Protein AF-0000000084345423 (afdb_homodimer)

Nearest PDB structures (foldseek):
  3a74-assembly1_A  TM=9.556E-01  e=1.135E-68  Geobacillus stearothermophilus
  6wbd-assembly1_B  TM=9.278E-01  e=2.505E-61  Stenotrophomonas maltophilia K279a
  6chd-assembly1_B  TM=9.243E-01  e=1.372E-58  Homo sapiens
  6aqh-assembly2_B  TM=9.589E-01  e=7.876E-55  Mycolicibacterium thermoresistibile ATCC 19527
  5zh4-assembly1_A  TM=9.134E-01  e=5.800E-53  Plasmodium falciparum NF54

Organism: NCBI:txid1533

InterPro domains:
  IPR002313 Lysine-tRNA ligase, class II [MF_00252] (21-500)
  IPR002313 Lysine-tRNA ligase, class II [TIGR00499] (15-500)
  IPR004364 Aminoacyl-tRNA synthetase, class II (D/K/N) [PF00152] (157-497)
  IPR004365 OB-fold nucleic acid binding domain, AA-tRNA synthetase-type [PF01336] (63-140)
  IPR006195 Aminoacyl-tRNA synthetase, class II [PS50862] (183-499)
  IPR012340 Nucleic acid-binding, OB-fold [G3DSA:2.40.50.140] (15-149)
  IPR012340 Nucleic acid-binding, OB-fold [SSF50249] (13-149)
  IPR018149 Lysyl-tRNA synthetase, class II, C-terminal [PR00982] (193-203)
  IPR018149 Lysyl-tRNA synthetase, class II, C-terminal [PR00982] (209-225)
  IPR018149 Lysyl-tRNA synthetase, class II, C-terminal [PR00982] (238-251)
  IPR018149 Lysyl-tRNA synthetase, class II, C-terminal [PR00982] (256-273)
  IPR018149 Lysyl-tRNA synthetase, class II, C-terminal [PR00982] (382-398)
  IPR018149 Lysyl-tRNA synthetase, class II, C-terminal [cd00775] (171-499)
  IPR044136 Lysine-tRNA ligase, class II, N-terminal [cd04322] (62-167)
  IPR045864 Class II Aminoacyl-tRNA synthetase/Biotinyl protein ligase (BPL) and lipoyl protein ligase (LPL) [G3DSA:3.30.930.10] (150-497)
  IPR045864 Class II Aminoacyl-tRNA synthetase/Biotinyl protein ligase (BPL) and lipoyl protein ligase (LPL) [SSF55681] (156-498)

Solvent-accessible surface area (backbone atoms only — not comparable to full-atom values): 51326 Å² total; per-residue (Å²): 137,58,77,68,60,53,54,55,47,53,51,56,68,66,43,53,72,67,34,47,51,38,50,50,52,50,50,52,31,41,74,72,72,55,45,24,71,76,41,50,58,53,82,64,72,42,54,35,53,55,50,62,74,39,35,87,80,36,51,72,35,76,45,24,37,56,26,31,29,70,46,76,46,68,67,91,62,38,38,40,31,33,30,39,39,70,81,33,62,35,38,37,37,41,37,32,92,56,46,33,66,70,49,45,54,54,57,68,67,58,56,63,38,19,28,39,37,38,31,21,32,29,43,65,48,95,89,64,47,63,28,30,43,34,51,46,70,44,67,34,17,70,28,43,35,78,66,65,57,79,94,57,34,67,72,55,63,69,57,26,52,71,38,34,35,58,27,28,60,56,32,63,69,55,42,50,44,56,54,49,47,41,48,37,54,51,38,47,50,49,57,39,48,76,68,62,39,40,69,52,76,68,63,52,68,30,80,59,57,38,64,41,72,53,48,57,34,54,32,55,40,65,72,78,67,42,65,28,15,37,25,51,40,64,51,59,58,53,50,36,43,43,39,29,35,60,41,30,39,28,35,75,46,76,30,29,36,50,51,62,75,53,56,83,36,58,41,65,41,46,33,34,38,38,38,30,54,40,25,26,37,68,56,40,51,53,49,51,37,50,47,53,24,48,26,32,32,72,71,70,71,40,39,68,43,58,40,90,89,39,79,35,60,43,56,65,80,57,49,77,45,41,45,59,58,41,22,29,71,55,60,69,44,61,64,88,72,49,85,42,38,67,52,30,39,51,51,34,59,73,71,66,64,85,66,85,47,61,65,91,75,45,45,42,48,56,43,50,52,51,46,25,65,74,47,26,38,73,70,30,41,53,42,28,35,41,26,48,43,34,44,85,81,33,67,63,36,26,60,24,90,95,41,71,68,19,14,37,28,36,35,32,24,45,69,36,36,81,42,32,44,32,18,20,41,52,48,44,48,71,62,43,51,53,36,38,53,51,28,46,52,41,34,74,57,59,38,81,30,47,45,58,83,50,65,69,51,50,52,42,33,28,38,25,29,55,23,22,14,32,37,35,36,42,46,51,60,53,46,21,51,79,60,48,41,88,33,50,62,73,71,36,74,59,54,92,70,80,80,83,130,136,58,77,66,61,52,55,55,48,54,52,54,69,66,43,52,72,67,32,48,52,37,48,50,51,50,52,52,30,43,75,71,72,55,45,24,70,76,40,50,58,53,81,65,72,44,54,35,54,56,50,62,74,38,36,87,79,38,51,73,33,77,46,24,36,55,26,32,29,72,46,75,46,68,66,91,59,39,37,41,30,34,31,38,37,69,80,33,64,36,37,37,38,42,34,34,91,56,48,33,66,67,49,44,54,54,57,68,67,57,54,61,38,20,26,38,38,39,32,22,31,27,44,64,48,96,89,64,46,64,28,31,43,33,51,47,71,45,67,33,18,70,28,41,36,79,66,65,57,80,94,58,34,68,69,53,64,68,57,26,53,72,37,34,35,58,29,28,62,57,32,64,69,55,43,49,43,54,52,48,46,41,49,35,55,50,38,47,51,49,57,40,48,77,68,63,39,41,69,51,74,66,63,53,67,30,81,60,59,37,64,42,72,53,47,55,35,54,34,56,38,66,72,78,67,42,65,30,16,36,25,52,41,64,51,58,60,54,50,35,41,43,39,29,36,59,40,28,39,29,36,75,46,76,30,29,36,50,52,63,75,55,56,81,38,58,40,66,40,45,33,33,39,37,38,29,53,39,24,25,38,68,56,41,50,55,49,52,37,48,49,53,26,48,25,33,32,73,71,71,71,40,39,65,43,57,40,93,87,39,79,35,59,44,56,66,80,57,49,76,45,41,46,58,58,42,21,30,71,55,60,69,45,59,65,86,71,47,86,42,39,66,53,30,38,51,50,33,60,73,70,65,64,85,66,86,44,60,64,91,76,43,45,40,48,56,43,50,52,51,47,24,64,73,48,28,38,73,70,30,41,52,43,28,35,39,27,48,42,34,42,86,80,34,69,63,36,26,59,24,90,96,41,73,68,20,14,37,27,36,35,31,22,44,69,36,35,80,42,31,44,32,17,19,40,51,50,43,48,70,60,42,49,52,36,38,52,51,29,46,53,42,33,73,56,58,39,81,30,45,45,58,83,51,64,67,51,50,51,42,33,27,38,23,28,54,24,22,14,32,38,36,36,42,46,50,61,52,46,20,50,78,61,47,42,91,31,50,61,72,71,36,74,59,54,92,70,81,81,83,130

pLDDT: mean 93.84, std 10.26, range [32.41, 98.94]

Structure (mmCIF, N/CA/C/O backbone):
data_AF-0000000084345423-model_v1
#
loop_
_entity.id
_entity.type
_entity.pdbx_description
1 polymer 'Lysine--tRNA ligase'
#
loop_
_atom_site.group_PDB
_atom_site.id
_atom_site.type_symbol
_atom_site.label_atom_id
_atom_site.label_alt_id
_atom_site.label_comp_id
_atom_site.label_asym_id
_atom_site.label_entity_id
_atom_site.label_seq_id
_atom_site.pdbx_PDB_ins_code
_atom_site.Cartn_x
_atom_site.Cartn_y
_atom_site.Cartn_z
_atom_site.occupancy
_atom_site.B_iso_or_equiv
_atom_site.auth_seq_id
_atom_site.auth_comp_id
_atom_site.auth_asym_id
_atom_site.auth_atom_id
_atom_site.pdbx_PDB_model_num
ATOM 1 N N . MET A 1 1 ? 1.102 -29.203 -44.781 1 32.41 1 MET A N 1
ATOM 2 C CA . MET A 1 1 ? 2.102 -28.953 -43.75 1 32.41 1 MET A CA 1
ATOM 3 C C . MET A 1 1 ? 1.872 -27.594 -43.094 1 32.41 1 MET A C 1
ATOM 5 O O . MET A 1 1 ? 2.094 -26.547 -43.719 1 32.41 1 MET A O 1
ATOM 9 N N . SER A 1 2 ? 0.986 -27.453 -42.062 1 35.59 2 SER A N 1
ATOM 10 C CA . SER A 1 2 ? 0.188 -26.297 -41.688 1 35.59 2 SER A CA 1
ATOM 11 C C . SER A 1 2 ? 1.058 -25.203 -41.062 1 35.59 2 SER A C 1
ATOM 13 O O . SER A 1 2 ? 2.15 -25.484 -40.562 1 35.59 2 SER A O 1
ATOM 15 N N . ASN A 1 3 ? 0.71 -23.875 -41.375 1 40.91 3 ASN A N 1
ATOM 16 C CA . ASN A 1 3 ? 1.313 -22.641 -40.875 1 40.91 3 ASN A CA 1
ATOM 17 C C . ASN A 1 3 ? 1.66 -22.734 -39.406 1 40.91 3 ASN A C 1
ATOM 19 O O . ASN A 1 3 ? 2.365 -21.875 -38.844 1 40.91 3 ASN A O 1
ATOM 23 N N . GLU A 1 4 ? 1.004 -23.578 -38.656 1 39.22 4 GLU A N 1
ATOM 24 C CA . GLU A 1 4 ? 1.247 -23.797 -37.25 1 39.22 4 GLU A CA 1
ATOM 25 C C . GLU A 1 4 ? 2.596 -24.469 -37 1 39.22 4 GLU A C 1
ATOM 27 O O . GLU A 1 4 ? 3.309 -24.141 -36.062 1 39.22 4 GLU A O 1
ATOM 32 N N . GLU A 1 5 ? 2.996 -25.422 -37.844 1 43.25 5 GLU A N 1
ATOM 33 C CA . GLU A 1 5 ? 4.266 -26.141 -37.75 1 43.25 5 GLU A CA 1
ATOM 34 C C . GLU A 1 5 ? 5.441 -25.219 -38.062 1 43.25 5 GLU A C 1
ATOM 36 O O . GLU A 1 5 ? 6.523 -25.375 -37.5 1 43.25 5 GLU A O 1
ATOM 41 N N . ILE A 1 6 ? 5.234 -24.281 -38.875 1 45.81 6 ILE A N 1
ATOM 42 C CA . ILE A 1 6 ? 6.289 -23.375 -39.312 1 45.81 6 ILE A CA 1
ATOM 43 C C . ILE A 1 6 ? 6.617 -22.391 -38.188 1 45.81 6 ILE A C 1
ATOM 45 O O . ILE A 1 6 ? 7.789 -22.125 -37.906 1 45.81 6 ILE A O 1
ATOM 49 N N . ASN A 1 7 ? 5.508 -21.844 -37.406 1 42.81 7 ASN A N 1
ATOM 50 C CA . ASN A 1 7 ? 5.707 -20.859 -36.344 1 42.81 7 ASN A CA 1
ATOM 51 C C . ASN A 1 7 ? 6.359 -21.469 -35.125 1 42.81 7 ASN A C 1
ATOM 53 O O . ASN A 1 7 ? 7.219 -20.844 -34.5 1 42.81 7 ASN A O 1
ATOM 57 N N . ILE A 1 8 ? 6.078 -22.641 -34.75 1 44.12 8 ILE A N 1
ATOM 58 C CA . ILE A 1 8 ? 6.801 -23.344 -33.688 1 44.12 8 ILE A CA 1
ATOM 59 C C . ILE A 1 8 ? 8.234 -23.609 -34.125 1 44.12 8 ILE A C 1
ATOM 61 O O . ILE A 1 8 ? 9.172 -23.469 -33.344 1 44.12 8 ILE A O 1
ATOM 65 N N . ALA A 1 9 ? 8.453 -24.016 -35.469 1 46.16 9 ALA A N 1
ATOM 66 C CA . ALA A 1 9 ? 9.773 -24.281 -36.031 1 46.16 9 ALA A CA 1
ATOM 67 C C . ALA A 1 9 ? 10.633 -23.016 -36.031 1 46.16 9 ALA A C 1
ATOM 69 O O . ALA A 1 9 ? 11.836 -23.078 -35.719 1 46.16 9 ALA A O 1
ATOM 70 N N . GLU A 1 10 ? 10.094 -21.875 -36.344 1 49.41 10 GLU A N 1
ATOM 71 C CA . GLU A 1 10 ? 10.82 -20.609 -36.312 1 49.41 10 GLU A CA 1
ATOM 72 C C . GLU A 1 10 ? 11.18 -20.203 -34.906 1 49.41 10 GLU A C 1
ATOM 74 O O . GLU A 1 10 ? 12.266 -19.688 -34.656 1 49.41 10 GLU A O 1
ATOM 79 N N . GLN A 1 11 ? 10.227 -20.391 -34 1 49.38 11 GLN A N 1
ATOM 80 C CA . GLN A 1 11 ? 10.555 -20.141 -32.625 1 49.38 11 GLN A CA 1
ATOM 81 C C . GLN A 1 11 ? 11.664 -21.062 -32.125 1 49.38 11 GLN A C 1
ATOM 83 O O . GLN A 1 11 ? 12.586 -20.641 -31.438 1 49.38 11 GLN A O 1
ATOM 88 N N . GLU A 1 12 ? 11.555 -22.391 -32.531 1 50.44 12 GLU A N 1
ATOM 89 C CA . GLU A 1 12 ? 12.586 -23.359 -32.219 1 50.44 12 GLU A CA 1
ATOM 90 C C . GLU A 1 12 ? 13.938 -22.953 -32.781 1 50.44 12 GLU A C 1
ATOM 92 O O . GLU A 1 12 ? 14.984 -23.203 -32.188 1 50.44 12 GLU A O 1
ATOM 97 N N . ALA A 1 13 ? 13.836 -22.391 -34 1 54.72 13 ALA A N 1
ATOM 98 C CA . ALA A 1 13 ? 15.047 -21.938 -34.656 1 54.72 13 ALA A CA 1
ATOM 99 C C . ALA A 1 13 ? 15.719 -20.812 -33.875 1 54.72 13 ALA A C 1
ATOM 101 O O . ALA A 1 13 ? 16.938 -20.625 -33.969 1 54.72 13 ALA A O 1
ATOM 102 N N . GLN A 1 14 ? 14.977 -20.172 -32.938 1 63.03 14 GLN A N 1
ATOM 103 C CA . GLN A 1 14 ? 15.461 -19.016 -32.188 1 63.03 14 GLN A CA 1
ATOM 104 C C . GLN A 1 14 ? 16.094 -19.422 -30.859 1 63.03 14 GLN A C 1
ATOM 106 O O . GLN A 1 14 ? 16.875 -18.656 -30.281 1 63.03 14 GLN A O 1
ATOM 111 N N . PHE A 1 15 ? 15.828 -20.656 -30.594 1 71.12 15 PHE A N 1
ATOM 112 C CA . PHE A 1 15 ? 16.422 -21.078 -29.328 1 71.12 15 PHE A CA 1
ATOM 113 C C . PHE A 1 15 ? 17.891 -21.422 -29.5 1 71.12 15 PHE A C 1
ATOM 115 O O . PHE A 1 15 ? 18.281 -22 -30.516 1 71.12 15 PHE A O 1
ATOM 122 N N . ASN A 1 16 ? 18.703 -21.016 -28.562 1 83.06 16 ASN A N 1
ATOM 123 C CA . ASN A 1 16 ? 20.094 -21.469 -28.562 1 83.06 16 ASN A CA 1
ATOM 124 C C . ASN A 1 16 ? 20.203 -22.969 -28.297 1 83.06 16 ASN A C 1
ATOM 126 O O . ASN A 1 16 ? 19.203 -23.625 -28.047 1 83.06 16 ASN A O 1
ATOM 130 N N . GLU A 1 17 ? 21.297 -23.5 -28.516 1 88.44 17 GLU A N 1
ATOM 131 C CA . GLU A 1 17 ? 21.531 -24.938 -28.453 1 88.44 17 GLU A CA 1
ATOM 132 C C . GLU A 1 17 ? 21.125 -25.516 -27.109 1 88.44 17 GLU A C 1
ATOM 134 O O . GLU A 1 17 ? 20.516 -26.578 -27.031 1 88.44 17 GLU A O 1
ATOM 139 N N . GLN A 1 18 ? 21.391 -24.859 -26.094 1 90.12 18 GLN A N 1
ATOM 140 C CA . GLN A 1 18 ? 21.047 -25.328 -24.766 1 90.12 18 GLN A CA 1
ATOM 141 C C . GLN A 1 18 ? 19.547 -25.359 -24.547 1 90.12 18 GLN A C 1
ATOM 143 O O . GLN A 1 18 ? 19.016 -26.281 -23.922 1 90.12 18 GLN A O 1
ATOM 148 N N . GLU A 1 19 ? 18.859 -24.375 -25 1 94.19 19 GLU A N 1
ATOM 149 C CA . GLU A 1 19 ? 17.406 -24.312 -24.875 1 94.19 19 GLU A CA 1
ATOM 150 C C . GLU A 1 19 ? 16.734 -25.453 -25.656 1 94.19 19 GLU A C 1
ATOM 152 O O . GLU A 1 19 ? 15.773 -26.047 -25.203 1 94.19 19 GLU A O 1
ATOM 157 N N . LYS A 1 20 ? 17.297 -25.719 -26.812 1 94.69 20 LYS A N 1
ATOM 158 C CA . LYS A 1 20 ? 16.781 -26.797 -27.641 1 94.69 20 LYS A CA 1
ATOM 159 C C . LYS A 1 20 ? 16.922 -28.141 -26.938 1 94.69 20 LYS A C 1
ATOM 161 O O . LYS A 1 20 ? 15.977 -28.938 -26.922 1 94.69 20 LYS A O 1
ATOM 166 N N . LEU A 1 21 ? 18.078 -28.328 -26.406 1 95.38 21 LEU A N 1
ATOM 167 C CA . LEU A 1 21 ? 18.344 -29.578 -25.688 1 95.38 21 LEU A CA 1
ATOM 168 C C . LEU A 1 21 ? 17.375 -29.75 -24.516 1 95.38 21 LEU A C 1
ATOM 170 O O . LEU A 1 21 ? 16.891 -30.844 -24.266 1 95.38 21 LEU A O 1
ATOM 174 N N . ARG A 1 22 ? 17.141 -28.734 -23.812 1 97.06 22 ARG A N 1
ATOM 175 C CA . ARG A 1 22 ? 16.25 -28.766 -22.656 1 97.06 22 ARG A CA 1
ATOM 176 C C . ARG A 1 22 ? 14.82 -29.062 -23.078 1 97.06 22 ARG A C 1
ATOM 178 O O . ARG A 1 22 ? 14.102 -29.797 -22.391 1 97.06 22 ARG A O 1
ATOM 185 N N . ARG A 1 23 ? 14.414 -28.516 -24.172 1 96.94 23 ARG A N 1
ATOM 186 C CA . ARG A 1 23 ? 13.078 -28.781 -24.688 1 96.94 23 ARG A CA 1
ATOM 187 C C . ARG A 1 23 ? 12.945 -30.219 -25.156 1 96.94 23 ARG A C 1
ATOM 189 O O . ARG A 1 23 ? 11.883 -30.828 -25.016 1 96.94 23 ARG A O 1
ATOM 196 N N . GLU A 1 24 ? 14.039 -30.719 -25.734 1 97.06 24 GLU A N 1
ATOM 197 C CA . GLU A 1 24 ? 14.055 -32.125 -26.125 1 97.06 24 GLU A CA 1
ATOM 198 C C . GLU A 1 24 ? 13.945 -33.031 -24.906 1 97.06 24 GLU A C 1
ATOM 200 O O . GLU A 1 24 ? 13.211 -34.031 -24.938 1 97.06 24 GLU A O 1
ATOM 205 N N . LYS A 1 25 ? 14.688 -32.688 -23.922 1 97.25 25 LYS A N 1
ATOM 206 C CA . LYS A 1 25 ? 14.617 -33.438 -22.672 1 97.25 25 LYS A CA 1
ATOM 207 C C . LYS A 1 25 ? 13.203 -33.438 -22.094 1 97.25 25 LYS A C 1
ATOM 209 O O . LYS A 1 25 ? 12.711 -34.438 -21.625 1 97.25 25 LYS A O 1
ATOM 214 N N . LEU A 1 26 ? 12.586 -32.25 -22.125 1 98.06 26 LEU A N 1
ATOM 215 C CA . LEU A 1 26 ? 11.219 -32.156 -21.625 1 98.06 26 LEU A CA 1
ATOM 216 C C . LEU A 1 26 ? 10.273 -33.031 -22.422 1 98.06 26 LEU A C 1
ATOM 218 O O . LEU A 1 26 ? 9.43 -33.719 -21.844 1 98.06 26 LEU A O 1
ATOM 222 N N . ALA A 1 27 ? 10.43 -33 -23.75 1 97.31 27 ALA A N 1
ATOM 223 C CA . ALA A 1 27 ? 9.594 -33.844 -24.609 1 97.31 27 ALA A CA 1
ATOM 224 C C . ALA A 1 27 ? 9.758 -35.312 -24.266 1 97.31 27 ALA A C 1
ATOM 226 O O . ALA A 1 27 ? 8.781 -36.062 -24.234 1 97.31 27 ALA A O 1
ATOM 227 N N . ALA A 1 28 ? 11 -35.688 -24.047 1 97.25 28 ALA A N 1
ATOM 228 C CA . ALA A 1 28 ? 11.297 -37.062 -23.688 1 97.25 28 ALA A CA 1
ATOM 229 C C . ALA A 1 28 ? 10.641 -37.438 -22.359 1 97.25 28 ALA A C 1
ATOM 231 O O . ALA A 1 28 ? 10.133 -38.562 -22.219 1 97.25 28 ALA A O 1
ATOM 232 N N . LEU A 1 29 ? 10.727 -36.562 -21.406 1 97.5 29 LEU A N 1
ATOM 233 C CA . LEU A 1 29 ? 10.094 -36.812 -20.125 1 97.5 29 LEU A CA 1
ATOM 234 C C . LEU A 1 29 ? 8.586 -36.969 -20.266 1 97.5 29 LEU A C 1
ATOM 236 O O . LEU A 1 29 ? 7.992 -37.875 -19.688 1 97.5 29 LEU A O 1
ATOM 240 N N . LYS A 1 30 ? 7.965 -36.062 -21.031 1 96.69 30 LYS A N 1
ATOM 241 C CA . LYS A 1 30 ? 6.527 -36.156 -21.266 1 96.69 30 LYS A CA 1
ATOM 242 C C . LYS A 1 30 ? 6.145 -37.469 -21.953 1 96.69 30 LYS A C 1
ATOM 244 O O . LYS A 1 30 ? 5.168 -38.094 -21.562 1 96.69 30 LYS A O 1
ATOM 249 N N . ASP A 1 31 ? 6.93 -37.875 -22.906 1 96.94 31 ASP A N 1
ATOM 250 C CA . ASP A 1 31 ? 6.691 -39.125 -23.625 1 96.94 31 ASP A CA 1
ATOM 251 C C . ASP A 1 31 ? 6.777 -40.344 -22.688 1 96.94 31 ASP A C 1
ATOM 253 O O . ASP A 1 31 ? 6.074 -41.312 -22.875 1 96.94 31 ASP A O 1
ATOM 257 N N . ALA A 1 32 ? 7.617 -40.188 -21.703 1 95.88 32 ALA A N 1
ATOM 258 C CA . ALA A 1 32 ? 7.832 -41.281 -20.734 1 95.88 32 ALA A CA 1
ATOM 259 C C . ALA A 1 32 ? 6.805 -41.219 -19.609 1 95.88 32 ALA A C 1
ATOM 261 O O . ALA A 1 32 ? 6.867 -42.031 -18.672 1 95.88 32 ALA A O 1
ATOM 262 N N . GLY A 1 33 ? 5.871 -40.281 -19.656 1 94.88 33 GLY A N 1
ATOM 263 C CA . GLY A 1 33 ? 4.848 -40.156 -18.625 1 94.88 33 GLY A CA 1
ATOM 264 C C . GLY A 1 33 ? 5.359 -39.531 -17.344 1 94.88 33 GLY A C 1
ATOM 265 O O . GLY A 1 33 ? 4.793 -39.719 -16.281 1 94.88 33 GLY A O 1
ATOM 266 N N . LYS A 1 34 ? 6.465 -38.812 -17.438 1 96.44 34 LYS A N 1
ATOM 267 C CA . LYS A 1 34 ? 7.09 -38.156 -16.297 1 96.44 34 LYS A CA 1
ATOM 268 C C . LYS A 1 34 ? 7.109 -36.625 -16.484 1 96.44 34 LYS A C 1
ATOM 270 O O . LYS A 1 34 ? 8.141 -36 -16.281 1 96.44 34 LYS A O 1
ATOM 275 N N . ASP A 1 35 ? 5.945 -36.062 -16.953 1 97.5 35 ASP A N 1
ATOM 276 C CA . ASP A 1 35 ? 5.824 -34.625 -17.156 1 97.5 35 ASP A CA 1
ATOM 277 C C . ASP A 1 35 ? 6.02 -33.875 -15.844 1 97.5 35 ASP A C 1
ATOM 279 O O . ASP A 1 35 ? 5.203 -33.969 -14.922 1 97.5 35 ASP A O 1
ATOM 283 N N . PRO A 1 36 ? 7.086 -33.094 -15.758 1 98.19 36 PRO A N 1
ATOM 284 C CA . PRO A 1 36 ? 7.324 -32.375 -14.508 1 98.19 36 PRO A CA 1
ATOM 285 C C . PRO A 1 36 ? 6.219 -31.375 -14.18 1 98.19 36 PRO A C 1
ATOM 287 O O . PRO A 1 36 ? 6.039 -31.016 -13.016 1 98.19 36 PRO A O 1
ATOM 290 N N . PHE A 1 37 ? 5.488 -30.938 -15.133 1 98.12 37 PHE A N 1
ATOM 291 C CA . PHE A 1 37 ? 4.465 -29.922 -14.938 1 98.12 37 PHE A CA 1
ATOM 292 C C . PHE A 1 37 ? 3.148 -30.547 -14.492 1 98.12 37 PHE A C 1
ATOM 294 O O . PHE A 1 37 ? 2.172 -29.844 -14.234 1 98.12 37 PHE A O 1
ATOM 301 N N . ASP A 1 38 ? 3.094 -31.859 -14.32 1 97.31 38 ASP A N 1
ATOM 302 C CA . ASP A 1 38 ? 1.939 -32.562 -13.75 1 97.31 38 ASP A CA 1
ATOM 303 C C . ASP A 1 38 ? 2.055 -32.656 -12.234 1 97.31 38 ASP A C 1
ATOM 305 O O . ASP A 1 38 ? 1.208 -33.25 -11.578 1 97.31 38 ASP A O 1
ATOM 309 N N . VAL A 1 39 ? 3.088 -32.062 -11.68 1 98.12 39 VAL A N 1
ATOM 310 C CA . VAL A 1 39 ? 3.205 -31.938 -10.227 1 98.12 39 VAL A CA 1
ATOM 311 C C . VAL A 1 39 ? 2.484 -30.672 -9.773 1 98.12 39 VAL A C 1
ATOM 313 O O . VAL A 1 39 ? 2.799 -29.562 -10.227 1 98.12 39 VAL A O 1
ATOM 316 N N . TYR A 1 40 ? 1.51 -30.828 -8.867 1 98.19 40 TYR A N 1
ATOM 317 C CA . TYR A 1 40 ? 0.677 -29.703 -8.453 1 98.19 40 TYR A CA 1
ATOM 318 C C . TYR A 1 40 ? 1.057 -29.219 -7.055 1 98.19 40 TYR A C 1
ATOM 320 O O . TYR A 1 40 ? 0.76 -28.078 -6.68 1 98.19 40 TYR A O 1
ATOM 328 N N . LYS A 1 41 ? 1.615 -30.094 -6.289 1 97.81 41 LYS A N 1
ATOM 329 C CA . LYS A 1 41 ? 1.954 -29.812 -4.898 1 97.81 41 LYS A CA 1
ATOM 330 C C . LYS A 1 41 ? 3.07 -30.734 -4.41 1 97.81 41 LYS A C 1
ATOM 332 O O . LYS A 1 41 ? 3.225 -31.844 -4.91 1 97.81 41 LYS A O 1
ATOM 337 N N . VAL A 1 42 ? 3.92 -30.172 -3.598 1 96.88 42 VAL A N 1
ATOM 338 C CA . VAL A 1 42 ? 4.922 -30.984 -2.902 1 96.88 42 VAL A CA 1
ATOM 339 C C . VAL A 1 42 ? 4.82 -30.734 -1.397 1 96.88 42 VAL A C 1
ATOM 341 O O . VAL A 1 42 ? 4.445 -29.656 -0.958 1 96.88 42 VAL A O 1
ATOM 344 N N . ASN A 1 43 ? 5.078 -31.828 -0.674 1 94.75 43 ASN A N 1
ATOM 345 C CA . ASN A 1 43 ? 5.039 -31.688 0.779 1 94.75 43 ASN A CA 1
ATOM 346 C C . ASN A 1 43 ? 6.434 -31.453 1.355 1 94.75 43 ASN A C 1
ATOM 348 O O . ASN A 1 43 ? 7.031 -32.375 1.934 1 94.75 43 ASN A O 1
ATOM 352 N N . LYS A 1 44 ? 6.902 -30.344 1.209 1 96.88 44 LYS A N 1
ATOM 353 C CA . LYS A 1 44 ? 8.172 -29.938 1.808 1 96.88 44 LYS A CA 1
ATOM 354 C C . LYS A 1 44 ? 8.07 -29.891 3.33 1 96.88 44 LYS A C 1
ATOM 356 O O . LYS A 1 44 ? 7.172 -29.266 3.885 1 96.88 44 LYS A O 1
ATOM 361 N N . THR A 1 45 ? 8.984 -30.641 4.027 1 97.75 45 THR A N 1
ATOM 362 C CA . THR A 1 45 ? 8.898 -30.719 5.48 1 97.75 45 THR A CA 1
ATOM 363 C C . THR A 1 45 ? 9.852 -29.734 6.145 1 97.75 45 THR A C 1
ATOM 365 O O . THR A 1 45 ? 9.602 -29.266 7.258 1 97.75 45 THR A O 1
ATOM 368 N N . HIS A 1 46 ? 10.984 -29.5 5.547 1 97.88 46 HIS A N 1
ATOM 369 C CA . HIS A 1 46 ? 12.016 -28.625 6.105 1 97.88 46 HIS A CA 1
ATOM 370 C C . HIS A 1 46 ? 12.672 -27.781 5.02 1 97.88 46 HIS A C 1
ATOM 372 O O . HIS A 1 46 ? 12.711 -28.172 3.855 1 97.88 46 HIS A O 1
ATOM 378 N N . ASN A 1 47 ? 13.055 -26.609 5.375 1 96.56 47 ASN A N 1
ATOM 379 C CA . ASN A 1 47 ? 13.922 -25.844 4.5 1 96.56 47 ASN A CA 1
ATOM 380 C C . ASN A 1 47 ? 15.398 -26.047 4.848 1 96.56 47 ASN A C 1
ATOM 382 O O . ASN A 1 47 ? 15.719 -26.734 5.82 1 96.56 47 ASN A O 1
ATOM 386 N N . SER A 1 48 ? 16.266 -25.516 4.02 1 97.5 48 SER A N 1
ATOM 387 C CA . SER A 1 48 ? 17.703 -25.703 4.148 1 97.5 48 SER A CA 1
ATOM 388 C C . SER A 1 48 ? 18.203 -25.25 5.516 1 97.5 48 SER A C 1
ATOM 390 O O . SER A 1 48 ? 18.906 -25.984 6.203 1 97.5 48 SER A O 1
ATOM 392 N N . ILE A 1 49 ? 17.781 -24.062 5.969 1 96.31 49 ILE A N 1
ATOM 393 C CA . ILE A 1 49 ? 18.297 -23.469 7.199 1 96.31 49 ILE A CA 1
ATOM 394 C C . ILE A 1 49 ? 17.797 -24.266 8.406 1 96.31 49 ILE A C 1
ATOM 396 O O . ILE A 1 49 ? 18.5 -24.406 9.406 1 96.31 49 ILE A O 1
ATOM 400 N N . GLU A 1 50 ? 16.594 -24.781 8.289 1 97.12 50 GLU A N 1
ATOM 401 C CA . GLU A 1 50 ? 16.062 -25.609 9.359 1 97.12 50 GLU A CA 1
ATOM 402 C C . GLU A 1 50 ? 16.859 -26.906 9.523 1 97.12 50 GLU A C 1
ATOM 404 O O . GLU A 1 50 ? 17.156 -27.328 10.641 1 97.12 50 GLU A O 1
ATOM 409 N N . VAL A 1 51 ? 17.219 -27.547 8.398 1 98.19 51 VAL A N 1
ATOM 410 C CA . VAL A 1 51 ? 17.984 -28.781 8.438 1 98.19 51 VAL A CA 1
ATOM 411 C C . VAL A 1 51 ? 19.359 -28.531 9.023 1 98.19 51 VAL A C 1
ATOM 413 O O . VAL A 1 51 ? 19.812 -29.25 9.922 1 98.19 51 VAL A O 1
ATOM 416 N N . LYS A 1 52 ? 20.016 -27.547 8.578 1 97.88 52 LYS A N 1
ATOM 417 C CA . LYS A 1 52 ? 21.359 -27.219 9.031 1 97.88 52 LYS A CA 1
ATOM 418 C C . LYS A 1 52 ? 21.359 -26.75 10.484 1 97.88 52 LYS A C 1
ATOM 420 O O . LYS A 1 52 ? 22.203 -27.156 11.281 1 97.88 52 LYS A O 1
ATOM 425 N N . GLY A 1 53 ? 20.391 -25.922 10.82 1 97.12 53 GLY A N 1
ATOM 426 C CA . GLY A 1 53 ? 20.328 -25.344 12.148 1 97.12 53 GLY A CA 1
ATOM 427 C C . GLY A 1 53 ? 19.922 -26.344 13.211 1 97.12 53 GLY A C 1
ATOM 428 O O . GLY A 1 53 ? 20.234 -26.172 14.391 1 97.12 53 GLY A O 1
ATOM 429 N N . ASN A 1 54 ? 19.188 -27.391 12.805 1 97.88 54 ASN A N 1
ATOM 430 C CA . ASN A 1 54 ? 18.719 -28.391 13.742 1 97.88 54 ASN A CA 1
ATOM 431 C C . ASN A 1 54 ? 19.328 -29.766 13.445 1 97.88 54 ASN A C 1
ATOM 433 O O . ASN A 1 54 ? 18.656 -30.797 13.586 1 97.88 54 ASN A O 1
ATOM 437 N N . PHE A 1 55 ? 20.531 -29.797 13.016 1 98 55 PHE A N 1
ATOM 438 C CA . PHE A 1 55 ? 21.188 -31.031 12.578 1 98 55 PHE A CA 1
ATOM 439 C C . PHE A 1 55 ? 21.188 -32.062 13.695 1 98 55 PHE A C 1
ATOM 441 O O . PHE A 1 55 ? 20.906 -33.25 13.461 1 98 55 PHE A O 1
ATOM 448 N N . GLU A 1 56 ? 21.562 -31.641 14.945 1 97.5 56 GLU A N 1
ATOM 449 C CA . GLU A 1 56 ? 21.688 -32.562 16.047 1 97.5 56 GLU A CA 1
ATOM 450 C C . GLU A 1 56 ? 20.391 -33.344 16.281 1 97.5 56 GLU A C 1
ATOM 452 O O . GLU A 1 56 ? 20.406 -34.562 16.531 1 97.5 56 GLU A O 1
ATOM 457 N N . GLU A 1 57 ? 19.328 -32.656 16.125 1 98.12 57 GLU A N 1
ATOM 458 C CA . GLU A 1 57 ? 18.016 -33.281 16.328 1 98.12 57 GLU A CA 1
ATOM 459 C C . GLU A 1 57 ? 17.578 -34.062 15.094 1 98.12 57 GLU A C 1
ATOM 461 O O . GLU A 1 57 ? 16.844 -35.062 15.211 1 98.12 57 GLU A O 1
ATOM 466 N N . LEU A 1 58 ? 18.047 -33.656 13.898 1 98.5 58 LEU A N 1
ATOM 467 C CA . LEU A 1 58 ? 17.516 -34.219 12.656 1 98.5 58 LEU A CA 1
ATOM 468 C C . LEU A 1 58 ? 18.438 -35.281 12.086 1 98.5 58 LEU A C 1
ATOM 470 O O . LEU A 1 58 ? 18.078 -36 11.148 1 98.5 58 LEU A O 1
ATOM 474 N N . GLU A 1 59 ? 19.609 -35.406 12.641 1 98.19 59 GLU A N 1
ATOM 475 C CA . GLU A 1 59 ? 20.531 -36.406 12.141 1 98.19 59 GLU A CA 1
ATOM 476 C C . GLU A 1 59 ? 19.891 -37.812 12.141 1 98.19 59 GLU A C 1
ATOM 478 O O . GLU A 1 59 ? 19.328 -38.219 13.148 1 98.19 59 GLU A O 1
ATOM 483 N N . GLY A 1 60 ? 19.953 -38.406 11.008 1 98.19 60 GLY A N 1
ATOM 484 C CA . GLY A 1 60 ? 19.391 -39.75 10.883 1 98.19 60 GLY A CA 1
ATOM 485 C C . GLY A 1 60 ? 17.906 -39.75 10.57 1 98.19 60 GLY A C 1
ATOM 486 O O . GLY A 1 60 ? 17.344 -40.812 10.273 1 98.19 60 GLY A O 1
ATOM 487 N N . LYS A 1 61 ? 17.328 -38.625 10.641 1 98.5 61 LYS A N 1
ATOM 488 C CA . LYS A 1 61 ? 15.898 -38.531 10.367 1 98.5 61 LYS A CA 1
ATOM 489 C C . LYS A 1 61 ? 15.641 -38.188 8.898 1 98.5 61 LYS A C 1
ATOM 491 O O . LYS A 1 61 ? 16.516 -37.656 8.211 1 98.5 61 LYS A O 1
ATOM 496 N N . GLU A 1 62 ? 14.469 -38.562 8.445 1 98.5 62 GLU A N 1
ATOM 497 C CA . GLU A 1 62 ? 14.07 -38.312 7.07 1 98.5 62 GLU A CA 1
ATOM 498 C C . GLU A 1 62 ? 13.445 -36.906 6.934 1 98.5 62 GLU A C 1
ATOM 500 O O . GLU A 1 62 ? 12.602 -36.531 7.746 1 98.5 62 GLU A O 1
ATOM 505 N N . VAL A 1 63 ? 13.883 -36.156 5.977 1 98.69 63 VAL A N 1
ATOM 506 C CA . VAL A 1 63 ? 13.312 -34.875 5.664 1 98.69 63 VAL A CA 1
ATOM 507 C C . VAL A 1 63 ? 12.992 -34.781 4.172 1 98.69 63 VAL A C 1
ATOM 509 O O . VAL A 1 63 ? 13.508 -35.562 3.377 1 98.69 63 VAL A O 1
ATOM 512 N N . THR A 1 64 ? 12.062 -33.969 3.76 1 98.75 64 THR A N 1
ATOM 513 C CA . THR A 1 64 ? 11.773 -33.625 2.375 1 98.75 64 THR A CA 1
ATOM 514 C C . THR A 1 64 ? 12.094 -32.156 2.119 1 98.75 64 THR A C 1
ATOM 516 O O . THR A 1 64 ? 11.531 -31.266 2.771 1 98.75 64 THR A O 1
ATOM 519 N N . VAL A 1 65 ? 13 -31.922 1.231 1 98.62 65 VAL A N 1
ATOM 520 C CA . VAL A 1 65 ? 13.414 -30.562 0.875 1 98.62 65 VAL A CA 1
ATOM 521 C C . VAL A 1 65 ? 13.078 -30.297 -0.59 1 98.62 65 VAL A C 1
ATOM 523 O O . VAL A 1 65 ? 12.883 -31.234 -1.374 1 98.62 65 VAL A O 1
ATOM 526 N N . ALA A 1 66 ? 12.875 -29.062 -0.97 1 98.75 66 ALA A N 1
ATOM 527 C CA . ALA A 1 66 ? 12.578 -28.656 -2.34 1 98.75 66 ALA A CA 1
ATOM 528 C C . ALA A 1 66 ? 13.242 -27.328 -2.668 1 98.75 66 ALA A C 1
ATOM 530 O O . ALA A 1 66 ? 13.383 -26.469 -1.797 1 98.75 66 ALA A O 1
ATOM 531 N N . GLY A 1 67 ? 13.688 -27.203 -3.854 1 98.5 67 GLY A N 1
ATOM 532 C CA . GLY A 1 67 ? 14.352 -25.984 -4.297 1 98.5 67 GLY A CA 1
ATOM 533 C C . GLY A 1 67 ? 14.898 -26.094 -5.707 1 98.5 67 GLY A C 1
ATOM 534 O O . GLY A 1 67 ? 14.547 -27 -6.453 1 98.5 67 GLY A O 1
ATOM 535 N N . ARG A 1 68 ? 15.625 -25.125 -6.086 1 98.5 68 ARG A N 1
ATOM 536 C CA . ARG A 1 68 ? 16.234 -25.047 -7.41 1 98.5 68 ARG A CA 1
ATOM 537 C C . ARG A 1 68 ? 17.609 -25.703 -7.422 1 98.5 68 ARG A C 1
ATOM 539 O O . ARG A 1 68 ? 18.422 -25.484 -6.523 1 98.5 68 ARG A O 1
ATOM 546 N N . LEU A 1 69 ? 17.875 -26.562 -8.445 1 98.06 69 LEU A N 1
ATOM 547 C CA . LEU A 1 69 ? 19.172 -27.219 -8.609 1 98.06 69 LEU A CA 1
ATOM 548 C C . LEU A 1 69 ? 20.219 -26.234 -9.086 1 98.06 69 LEU A C 1
ATOM 550 O O . LEU A 1 69 ? 20.172 -25.75 -10.227 1 98.06 69 LEU A O 1
ATOM 554 N N . MET A 1 70 ? 21.234 -25.984 -8.227 1 96.19 70 MET A N 1
ATOM 555 C CA . MET A 1 70 ? 22.172 -24.922 -8.523 1 96.19 70 MET A CA 1
ATOM 556 C C . MET A 1 70 ? 23.531 -25.484 -8.945 1 96.19 70 MET A C 1
ATOM 558 O O . MET A 1 70 ? 24.297 -24.812 -9.633 1 96.19 70 MET A O 1
ATOM 562 N N . SER A 1 71 ? 23.828 -26.656 -8.461 1 95.38 71 SER A N 1
ATOM 563 C CA . SER A 1 71 ? 25.062 -27.312 -8.828 1 95.38 71 SER A CA 1
ATOM 564 C C . SER A 1 71 ? 24.938 -28.828 -8.766 1 95.38 71 SER A C 1
ATOM 566 O O . SER A 1 71 ? 24.047 -29.359 -8.094 1 95.38 71 SER A O 1
ATOM 568 N N . LYS A 1 72 ? 25.672 -29.484 -9.539 1 94.69 72 LYS A N 1
ATOM 569 C CA . LYS A 1 72 ? 25.781 -30.938 -9.562 1 94.69 72 LYS A CA 1
ATOM 570 C C . LYS A 1 72 ? 27.203 -31.375 -9.867 1 94.69 72 LYS A C 1
ATOM 572 O O . LYS A 1 72 ? 27.844 -30.859 -10.781 1 94.69 72 LYS A O 1
ATOM 577 N N . ARG A 1 73 ? 27.672 -32.219 -9 1 93.75 73 ARG A N 1
ATOM 578 C CA . ARG A 1 73 ? 29.016 -32.75 -9.203 1 93.75 73 ARG A CA 1
ATOM 579 C C . ARG A 1 73 ? 29.094 -34.219 -8.812 1 93.75 73 ARG A C 1
ATOM 581 O O . ARG A 1 73 ? 28.344 -34.688 -7.941 1 93.75 73 ARG A O 1
ATOM 588 N N . GLY A 1 74 ? 29.875 -34.938 -9.398 1 85.25 74 GLY A N 1
ATOM 589 C CA . GLY A 1 74 ? 30.062 -36.344 -9.055 1 85.25 74 GLY A CA 1
ATOM 590 C C . GLY A 1 74 ? 30.312 -37.219 -10.266 1 85.25 74 GLY A C 1
ATOM 591 O O . GLY A 1 74 ? 30.094 -36.812 -11.406 1 85.25 74 GLY A O 1
ATOM 592 N N . GLN A 1 75 ? 31.078 -38.25 -10.016 1 81.31 75 GLN A N 1
ATOM 593 C CA . GLN A 1 75 ? 31.391 -39.25 -11.055 1 81.31 75 GLN A CA 1
ATOM 594 C C . GLN A 1 75 ? 31.016 -40.656 -10.602 1 81.31 75 GLN A C 1
ATOM 596 O O . GLN A 1 75 ? 31.016 -40.938 -9.406 1 81.31 75 GLN A O 1
ATOM 601 N N . GLY A 1 76 ? 30.625 -41.406 -11.43 1 85.88 76 GLY A N 1
ATOM 602 C CA . GLY A 1 76 ? 30.375 -42.812 -11.195 1 85.88 76 GLY A CA 1
ATOM 603 C C . GLY A 1 76 ? 29.094 -43.094 -10.438 1 85.88 76 GLY A C 1
ATOM 604 O O . GLY A 1 76 ? 28.016 -42.719 -10.898 1 85.88 76 GLY A O 1
ATOM 605 N N . LYS A 1 77 ? 29.25 -43.531 -9.164 1 94.31 77 LYS A N 1
ATOM 606 C CA . LYS A 1 77 ? 28.109 -44.094 -8.438 1 94.31 77 LYS A CA 1
ATOM 607 C C . LYS A 1 77 ? 27.547 -43.062 -7.441 1 94.31 77 LYS A C 1
ATOM 609 O O . LYS A 1 77 ? 26.609 -43.375 -6.711 1 94.31 77 LYS A O 1
ATOM 614 N N . VAL A 1 78 ? 28.109 -41.812 -7.41 1 94.62 78 VAL A N 1
ATOM 615 C CA . VAL A 1 78 ? 27.703 -40.844 -6.43 1 94.62 78 VAL A CA 1
ATOM 616 C C . VAL A 1 78 ? 27.594 -39.469 -7.094 1 94.62 78 VAL A C 1
ATOM 618 O O . VAL A 1 78 ? 28.438 -39.094 -7.934 1 94.62 78 VAL A O 1
ATOM 621 N N . VAL A 1 79 ? 26.547 -38.719 -6.746 1 96.81 79 VAL A N 1
ATOM 622 C CA . VAL A 1 79 ? 26.375 -37.344 -7.211 1 96.81 79 VAL A CA 1
ATOM 623 C C . VAL A 1 79 ? 26.078 -36.438 -6.027 1 96.81 79 VAL A C 1
ATOM 625 O O . VAL A 1 79 ? 25.297 -36.781 -5.141 1 96.81 79 VAL A O 1
ATOM 628 N N . PHE A 1 80 ? 26.812 -35.312 -5.93 1 97.25 80 PHE A N 1
ATOM 629 C CA . PHE A 1 80 ? 26.5 -34.219 -5.012 1 97.25 80 PHE A CA 1
ATOM 630 C C . PHE A 1 80 ? 25.797 -33.094 -5.742 1 97.25 80 PHE A C 1
ATOM 632 O O . PHE A 1 80 ? 26.156 -32.75 -6.875 1 97.25 80 PHE A O 1
ATOM 639 N N . ALA A 1 81 ? 24.781 -32.625 -5.172 1 97.75 81 ALA A N 1
ATOM 640 C CA . ALA A 1 81 ? 24.062 -31.484 -5.766 1 97.75 81 ALA A CA 1
ATOM 641 C C . ALA A 1 81 ? 23.641 -30.484 -4.703 1 97.75 81 ALA A C 1
ATOM 643 O O . ALA A 1 81 ? 23.406 -30.844 -3.547 1 97.75 81 ALA A O 1
ATOM 644 N N . ASP A 1 82 ? 23.531 -29.219 -5.055 1 97.56 82 ASP A N 1
ATOM 645 C CA . ASP A 1 82 ? 23.047 -28.172 -4.16 1 97.56 82 ASP A CA 1
ATOM 646 C C . ASP A 1 82 ? 21.641 -27.703 -4.562 1 97.56 82 ASP A C 1
ATOM 648 O O . ASP A 1 82 ? 21.422 -27.328 -5.715 1 97.56 82 ASP A O 1
ATOM 652 N N . LEU A 1 83 ? 20.797 -27.75 -3.623 1 98 83 LEU A N 1
ATOM 653 C CA . LEU A 1 83 ? 19.453 -27.219 -3.793 1 98 83 LEU A CA 1
ATOM 654 C C . LEU A 1 83 ? 19.312 -25.875 -3.107 1 98 83 LEU A C 1
ATOM 656 O O . LEU A 1 83 ? 19.672 -25.719 -1.938 1 98 83 LEU A O 1
ATOM 660 N N . LEU A 1 84 ? 18.797 -24.891 -3.893 1 97.69 84 LEU A N 1
ATOM 661 C CA . LEU A 1 84 ? 18.594 -23.547 -3.365 1 97.69 84 LEU A CA 1
ATOM 662 C C . LEU A 1 84 ? 17.109 -23.328 -3.049 1 97.69 84 LEU A C 1
ATOM 664 O O . LEU A 1 84 ? 16.266 -23.406 -3.939 1 97.69 84 LEU A O 1
ATOM 668 N N . ASP A 1 85 ? 16.797 -23.141 -1.81 1 97.38 85 ASP A N 1
ATOM 669 C CA . ASP A 1 85 ? 15.453 -22.719 -1.432 1 97.38 85 ASP A CA 1
ATOM 670 C C . ASP A 1 85 ? 15.438 -21.266 -0.996 1 97.38 85 ASP A C 1
ATOM 672 O O . ASP A 1 85 ? 16.375 -20.516 -1.283 1 97.38 85 ASP A O 1
ATOM 676 N N . ARG A 1 86 ? 14.32 -20.734 -0.499 1 95.88 86 ARG A N 1
ATOM 677 C CA . ARG A 1 86 ? 14.156 -19.328 -0.159 1 95.88 86 ARG A CA 1
ATOM 678 C C . ARG A 1 86 ? 15.25 -18.859 0.798 1 95.88 86 ARG A C 1
ATOM 680 O O . ARG A 1 86 ? 15.742 -17.734 0.684 1 95.88 86 ARG A O 1
ATOM 687 N N . ASP A 1 87 ? 15.695 -19.781 1.696 1 93.62 87 ASP A N 1
ATOM 688 C CA . ASP A 1 87 ? 16.453 -19.344 2.863 1 93.62 87 ASP A CA 1
ATOM 689 C C . ASP A 1 87 ? 17.922 -19.719 2.73 1 93.62 87 ASP A C 1
ATOM 691 O O . ASP A 1 87 ? 18.781 -19.188 3.439 1 93.62 87 ASP A O 1
ATOM 695 N N . GLY A 1 88 ? 18.156 -20.656 1.842 1 95.25 88 GLY A N 1
ATOM 696 C CA . GLY A 1 88 ? 19.547 -21.078 1.696 1 95.25 88 GLY A CA 1
ATOM 697 C C . GLY A 1 88 ? 19.703 -22.297 0.804 1 95.25 88 GLY A C 1
ATOM 698 O O . GLY A 1 88 ? 18.844 -22.594 -0.015 1 95.25 88 GLY A O 1
ATOM 699 N N . LYS A 1 89 ? 20.906 -22.938 0.951 1 96.75 89 LYS A N 1
ATOM 700 C CA . LYS A 1 89 ? 21.266 -24.109 0.14 1 96.75 89 LYS A CA 1
ATOM 701 C C . LYS A 1 89 ? 21.391 -25.359 1.004 1 96.75 89 LYS A C 1
ATOM 703 O O . LYS A 1 89 ? 21.812 -25.281 2.162 1 96.75 89 LYS A O 1
ATOM 708 N N . ILE A 1 90 ? 21.031 -26.469 0.463 1 98.19 90 ILE A N 1
ATOM 709 C CA . ILE A 1 90 ? 21.219 -27.766 1.119 1 98.19 90 ILE A CA 1
ATOM 710 C C . ILE A 1 90 ? 21.812 -28.766 0.129 1 98.19 90 ILE A C 1
ATOM 712 O O . ILE A 1 90 ? 21.438 -28.781 -1.045 1 98.19 90 ILE A O 1
ATOM 716 N N . GLN A 1 91 ? 22.828 -29.484 0.541 1 98.5 91 GLN A N 1
ATOM 717 C CA . GLN A 1 91 ? 23.5 -30.469 -0.309 1 98.5 91 GLN A CA 1
ATOM 718 C C . GLN A 1 91 ? 22.703 -31.766 -0.353 1 98.5 91 GLN A C 1
ATOM 720 O O . GLN A 1 91 ? 22.266 -32.281 0.685 1 98.5 91 GLN A O 1
ATOM 725 N N . LEU A 1 92 ? 22.5 -32.281 -1.546 1 98.44 92 LEU A N 1
ATOM 726 C CA . LEU A 1 92 ? 21.953 -33.625 -1.773 1 98.44 92 LEU A CA 1
ATOM 727 C C . LEU A 1 92 ? 23.062 -34.625 -2.062 1 98.44 92 LEU A C 1
ATOM 729 O O . LEU A 1 92 ? 24 -34.312 -2.799 1 98.44 92 LEU A O 1
ATOM 733 N N . PHE A 1 93 ? 23 -35.688 -1.389 1 97.94 93 PHE A N 1
ATOM 734 C CA . PHE A 1 93 ? 23.875 -36.812 -1.614 1 97.94 93 PHE A CA 1
ATOM 735 C C . PHE A 1 93 ? 23.125 -37.969 -2.271 1 97.94 93 PHE A C 1
ATOM 737 O O . PHE A 1 93 ? 22.312 -38.625 -1.626 1 97.94 93 PHE A O 1
ATOM 744 N N . VAL A 1 94 ? 23.422 -38.25 -3.586 1 97.88 94 VAL A N 1
ATOM 745 C CA . VAL A 1 94 ? 22.688 -39.25 -4.363 1 97.88 94 VAL A CA 1
ATOM 746 C C . VAL A 1 94 ? 23.625 -40.406 -4.707 1 97.88 94 VAL A C 1
ATOM 748 O O . VAL A 1 94 ? 24.594 -40.219 -5.449 1 97.88 94 VAL A O 1
ATOM 751 N N . LYS A 1 95 ? 23.297 -41.5 -4.176 1 96.38 95 LYS A N 1
ATOM 752 C CA . LYS A 1 95 ? 24.125 -42.688 -4.375 1 96.38 95 LYS A CA 1
ATOM 753 C C . LYS A 1 95 ? 23.344 -43.812 -5.047 1 96.38 95 LYS A C 1
ATOM 755 O O . LYS A 1 95 ? 22.156 -44 -4.746 1 96.38 95 LYS A O 1
ATOM 760 N N . ILE A 1 96 ? 24.016 -44.531 -5.844 1 96.25 96 ILE A N 1
ATOM 761 C CA . ILE A 1 96 ? 23.391 -45.562 -6.66 1 96.25 96 ILE A CA 1
ATOM 762 C C . ILE A 1 96 ? 22.703 -46.594 -5.762 1 96.25 96 ILE A C 1
ATOM 764 O O . ILE A 1 96 ? 21.656 -47.125 -6.121 1 96.25 96 ILE A O 1
ATOM 768 N N . ASP A 1 97 ? 23.234 -46.938 -4.637 1 95.25 97 ASP A N 1
ATOM 769 C CA . ASP A 1 97 ? 22.688 -47.969 -3.758 1 95.25 97 ASP A CA 1
ATOM 770 C C . ASP A 1 97 ? 21.375 -47.531 -3.131 1 95.25 97 ASP A C 1
ATOM 772 O O . ASP A 1 97 ? 20.547 -48.344 -2.746 1 95.25 97 ASP A O 1
ATOM 776 N N . ALA A 1 98 ? 21.25 -46.25 -3.041 1 94.31 98 ALA A N 1
ATOM 777 C CA . ALA A 1 98 ? 20.062 -45.719 -2.387 1 94.31 98 ALA A CA 1
ATOM 778 C C . ALA A 1 98 ? 18.938 -45.469 -3.395 1 94.31 98 ALA A C 1
ATOM 780 O O . ALA A 1 98 ? 17.766 -45.719 -3.102 1 94.31 98 ALA A O 1
ATOM 781 N N . VAL A 1 99 ? 19.219 -45 -4.625 1 96.19 99 VAL A N 1
ATOM 782 C CA . VAL A 1 99 ? 18.172 -44.562 -5.539 1 96.19 99 VAL A CA 1
ATOM 783 C C . VAL A 1 99 ? 18.078 -45.531 -6.715 1 96.19 99 VAL A C 1
ATOM 785 O O . VAL A 1 99 ? 17.094 -45.5 -7.465 1 96.19 99 VAL A O 1
ATOM 788 N N . GLY A 1 100 ? 19.062 -46.406 -6.965 1 96.25 100 GLY A N 1
ATOM 789 C CA . GLY A 1 100 ? 19.094 -47.312 -8.109 1 96.25 100 GLY A CA 1
ATOM 790 C C . GLY A 1 100 ? 19.766 -46.719 -9.328 1 96.25 100 GLY A C 1
ATOM 791 O O . GLY A 1 100 ? 19.891 -45.5 -9.422 1 96.25 100 GLY A O 1
ATOM 792 N N . GLU A 1 101 ? 20.156 -47.531 -10.219 1 95.62 101 GLU A N 1
ATOM 793 C CA . GLU A 1 101 ? 20.938 -47.125 -11.391 1 95.62 101 GLU A CA 1
ATOM 794 C C . GLU A 1 101 ? 20.125 -46.219 -12.305 1 95.62 101 GLU A C 1
ATOM 796 O O . GLU A 1 101 ? 20.641 -45.188 -12.758 1 95.62 101 GLU A O 1
ATOM 801 N N . GLU A 1 102 ? 18.938 -46.562 -12.547 1 95.69 102 GLU A N 1
ATOM 802 C CA . GLU A 1 102 ? 18.078 -45.781 -13.453 1 95.69 102 GLU A CA 1
ATOM 803 C C . GLU A 1 102 ? 17.828 -44.375 -12.906 1 95.69 102 GLU A C 1
ATOM 805 O O . GLU A 1 102 ? 17.891 -43.406 -13.648 1 95.69 102 GLU A O 1
ATOM 810 N N . ASN A 1 103 ? 17.562 -44.312 -11.633 1 96.31 103 ASN A N 1
ATOM 811 C CA . ASN A 1 103 ? 17.281 -43.031 -11 1 96.31 103 ASN A CA 1
ATOM 812 C C . ASN A 1 103 ? 18.531 -42.156 -10.922 1 96.31 103 ASN A C 1
ATOM 814 O O . ASN A 1 103 ? 18.453 -40.938 -11.047 1 96.31 103 ASN A O 1
ATOM 818 N N . LEU A 1 104 ? 19.625 -42.75 -10.672 1 96.88 104 LEU A N 1
ATOM 819 C CA . LEU A 1 104 ? 20.875 -41.969 -10.664 1 96.88 104 LEU A CA 1
ATOM 820 C C . LEU A 1 104 ? 21.172 -41.406 -12.039 1 96.88 104 LEU A C 1
ATOM 822 O O . LEU A 1 104 ? 21.594 -40.25 -12.164 1 96.88 104 LEU A O 1
ATOM 826 N N . LYS A 1 105 ? 21.016 -42.281 -13.086 1 94.75 105 LYS A N 1
ATOM 827 C CA . LYS A 1 105 ? 21.203 -41.812 -14.461 1 94.75 105 LYS A CA 1
ATOM 828 C C . LYS A 1 105 ? 20.266 -40.625 -14.773 1 94.75 105 LYS A C 1
ATOM 830 O O . LYS A 1 105 ? 20.703 -39.656 -15.383 1 94.75 105 LYS A O 1
ATOM 835 N N . ALA A 1 106 ? 19.031 -40.75 -14.383 1 95.75 106 ALA A N 1
ATOM 836 C CA . ALA A 1 106 ? 18.047 -39.688 -14.586 1 95.75 106 ALA A CA 1
ATOM 837 C C . ALA A 1 106 ? 18.469 -38.406 -13.852 1 95.75 106 ALA A C 1
ATOM 839 O O . ALA A 1 106 ? 18.297 -37.312 -14.367 1 95.75 106 ALA A O 1
ATOM 840 N N . PHE A 1 107 ? 18.922 -38.562 -12.641 1 97.12 107 PHE A N 1
ATOM 841 C CA . PHE A 1 107 ? 19.375 -37.438 -11.852 1 97.12 107 PHE A CA 1
ATOM 842 C C . PHE A 1 107 ? 20.516 -36.688 -12.562 1 97.12 107 PHE A C 1
ATOM 844 O O . PHE A 1 107 ? 20.516 -35.469 -12.625 1 97.12 107 PHE A O 1
ATOM 851 N N . LYS A 1 108 ? 21.438 -37.438 -13.086 1 95.62 108 LYS A N 1
ATOM 852 C CA . LYS A 1 108 ? 22.578 -36.875 -13.789 1 95.62 108 LYS A CA 1
ATOM 853 C C . LYS A 1 108 ? 22.141 -36.094 -15.031 1 95.62 108 LYS A C 1
ATOM 855 O O . LYS A 1 108 ? 22.797 -35.156 -15.453 1 95.62 108 LYS A O 1
ATOM 860 N N . ALA A 1 109 ? 21.047 -36.469 -15.57 1 94.69 109 ALA A N 1
ATOM 861 C CA . ALA A 1 109 ? 20.547 -35.844 -16.797 1 94.69 109 ALA A CA 1
ATOM 862 C C . ALA A 1 109 ? 19.812 -34.531 -16.516 1 94.69 109 ALA A C 1
ATOM 864 O O . ALA A 1 109 ? 19.531 -33.75 -17.422 1 94.69 109 ALA A O 1
ATOM 865 N N . LEU A 1 110 ? 19.5 -34.25 -15.234 1 97.12 110 LEU A N 1
ATOM 866 C CA . LEU A 1 110 ? 18.844 -33 -14.867 1 97.12 110 LEU A CA 1
ATOM 867 C C . LEU A 1 110 ? 19.719 -31.797 -15.234 1 97.12 110 LEU A C 1
ATOM 869 O O . LEU A 1 110 ? 20.938 -31.938 -15.359 1 97.12 110 LEU A O 1
ATOM 873 N N . ASP A 1 111 ? 19.094 -30.688 -15.453 1 97 111 ASP A N 1
ATOM 874 C CA . ASP A 1 111 ? 19.828 -29.469 -15.789 1 97 111 ASP A CA 1
ATOM 875 C C . ASP A 1 111 ? 19.828 -28.484 -14.625 1 97 111 ASP A C 1
ATOM 877 O O . ASP A 1 111 ? 18.875 -28.438 -13.836 1 97 111 ASP A O 1
ATOM 881 N N . LEU A 1 112 ? 20.906 -27.719 -14.523 1 96 112 LEU A N 1
ATOM 882 C CA . LEU A 1 112 ? 20.906 -26.641 -13.555 1 96 112 LEU A CA 1
ATOM 883 C C . LEU A 1 112 ? 19.75 -25.688 -13.812 1 96 112 LEU A C 1
ATOM 885 O O . LEU A 1 112 ? 19.438 -25.375 -14.961 1 96 112 LEU A O 1
ATOM 889 N N . GLY A 1 113 ? 19.094 -25.281 -12.766 1 97.19 113 GLY A N 1
ATOM 890 C CA . GLY A 1 113 ? 17.922 -24.438 -12.859 1 97.19 113 GLY A CA 1
ATOM 891 C C . GLY A 1 113 ? 16.625 -25.188 -12.648 1 97.19 113 GLY A C 1
ATOM 892 O O . GLY A 1 113 ? 15.586 -24.594 -12.352 1 97.19 113 GLY A O 1
ATOM 893 N N . ASP A 1 114 ? 16.672 -26.531 -12.852 1 98.5 114 ASP A N 1
ATOM 894 C CA . ASP A 1 114 ? 15.492 -27.359 -12.602 1 98.5 114 ASP A CA 1
ATOM 895 C C . ASP A 1 114 ? 15.047 -27.266 -11.141 1 98.5 114 ASP A C 1
ATOM 897 O O . ASP A 1 114 ? 15.867 -27.031 -10.258 1 98.5 114 ASP A O 1
ATOM 901 N N . TRP A 1 115 ? 13.75 -27.406 -10.922 1 98.75 115 TRP A N 1
ATOM 902 C CA . TRP A 1 115 ? 13.227 -27.5 -9.562 1 98.75 115 TRP A CA 1
ATOM 903 C C . TRP A 1 115 ? 13.031 -28.953 -9.148 1 98.75 115 TRP A C 1
ATOM 905 O O . TRP A 1 115 ? 12.477 -29.75 -9.914 1 98.75 115 TRP A O 1
ATOM 915 N N . LEU A 1 116 ? 13.484 -29.297 -7.902 1 98.38 116 LEU A N 1
ATOM 916 C CA . LEU A 1 116 ? 13.422 -30.672 -7.41 1 98.38 116 LEU A CA 1
ATOM 917 C C . LEU A 1 116 ? 12.805 -30.719 -6.02 1 98.38 116 LEU A C 1
ATOM 919 O O . LEU A 1 116 ? 12.891 -29.75 -5.262 1 98.38 116 LEU A O 1
ATOM 923 N N . CYS A 1 117 ? 12.117 -31.734 -5.754 1 98.62 117 CYS A N 1
ATOM 924 C CA . CYS A 1 117 ? 11.766 -32.188 -4.41 1 98.62 117 CYS A CA 1
ATOM 925 C C . CYS A 1 117 ? 12.469 -33.5 -4.062 1 98.62 117 CYS A C 1
ATOM 927 O O . CYS A 1 117 ? 12.453 -34.438 -4.848 1 98.62 117 CYS A O 1
ATOM 929 N N . ALA A 1 118 ? 13.18 -33.531 -2.957 1 98.62 118 ALA A N 1
ATOM 930 C CA . ALA A 1 118 ? 13.953 -34.719 -2.584 1 98.62 118 ALA A CA 1
ATOM 931 C C . ALA A 1 118 ? 13.68 -35.125 -1.135 1 98.62 118 ALA A C 1
ATOM 933 O O . ALA A 1 118 ? 13.555 -34.25 -0.261 1 98.62 118 ALA A O 1
ATOM 934 N N . THR A 1 119 ? 13.516 -36.375 -0.908 1 98.62 119 THR A N 1
ATOM 935 C CA . THR A 1 119 ? 13.352 -36.969 0.421 1 98.62 119 THR A CA 1
ATOM 936 C C . THR A 1 119 ? 14.547 -37.844 0.78 1 98.62 119 THR A C 1
ATOM 938 O O . THR A 1 119 ? 15.055 -38.594 -0.063 1 98.62 119 THR A O 1
ATOM 941 N N . GLY A 1 120 ? 15.023 -37.719 1.966 1 98.62 120 GLY A N 1
ATOM 942 C CA . GLY A 1 120 ? 16.156 -38.562 2.383 1 98.62 120 GLY A CA 1
ATOM 943 C C . GLY A 1 120 ? 16.531 -38.344 3.834 1 98.62 120 GLY A C 1
ATOM 944 O O . GLY A 1 120 ? 15.852 -37.625 4.566 1 98.62 120 GLY A O 1
ATOM 945 N N . GLU A 1 121 ? 17.641 -38.938 4.215 1 98.62 121 GLU A N 1
ATOM 946 C CA . GLU A 1 121 ? 18.141 -38.906 5.59 1 98.62 121 GLU A CA 1
ATOM 947 C C . GLU A 1 121 ? 19.188 -37.781 5.777 1 98.62 121 GLU A C 1
ATOM 949 O O . GLU A 1 121 ? 20.078 -37.625 4.949 1 98.62 121 GLU A O 1
ATOM 954 N N . VAL A 1 122 ? 19 -37.062 6.914 1 98.81 122 VAL A N 1
ATOM 955 C CA . VAL A 1 122 ? 19.969 -36 7.23 1 98.81 122 VAL A CA 1
ATOM 956 C C . VAL A 1 122 ? 21.234 -36.656 7.793 1 98.81 122 VAL A C 1
ATOM 958 O O . VAL A 1 122 ? 21.188 -37.5 8.695 1 98.81 122 VAL A O 1
ATOM 961 N N . PHE A 1 123 ? 22.359 -36.312 7.254 1 98.19 123 PHE A N 1
ATOM 962 C CA . PHE A 1 123 ? 23.641 -36.781 7.75 1 98.19 123 PHE A CA 1
ATOM 963 C C . PHE A 1 123 ? 24.75 -35.781 7.465 1 98.19 123 PHE A C 1
ATOM 965 O O . PHE A 1 123 ? 24.516 -34.75 6.828 1 98.19 123 PHE A O 1
ATOM 972 N N . LYS A 1 124 ? 25.891 -36 7.945 1 97.62 124 LYS A N 1
ATOM 973 C CA . LYS A 1 124 ? 27.078 -35.188 7.68 1 97.62 124 LYS A CA 1
ATOM 974 C C . LYS A 1 124 ? 28.094 -35.938 6.859 1 97.62 124 LYS A C 1
ATOM 976 O O . LYS A 1 124 ? 28.406 -37.094 7.164 1 97.62 124 LYS A O 1
ATOM 981 N N . THR A 1 125 ? 28.516 -35.375 5.801 1 95.31 125 THR A N 1
ATOM 982 C CA . THR A 1 125 ? 29.531 -36.031 4.977 1 95.31 125 THR A CA 1
ATOM 983 C C . THR A 1 125 ? 30.891 -36.031 5.691 1 95.31 125 THR A C 1
ATOM 985 O O . THR A 1 125 ? 31.031 -35.406 6.754 1 95.31 125 THR A O 1
ATOM 988 N N . LYS A 1 126 ? 31.859 -36.656 5.078 1 93.25 126 LYS A N 1
ATOM 989 C CA . LYS A 1 126 ? 33.219 -36.719 5.625 1 93.25 126 LYS A CA 1
ATOM 990 C C . LYS A 1 126 ? 33.812 -35.344 5.711 1 93.25 126 LYS A C 1
ATOM 992 O O . LYS A 1 126 ? 34.625 -35.062 6.613 1 93.25 126 LYS A O 1
ATOM 997 N N . ALA A 1 127 ? 33.438 -34.469 4.824 1 94 127 ALA A N 1
ATOM 998 C CA . ALA A 1 127 ? 33.969 -33.094 4.773 1 94 127 ALA A CA 1
ATOM 999 C C . ALA A 1 127 ? 33.219 -32.188 5.777 1 94 127 ALA A C 1
ATOM 1001 O O . ALA A 1 127 ? 33.531 -31 5.875 1 94 127 ALA A O 1
ATOM 1002 N N . GLY A 1 128 ? 32.25 -32.75 6.492 1 95 128 GLY A N 1
ATOM 1003 C CA . GLY A 1 128 ? 31.562 -32.031 7.535 1 95 128 GLY A CA 1
ATOM 1004 C C . GLY A 1 128 ? 30.344 -31.266 7.027 1 95 128 GLY A C 1
ATOM 1005 O O . GLY A 1 128 ? 29.75 -30.469 7.758 1 95 128 GLY A O 1
ATOM 1006 N N . GLU A 1 129 ? 29.984 -31.5 5.836 1 96.94 129 GLU A N 1
ATOM 1007 C CA . GLU A 1 129 ? 28.859 -30.797 5.254 1 96.94 129 GLU A CA 1
ATOM 1008 C C . GLU A 1 129 ? 27.547 -31.5 5.574 1 96.94 129 GLU A C 1
ATOM 1010 O O . GLU A 1 129 ? 27.406 -32.688 5.363 1 96.94 129 GLU A O 1
ATOM 1015 N N . VAL A 1 130 ? 26.641 -30.75 6.219 1 98.38 130 VAL A N 1
ATOM 1016 C CA . VAL A 1 130 ? 25.297 -31.281 6.453 1 98.38 130 VAL A CA 1
ATOM 1017 C C . VAL A 1 130 ? 24.594 -31.516 5.121 1 98.38 130 VAL A C 1
ATOM 1019 O O . VAL A 1 130 ? 24.469 -30.594 4.305 1 98.38 130 VAL A O 1
ATOM 1022 N N . SER A 1 131 ? 24.141 -32.75 4.891 1 98.56 131 SER A N 1
ATOM 1023 C CA . SER A 1 131 ? 23.578 -33.156 3.609 1 98.56 131 SER A CA 1
ATOM 1024 C C . SER A 1 131 ? 22.344 -34.062 3.805 1 98.56 131 SER A C 1
ATOM 1026 O O . SER A 1 131 ? 22.062 -34.469 4.922 1 98.56 131 SER A O 1
ATOM 1028 N N . VAL A 1 132 ? 21.578 -34.156 2.775 1 98.75 132 VAL A N 1
ATOM 1029 C CA . VAL A 1 132 ? 20.453 -35.094 2.721 1 98.75 132 VAL A CA 1
ATOM 1030 C C . VAL A 1 132 ? 20.812 -36.281 1.826 1 98.75 132 VAL A C 1
ATOM 1032 O O . VAL A 1 132 ? 21.062 -36.125 0.628 1 98.75 132 VAL A O 1
ATOM 1035 N N . LYS A 1 133 ? 20.969 -37.469 2.406 1 98.44 133 LYS A N 1
ATOM 1036 C CA . LYS A 1 133 ? 21.141 -38.688 1.628 1 98.44 133 LYS A CA 1
ATOM 1037 C C . LYS A 1 133 ? 19.828 -39.094 0.953 1 98.44 133 LYS A C 1
ATOM 1039 O O . LYS A 1 133 ? 18.984 -39.75 1.578 1 98.44 133 LYS A O 1
ATOM 1044 N N . VAL A 1 134 ? 19.766 -38.906 -0.32 1 98.62 134 VAL A N 1
ATOM 1045 C CA . VAL A 1 134 ? 18.5 -38.938 -1.05 1 98.62 134 VAL A CA 1
ATOM 1046 C C . VAL A 1 134 ? 18.047 -40.406 -1.241 1 98.62 134 VAL A C 1
ATOM 1048 O O . VAL A 1 134 ? 18.812 -41.25 -1.718 1 98.62 134 VAL A O 1
ATOM 1051 N N . SER A 1 135 ? 16.828 -40.656 -0.811 1 98.31 135 SER A N 1
ATOM 1052 C CA . SER A 1 135 ? 16.219 -41.969 -1.079 1 98.31 135 SER A CA 1
ATOM 1053 C C . SER A 1 135 ? 15.258 -41.875 -2.27 1 98.31 135 SER A C 1
ATOM 1055 O O . SER A 1 135 ? 15.055 -42.875 -2.975 1 98.31 135 SER A O 1
ATOM 1057 N N . SER A 1 136 ? 14.664 -40.75 -2.42 1 98 136 SER A N 1
ATOM 1058 C CA . SER A 1 136 ? 13.781 -40.5 -3.557 1 98 136 SER A CA 1
ATOM 1059 C C . SER A 1 136 ? 13.758 -39.031 -3.928 1 98 136 SER A C 1
ATOM 1061 O O . SER A 1 136 ? 14.016 -38.156 -3.084 1 98 136 SER A O 1
ATOM 1063 N N . TYR A 1 137 ? 13.5 -38.75 -5.176 1 98.19 137 TYR A N 1
ATOM 1064 C CA . TYR A 1 137 ? 13.367 -37.344 -5.637 1 98.19 137 TYR A CA 1
ATOM 1065 C C . TYR A 1 137 ? 12.398 -37.25 -6.805 1 98.19 137 TYR A C 1
ATOM 1067 O O . TYR A 1 137 ? 12.031 -38.281 -7.398 1 98.19 137 TYR A O 1
ATOM 1075 N N . GLU A 1 138 ? 11.953 -36.062 -7.074 1 97.94 138 GLU A N 1
ATOM 1076 C CA . GLU A 1 138 ? 11.039 -35.781 -8.18 1 97.94 138 GLU A CA 1
ATOM 1077 C C . GLU A 1 138 ? 11.359 -34.438 -8.836 1 97.94 138 GLU A C 1
ATOM 1079 O O . GLU A 1 138 ? 11.602 -33.438 -8.148 1 97.94 138 GLU A O 1
ATOM 1084 N N . LEU A 1 139 ? 11.516 -34.469 -10.211 1 98.62 139 LEU A N 1
ATOM 1085 C CA . LEU A 1 139 ? 11.562 -33.219 -10.961 1 98.62 139 LEU A CA 1
ATOM 1086 C C . LEU A 1 139 ? 10.195 -32.531 -10.969 1 98.62 139 LEU A C 1
ATOM 1088 O O . LEU A 1 139 ? 9.227 -33.094 -11.492 1 98.62 139 LEU A O 1
ATOM 1092 N N . ILE A 1 140 ? 10.125 -31.328 -10.398 1 98.69 140 ILE A N 1
ATOM 1093 C CA . ILE A 1 140 ? 8.797 -30.75 -10.188 1 98.69 140 ILE A CA 1
ATOM 1094 C C . ILE A 1 140 ? 8.609 -29.562 -11.117 1 98.69 140 ILE A C 1
ATOM 1096 O O . ILE A 1 140 ? 7.512 -29 -11.203 1 98.69 140 ILE A O 1
ATOM 1100 N N . CYS A 1 141 ? 9.625 -29.125 -11.805 1 98.62 141 CYS A N 1
ATOM 1101 C CA . CYS A 1 141 ? 9.586 -28.109 -12.844 1 98.62 141 CYS A CA 1
ATOM 1102 C C . CYS A 1 141 ? 10.844 -28.156 -13.703 1 98.62 141 CYS A C 1
ATOM 1104 O O . CYS A 1 141 ? 11.953 -28.188 -13.18 1 98.62 141 CYS A O 1
ATOM 1106 N N . LYS A 1 142 ? 10.695 -28.203 -14.977 1 98.62 142 LYS A N 1
ATOM 1107 C CA . LYS A 1 142 ? 11.812 -28.188 -15.914 1 98.62 142 LYS A CA 1
ATOM 1108 C C . LYS A 1 142 ? 12.141 -26.75 -16.328 1 98.62 142 LYS A C 1
ATOM 1110 O O . LYS A 1 142 ? 11.266 -26.016 -16.781 1 98.62 142 LYS A O 1
ATOM 1115 N N . SER A 1 143 ? 13.344 -26.359 -16.094 1 98.19 143 SER A N 1
ATOM 1116 C CA . SER A 1 143 ? 13.82 -25.062 -16.578 1 98.19 143 SER A CA 1
ATOM 1117 C C . SER A 1 143 ? 14.195 -25.141 -18.062 1 98.19 143 SER A C 1
ATOM 1119 O O . SER A 1 143 ? 15.055 -25.938 -18.453 1 98.19 143 SER A O 1
ATOM 1121 N N . LEU A 1 144 ? 13.617 -24.297 -18.859 1 97.94 144 LEU A N 1
ATOM 1122 C CA . LEU A 1 144 ? 13.852 -24.344 -20.297 1 97.94 144 LEU A CA 1
ATOM 1123 C C . LEU A 1 144 ? 14.938 -23.344 -20.703 1 97.94 144 LEU A C 1
ATOM 1125 O O . LEU A 1 144 ? 15.422 -23.375 -21.844 1 97.94 144 LEU A O 1
ATOM 1129 N N . LYS A 1 145 ? 15.297 -22.484 -19.75 1 94.81 145 LYS A N 1
ATOM 1130 C CA . LYS A 1 145 ? 16.359 -21.516 -19.969 1 94.81 145 LYS A CA 1
ATOM 1131 C C . LYS A 1 145 ? 17.531 -21.75 -19.016 1 94.81 145 LYS A C 1
ATOM 1133 O O . LYS A 1 145 ? 17.312 -21.969 -17.812 1 94.81 145 LYS A O 1
ATOM 1138 N N . PRO A 1 146 ? 18.75 -21.719 -19.625 1 92.75 146 PRO A N 1
ATOM 1139 C CA . PRO A 1 146 ? 19.906 -21.844 -18.719 1 92.75 146 PRO A CA 1
ATOM 1140 C C . PRO A 1 146 ? 20.109 -20.609 -17.859 1 92.75 146 PRO A C 1
ATOM 1142 O O . PRO A 1 146 ? 19.828 -19.484 -18.297 1 92.75 146 PRO A O 1
ATOM 1145 N N . LEU A 1 147 ? 20.562 -20.844 -16.656 1 91.69 147 LEU A N 1
ATOM 1146 C CA . LEU A 1 147 ? 21 -19.734 -15.805 1 91.69 147 LEU A CA 1
ATOM 1147 C C . LEU A 1 147 ? 22.328 -19.172 -16.281 1 91.69 147 LEU A C 1
ATOM 1149 O O . LEU A 1 147 ? 23.109 -19.891 -16.922 1 91.69 147 LEU A O 1
ATOM 1153 N N . PRO A 1 148 ? 22.516 -17.891 -16.016 1 85.62 148 PRO A N 1
ATOM 1154 C CA . PRO A 1 148 ? 23.844 -17.344 -16.359 1 85.62 148 PRO A CA 1
ATOM 1155 C C . PRO A 1 148 ? 24.969 -18.078 -15.633 1 85.62 148 PRO A C 1
ATOM 1157 O O . PRO A 1 148 ? 24.766 -18.641 -14.562 1 85.62 148 PRO A O 1
ATOM 1160 N N . GLU A 1 149 ? 26.094 -18.266 -16.219 1 72.06 149 GLU A N 1
ATOM 1161 C CA . GLU A 1 149 ? 27.219 -19 -15.656 1 72.06 149 GLU A CA 1
ATOM 1162 C C . GLU A 1 149 ? 27.609 -18.453 -14.297 1 72.06 149 GLU A C 1
ATOM 1164 O O . GLU A 1 149 ? 27.531 -17.234 -14.062 1 72.06 149 GLU A O 1
ATOM 1169 N N . LYS A 1 150 ? 27.734 -19.375 -13.297 1 57.25 150 LYS A N 1
ATOM 1170 C CA . LYS A 1 150 ? 27.969 -19.172 -11.867 1 57.25 150 LYS A CA 1
ATOM 1171 C C . LYS A 1 150 ? 28.984 -18.047 -11.641 1 57.25 150 LYS A C 1
ATOM 1173 O O . LYS A 1 150 ? 28.734 -17.141 -10.828 1 57.25 150 LYS A O 1
ATOM 1178 N N . TRP A 1 151 ? 30.125 -18.203 -12.367 1 50.03 151 TRP A N 1
ATOM 1179 C CA . TRP A 1 151 ? 31.219 -17.312 -12.023 1 50.03 151 TRP A CA 1
ATOM 1180 C C . TRP A 1 151 ? 30.938 -15.891 -12.477 1 50.03 151 TRP A C 1
ATOM 1182 O O . TRP A 1 151 ? 31.516 -14.938 -11.961 1 50.03 151 TRP A O 1
ATOM 1192 N N . HIS A 1 152 ? 29.906 -15.773 -13.297 1 63.22 152 HIS A N 1
ATOM 1193 C CA . HIS A 1 152 ? 29.766 -14.422 -13.82 1 63.22 152 HIS A CA 1
ATOM 1194 C C . HIS A 1 152 ? 28.422 -13.82 -13.453 1 63.22 152 HIS A C 1
ATOM 1196 O O . HIS A 1 152 ? 28.234 -12.602 -13.523 1 63.22 152 HIS A O 1
ATOM 1202 N N . GLY A 1 153 ? 27.594 -14.57 -12.766 1 67.25 153 GLY A N 1
ATOM 1203 C CA . GLY A 1 153 ? 26.281 -14.008 -12.508 1 67.25 153 GLY A CA 1
ATOM 1204 C C . GLY A 1 153 ? 25.812 -13.078 -13.609 1 67.25 153 GLY A C 1
ATOM 1205 O O . GLY A 1 153 ? 26.438 -12.977 -14.664 1 67.25 153 GLY A O 1
ATOM 1206 N N . LEU A 1 154 ? 24.562 -12.547 -13.523 1 79.56 154 LEU A N 1
ATOM 1207 C CA . LEU A 1 154 ? 24.078 -11.516 -14.43 1 79.56 154 LEU A CA 1
ATOM 1208 C C . LEU A 1 154 ? 24.641 -10.148 -14.039 1 79.56 154 LEU A C 1
ATOM 1210 O O . LEU A 1 154 ? 24.281 -9.602 -12.992 1 79.56 154 LEU A O 1
ATOM 1214 N N . LYS A 1 155 ? 25.578 -9.562 -14.797 1 82.69 155 LYS A N 1
ATOM 1215 C CA . LYS A 1 155 ? 26.328 -8.375 -14.391 1 82.69 155 LYS A CA 1
ATOM 1216 C C . LYS A 1 155 ? 25.797 -7.125 -15.078 1 82.69 155 LYS A C 1
ATOM 1218 O O . LYS A 1 155 ? 25.812 -6.035 -14.5 1 82.69 155 LYS A O 1
ATOM 1223 N N . ASP A 1 156 ? 25.234 -7.348 -16.25 1 86.75 156 ASP A N 1
ATOM 1224 C CA . ASP A 1 156 ? 24.703 -6.195 -16.984 1 86.75 156 ASP A CA 1
ATOM 1225 C C . ASP A 1 156 ? 23.516 -5.578 -16.25 1 86.75 156 ASP A C 1
ATOM 1227 O O . ASP A 1 156 ? 22.5 -6.238 -16.047 1 86.75 156 ASP A O 1
ATOM 1231 N N . PRO A 1 157 ? 23.672 -4.344 -15.859 1 86.5 157 PRO A N 1
ATOM 1232 C CA . PRO A 1 157 ? 22.625 -3.734 -15.039 1 86.5 157 PRO A CA 1
ATOM 1233 C C . PRO A 1 157 ? 21.266 -3.732 -15.727 1 86.5 157 PRO A C 1
ATOM 1235 O O . PRO A 1 157 ? 20.234 -3.992 -15.078 1 86.5 157 PRO A O 1
ATOM 1238 N N . ASP A 1 158 ? 21.25 -3.461 -16.953 1 87.75 158 ASP A N 1
ATOM 1239 C CA . ASP A 1 158 ? 19.984 -3.426 -17.672 1 87.75 158 ASP A CA 1
ATOM 1240 C C . ASP A 1 158 ? 19.312 -4.793 -17.656 1 87.75 158 ASP A C 1
ATOM 1242 O O . ASP A 1 158 ? 18.094 -4.895 -17.422 1 87.75 158 ASP A O 1
ATOM 1246 N N . LEU A 1 159 ? 20.078 -5.812 -17.922 1 88.38 159 LEU A N 1
ATOM 1247 C CA . LEU A 1 159 ? 19.547 -7.172 -17.922 1 88.38 159 LEU A CA 1
ATOM 1248 C C . LEU A 1 159 ? 19.109 -7.582 -16.516 1 88.38 159 LEU A C 1
ATOM 1250 O O . LEU A 1 159 ? 18.109 -8.281 -16.344 1 88.38 159 LEU A O 1
ATOM 1254 N N . ARG A 1 160 ? 19.891 -7.125 -15.562 1 91.75 160 ARG A N 1
ATOM 1255 C CA . ARG A 1 160 ? 19.578 -7.434 -14.172 1 91.75 160 ARG A CA 1
ATOM 1256 C C . ARG A 1 160 ? 18.203 -6.891 -13.797 1 91.75 160 ARG A C 1
ATOM 1258 O O . ARG A 1 160 ? 17.391 -7.598 -13.188 1 91.75 160 ARG A O 1
ATOM 1265 N N . TYR A 1 161 ? 17.953 -5.684 -14.203 1 91.94 161 TYR A N 1
ATOM 1266 C CA . TYR A 1 161 ? 16.688 -5.039 -13.859 1 91.94 161 TYR A CA 1
ATOM 1267 C C . TYR A 1 161 ? 15.531 -5.648 -14.641 1 91.94 161 TYR A C 1
ATOM 1269 O O . TYR A 1 161 ? 14.422 -5.766 -14.125 1 91.94 161 TYR A O 1
ATOM 1277 N N . ARG A 1 162 ? 15.758 -6.059 -15.844 1 90.88 162 ARG A N 1
ATOM 1278 C CA . ARG A 1 162 ? 14.719 -6.609 -16.703 1 90.88 162 ARG A CA 1
ATOM 1279 C C . ARG A 1 162 ? 14.391 -8.047 -16.328 1 90.88 162 ARG A C 1
ATOM 1281 O O . ARG A 1 162 ? 13.234 -8.469 -16.406 1 90.88 162 ARG A O 1
ATOM 1288 N N . GLN A 1 163 ? 15.414 -8.773 -15.992 1 93.88 163 GLN A N 1
ATOM 1289 C CA . GLN A 1 163 ? 15.258 -10.156 -15.555 1 93.88 163 GLN A CA 1
ATOM 1290 C C . GLN A 1 163 ? 15.555 -10.297 -14.062 1 93.88 163 GLN A C 1
ATOM 1292 O O . GLN A 1 163 ? 16.391 -11.117 -13.664 1 93.88 163 GLN A O 1
ATOM 1297 N N . ARG A 1 164 ? 14.773 -9.57 -13.367 1 96.19 164 ARG A N 1
ATOM 1298 C CA . ARG A 1 164 ? 14.984 -9.453 -11.922 1 96.19 164 ARG A CA 1
ATOM 1299 C C . ARG A 1 164 ? 14.984 -10.828 -11.258 1 96.19 164 ARG A C 1
ATOM 1301 O O . ARG A 1 164 ? 15.742 -11.07 -10.32 1 96.19 164 ARG A O 1
ATOM 1308 N N . GLU A 1 165 ? 14.133 -11.773 -11.75 1 96.81 165 GLU A N 1
ATOM 1309 C CA . GLU A 1 165 ? 14.094 -13.109 -11.164 1 96.81 165 GLU A CA 1
ATOM 1310 C C . GLU A 1 165 ? 15.43 -13.828 -11.336 1 96.81 165 GLU A C 1
ATOM 1312 O O . GLU A 1 165 ? 15.906 -14.484 -10.414 1 96.81 165 GLU A O 1
ATOM 1317 N N . VAL A 1 166 ? 16.031 -13.68 -12.523 1 96.06 166 VAL A N 1
ATOM 1318 C CA . VAL A 1 166 ? 17.312 -14.305 -12.781 1 96.06 166 VAL A CA 1
ATOM 1319 C C . VAL A 1 166 ? 18.406 -13.625 -11.945 1 96.06 166 VAL A C 1
ATOM 1321 O O . VAL A 1 166 ? 19.297 -14.289 -11.414 1 96.06 166 VAL A O 1
ATOM 1324 N N . ASP A 1 167 ? 18.312 -12.289 -11.844 1 95.94 167 ASP A N 1
ATOM 1325 C CA . ASP A 1 167 ? 19.234 -11.523 -11.016 1 95.94 167 ASP A CA 1
ATOM 1326 C C . ASP A 1 167 ? 19.219 -12.023 -9.57 1 95.94 167 ASP A C 1
ATOM 1328 O O . ASP A 1 167 ? 20.281 -12.266 -8.977 1 95.94 167 ASP A O 1
ATOM 1332 N N . ILE A 1 168 ? 18.094 -12.258 -9.047 1 96.81 168 ILE A N 1
ATOM 1333 C CA . ILE A 1 168 ? 17.906 -12.68 -7.664 1 96.81 168 ILE A CA 1
ATOM 1334 C C . ILE A 1 168 ? 18.422 -14.109 -7.492 1 96.81 168 ILE A C 1
ATOM 1336 O O . ILE A 1 168 ? 19.047 -14.422 -6.48 1 96.81 168 ILE A O 1
ATOM 1340 N N . ILE A 1 169 ? 18.172 -14.953 -8.453 1 96.19 169 ILE A N 1
ATOM 1341 C CA . ILE A 1 169 ? 18.609 -16.344 -8.391 1 96.19 169 ILE A CA 1
ATOM 1342 C C . ILE A 1 169 ? 20.141 -16.406 -8.359 1 96.19 169 ILE A C 1
ATOM 1344 O O . ILE A 1 169 ? 20.719 -17.188 -7.594 1 96.19 169 ILE A O 1
ATOM 1348 N N . THR A 1 170 ? 20.812 -15.57 -9.172 1 93.69 170 THR A N 1
ATOM 1349 C CA . THR A 1 170 ? 22.234 -15.742 -9.422 1 93.69 170 THR A CA 1
ATOM 1350 C C . THR A 1 170 ? 23.062 -14.867 -8.492 1 93.69 170 THR A C 1
ATOM 1352 O O . THR A 1 170 ? 24.266 -15.094 -8.32 1 93.69 170 THR A O 1
ATOM 1355 N N . ASN A 1 171 ? 22.438 -13.852 -7.91 1 93.31 171 ASN A N 1
ATOM 1356 C CA . ASN A 1 171 ? 23.109 -12.938 -7 1 93.31 171 ASN A CA 1
ATOM 1357 C C . ASN A 1 171 ? 22.422 -12.891 -5.637 1 93.31 171 ASN A C 1
ATOM 1359 O O . ASN A 1 171 ? 21.516 -12.086 -5.414 1 93.31 171 ASN A O 1
ATOM 1363 N N . PRO A 1 172 ? 22.953 -13.656 -4.699 1 92.44 172 PRO A N 1
ATOM 1364 C CA . PRO A 1 172 ? 22.281 -13.789 -3.402 1 92.44 172 PRO A CA 1
ATOM 1365 C C . PRO A 1 172 ? 22.141 -12.453 -2.68 1 92.44 172 PRO A C 1
ATOM 1367 O O . PRO A 1 172 ? 21.188 -12.258 -1.918 1 92.44 172 PRO A O 1
ATOM 1370 N N . GLU A 1 173 ? 23.094 -11.539 -2.904 1 94.62 173 GLU A N 1
ATOM 1371 C CA . GLU A 1 173 ? 23.031 -10.242 -2.238 1 94.62 173 GLU A CA 1
ATOM 1372 C C . GLU A 1 173 ? 21.812 -9.445 -2.688 1 94.62 173 GLU A C 1
ATOM 1374 O O . GLU A 1 173 ? 21.281 -8.633 -1.925 1 94.62 173 GLU A O 1
ATOM 1379 N N . VAL A 1 174 ? 21.391 -9.68 -3.93 1 96.19 174 VAL A N 1
ATOM 1380 C CA . VAL A 1 174 ? 20.203 -9 -4.441 1 96.19 174 VAL A CA 1
ATOM 1381 C C . VAL A 1 174 ? 18.953 -9.484 -3.691 1 96.19 174 VAL A C 1
ATOM 1383 O O . VAL A 1 174 ? 18.109 -8.688 -3.301 1 96.19 174 VAL A O 1
ATOM 1386 N N . LYS A 1 175 ? 18.844 -10.797 -3.482 1 96.5 175 LYS A N 1
ATOM 1387 C CA . LYS A 1 175 ? 17.75 -11.352 -2.695 1 96.5 175 LYS A CA 1
ATOM 1388 C C . LYS A 1 175 ? 17.719 -10.75 -1.294 1 96.5 175 LYS A C 1
ATOM 1390 O O . LYS A 1 175 ? 16.641 -10.383 -0.795 1 96.5 175 LYS A O 1
ATOM 1395 N N . ASP A 1 176 ? 18.875 -10.641 -0.73 1 96.94 176 ASP A N 1
ATOM 1396 C CA . ASP A 1 176 ? 19.016 -10.094 0.618 1 96.94 176 ASP A CA 1
ATOM 1397 C C . ASP A 1 176 ? 18.484 -8.664 0.687 1 96.94 176 ASP A C 1
ATOM 1399 O O . ASP A 1 176 ? 17.828 -8.289 1.663 1 96.94 176 ASP A O 1
ATOM 1403 N N . THR A 1 177 ? 18.75 -7.875 -0.312 1 98.06 177 THR A N 1
ATOM 1404 C CA . THR A 1 177 ? 18.281 -6.492 -0.376 1 98.06 177 THR A CA 1
ATOM 1405 C C . THR A 1 177 ? 16.766 -6.434 -0.308 1 98.06 177 THR A C 1
ATOM 1407 O O . THR A 1 177 ? 16.203 -5.641 0.449 1 98.06 177 THR A O 1
ATOM 1410 N N . PHE A 1 178 ? 16.125 -7.309 -1.018 1 98.12 178 PHE A N 1
ATOM 1411 C CA . PHE A 1 178 ? 14.672 -7.242 -1.096 1 98.12 178 PHE A CA 1
ATOM 1412 C C . PHE A 1 178 ? 14.031 -7.844 0.15 1 98.12 178 PHE A C 1
ATOM 1414 O O . PHE A 1 178 ? 12.969 -7.398 0.588 1 98.12 178 PHE A O 1
ATOM 1421 N N . ILE A 1 179 ? 14.695 -8.836 0.752 1 97.88 179 ILE A N 1
ATOM 1422 C CA . ILE A 1 179 ? 14.234 -9.336 2.041 1 97.88 179 ILE A CA 1
ATOM 1423 C C . ILE A 1 179 ? 14.336 -8.234 3.09 1 97.88 179 ILE A C 1
ATOM 1425 O O . ILE A 1 179 ? 13.398 -8.016 3.861 1 97.88 179 ILE A O 1
ATOM 1429 N N . LYS A 1 180 ? 15.445 -7.504 3.117 1 98.5 180 LYS A N 1
ATOM 1430 C CA . LYS A 1 180 ? 15.625 -6.387 4.039 1 98.5 180 LYS A CA 1
ATOM 1431 C C . LYS A 1 180 ? 14.586 -5.297 3.787 1 98.5 180 LYS A C 1
ATOM 1433 O O . LYS A 1 180 ? 14.07 -4.695 4.73 1 98.5 180 LYS A O 1
ATOM 1438 N N . ARG A 1 181 ? 14.312 -4.996 2.504 1 98.69 181 ARG A N 1
ATOM 1439 C CA . ARG A 1 181 ? 13.281 -4.012 2.178 1 98.69 181 ARG A CA 1
ATOM 1440 C C . ARG A 1 181 ? 11.961 -4.355 2.854 1 98.69 181 ARG A C 1
ATOM 1442 O O . ARG A 1 181 ? 11.344 -3.498 3.482 1 98.69 181 ARG A O 1
ATOM 1449 N N . VAL A 1 182 ? 11.539 -5.617 2.736 1 98.31 182 VAL A N 1
ATOM 1450 C CA . VAL A 1 182 ? 10.289 -6.074 3.324 1 98.31 182 VAL A CA 1
ATOM 1451 C C . VAL A 1 182 ? 10.328 -5.887 4.84 1 98.31 182 VAL A C 1
ATOM 1453 O O . VAL A 1 182 ? 9.375 -5.387 5.438 1 98.31 182 VAL A O 1
ATOM 1456 N N . LYS A 1 183 ? 11.43 -6.238 5.434 1 98.56 183 LYS A N 1
ATOM 1457 C CA . LYS A 1 183 ? 11.586 -6.141 6.883 1 98.56 183 LYS A CA 1
ATOM 1458 C C . LYS A 1 183 ? 11.586 -4.684 7.34 1 98.56 183 LYS A C 1
ATOM 1460 O O . LYS A 1 183 ? 11.023 -4.359 8.391 1 98.56 183 LYS A O 1
ATOM 1465 N N . ILE A 1 184 ? 12.234 -3.812 6.609 1 98.81 184 ILE A N 1
ATOM 1466 C CA . ILE A 1 184 ? 12.312 -2.396 6.949 1 98.81 184 ILE A CA 1
ATOM 1467 C C . ILE A 1 184 ? 10.922 -1.774 6.906 1 98.81 184 ILE A C 1
ATOM 1469 O O . ILE A 1 184 ? 10.523 -1.061 7.832 1 98.81 184 ILE A O 1
ATOM 1473 N N . ILE A 1 185 ? 10.172 -2.039 5.859 1 98.56 185 ILE A N 1
ATOM 1474 C CA . ILE A 1 185 ? 8.82 -1.513 5.719 1 98.56 185 ILE A CA 1
ATOM 1475 C C . ILE A 1 185 ? 7.953 -2.01 6.875 1 98.56 185 ILE A C 1
ATOM 1477 O O . ILE A 1 185 ? 7.188 -1.24 7.457 1 98.56 185 ILE A O 1
ATOM 1481 N N . LYS A 1 186 ? 8.07 -3.273 7.188 1 98.25 186 LYS A N 1
ATOM 1482 C CA . LYS A 1 186 ? 7.352 -3.838 8.328 1 98.25 186 LYS A CA 1
ATOM 1483 C C . LYS A 1 186 ? 7.73 -3.129 9.625 1 98.25 186 LYS A C 1
ATOM 1485 O O . LYS A 1 186 ? 6.867 -2.857 10.461 1 98.25 186 LYS A O 1
ATOM 1490 N N . ALA A 1 187 ? 9 -2.863 9.805 1 98.75 187 ALA A N 1
ATOM 1491 C CA . ALA A 1 187 ? 9.484 -2.18 11 1 98.75 187 ALA A CA 1
ATOM 1492 C C . ALA A 1 187 ? 8.906 -0.769 11.094 1 98.75 187 ALA A C 1
ATOM 1494 O O . ALA A 1 187 ? 8.539 -0.313 12.18 1 98.75 187 ALA A O 1
ATOM 1495 N N . ILE A 1 188 ? 8.844 -0.088 10.008 1 98.81 188 ILE A N 1
ATOM 1496 C CA . ILE A 1 188 ? 8.289 1.258 9.969 1 98.81 188 ILE A CA 1
ATOM 1497 C C . ILE A 1 188 ? 6.816 1.218 10.383 1 98.81 188 ILE A C 1
ATOM 1499 O O . ILE A 1 188 ? 6.379 2.02 11.211 1 98.81 188 ILE A O 1
ATOM 1503 N N . ARG A 1 189 ? 6.043 0.28 9.828 1 98.5 189 ARG A N 1
ATOM 1504 C CA . ARG A 1 189 ? 4.641 0.131 10.203 1 98.5 189 ARG A CA 1
ATOM 1505 C C . ARG A 1 189 ? 4.5 -0.156 11.695 1 98.5 189 ARG A C 1
ATOM 1507 O O . ARG A 1 189 ? 3.633 0.413 12.359 1 98.5 189 ARG A O 1
ATOM 1514 N N . GLU A 1 190 ? 5.332 -1.057 12.125 1 98.38 190 GLU A N 1
ATOM 1515 C CA . GLU A 1 190 ? 5.309 -1.416 13.539 1 98.38 190 GLU A CA 1
ATOM 1516 C C . GLU A 1 190 ? 5.562 -0.199 14.43 1 98.38 190 GLU A C 1
ATOM 1518 O O . GLU A 1 190 ? 4.867 0.008 15.422 1 98.38 190 GLU A O 1
ATOM 1523 N N . PHE A 1 191 ? 6.574 0.601 14.125 1 98.81 191 PHE A N 1
ATOM 1524 C CA . PHE A 1 191 ? 6.918 1.812 14.859 1 98.81 191 PHE A CA 1
ATOM 1525 C C . PHE A 1 191 ? 5.719 2.748 14.953 1 98.81 191 PHE A C 1
ATOM 1527 O O . PHE A 1 191 ? 5.418 3.271 16.031 1 98.81 191 PHE A O 1
ATOM 1534 N N . LEU A 1 192 ? 5.051 2.98 13.859 1 98.75 192 LEU A N 1
ATOM 1535 C CA . LEU A 1 192 ? 3.934 3.918 13.805 1 98.75 192 LEU A CA 1
ATOM 1536 C C . LEU A 1 192 ? 2.697 3.334 14.484 1 98.75 192 LEU A C 1
ATOM 1538 O O . LEU A 1 192 ? 1.963 4.051 15.164 1 98.75 192 LEU A O 1
ATOM 1542 N N . ASP A 1 193 ? 2.463 1.993 14.266 1 97.44 193 ASP A N 1
ATOM 1543 C CA . ASP A 1 193 ? 1.356 1.32 14.945 1 97.44 193 ASP A CA 1
ATOM 1544 C C . ASP A 1 193 ? 1.46 1.479 16.453 1 97.44 193 ASP A C 1
ATOM 1546 O O . ASP A 1 193 ? 0.462 1.753 17.125 1 97.44 193 ASP A O 1
ATOM 1550 N N . ASN A 1 194 ? 2.635 1.31 16.938 1 97.81 194 ASN A N 1
ATOM 1551 C CA . ASN A 1 194 ? 2.873 1.386 18.375 1 97.81 194 ASN A CA 1
ATOM 1552 C C . ASN A 1 194 ? 2.654 2.801 18.906 1 97.81 194 ASN A C 1
ATOM 1554 O O . ASN A 1 194 ? 2.541 3.004 20.125 1 97.81 194 ASN A O 1
ATOM 1558 N N . ARG A 1 195 ? 2.531 3.74 18.016 1 97.62 195 ARG A N 1
ATOM 1559 C CA . ARG A 1 195 ? 2.338 5.133 18.406 1 97.62 195 ARG A CA 1
ATOM 1560 C C . ARG A 1 195 ? 0.926 5.605 18.078 1 97.62 195 ARG A C 1
ATOM 1562 O O . ARG A 1 195 ? 0.634 6.801 18.141 1 97.62 195 ARG A O 1
ATOM 1569 N N . GLY A 1 196 ? 0.097 4.727 17.656 1 96.69 196 GLY A N 1
ATOM 1570 C CA . GLY A 1 196 ? -1.321 5.008 17.5 1 96.69 196 GLY A CA 1
ATOM 1571 C C . GLY A 1 196 ? -1.68 5.531 16.125 1 96.69 196 GLY A C 1
ATOM 1572 O O . GLY A 1 196 ? -2.803 5.988 15.898 1 96.69 196 GLY A O 1
ATOM 1573 N N . TYR A 1 197 ? -0.769 5.559 15.156 1 98.62 197 TYR A N 1
ATOM 1574 C CA . TYR A 1 197 ? -1.089 5.984 13.797 1 98.62 197 TYR A CA 1
ATOM 1575 C C . TYR A 1 197 ? -1.96 4.949 13.094 1 98.62 197 TYR A C 1
ATOM 1577 O O . TYR A 1 197 ? -1.791 3.744 13.297 1 98.62 197 TYR A O 1
ATOM 1585 N N . MET A 1 198 ? -2.857 5.43 12.266 1 98.19 198 MET A N 1
ATOM 1586 C CA . MET A 1 198 ? -3.689 4.578 11.422 1 98.19 198 MET A CA 1
ATOM 1587 C C . MET A 1 198 ? -3.236 4.641 9.969 1 98.19 198 MET A C 1
ATOM 1589 O O . MET A 1 198 ? -3.107 5.727 9.398 1 98.19 198 MET A O 1
ATOM 1593 N N . GLU A 1 199 ? -2.939 3.482 9.414 1 98.56 199 GLU A N 1
ATOM 1594 C CA . GLU A 1 199 ? -2.627 3.432 7.992 1 98.56 199 GLU A CA 1
ATOM 1595 C C . GLU A 1 199 ? -3.895 3.52 7.145 1 98.56 199 GLU A C 1
ATOM 1597 O O . GLU A 1 199 ? -4.727 2.611 7.172 1 98.56 199 GLU A O 1
ATOM 1602 N N . VAL A 1 200 ? -4.074 4.617 6.402 1 98.31 200 VAL A N 1
ATOM 1603 C CA . VAL A 1 200 ? -5.234 4.809 5.539 1 98.31 200 VAL A CA 1
ATOM 1604 C C . VAL A 1 200 ? -4.797 4.801 4.074 1 98.31 200 VAL A C 1
ATOM 1606 O O . VAL A 1 200 ? -3.602 4.797 3.779 1 98.31 200 VAL A O 1
ATOM 1609 N N . GLU A 1 201 ? -5.738 4.68 3.189 1 97.12 201 GLU A N 1
ATOM 1610 C CA . GLU A 1 201 ? -5.469 4.684 1.755 1 97.12 201 GLU A CA 1
ATOM 1611 C C . GLU A 1 201 ? -6.047 5.93 1.089 1 97.12 201 GLU A C 1
ATOM 1613 O O . GLU A 1 201 ? -7.242 6.203 1.204 1 97.12 201 GLU A O 1
ATOM 1618 N N . THR A 1 202 ? -5.207 6.656 0.45 1 97.38 202 THR A N 1
ATOM 1619 C CA . THR A 1 202 ? -5.652 7.793 -0.346 1 97.38 202 THR A CA 1
ATOM 1620 C C . THR A 1 202 ? -5.703 7.43 -1.827 1 97.38 202 THR A C 1
ATOM 1622 O O . THR A 1 202 ? -5.062 6.473 -2.26 1 97.38 202 THR A O 1
ATOM 1625 N N . PRO A 1 203 ? -6.465 8.125 -2.578 1 96.81 203 PRO A N 1
ATOM 1626 C CA . PRO A 1 203 ? -6.621 7.777 -3.992 1 96.81 203 PRO A CA 1
ATOM 1627 C C . PRO A 1 203 ? -5.32 7.926 -4.781 1 96.81 203 PRO A C 1
ATOM 1629 O O . PRO A 1 203 ? -4.562 8.875 -4.562 1 96.81 203 PRO A O 1
ATOM 1632 N N . ILE A 1 204 ? -5.125 6.969 -5.656 1 97.69 204 ILE A N 1
ATOM 1633 C CA . ILE A 1 204 ? -4.035 7.059 -6.621 1 97.69 204 ILE A CA 1
ATOM 1634 C C . ILE A 1 204 ? -4.488 7.855 -7.84 1 97.69 204 ILE A C 1
ATOM 1636 O O . ILE A 1 204 ? -3.709 8.617 -8.414 1 97.69 204 ILE A O 1
ATOM 1640 N N . LEU A 1 205 ? -5.699 7.68 -8.219 1 96.5 205 LEU A N 1
ATOM 1641 C CA . LEU A 1 205 ? -6.332 8.445 -9.289 1 96.5 205 LEU A CA 1
ATOM 1642 C C . LEU A 1 205 ? -7.148 9.602 -8.719 1 96.5 205 LEU A C 1
ATOM 1644 O O . LEU A 1 205 ? -8.016 9.391 -7.871 1 96.5 205 LEU A O 1
ATOM 1648 N N . SER A 1 206 ? -6.836 10.766 -9.172 1 93.31 206 SER A N 1
ATOM 1649 C CA . SER A 1 206 ? -7.566 11.938 -8.703 1 93.31 206 SER A CA 1
ATOM 1650 C C . SER A 1 206 ? -7.91 12.867 -9.859 1 93.31 206 SER A C 1
ATOM 1652 O O . SER A 1 206 ? -7.223 12.875 -10.883 1 93.31 206 SER A O 1
ATOM 1654 N N . PRO A 1 207 ? -8.953 13.625 -9.703 1 91.12 207 PRO A N 1
ATOM 1655 C CA . PRO A 1 207 ? -9.312 14.586 -10.75 1 91.12 207 PRO A CA 1
ATOM 1656 C C . PRO A 1 207 ? -8.312 15.742 -10.852 1 91.12 207 PRO A C 1
ATOM 1658 O O . PRO A 1 207 ? -8.32 16.469 -11.844 1 91.12 207 PRO A O 1
ATOM 1661 N N . ILE A 1 208 ? -7.523 15.953 -9.867 1 87.69 208 ILE A N 1
ATOM 1662 C CA . ILE A 1 208 ? -6.5 17 -9.867 1 87.69 208 ILE A CA 1
ATOM 1663 C C . ILE A 1 208 ? -5.188 16.438 -9.328 1 87.69 208 ILE A C 1
ATOM 1665 O O . ILE A 1 208 ? -5.191 15.539 -8.477 1 87.69 208 ILE A O 1
ATOM 1669 N N . ALA A 1 209 ? -4.141 16.891 -9.945 1 83.62 209 ALA A N 1
ATOM 1670 C CA . ALA A 1 209 ? -2.83 16.531 -9.406 1 83.62 209 ALA A CA 1
ATOM 1671 C C . ALA A 1 209 ? -2.357 17.562 -8.383 1 83.62 209 ALA A C 1
ATOM 1673 O O . ALA A 1 209 ? -1.784 18.594 -8.75 1 83.62 209 ALA A O 1
ATOM 1674 N N . GLY A 1 210 ? -2.564 17.375 -7.129 1 79.69 210 GLY A N 1
ATOM 1675 C CA . GLY A 1 210 ? -2.207 18.359 -6.109 1 79.69 210 GLY A CA 1
ATOM 1676 C C . GLY A 1 210 ? -1.33 17.781 -5.016 1 79.69 210 GLY A C 1
ATOM 1677 O O . GLY A 1 210 ? -1.032 16.578 -5.016 1 79.69 210 GLY A O 1
ATOM 1678 N N . GLY A 1 211 ? -0.697 18.641 -4.191 1 80.75 211 GLY A N 1
ATOM 1679 C CA . GLY A 1 211 ? 0.023 18.234 -2.99 1 80.75 211 GLY A CA 1
ATOM 1680 C C . GLY A 1 211 ? 1.53 18.328 -3.145 1 80.75 211 GLY A C 1
ATOM 1681 O O . GLY A 1 211 ? 2.268 18.172 -2.17 1 80.75 211 GLY A O 1
ATOM 1682 N N . ALA A 1 212 ? 1.959 18.438 -4.359 1 79.25 212 ALA A N 1
ATOM 1683 C CA . ALA A 1 212 ? 3.385 18.609 -4.629 1 79.25 212 ALA A CA 1
ATOM 1684 C C . ALA A 1 212 ? 3.615 19.297 -5.973 1 79.25 212 ALA A C 1
ATOM 1686 O O . ALA A 1 212 ? 2.695 19.406 -6.785 1 79.25 212 ALA A O 1
ATOM 1687 N N . ALA A 1 213 ? 4.797 19.828 -6.051 1 80.75 213 ALA A N 1
ATOM 1688 C CA . ALA A 1 213 ? 5.211 20.422 -7.32 1 80.75 213 ALA A CA 1
ATOM 1689 C C . ALA A 1 213 ? 5.922 19.391 -8.195 1 80.75 213 ALA A C 1
ATOM 1691 O O . ALA A 1 213 ? 7.129 19.172 -8.062 1 80.75 213 ALA A O 1
ATOM 1692 N N . ALA A 1 214 ? 5.176 18.75 -9.062 1 87.06 214 ALA A N 1
ATOM 1693 C CA . ALA A 1 214 ? 5.711 17.75 -9.984 1 87.06 214 ALA A CA 1
ATOM 1694 C C . ALA A 1 214 ? 4.805 17.578 -11.195 1 87.06 214 ALA A C 1
ATOM 1696 O O . ALA A 1 214 ? 3.602 17.844 -11.125 1 87.06 214 ALA A O 1
ATOM 1697 N N . ARG A 1 215 ? 5.367 17.109 -12.273 1 89.75 215 ARG A N 1
ATOM 1698 C CA . ARG A 1 215 ? 4.574 16.812 -13.461 1 89.75 215 ARG A CA 1
ATOM 1699 C C . ARG A 1 215 ? 3.789 15.516 -13.289 1 89.75 215 ARG A C 1
ATOM 1701 O O . ARG A 1 215 ? 4.375 14.461 -13.07 1 89.75 215 ARG A O 1
ATOM 1708 N N . PRO A 1 216 ? 2.533 15.578 -13.422 1 94.44 216 PRO A N 1
ATOM 1709 C CA . PRO A 1 216 ? 1.734 14.375 -13.172 1 94.44 216 PRO A CA 1
ATOM 1710 C C . PRO A 1 216 ? 1.596 13.484 -14.406 1 94.44 216 PRO A C 1
ATOM 1712 O O . PRO A 1 216 ? 1.802 13.953 -15.531 1 94.44 216 PRO A O 1
ATOM 1715 N N . PHE A 1 217 ? 1.36 12.195 -14.227 1 96.75 217 PHE A N 1
ATOM 1716 C CA . PHE A 1 217 ? 0.822 11.32 -15.266 1 96.75 217 PHE A CA 1
ATOM 1717 C C . PHE A 1 217 ? -0.666 11.578 -15.469 1 96.75 217 PHE A C 1
ATOM 1719 O O . PHE A 1 217 ? -1.427 11.656 -14.5 1 96.75 217 PHE A O 1
ATOM 1726 N N . ILE A 1 218 ? -1.049 11.75 -16.719 1 96.5 218 ILE A N 1
ATOM 1727 C CA . ILE A 1 218 ? -2.441 12.031 -17.047 1 96.5 218 ILE A CA 1
ATOM 1728 C C . ILE A 1 218 ? -3.072 10.812 -17.703 1 96.5 218 ILE A C 1
ATOM 1730 O O . ILE A 1 218 ? -2.451 10.164 -18.547 1 96.5 218 ILE A O 1
ATOM 1734 N N . THR A 1 219 ? -4.234 10.406 -17.25 1 97.31 219 THR A N 1
ATOM 1735 C CA . THR A 1 219 ? -5.012 9.328 -17.859 1 97.31 219 THR A CA 1
ATOM 1736 C C . THR A 1 219 ? -6.461 9.75 -18.062 1 97.31 219 THR A C 1
ATOM 1738 O O . THR A 1 219 ? -6.789 10.938 -17.953 1 97.31 219 THR A O 1
ATOM 1741 N N . HIS A 1 220 ? -7.297 8.805 -18.531 1 96.81 220 HIS A N 1
ATOM 1742 C CA . HIS A 1 220 ? -8.664 9.156 -18.891 1 96.81 220 HIS A CA 1
ATOM 1743 C C . HIS A 1 220 ? -9.648 8.078 -18.438 1 96.81 220 HIS A C 1
ATOM 1745 O O . HIS A 1 220 ? -9.438 6.891 -18.688 1 96.81 220 HIS A O 1
ATOM 1751 N N . HIS A 1 221 ? -10.609 8.516 -17.703 1 95.12 221 HIS A N 1
ATOM 1752 C CA . HIS A 1 221 ? -11.711 7.637 -17.328 1 95.12 221 HIS A CA 1
ATOM 1753 C C . HIS A 1 221 ? -12.773 7.59 -18.422 1 95.12 221 HIS A C 1
ATOM 1755 O O . HIS A 1 221 ? -13.484 8.578 -18.656 1 95.12 221 HIS A O 1
ATOM 1761 N N . ASN A 1 222 ? -13.039 6.484 -18.938 1 93 222 ASN A N 1
ATOM 1762 C CA . ASN A 1 222 ? -13.875 6.363 -20.141 1 93 222 ASN A CA 1
ATOM 1763 C C . ASN A 1 222 ? -15.352 6.578 -19.812 1 93 222 ASN A C 1
ATOM 1765 O O . ASN A 1 222 ? -16.031 7.34 -20.484 1 93 222 ASN A O 1
ATOM 1769 N N . ALA A 1 223 ? -15.82 5.898 -18.828 1 91.19 223 ALA A N 1
ATOM 1770 C CA . ALA A 1 223 ? -17.25 5.938 -18.531 1 91.19 223 ALA A CA 1
ATOM 1771 C C . ALA A 1 223 ? -17.688 7.34 -18.109 1 91.19 223 ALA A C 1
ATOM 1773 O O . ALA A 1 223 ? -18.781 7.781 -18.469 1 91.19 223 ALA A O 1
ATOM 1774 N N . LEU A 1 224 ? -16.844 8.07 -17.391 1 91.81 224 LEU A N 1
ATOM 1775 C CA . LEU A 1 224 ? -17.172 9.406 -16.922 1 91.81 224 LEU A CA 1
ATOM 1776 C C . LEU A 1 224 ? -16.672 10.461 -17.906 1 91.81 224 LEU A C 1
ATOM 1778 O O . LEU A 1 224 ? -17.062 11.633 -17.812 1 91.81 224 LEU A O 1
ATOM 1782 N N . ASP A 1 225 ? -15.898 10.078 -18.812 1 93.69 225 ASP A N 1
ATOM 1783 C CA . ASP A 1 225 ? -15.312 10.938 -19.844 1 93.69 225 ASP A CA 1
ATOM 1784 C C . ASP A 1 225 ? -14.609 12.141 -19.203 1 93.69 225 ASP A C 1
ATOM 1786 O O . ASP A 1 225 ? -14.891 13.289 -19.547 1 93.69 225 ASP A O 1
ATOM 1790 N N . ILE A 1 226 ? -13.711 11.883 -18.25 1 93.75 226 ILE A N 1
ATOM 1791 C CA . ILE A 1 226 ? -12.93 12.922 -17.594 1 93.75 226 ILE A CA 1
ATOM 1792 C C . ILE A 1 226 ? -11.461 12.508 -17.547 1 93.75 226 ILE A C 1
ATOM 1794 O O . ILE A 1 226 ? -11.148 11.312 -17.484 1 93.75 226 ILE A O 1
ATOM 1798 N N . ASP A 1 227 ? -10.617 13.461 -17.594 1 95.06 227 ASP A N 1
ATOM 1799 C CA . ASP A 1 227 ? -9.203 13.203 -17.328 1 95.06 227 ASP A CA 1
ATOM 1800 C C . ASP A 1 227 ? -8.953 12.992 -15.844 1 95.06 227 ASP A C 1
ATOM 1802 O O . ASP A 1 227 ? -9.625 13.602 -15 1 95.06 227 ASP A O 1
ATOM 1806 N N . MET A 1 228 ? -8.117 12.109 -15.57 1 95.69 228 MET A N 1
ATOM 1807 C CA . MET A 1 228 ? -7.664 11.852 -14.211 1 95.69 228 MET A CA 1
ATOM 1808 C C . MET A 1 228 ? -6.141 11.906 -14.125 1 95.69 228 MET A C 1
ATOM 1810 O O . MET A 1 228 ? -5.457 11.805 -15.141 1 95.69 228 MET A O 1
ATOM 1814 N N . TYR A 1 229 ? -5.637 12.109 -12.961 1 95.94 229 TYR A N 1
ATOM 1815 C CA . TYR A 1 229 ? -4.211 12.266 -12.719 1 95.94 229 TYR A CA 1
ATOM 1816 C C . TYR A 1 229 ? -3.729 11.281 -11.656 1 95.94 229 TYR A C 1
ATOM 1818 O O . TYR A 1 229 ? -4.422 11.031 -10.672 1 95.94 229 TYR A O 1
ATOM 1826 N N . LEU A 1 230 ? -2.551 10.617 -11.93 1 97.56 230 LEU A N 1
ATOM 1827 C CA . LEU A 1 230 ? -1.931 9.828 -10.867 1 97.56 230 LEU A CA 1
ATOM 1828 C C . LEU A 1 230 ? -1.368 10.742 -9.781 1 97.56 230 LEU A C 1
ATOM 1830 O O . LEU A 1 230 ? -0.796 11.789 -10.078 1 97.56 230 LEU A O 1
ATOM 1834 N N . ARG A 1 231 ? -1.485 10.344 -8.555 1 97.12 231 ARG A N 1
ATOM 1835 C CA . ARG A 1 231 ? -1.108 11.188 -7.422 1 97.12 231 ARG A CA 1
ATOM 1836 C C . ARG A 1 231 ? 0.394 11.445 -7.414 1 97.12 231 ARG A C 1
ATOM 1838 O O . ARG A 1 231 ? 1.19 10.547 -7.668 1 97.12 231 ARG A O 1
ATOM 1845 N N . ILE A 1 232 ? 0.785 12.664 -7.129 1 96 232 ILE A N 1
ATOM 1846 C CA . ILE A 1 232 ? 2.188 13.039 -6.977 1 96 232 ILE A CA 1
ATOM 1847 C C . ILE A 1 232 ? 2.535 13.148 -5.496 1 96 232 ILE A C 1
ATOM 1849 O O . ILE A 1 232 ? 3.709 13.242 -5.133 1 96 232 ILE A O 1
ATOM 1853 N N . ALA A 1 233 ? 1.5 13.172 -4.637 1 95.81 233 ALA A N 1
ATOM 1854 C CA . ALA A 1 233 ? 1.594 13.219 -3.18 1 95.81 233 ALA A CA 1
ATOM 1855 C C . ALA A 1 233 ? 0.272 12.82 -2.531 1 95.81 233 ALA A C 1
ATOM 1857 O O . ALA A 1 233 ? -0.776 12.836 -3.182 1 95.81 233 ALA A O 1
ATOM 1858 N N . THR A 1 234 ? 0.294 12.445 -1.244 1 96.88 234 THR A N 1
ATOM 1859 C CA . THR A 1 234 ? -0.915 12.008 -0.555 1 96.88 234 THR A CA 1
ATOM 1860 C C . THR A 1 234 ? -1.399 13.078 0.42 1 96.88 234 THR A C 1
ATOM 1862 O O . THR A 1 234 ? -2.418 12.906 1.091 1 96.88 234 THR A O 1
ATOM 1865 N N . GLU A 1 235 ? -0.809 14.211 0.467 1 96.38 235 GLU A N 1
ATOM 1866 C CA . GLU A 1 235 ? -0.911 15.219 1.516 1 96.38 235 GLU A CA 1
ATOM 1867 C C . GLU A 1 235 ? -2.34 15.734 1.647 1 96.38 235 GLU A C 1
ATOM 1869 O O . GLU A 1 235 ? -2.912 15.719 2.74 1 96.38 235 GLU A O 1
ATOM 1874 N N . LEU A 1 236 ? -2.939 16.188 0.583 1 96.5 236 LEU A N 1
ATOM 1875 C CA . LEU A 1 236 ? -4.211 16.891 0.673 1 96.5 236 LEU A CA 1
ATOM 1876 C C . LEU A 1 236 ? -5.309 15.977 1.205 1 96.5 236 LEU A C 1
ATOM 1878 O O . LEU A 1 236 ? -6.145 16.391 2.004 1 96.5 236 LEU A O 1
ATOM 1882 N N . TYR A 1 237 ? -5.246 14.727 0.807 1 97.38 237 TYR A N 1
ATOM 1883 C CA . TYR A 1 237 ? -6.246 13.773 1.285 1 97.38 237 TYR A CA 1
ATOM 1884 C C . TYR A 1 237 ? -6 13.414 2.744 1 97.38 237 TYR A C 1
ATOM 1886 O O . TYR A 1 237 ? -6.945 13.227 3.514 1 97.38 237 TYR A O 1
ATOM 1894 N N . LEU A 1 238 ? -4.754 13.227 3.125 1 98.56 238 LEU A N 1
ATOM 1895 C CA . LEU A 1 238 ? -4.449 12.906 4.516 1 98.56 238 LEU A CA 1
ATOM 1896 C C . LEU A 1 238 ? -4.84 14.062 5.438 1 98.56 238 LEU A C 1
ATOM 1898 O O . LEU A 1 238 ? -5.285 13.836 6.566 1 98.56 238 LEU A O 1
ATOM 1902 N N . LYS A 1 239 ? -4.672 15.32 4.984 1 98.5 239 LYS A N 1
ATOM 1903 C CA . LYS A 1 239 ? -5.141 16.469 5.758 1 98.5 239 LYS A CA 1
ATOM 1904 C C . LYS A 1 239 ? -6.652 16.422 5.957 1 98.5 239 LYS A C 1
ATOM 1906 O O . LYS A 1 239 ? -7.16 16.781 7.016 1 98.5 239 LYS A O 1
ATOM 1911 N N . ARG A 1 240 ? -7.371 15.953 4.961 1 98.25 240 ARG A N 1
ATOM 1912 C CA . ARG A 1 240 ? -8.812 15.797 5.098 1 98.25 240 ARG A CA 1
ATOM 1913 C C . ARG A 1 240 ? -9.156 14.758 6.16 1 98.25 240 ARG A C 1
ATOM 1915 O O . ARG A 1 240 ? -10.18 14.867 6.84 1 98.25 240 ARG A O 1
ATOM 1922 N N . CYS A 1 241 ? -8.328 13.758 6.27 1 98.69 241 CYS A N 1
ATOM 1923 C CA . CYS A 1 241 ? -8.523 12.781 7.34 1 98.69 241 CYS A CA 1
ATOM 1924 C C . CYS A 1 241 ? -8.359 13.43 8.711 1 98.69 241 CYS A C 1
ATOM 1926 O O . CYS A 1 241 ? -9.094 13.102 9.648 1 98.69 241 CYS A O 1
ATOM 1928 N N . ILE A 1 242 ? -7.406 14.344 8.852 1 98.81 242 ILE A N 1
ATOM 1929 C CA . ILE A 1 242 ? -7.215 15.062 10.109 1 98.81 242 ILE A CA 1
ATOM 1930 C C . ILE A 1 242 ? -8.43 15.938 10.398 1 98.81 242 ILE A C 1
ATOM 1932 O O . ILE A 1 242 ? -8.914 15.984 11.531 1 98.81 242 ILE A O 1
ATOM 1936 N N . VAL A 1 243 ? -8.922 16.609 9.352 1 98.69 243 VAL A N 1
ATOM 1937 C CA . VAL A 1 243 ? -10.141 17.406 9.484 1 98.69 243 VAL A CA 1
ATOM 1938 C C . VAL A 1 243 ? -11.273 16.531 10 1 98.69 243 VAL A C 1
ATOM 1940 O O . VAL A 1 243 ? -12.07 16.969 10.836 1 98.69 243 VAL A O 1
ATOM 1943 N N . ALA A 1 244 ? -11.328 15.266 9.578 1 98.19 244 ALA A N 1
ATOM 1944 C CA . ALA A 1 244 ? -12.383 14.312 9.922 1 98.19 244 ALA A CA 1
ATOM 1945 C C . ALA A 1 244 ? -12.266 13.875 11.383 1 98.19 244 ALA A C 1
ATOM 1947 O O . ALA A 1 244 ? -13.203 13.305 11.938 1 98.19 244 ALA A O 1
ATOM 1948 N N . GLY A 1 245 ? -11.133 14.094 12 1 98.12 245 GLY A N 1
ATOM 1949 C CA . GLY A 1 245 ? -10.977 13.773 13.414 1 98.12 245 GLY A CA 1
ATOM 1950 C C . GLY A 1 245 ? -10.141 12.539 13.664 1 98.12 245 GLY A C 1
ATOM 1951 O O . GLY A 1 245 ? -10.078 12.039 14.789 1 98.12 245 GLY A O 1
ATOM 1952 N N . PHE A 1 246 ? -9.406 11.875 12.758 1 97.88 246 PHE A N 1
ATOM 1953 C CA . PHE A 1 246 ? -8.578 10.688 12.953 1 97.88 246 PHE A CA 1
ATOM 1954 C C . PHE A 1 246 ? -7.301 11.031 13.703 1 97.88 246 PHE A C 1
ATOM 1956 O O . PHE A 1 246 ? -6.668 10.156 14.297 1 97.88 246 PHE A O 1
ATOM 1963 N N . GLU A 1 247 ? -6.809 12.078 13.906 1 98 247 GLU A N 1
ATOM 1964 C CA . GLU A 1 247 ? -5.773 12.742 14.688 1 98 247 GLU A CA 1
ATOM 1965 C C . GLU A 1 247 ? -4.383 12.25 14.297 1 98 247 GLU A C 1
ATOM 1967 O O . GLU A 1 247 ? -3.41 13.008 14.359 1 98 247 GLU A O 1
ATOM 1972 N N . LYS A 1 248 ? -4.137 10.914 14.031 1 98.62 248 LYS A N 1
ATOM 1973 C CA . LYS A 1 248 ? -2.879 10.32 13.586 1 98.62 248 LYS A CA 1
ATOM 1974 C C . LYS A 1 248 ? -3.1 9.367 12.414 1 98.62 248 LYS A C 1
ATOM 1976 O O . LYS A 1 248 ? -3.645 8.281 12.586 1 98.62 248 LYS A O 1
ATOM 1981 N N . VAL A 1 249 ? -2.607 9.766 11.242 1 98.81 249 VAL A N 1
ATOM 1982 C CA . VAL A 1 249 ? -2.836 8.953 10.047 1 98.81 249 VAL A CA 1
ATOM 1983 C C . VAL A 1 249 ? -1.571 8.922 9.195 1 98.81 249 VAL A C 1
ATOM 1985 O O . VAL A 1 249 ? -0.731 9.82 9.281 1 98.81 249 VAL A O 1
ATOM 1988 N N . TYR A 1 250 ? -1.375 7.895 8.445 1 98.81 250 TYR A N 1
ATOM 1989 C CA . TYR A 1 250 ? -0.343 7.863 7.418 1 98.81 250 TYR A CA 1
ATOM 1990 C C . TYR A 1 250 ? -0.789 7.023 6.223 1 98.81 250 TYR A C 1
ATOM 1992 O O . TYR A 1 250 ? -1.745 6.254 6.32 1 98.81 250 TYR A O 1
ATOM 2000 N N . ASP A 1 251 ? -0.289 7.277 5.129 1 98.5 251 ASP A N 1
ATOM 2001 C CA . ASP A 1 251 ? -0.366 6.492 3.9 1 98.5 251 ASP A CA 1
ATOM 2002 C C . ASP A 1 251 ? 1.026 6.109 3.406 1 98.5 251 ASP A C 1
ATOM 2004 O O . ASP A 1 251 ? 1.896 6.969 3.256 1 98.5 251 ASP A O 1
ATOM 2008 N N . MET A 1 252 ? 1.294 4.855 3.309 1 98.12 252 MET A N 1
ATOM 2009 C CA . MET A 1 252 ? 2.527 4.363 2.699 1 98.12 252 MET A CA 1
ATOM 2010 C C . MET A 1 252 ? 2.236 3.646 1.385 1 98.12 252 MET A C 1
ATOM 2012 O O . MET A 1 252 ? 1.533 2.635 1.366 1 98.12 252 MET A O 1
ATOM 2016 N N . GLY A 1 253 ? 2.658 4.141 0.311 1 96.88 253 GLY A N 1
ATOM 2017 C CA . GLY A 1 253 ? 2.4 3.58 -1.007 1 96.88 253 GLY A CA 1
ATOM 2018 C C . GLY A 1 253 ? 3.109 4.328 -2.119 1 96.88 253 GLY A C 1
ATOM 2019 O O . GLY A 1 253 ? 4.094 5.031 -1.875 1 96.88 253 GLY A O 1
ATOM 2020 N N . LYS A 1 254 ? 2.697 4.141 -3.33 1 97.88 254 LYS A N 1
ATOM 2021 C CA . LYS A 1 254 ? 3.387 4.652 -4.508 1 97.88 254 LYS A CA 1
ATOM 2022 C C . LYS A 1 254 ? 2.936 6.074 -4.836 1 97.88 254 LYS A C 1
ATOM 2024 O O . LYS A 1 254 ? 1.751 6.398 -4.727 1 97.88 254 LYS A O 1
ATOM 2029 N N . ASN A 1 255 ? 3.809 6.93 -5.141 1 97.56 255 ASN A N 1
ATOM 2030 C CA . ASN A 1 255 ? 3.605 8.195 -5.836 1 97.56 255 ASN A CA 1
ATOM 2031 C C . ASN A 1 255 ? 4.18 8.164 -7.25 1 97.56 255 ASN A C 1
ATOM 2033 O O . ASN A 1 255 ? 4.984 7.285 -7.574 1 97.56 255 ASN A O 1
ATOM 2037 N N . PHE A 1 256 ? 3.799 9.133 -8.055 1 97.38 256 PHE A N 1
ATOM 2038 C CA . PHE A 1 256 ? 4.145 9.133 -9.469 1 97.38 256 PHE A CA 1
ATOM 2039 C C . PHE A 1 256 ? 4.582 10.516 -9.922 1 97.38 256 PHE A C 1
ATOM 2041 O O . PHE A 1 256 ? 3.861 11.5 -9.727 1 97.38 256 PHE A O 1
ATOM 2048 N N . ARG A 1 257 ? 5.668 10.617 -10.445 1 95.31 257 ARG A N 1
ATOM 2049 C CA . ARG A 1 257 ? 6.152 11.859 -11.047 1 95.31 257 ARG A CA 1
ATOM 2050 C C . ARG A 1 257 ? 6.711 11.617 -12.445 1 95.31 257 ARG A C 1
ATOM 2052 O O . ARG A 1 257 ? 7.648 10.828 -12.609 1 95.31 257 ARG A O 1
ATOM 2059 N N . ASN A 1 258 ? 6.039 12.188 -13.406 1 95.06 258 ASN A N 1
ATOM 2060 C CA . ASN A 1 258 ? 6.336 11.953 -14.82 1 95.06 258 ASN A CA 1
ATOM 2061 C C . ASN A 1 258 ? 7.578 12.719 -15.266 1 95.06 258 ASN A C 1
ATOM 2063 O O . ASN A 1 258 ? 7.492 13.617 -16.094 1 95.06 258 ASN A O 1
ATOM 2067 N N . GLU A 1 259 ? 8.617 12.352 -14.641 1 88.44 259 GLU A N 1
ATOM 2068 C CA . GLU A 1 259 ? 9.938 12.938 -14.875 1 88.44 259 GLU A CA 1
ATOM 2069 C C . GLU A 1 259 ? 10.898 11.914 -15.477 1 88.44 259 GLU A C 1
ATOM 2071 O O . GLU A 1 259 ? 10.5 10.789 -15.781 1 88.44 259 GLU A O 1
ATOM 2076 N N . GLY A 1 260 ? 12.062 12.328 -15.734 1 85.69 260 GLY A N 1
ATOM 2077 C CA . GLY A 1 260 ? 13.055 11.414 -16.281 1 85.69 260 GLY A CA 1
ATOM 2078 C C . GLY A 1 260 ? 13.516 10.367 -15.273 1 85.69 260 GLY A C 1
ATOM 2079 O O . GLY A 1 260 ? 13.133 10.414 -14.102 1 85.69 260 GLY A O 1
ATOM 2080 N N . ILE A 1 261 ? 14.18 9.367 -15.742 1 86.94 261 ILE A N 1
ATOM 2081 C CA . ILE A 1 261 ? 14.719 8.297 -14.914 1 86.94 261 ILE A CA 1
ATOM 2082 C C . ILE A 1 261 ? 16.203 8.562 -14.633 1 86.94 261 ILE A C 1
ATOM 2084 O O . ILE A 1 261 ? 16.922 9.031 -15.516 1 86.94 261 ILE A O 1
ATOM 2088 N N . SER A 1 262 ? 16.625 8.344 -13.391 1 90.44 262 SER A N 1
ATOM 2089 C CA . SER A 1 262 ? 18.016 8.461 -13 1 90.44 262 SER A CA 1
ATOM 2090 C C . SER A 1 262 ? 18.359 7.48 -11.875 1 90.44 262 SER A C 1
ATOM 2092 O O . SER A 1 262 ? 17.531 6.66 -11.492 1 90.44 262 SER A O 1
ATOM 2094 N N . VAL A 1 263 ? 19.531 7.477 -11.414 1 88.88 263 VAL A N 1
ATOM 2095 C CA . VAL A 1 263 ? 20 6.621 -10.32 1 88.88 263 VAL A CA 1
ATOM 2096 C C . VAL A 1 263 ? 19.188 6.926 -9.055 1 88.88 263 VAL A C 1
ATOM 2098 O O . VAL A 1 263 ? 19.062 6.07 -8.172 1 88.88 263 VAL A O 1
ATOM 2101 N N . ARG A 1 264 ? 18.594 8.07 -9.039 1 90.5 264 ARG A N 1
ATOM 2102 C CA . ARG A 1 264 ? 17.922 8.484 -7.812 1 90.5 264 ARG A CA 1
ATOM 2103 C C . ARG A 1 264 ? 16.422 8.617 -8.031 1 90.5 264 ARG A C 1
ATOM 2105 O O . ARG A 1 264 ? 15.664 8.812 -7.07 1 90.5 264 ARG A O 1
ATOM 2112 N N . HIS A 1 265 ? 16.078 8.586 -9.289 1 91.81 265 HIS A N 1
ATOM 2113 C CA . HIS A 1 265 ? 14.688 8.883 -9.594 1 91.81 265 HIS A CA 1
ATOM 2114 C C . HIS A 1 265 ? 14.047 7.762 -10.406 1 91.81 265 HIS A C 1
ATOM 2116 O O . HIS A 1 265 ? 14.617 7.305 -11.398 1 91.81 265 HIS A O 1
ATOM 2122 N N . ASN A 1 266 ? 13.031 7.23 -9.977 1 95.62 266 ASN A N 1
ATOM 2123 C CA . ASN A 1 266 ? 12.117 6.34 -10.688 1 95.62 266 ASN A CA 1
ATOM 2124 C C . ASN A 1 266 ? 10.711 6.922 -10.758 1 95.62 266 ASN A C 1
ATOM 2126 O O . ASN A 1 266 ? 10.227 7.508 -9.781 1 95.62 266 ASN A O 1
ATOM 2130 N N . PRO A 1 267 ? 10.023 6.891 -11.891 1 95.62 267 PRO A N 1
ATOM 2131 C CA . PRO A 1 267 ? 8.727 7.551 -12.062 1 95.62 267 PRO A CA 1
ATOM 2132 C C . PRO A 1 267 ? 7.703 7.125 -11.016 1 95.62 267 PRO A C 1
ATOM 2134 O O . PRO A 1 267 ? 6.816 7.902 -10.664 1 95.62 267 PRO A O 1
ATOM 2137 N N . GLU A 1 268 ? 7.68 5.922 -10.688 1 96.88 268 GLU A N 1
ATOM 2138 C CA . GLU A 1 268 ? 6.891 5.43 -9.562 1 96.88 268 GLU A CA 1
ATOM 2139 C C . GLU A 1 268 ? 7.785 5.035 -8.391 1 96.88 268 GLU A C 1
ATOM 2141 O O . GLU A 1 268 ? 8.703 4.23 -8.547 1 96.88 268 GLU A O 1
ATOM 2146 N N . PHE A 1 269 ? 7.555 5.621 -7.285 1 97.5 269 PHE A N 1
ATOM 2147 C CA . PHE A 1 269 ? 8.406 5.387 -6.125 1 97.5 269 PHE A CA 1
ATOM 2148 C C . PHE A 1 269 ? 7.578 5.312 -4.848 1 97.5 269 PHE A C 1
ATOM 2150 O O . PHE A 1 269 ? 6.441 5.789 -4.812 1 97.5 269 PHE A O 1
ATOM 2157 N N . THR A 1 270 ? 8.094 4.641 -3.803 1 98.31 270 THR A N 1
ATOM 2158 C CA . THR A 1 270 ? 7.375 4.418 -2.549 1 98.31 270 THR A CA 1
ATOM 2159 C C . THR A 1 270 ? 7.672 5.535 -1.555 1 98.31 270 THR A C 1
ATOM 2161 O O . THR A 1 270 ? 8.836 5.863 -1.307 1 98.31 270 THR A O 1
ATOM 2164 N N . MET A 1 271 ? 6.594 6.102 -1.081 1 97.69 271 MET A N 1
ATOM 2165 C CA . MET A 1 271 ? 6.676 7.148 -0.065 1 97.69 271 MET A CA 1
ATOM 2166 C C . MET A 1 271 ? 5.73 6.859 1.095 1 97.69 271 MET A C 1
ATOM 2168 O O . MET A 1 271 ? 4.773 6.094 0.945 1 97.69 271 MET A O 1
ATOM 2172 N N . ILE A 1 272 ? 6.09 7.406 2.193 1 98.62 272 ILE A N 1
ATOM 2173 C CA . ILE A 1 272 ? 5.152 7.48 3.307 1 98.62 272 ILE A CA 1
ATOM 2174 C C . ILE A 1 272 ? 4.902 8.938 3.678 1 98.62 272 ILE A C 1
ATOM 2176 O O . ILE A 1 272 ? 5.824 9.758 3.643 1 98.62 272 ILE A O 1
ATOM 2180 N N . GLU A 1 273 ? 3.676 9.289 3.893 1 98.69 273 GLU A N 1
ATOM 2181 C CA . GLU A 1 273 ? 3.311 10.562 4.508 1 98.69 273 GLU A CA 1
ATOM 2182 C C . GLU A 1 273 ? 2.473 10.344 5.766 1 98.69 273 GLU A C 1
ATOM 2184 O O . GLU A 1 273 ? 1.562 9.516 5.773 1 98.69 273 GLU A O 1
ATOM 2189 N N . LEU A 1 274 ? 2.828 10.984 6.844 1 98.81 274 LEU A N 1
ATOM 2190 C CA . LEU A 1 274 ? 2.07 10.875 8.086 1 98.81 274 LEU A CA 1
ATOM 2191 C C . LEU A 1 274 ? 1.704 12.25 8.625 1 98.81 274 LEU A C 1
ATOM 2193 O O . LEU A 1 274 ? 2.42 13.227 8.383 1 98.81 274 LEU A O 1
ATOM 2197 N N . TYR A 1 275 ? 0.587 12.352 9.281 1 98.88 275 TYR A N 1
ATOM 2198 C CA . TYR A 1 275 ? 0.04 13.578 9.859 1 98.88 275 TYR A CA 1
ATOM 2199 C C . TYR A 1 275 ? -0.464 13.336 11.273 1 98.88 275 TYR A C 1
ATOM 2201 O O . TYR A 1 275 ? -1.05 12.289 11.562 1 98.88 275 TYR A O 1
ATOM 2209 N N . GLU A 1 276 ? -0.18 14.242 12.141 1 98.88 276 GLU A N 1
ATOM 2210 C CA . GLU A 1 276 ? -0.558 14.141 13.547 1 98.88 276 GLU A CA 1
ATOM 2211 C C . GLU A 1 276 ? -1.163 15.445 14.047 1 98.88 276 GLU A C 1
ATOM 2213 O O . GLU A 1 276 ? -0.514 16.5 14.008 1 98.88 276 GLU A O 1
ATOM 2218 N N . ALA A 1 277 ? -2.412 15.383 14.445 1 98.75 277 ALA A N 1
ATOM 2219 C CA . ALA A 1 277 ? -3.064 16.547 15.055 1 98.75 277 ALA A CA 1
ATOM 2220 C C . ALA A 1 277 ? -2.363 16.953 16.359 1 98.75 277 ALA A C 1
ATOM 2222 O O . ALA A 1 277 ? -1.79 16.109 17.047 1 98.75 277 ALA A O 1
ATOM 2223 N N . PHE A 1 278 ? -2.361 18.25 16.641 1 98.69 278 PHE A N 1
ATOM 2224 C CA . PHE A 1 278 ? -1.902 18.875 17.891 1 98.69 278 PHE A CA 1
ATOM 2225 C C . PHE A 1 278 ? -0.383 18.828 17.984 1 98.69 278 PHE A C 1
ATOM 2227 O O . PHE A 1 278 ? 0.176 18.906 19.078 1 98.69 278 PHE A O 1
ATOM 2234 N N . ALA A 1 279 ? 0.273 18.609 16.844 1 98.69 279 ALA A N 1
ATOM 2235 C CA . ALA A 1 279 ? 1.728 18.5 16.781 1 98.69 279 ALA A CA 1
ATOM 2236 C C . ALA A 1 279 ? 2.314 19.547 15.844 1 98.69 279 ALA A C 1
ATOM 2238 O O . ALA A 1 279 ? 1.592 20.156 15.047 1 98.69 279 ALA A O 1
ATOM 2239 N N . ASP A 1 280 ? 3.582 19.828 15.953 1 98.69 280 ASP A N 1
ATOM 2240 C CA . ASP A 1 280 ? 4.297 20.734 15.062 1 98.69 280 ASP A CA 1
ATOM 2241 C C . ASP A 1 280 ? 5.504 20.047 14.422 1 98.69 280 ASP A C 1
ATOM 2243 O O . ASP A 1 280 ? 5.668 18.828 14.547 1 98.69 280 ASP A O 1
ATOM 2247 N N . TYR A 1 281 ? 6.359 20.797 13.656 1 98.69 281 TYR A N 1
ATOM 2248 C CA . TYR A 1 281 ? 7.426 20.172 12.875 1 98.69 281 TYR A CA 1
ATOM 2249 C C . TYR A 1 281 ? 8.539 19.672 13.781 1 98.69 281 TYR A C 1
ATOM 2251 O O . TYR A 1 281 ? 9.367 18.859 13.367 1 98.69 281 TYR A O 1
ATOM 2259 N N . LYS A 1 282 ? 8.656 20.156 15.078 1 98.56 282 LYS A N 1
ATOM 2260 C CA . LYS A 1 282 ? 9.625 19.578 16.016 1 98.56 282 LYS A CA 1
ATOM 2261 C C . LYS A 1 282 ? 9.234 18.156 16.391 1 98.56 282 LYS A C 1
ATOM 2263 O O . LYS A 1 282 ? 10.102 17.297 16.562 1 98.56 282 LYS A O 1
ATOM 2268 N N . ASP A 1 283 ? 7.926 17.938 16.609 1 98.69 283 ASP A N 1
ATOM 2269 C CA . ASP A 1 283 ? 7.453 16.562 16.844 1 98.69 283 ASP A CA 1
ATOM 2270 C C . ASP A 1 283 ? 7.781 15.664 15.656 1 98.69 283 ASP A C 1
ATOM 2272 O O . ASP A 1 283 ? 8.141 14.5 15.844 1 98.69 283 ASP A O 1
ATOM 2276 N N . MET A 1 284 ? 7.652 16.156 14.453 1 98.88 284 MET A N 1
ATOM 2277 C CA . MET A 1 284 ? 7.945 15.391 13.242 1 98.88 284 MET A CA 1
ATOM 2278 C C . MET A 1 284 ? 9.43 15.055 13.164 1 98.88 284 MET A C 1
ATOM 2280 O O . MET A 1 284 ? 9.797 13.984 12.672 1 98.88 284 MET A O 1
ATOM 2284 N N . MET A 1 285 ? 10.328 16.031 13.641 1 98.88 285 MET A N 1
ATOM 2285 C CA . MET A 1 285 ? 11.758 15.727 13.695 1 98.88 285 MET A CA 1
ATOM 2286 C C . MET A 1 285 ? 12.023 14.516 14.586 1 98.88 285 MET A C 1
ATOM 2288 O O . MET A 1 285 ? 12.781 13.617 14.211 1 98.88 285 MET A O 1
ATOM 2292 N N . GLU A 1 286 ? 11.383 14.516 15.703 1 98.81 286 GLU A N 1
ATOM 2293 C CA . GLU A 1 286 ? 11.555 13.406 16.641 1 98.81 286 GLU A CA 1
ATOM 2294 C C . GLU A 1 286 ? 11.055 12.094 16.047 1 98.81 286 GLU A C 1
ATOM 2296 O O . GLU A 1 286 ? 11.703 11.055 16.188 1 98.81 286 GLU A O 1
ATOM 2301 N N . ILE A 1 287 ? 9.93 12.141 15.391 1 98.88 287 ILE A N 1
ATOM 2302 C CA . ILE A 1 287 ? 9.383 10.945 14.758 1 98.88 287 ILE A CA 1
ATOM 2303 C C . ILE A 1 287 ? 10.336 10.445 13.672 1 98.88 287 ILE A C 1
ATOM 2305 O O . ILE A 1 287 ? 10.664 9.258 13.617 1 98.88 287 ILE A O 1
ATOM 2309 N N . MET A 1 288 ? 10.852 11.312 12.836 1 98.88 288 MET A N 1
ATOM 2310 C CA . MET A 1 288 ? 11.703 10.961 11.703 1 98.88 288 MET A CA 1
ATOM 2311 C C . MET A 1 288 ? 12.984 10.289 12.172 1 98.88 288 MET A C 1
ATOM 2313 O O . MET A 1 288 ? 13.32 9.195 11.719 1 98.88 288 MET A O 1
ATOM 2317 N N . GLU A 1 289 ? 13.719 10.938 13.078 1 98.88 289 GLU A N 1
ATOM 2318 C CA . GLU A 1 289 ? 15.023 10.43 13.484 1 98.88 289 GLU A CA 1
ATOM 2319 C C . GLU A 1 289 ? 14.891 9.125 14.266 1 98.88 289 GLU A C 1
ATOM 2321 O O . GLU A 1 289 ? 15.695 8.203 14.086 1 98.88 289 GLU A O 1
ATOM 2326 N N . ASN A 1 290 ? 13.812 8.969 15.094 1 98.88 290 ASN A N 1
ATOM 2327 C CA . ASN A 1 290 ? 13.609 7.742 15.859 1 98.88 290 ASN A CA 1
ATOM 2328 C C . ASN A 1 290 ? 13.086 6.609 14.984 1 98.88 290 ASN A C 1
ATOM 2330 O O . ASN A 1 290 ? 13.398 5.441 15.211 1 98.88 290 ASN A O 1
ATOM 2334 N N . LEU A 1 291 ? 12.25 6.945 14.016 1 98.88 291 LEU A N 1
ATOM 2335 C CA . LEU A 1 291 ? 11.719 5.957 13.086 1 98.88 291 LEU A CA 1
ATOM 2336 C C . LEU A 1 291 ? 12.844 5.27 12.32 1 98.88 291 LEU A C 1
ATOM 2338 O O . LEU A 1 291 ? 12.898 4.039 12.25 1 98.88 291 LEU A O 1
ATOM 2342 N N . ILE A 1 292 ? 13.75 6.039 11.75 1 98.88 292 ILE A N 1
ATOM 2343 C CA . ILE A 1 292 ? 14.852 5.504 10.953 1 98.88 292 ILE A CA 1
ATOM 2344 C C . ILE A 1 292 ? 15.789 4.703 11.852 1 98.88 292 ILE A C 1
ATOM 2346 O O . ILE A 1 292 ? 16.234 3.615 11.477 1 98.88 292 ILE A O 1
ATOM 2350 N N . ALA A 1 293 ? 16.094 5.25 13.031 1 98.88 293 ALA A N 1
ATOM 2351 C CA . ALA A 1 293 ? 16.953 4.539 13.984 1 98.88 293 ALA A CA 1
ATOM 2352 C C . ALA A 1 293 ? 16.328 3.201 14.375 1 98.88 293 ALA A C 1
ATOM 2354 O O . ALA A 1 293 ? 17.031 2.188 14.445 1 98.88 293 ALA A O 1
ATOM 2355 N N . TYR A 1 294 ? 15.055 3.186 14.633 1 98.88 294 TYR A N 1
ATOM 2356 C CA . TYR A 1 294 ? 14.344 1.97 15.016 1 98.88 294 TYR A CA 1
ATOM 2357 C C . TYR A 1 294 ? 14.422 0.924 13.914 1 98.88 294 TYR A C 1
ATOM 2359 O O . TYR A 1 294 ? 14.742 -0.237 14.172 1 98.88 294 TYR A O 1
ATOM 2367 N N . ALA A 1 295 ? 14.109 1.309 12.703 1 98.81 295 ALA A N 1
ATOM 2368 C CA . ALA A 1 295 ? 14.133 0.383 11.57 1 98.81 295 ALA A CA 1
ATOM 2369 C C . ALA A 1 295 ? 15.531 -0.186 11.352 1 98.81 295 ALA A C 1
ATOM 2371 O O . ALA A 1 295 ? 15.688 -1.39 11.141 1 98.81 295 ALA A O 1
ATOM 2372 N N . ALA A 1 296 ? 16.547 0.719 11.398 1 98.88 296 ALA A N 1
ATOM 2373 C CA . ALA A 1 296 ? 17.938 0.285 11.219 1 98.88 296 ALA A CA 1
ATOM 2374 C C . ALA A 1 296 ? 18.344 -0.709 12.305 1 98.88 296 ALA A C 1
ATOM 2376 O O . ALA A 1 296 ? 18.906 -1.761 12.008 1 98.88 296 ALA A O 1
ATOM 2377 N N . GLN A 1 297 ? 18.047 -0.385 13.57 1 98.88 297 GLN A N 1
ATOM 2378 C CA . GLN A 1 297 ? 18.391 -1.256 14.68 1 98.88 297 GLN A CA 1
ATOM 2379 C C . GLN A 1 297 ? 17.688 -2.602 14.578 1 98.88 297 GLN A C 1
ATOM 2381 O O . GLN A 1 297 ? 18.297 -3.65 14.789 1 98.88 297 GLN A O 1
ATOM 2386 N N . LYS A 1 298 ? 16.453 -2.576 14.281 1 98.69 298 LYS A N 1
ATOM 2387 C CA . LYS A 1 298 ? 15.641 -3.785 14.25 1 98.69 298 LYS A CA 1
ATOM 2388 C C . LYS A 1 298 ? 16.078 -4.715 13.117 1 98.69 298 LYS A C 1
ATOM 2390 O O . LYS A 1 298 ? 16.109 -5.938 13.289 1 98.69 298 LYS A O 1
ATOM 2395 N N . VAL A 1 299 ? 16.375 -4.191 11.953 1 98.62 299 VAL A N 1
ATOM 2396 C CA . VAL A 1 299 ? 16.609 -5.012 10.773 1 98.62 299 VAL A CA 1
ATOM 2397 C C . VAL A 1 299 ? 18.094 -5.312 10.625 1 98.62 299 VAL A C 1
ATOM 2399 O O . VAL A 1 299 ? 18.484 -6.414 10.234 1 98.62 299 VAL A O 1
ATOM 2402 N N . LEU A 1 300 ? 18.984 -4.34 10.984 1 98.62 300 LEU A N 1
ATOM 2403 C CA . LEU A 1 300 ? 20.406 -4.492 10.75 1 98.62 300 LEU A CA 1
ATOM 2404 C C . LEU A 1 300 ? 21.156 -4.75 12.062 1 98.62 300 LEU A C 1
ATOM 2406 O O . LEU A 1 300 ? 22.312 -5.156 12.047 1 98.62 300 LEU A O 1
ATOM 2410 N N . GLY A 1 301 ? 20.531 -4.512 13.18 1 98.62 301 GLY A N 1
ATOM 2411 C CA . GLY A 1 301 ? 21.188 -4.695 14.469 1 98.62 301 GLY A CA 1
ATOM 2412 C C . GLY A 1 301 ? 22.094 -3.545 14.852 1 98.62 301 GLY A C 1
ATOM 2413 O O . GLY A 1 301 ? 22.859 -3.641 15.82 1 98.62 301 GLY A O 1
ATOM 2414 N N . THR A 1 302 ? 22.062 -2.412 14.039 1 98.62 302 THR A N 1
ATOM 2415 C CA . THR A 1 302 ? 22.938 -1.265 14.289 1 98.62 302 THR A CA 1
ATOM 2416 C C . THR A 1 302 ? 22.312 0.012 13.727 1 98.62 302 THR A C 1
ATOM 2418 O O . THR A 1 302 ? 21.469 -0.043 12.836 1 98.62 302 THR A O 1
ATOM 2421 N N . THR A 1 303 ? 22.672 1.144 14.289 1 98.62 303 THR A N 1
ATOM 2422 C CA . THR A 1 303 ? 22.281 2.441 13.75 1 98.62 303 THR A CA 1
ATOM 2423 C C . THR A 1 303 ? 23.438 3.092 13.016 1 98.62 303 THR A C 1
ATOM 2425 O O . THR A 1 303 ? 23.281 4.164 12.422 1 98.62 303 THR A O 1
ATOM 2428 N N . LYS A 1 304 ? 24.594 2.438 13.047 1 98.75 304 LYS A N 1
ATOM 2429 C CA . LYS A 1 304 ? 25.75 2.881 12.273 1 98.75 304 LYS A CA 1
ATOM 2430 C C . LYS A 1 304 ? 25.922 2.047 11.008 1 98.75 304 LYS A C 1
ATOM 2432 O O . LYS A 1 304 ? 26.297 0.876 11.07 1 98.75 304 LYS A O 1
ATOM 2437 N N . ILE A 1 305 ? 25.703 2.684 9.898 1 98.5 305 ILE A N 1
ATOM 2438 C CA . ILE A 1 305 ? 25.734 1.943 8.641 1 98.5 305 ILE A CA 1
ATOM 2439 C C . ILE A 1 305 ? 26.875 2.453 7.766 1 98.5 305 ILE A C 1
ATOM 2441 O O . ILE A 1 305 ? 27.469 3.496 8.055 1 98.5 305 ILE A O 1
ATOM 2445 N N . THR A 1 306 ? 27.281 1.671 6.812 1 98.44 306 THR A N 1
ATOM 2446 C CA . THR A 1 306 ? 28.203 2.102 5.77 1 98.44 306 THR A CA 1
ATOM 2447 C C . THR A 1 306 ? 27.484 2.264 4.438 1 98.44 306 THR A C 1
ATOM 2449 O O . THR A 1 306 ? 26.812 1.335 3.967 1 98.44 306 THR A O 1
ATOM 2452 N N . TYR A 1 307 ? 27.516 3.424 3.865 1 98.25 307 TYR A N 1
ATOM 2453 C CA . TYR A 1 307 ? 26.938 3.686 2.555 1 98.25 307 TYR A CA 1
ATOM 2454 C C . TYR A 1 307 ? 28 4.168 1.572 1 98.25 307 TYR A C 1
ATOM 2456 O O . TYR A 1 307 ? 28.562 5.242 1.75 1 98.25 307 TYR A O 1
ATOM 2464 N N . GLN A 1 308 ? 28.25 3.359 0.546 1 97.5 308 GLN A N 1
ATOM 2465 C CA . GLN A 1 308 ? 29.234 3.688 -0.478 1 97.5 308 GLN A CA 1
ATOM 2466 C C . GLN A 1 308 ? 30.578 4.059 0.148 1 97.5 308 GLN A C 1
ATOM 2468 O O . GLN A 1 308 ? 31.172 5.07 -0.215 1 97.5 308 GLN A O 1
ATOM 2473 N N . GLY A 1 309 ? 30.969 3.342 1.14 1 98.06 309 GLY A N 1
ATOM 2474 C CA . GLY A 1 309 ? 32.281 3.475 1.768 1 98.06 309 GLY A CA 1
ATOM 2475 C C . GLY A 1 309 ? 32.312 4.504 2.881 1 98.06 309 GLY A C 1
ATOM 2476 O O . GLY A 1 309 ? 33.312 4.664 3.564 1 98.06 309 GLY A O 1
ATOM 2477 N N . THR A 1 310 ? 31.188 5.195 3.154 1 98.5 310 THR A N 1
ATOM 2478 C CA . THR A 1 310 ? 31.125 6.238 4.172 1 98.5 310 THR A CA 1
ATOM 2479 C C . THR A 1 310 ? 30.297 5.766 5.371 1 98.5 310 THR A C 1
ATOM 2481 O O . THR A 1 310 ? 29.188 5.266 5.207 1 98.5 310 THR A O 1
ATOM 2484 N N . GLU A 1 311 ? 30.844 5.922 6.512 1 98.56 311 GLU A N 1
ATOM 2485 C CA . GLU A 1 311 ? 30.078 5.609 7.723 1 98.56 311 GLU A CA 1
ATOM 2486 C C . GLU A 1 311 ? 29.031 6.68 8.008 1 98.56 311 GLU A C 1
ATOM 2488 O O . GLU A 1 311 ? 29.344 7.875 7.984 1 98.56 311 GLU A O 1
ATOM 2493 N N . ILE A 1 312 ? 27.859 6.293 8.219 1 98.75 312 ILE A N 1
ATOM 2494 C CA . ILE A 1 312 ? 26.734 7.156 8.562 1 98.75 312 ILE A CA 1
ATOM 2495 C C . ILE A 1 312 ? 26.125 6.719 9.898 1 98.75 312 ILE A C 1
ATOM 2497 O O . ILE A 1 312 ? 25.797 5.543 10.078 1 98.75 312 ILE A O 1
ATOM 2501 N N . ASP A 1 313 ? 26 7.598 10.859 1 98.88 313 ASP A N 1
ATOM 2502 C CA . ASP A 1 313 ? 25.422 7.316 12.164 1 98.88 313 ASP A CA 1
ATOM 2503 C C . ASP A 1 313 ? 23.984 7.832 12.242 1 98.88 313 ASP A C 1
ATOM 2505 O O . ASP A 1 313 ? 23.75 9.039 12.352 1 98.88 313 ASP A O 1
ATOM 2509 N N . LEU A 1 314 ? 23.016 6.957 12.258 1 98.88 314 LEU A N 1
ATOM 2510 C CA . LEU A 1 314 ? 21.594 7.281 12.227 1 98.88 314 LEU A CA 1
ATOM 2511 C C . LEU A 1 314 ? 21.047 7.5 13.633 1 98.88 314 LEU A C 1
ATOM 2513 O O . LEU A 1 314 ? 19.844 7.703 13.812 1 98.88 314 LEU A O 1
ATOM 2517 N N . THR A 1 315 ? 21.875 7.5 14.656 1 98.75 315 THR A N 1
ATOM 2518 C CA . THR A 1 315 ? 21.453 7.652 16.047 1 98.75 315 THR A CA 1
ATOM 2519 C C . THR A 1 315 ? 20.922 9.055 16.297 1 98.75 315 THR A C 1
ATOM 2521 O O . THR A 1 315 ? 21.578 10.047 15.984 1 98.75 315 THR A O 1
ATOM 2524 N N . PRO A 1 316 ? 19.781 9.18 16.828 1 98.56 316 PRO A N 1
ATOM 2525 C CA . PRO A 1 316 ? 19.25 10.492 17.203 1 98.56 316 PRO A CA 1
ATOM 2526 C C . PRO A 1 316 ? 20.031 11.133 18.359 1 98.56 316 PRO A C 1
ATOM 2528 O O . PRO A 1 316 ? 20.625 10.43 19.172 1 98.56 316 PRO A O 1
ATOM 2531 N N . PRO A 1 317 ? 19.953 12.422 18.531 1 98.5 317 PRO A N 1
ATOM 2532 C CA . PRO A 1 317 ? 19.297 13.383 17.656 1 98.5 317 PRO A CA 1
ATOM 2533 C C . PRO A 1 317 ? 20.141 13.75 16.438 1 98.5 317 PRO A C 1
ATOM 2535 O O . PRO A 1 317 ? 21.375 13.828 16.547 1 98.5 317 PRO A O 1
ATOM 2538 N N . TRP A 1 318 ? 19.547 13.992 15.32 1 98.88 318 TRP A N 1
ATOM 2539 C CA . TRP A 1 318 ? 20.234 14.453 14.125 1 98.88 318 TRP A CA 1
ATOM 2540 C C . TRP A 1 318 ? 20.656 15.914 14.266 1 98.88 318 TRP A C 1
ATOM 2542 O O . TRP A 1 318 ? 20.062 16.656 15.055 1 98.88 318 TRP A O 1
ATOM 2552 N N . ARG A 1 319 ? 21.672 16.266 13.531 1 98.69 319 ARG A N 1
ATOM 2553 C CA . ARG A 1 319 ? 22.078 17.672 13.469 1 98.69 319 ARG A CA 1
ATOM 2554 C C . ARG A 1 319 ? 20.938 18.547 12.977 1 98.69 319 ARG A C 1
ATOM 2556 O O . ARG A 1 319 ? 20.219 18.172 12.062 1 98.69 319 ARG A O 1
ATOM 2563 N N . ARG A 1 320 ? 20.719 19.703 13.672 1 98.75 320 ARG A N 1
ATOM 2564 C CA . ARG A 1 320 ? 19.734 20.703 13.289 1 98.75 320 ARG A CA 1
ATOM 2565 C C . ARG A 1 320 ? 20.406 22.016 12.922 1 98.75 320 ARG A C 1
ATOM 2567 O O . ARG A 1 320 ? 21.188 22.562 13.703 1 98.75 320 ARG A O 1
ATOM 2574 N N . ILE A 1 321 ? 20.141 22.516 11.766 1 98.75 321 ILE A N 1
ATOM 2575 C CA . ILE A 1 321 ? 20.734 23.766 11.305 1 98.75 321 ILE A CA 1
ATOM 2576 C C . ILE A 1 321 ? 19.766 24.484 10.391 1 98.75 321 ILE A C 1
ATOM 2578 O O . ILE A 1 321 ? 19.047 23.859 9.602 1 98.75 321 ILE A O 1
ATOM 2582 N N . THR A 1 322 ? 19.609 25.797 10.492 1 98.5 322 THR A N 1
ATOM 2583 C CA . THR A 1 322 ? 18.75 26.547 9.602 1 98.5 322 THR A CA 1
ATOM 2584 C C . THR A 1 322 ? 19.359 26.656 8.211 1 98.5 322 THR A C 1
ATOM 2586 O O . THR A 1 322 ? 20.578 26.562 8.055 1 98.5 322 THR A O 1
ATOM 2589 N N . MET A 1 323 ? 18.562 26.859 7.188 1 98.56 323 MET A N 1
ATOM 2590 C CA . MET A 1 323 ? 19.062 27.047 5.832 1 98.56 323 MET A CA 1
ATOM 2591 C C . MET A 1 323 ? 20 28.25 5.77 1 98.56 323 MET A C 1
ATOM 2593 O O . MET A 1 323 ? 21.031 28.203 5.105 1 98.56 323 MET A O 1
ATOM 2597 N N . VAL A 1 324 ? 19.625 29.344 6.461 1 98.5 324 VAL A N 1
ATOM 2598 C CA . VAL A 1 324 ? 20.422 30.578 6.492 1 98.5 324 VAL A CA 1
ATOM 2599 C C . VAL A 1 324 ? 21.812 30.266 7.027 1 98.5 324 VAL A C 1
ATOM 2601 O O . VAL A 1 324 ? 22.812 30.656 6.43 1 98.5 324 VAL A O 1
ATOM 2604 N N . ASP A 1 325 ? 21.875 29.516 8.148 1 98.62 325 ASP A N 1
ATOM 2605 C CA . ASP A 1 325 ? 23.156 29.188 8.766 1 98.62 325 ASP A CA 1
ATOM 2606 C C . ASP A 1 325 ? 23.984 28.25 7.875 1 98.62 325 ASP A C 1
ATOM 2608 O O . ASP A 1 325 ? 25.203 28.359 7.812 1 98.62 325 ASP A O 1
ATOM 2612 N N . ALA A 1 326 ? 23.328 27.312 7.234 1 98.62 326 ALA A N 1
ATOM 2613 C CA . ALA A 1 326 ? 24.016 26.391 6.332 1 98.62 326 ALA A CA 1
ATOM 2614 C C . ALA A 1 326 ? 24.656 27.141 5.168 1 98.62 326 ALA A C 1
ATOM 2616 O O . ALA A 1 326 ? 25.812 26.891 4.812 1 98.62 326 ALA A O 1
ATOM 2617 N N . VAL A 1 327 ? 23.891 28.062 4.551 1 98.5 327 VAL A N 1
ATOM 2618 C CA . VAL A 1 327 ? 24.391 28.844 3.422 1 98.5 327 VAL A CA 1
ATOM 2619 C C . VAL A 1 327 ? 25.562 29.734 3.881 1 98.5 327 VAL A C 1
ATOM 2621 O O . VAL A 1 327 ? 26.547 29.875 3.17 1 98.5 327 VAL A O 1
ATOM 2624 N N . LYS A 1 328 ? 25.391 30.328 5.051 1 98.5 328 LYS A N 1
ATOM 2625 C CA . LYS A 1 328 ? 26.469 31.141 5.602 1 98.5 328 LYS A CA 1
ATOM 2626 C C . LYS A 1 328 ? 27.734 30.297 5.801 1 98.5 328 LYS A C 1
ATOM 2628 O O . LYS A 1 328 ? 28.844 30.719 5.461 1 98.5 328 LYS A O 1
ATOM 2633 N N . GLU A 1 329 ? 27.562 29.172 6.305 1 98.19 329 GLU A N 1
ATOM 2634 C CA . GLU A 1 329 ? 28.688 28.281 6.629 1 98.19 329 GLU A CA 1
ATOM 2635 C C . GLU A 1 329 ? 29.375 27.781 5.363 1 98.19 329 GLU A C 1
ATOM 2637 O O . GLU A 1 329 ? 30.609 27.766 5.297 1 98.19 329 GLU A O 1
ATOM 2642 N N . TYR A 1 330 ? 28.672 27.438 4.312 1 97.94 330 TYR A N 1
ATOM 2643 C CA . TYR A 1 330 ? 29.266 26.688 3.221 1 97.94 330 TYR A CA 1
ATOM 2644 C C . TYR A 1 330 ? 29.422 27.547 1.975 1 97.94 330 TYR A C 1
ATOM 2646 O O . TYR A 1 330 ? 30.25 27.266 1.114 1 97.94 330 TYR A O 1
ATOM 2654 N N . ALA A 1 331 ? 28.547 28.578 1.821 1 96.81 331 ALA A N 1
ATOM 2655 C CA . ALA A 1 331 ? 28.672 29.469 0.677 1 96.81 331 ALA A CA 1
ATOM 2656 C C . ALA A 1 331 ? 29.391 30.766 1.067 1 96.81 331 ALA A C 1
ATOM 2658 O O . ALA A 1 331 ? 29.828 31.531 0.202 1 96.81 331 ALA A O 1
ATOM 2659 N N . GLY A 1 332 ? 29.5 31.062 2.338 1 97.31 332 GLY A N 1
ATOM 2660 C CA . GLY A 1 332 ? 30.109 32.281 2.814 1 97.31 332 GLY A CA 1
ATOM 2661 C C . GLY A 1 332 ? 29.219 33.5 2.586 1 97.31 332 GLY A C 1
ATOM 2662 O O . GLY A 1 332 ? 29.719 34.625 2.543 1 97.31 332 GLY A O 1
ATOM 2663 N N . ILE A 1 333 ? 27.969 33.281 2.354 1 97.31 333 ILE A N 1
ATOM 2664 C CA . ILE A 1 333 ? 27.031 34.375 2.072 1 97.31 333 ILE A CA 1
ATOM 2665 C C . ILE A 1 333 ? 26 34.469 3.199 1 97.31 333 ILE A C 1
ATOM 2667 O O . ILE A 1 333 ? 25.359 33.469 3.545 1 97.31 333 ILE A O 1
ATOM 2671 N N . ASP A 1 334 ? 25.797 35.625 3.768 1 97.12 334 ASP A N 1
ATOM 2672 C CA . ASP A 1 334 ? 24.844 35.844 4.84 1 97.12 334 ASP A CA 1
ATOM 2673 C C . ASP A 1 334 ? 23.531 36.406 4.293 1 97.12 334 ASP A C 1
ATOM 2675 O O . ASP A 1 334 ? 23.469 37.594 3.945 1 97.12 334 ASP A O 1
ATOM 2679 N N . TYR A 1 335 ? 22.547 35.625 4.289 1 95.44 335 TYR A N 1
ATOM 2680 C CA . TYR A 1 335 ? 21.219 36 3.789 1 95.44 335 TYR A CA 1
ATOM 2681 C C . TYR A 1 335 ? 20.688 37.25 4.484 1 95.44 335 TYR A C 1
ATOM 2683 O O . TYR A 1 335 ? 20 38.062 3.873 1 95.44 335 TYR A O 1
ATOM 2691 N N . ASN A 1 336 ? 21.062 37.438 5.75 1 94.06 336 ASN A N 1
ATOM 2692 C CA . ASN A 1 336 ? 20.562 38.562 6.539 1 94.06 336 ASN A CA 1
ATOM 2693 C C . ASN A 1 336 ? 21.094 39.906 6.016 1 94.06 336 ASN A C 1
ATOM 2695 O O . ASN A 1 336 ? 20.562 40.969 6.367 1 94.06 336 ASN A O 1
ATOM 2699 N N . ASN A 1 337 ? 22.031 39.812 5.168 1 94 337 ASN A N 1
ATOM 2700 C CA . ASN A 1 337 ? 22.609 41.031 4.59 1 94 337 ASN A CA 1
ATOM 2701 C C . ASN A 1 337 ? 21.844 41.469 3.338 1 94 337 ASN A C 1
ATOM 2703 O O . ASN A 1 337 ? 22.047 42.562 2.826 1 94 337 ASN A O 1
ATOM 2707 N N . PHE A 1 338 ? 20.984 40.531 2.832 1 94.81 338 PHE A N 1
ATOM 2708 C CA . PHE A 1 338 ? 20.172 40.938 1.689 1 94.81 338 PHE A CA 1
ATOM 2709 C C . PHE A 1 338 ? 19.125 42 2.102 1 94.81 338 PHE A C 1
ATOM 2711 O O . PHE A 1 338 ? 18.219 41.688 2.875 1 94.81 338 PHE A O 1
ATOM 2718 N N . LYS A 1 339 ? 19.125 43.156 1.598 1 92.56 339 LYS A N 1
ATOM 2719 C CA . LYS A 1 339 ? 18.188 44.219 1.922 1 92.56 339 LYS A CA 1
ATOM 2720 C C . LYS A 1 339 ? 16.984 44.188 0.995 1 92.56 339 LYS A C 1
ATOM 2722 O O . LYS A 1 339 ? 15.914 44.688 1.34 1 92.56 339 LYS A O 1
ATOM 2727 N N . SER A 1 340 ? 17.203 43.625 -0.168 1 94.75 340 SER A N 1
ATOM 2728 C CA . SER A 1 340 ? 16.141 43.562 -1.17 1 94.75 340 SER A CA 1
ATOM 2729 C C . SER A 1 340 ? 16.297 42.375 -2.092 1 94.75 340 SER A C 1
ATOM 2731 O O . SER A 1 340 ? 17.328 41.688 -2.064 1 94.75 340 SER A O 1
ATOM 2733 N N . ASP A 1 341 ? 15.273 42.094 -2.822 1 96.31 341 ASP A N 1
ATOM 2734 C CA . ASP A 1 341 ? 15.344 41.062 -3.857 1 96.31 341 ASP A CA 1
ATOM 2735 C C . ASP A 1 341 ? 16.469 41.375 -4.848 1 96.31 341 ASP A C 1
ATOM 2737 O O . ASP A 1 341 ? 17.156 40.438 -5.312 1 96.31 341 ASP A O 1
ATOM 2741 N N . GLU A 1 342 ? 16.656 42.656 -5.133 1 96.69 342 GLU A N 1
ATOM 2742 C CA . GLU A 1 342 ? 17.672 43.062 -6.086 1 96.69 342 GLU A CA 1
ATOM 2743 C C . GLU A 1 342 ? 19.078 42.688 -5.594 1 96.69 342 GLU A C 1
ATOM 2745 O O . GLU A 1 342 ? 19.922 42.25 -6.379 1 96.69 342 GLU A O 1
ATOM 2750 N N . ASP A 1 343 ? 19.297 42.844 -4.262 1 96.44 343 ASP A N 1
ATOM 2751 C CA . ASP A 1 343 ? 20.562 42.438 -3.67 1 96.44 343 ASP A CA 1
ATOM 2752 C C . ASP A 1 343 ? 20.812 40.969 -3.902 1 96.44 343 ASP A C 1
ATOM 2754 O O . ASP A 1 343 ? 21.922 40.562 -4.27 1 96.44 343 ASP A O 1
ATOM 2758 N N . ALA A 1 344 ? 19.797 40.188 -3.648 1 97.25 344 ALA A N 1
ATOM 2759 C CA . ALA A 1 344 ? 19.891 38.719 -3.801 1 97.25 344 ALA A CA 1
ATOM 2760 C C . ALA A 1 344 ? 20.109 38.344 -5.262 1 97.25 344 ALA A C 1
ATOM 2762 O O . ALA A 1 344 ? 20.891 37.438 -5.559 1 97.25 344 ALA A O 1
ATOM 2763 N N . GLN A 1 345 ? 19.422 39.031 -6.145 1 97.62 345 GLN A N 1
ATOM 2764 C CA . GLN A 1 345 ? 19.562 38.781 -7.578 1 97.62 345 GLN A CA 1
ATOM 2765 C C . GLN A 1 345 ? 20.984 39.062 -8.055 1 97.62 345 GLN A C 1
ATOM 2767 O O . GLN A 1 345 ? 21.5 38.344 -8.906 1 97.62 345 GLN A O 1
ATOM 2772 N N . ALA A 1 346 ? 21.531 40.094 -7.562 1 97.19 346 ALA A N 1
ATOM 2773 C CA . ALA A 1 346 ? 22.922 40.406 -7.918 1 97.19 346 ALA A CA 1
ATOM 2774 C C . ALA A 1 346 ? 23.859 39.281 -7.523 1 97.19 346 ALA A C 1
ATOM 2776 O O . ALA A 1 346 ? 24.766 38.906 -8.281 1 97.19 346 ALA A O 1
ATOM 2777 N N . ILE A 1 347 ? 23.672 38.781 -6.363 1 97.06 347 ILE A N 1
ATOM 2778 C CA . ILE A 1 347 ? 24.5 37.688 -5.887 1 97.06 347 ILE A CA 1
ATOM 2779 C C . ILE A 1 347 ? 24.25 36.438 -6.75 1 97.06 347 ILE A C 1
ATOM 2781 O O . ILE A 1 347 ? 25.172 35.719 -7.102 1 97.06 347 ILE A O 1
ATOM 2785 N N . ALA A 1 348 ? 22.969 36.125 -7.059 1 97.62 348 ALA A N 1
ATOM 2786 C CA . ALA A 1 348 ? 22.609 35 -7.91 1 97.62 348 ALA A CA 1
ATOM 2787 C C . ALA A 1 348 ? 23.312 35.094 -9.258 1 97.62 348 ALA A C 1
ATOM 2789 O O . ALA A 1 348 ? 23.797 34.062 -9.781 1 97.62 348 ALA A O 1
ATOM 2790 N N . LYS A 1 349 ? 23.281 36.281 -9.789 1 97.06 349 LYS A N 1
ATOM 2791 C CA . LYS A 1 349 ? 23.969 36.5 -11.055 1 97.06 349 LYS A CA 1
ATOM 2792 C C . LYS A 1 349 ? 25.469 36.25 -10.93 1 97.06 349 LYS A C 1
ATOM 2794 O O . LYS A 1 349 ? 26.062 35.594 -11.773 1 97.06 349 LYS A O 1
ATOM 2799 N N . GLU A 1 350 ? 26.016 36.812 -9.93 1 96.81 350 GLU A N 1
ATOM 2800 C CA . GLU A 1 350 ? 27.438 36.656 -9.664 1 96.81 350 GLU A CA 1
ATOM 2801 C C . GLU A 1 350 ? 27.812 35.188 -9.539 1 96.81 350 GLU A C 1
ATOM 2803 O O . GLU A 1 350 ? 28.859 34.75 -10.031 1 96.81 350 GLU A O 1
ATOM 2808 N N . LYS A 1 351 ? 27 34.406 -8.883 1 96.5 351 LYS A N 1
ATOM 2809 C CA . LYS A 1 351 ? 27.297 33 -8.586 1 96.5 351 LYS A CA 1
ATOM 2810 C C . LYS A 1 351 ? 26.812 32.094 -9.719 1 96.5 351 LYS A C 1
ATOM 2812 O O . LYS A 1 351 ? 27.031 30.875 -9.68 1 96.5 351 LYS A O 1
ATOM 2817 N N . GLY A 1 352 ? 26.125 32.562 -10.703 1 96.25 352 GLY A N 1
ATOM 2818 C CA . GLY A 1 352 ? 25.672 31.797 -11.852 1 96.25 352 GLY A CA 1
ATOM 2819 C C . GLY A 1 352 ? 24.531 30.844 -11.523 1 96.25 352 GLY A C 1
ATOM 2820 O O . GLY A 1 352 ? 24.469 29.734 -12.055 1 96.25 352 GLY A O 1
ATOM 2821 N N . LEU A 1 353 ? 23.656 31.219 -10.578 1 96.44 353 LEU A N 1
ATOM 2822 C CA . LEU A 1 353 ? 22.516 30.375 -10.211 1 96.44 353 LEU A CA 1
ATOM 2823 C C . LEU A 1 353 ? 21.453 30.406 -11.297 1 96.44 353 LEU A C 1
ATOM 2825 O O . LEU A 1 353 ? 21.219 31.453 -11.922 1 96.44 353 LEU A O 1
ATOM 2829 N N . GLU A 1 354 ? 20.797 29.281 -11.531 1 92.94 354 GLU A N 1
ATOM 2830 C CA . GLU A 1 354 ? 19.75 29.156 -12.539 1 92.94 354 GLU A CA 1
ATOM 2831 C C . GLU A 1 354 ? 18.375 29.062 -11.898 1 92.94 354 GLU A C 1
ATOM 2833 O O . GLU A 1 354 ? 18.203 28.422 -10.859 1 92.94 354 GLU A O 1
ATOM 2838 N N . PHE A 1 355 ? 17.422 29.688 -12.5 1 91.81 355 PHE A N 1
ATOM 2839 C CA . PHE A 1 355 ? 16.031 29.672 -12.062 1 91.81 355 PHE A CA 1
ATOM 2840 C C . PHE A 1 355 ? 15.094 29.422 -13.234 1 91.81 355 PHE A C 1
ATOM 2842 O O . PHE A 1 355 ? 15.469 29.625 -14.391 1 91.81 355 PHE A O 1
ATOM 2849 N N . LYS A 1 356 ? 13.883 28.859 -12.961 1 84.38 356 LYS A N 1
ATOM 2850 C CA . LYS A 1 356 ? 12.883 28.609 -13.992 1 84.38 356 LYS A CA 1
ATOM 2851 C C . LYS A 1 356 ? 12.305 29.922 -14.523 1 84.38 356 LYS A C 1
ATOM 2853 O O . LYS A 1 356 ? 11.938 30 -15.695 1 84.38 356 LYS A O 1
ATOM 2858 N N . LYS A 1 357 ? 12.242 30.938 -13.703 1 88.69 357 LYS A N 1
ATOM 2859 C CA . LYS A 1 357 ? 11.711 32.219 -14.102 1 88.69 357 LYS A CA 1
ATOM 2860 C C . LYS A 1 357 ? 12.836 33.25 -14.266 1 88.69 357 LYS A C 1
ATOM 2862 O O . LYS A 1 357 ? 13.984 32.969 -13.93 1 88.69 357 LYS A O 1
ATOM 2867 N N . ASP A 1 358 ? 12.445 34.438 -14.836 1 92.56 358 ASP A N 1
ATOM 2868 C CA . ASP A 1 358 ? 13.406 35.5 -15.039 1 92.56 358 ASP A CA 1
ATOM 2869 C C . ASP A 1 358 ? 14 35.969 -13.703 1 92.56 358 ASP A C 1
ATOM 2871 O O . ASP A 1 358 ? 13.289 36.094 -12.711 1 92.56 358 ASP A O 1
ATOM 2875 N N . LEU A 1 359 ? 15.273 36.188 -13.766 1 94.44 359 LEU A N 1
ATOM 2876 C CA . LEU A 1 359 ? 16 36.562 -12.562 1 94.44 359 LEU A CA 1
ATOM 2877 C C . LEU A 1 359 ? 15.367 37.75 -11.867 1 94.44 359 LEU A C 1
ATOM 2879 O O . LEU A 1 359 ? 15.367 37.844 -10.641 1 94.44 359 LEU A O 1
ATOM 2883 N N . LYS A 1 360 ? 14.812 38.688 -12.625 1 93.75 360 LYS A N 1
ATOM 2884 C CA . LYS A 1 360 ? 14.234 39.906 -12.078 1 93.75 360 LYS A CA 1
ATOM 2885 C C . LYS A 1 360 ? 13.008 39.594 -11.227 1 93.75 360 LYS A C 1
ATOM 2887 O O . LYS A 1 360 ? 12.586 40.406 -10.414 1 93.75 360 LYS A O 1
ATOM 2892 N N . GLU A 1 361 ? 12.438 38.406 -11.43 1 92.94 361 GLU A N 1
ATOM 2893 C CA . GLU A 1 361 ? 11.227 38 -10.711 1 92.94 361 GLU A CA 1
ATOM 2894 C C . GLU A 1 361 ? 11.562 37.094 -9.539 1 92.94 361 GLU A C 1
ATOM 2896 O O . GLU A 1 361 ? 10.67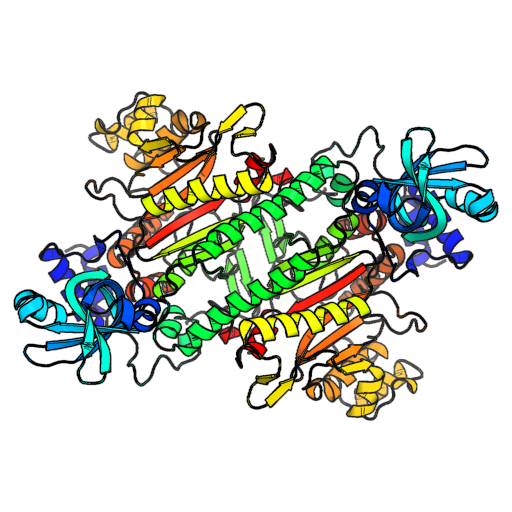2 36.688 -8.781 1 92.94 361 GLU A O 1
ATOM 2901 N N . VAL A 1 362 ? 12.867 36.781 -9.367 1 94.62 362 VAL A N 1
ATOM 2902 C CA . VAL A 1 362 ? 13.289 35.844 -8.344 1 94.62 362 VAL A CA 1
ATOM 2903 C C . VAL A 1 362 ? 13.383 36.562 -6.992 1 94.62 362 VAL A C 1
ATOM 2905 O O . VAL A 1 362 ? 13.93 37.656 -6.902 1 94.62 362 VAL A O 1
ATOM 2908 N N . THR A 1 363 ? 12.844 36 -5.969 1 94.38 363 THR A N 1
ATOM 2909 C CA . THR A 1 363 ? 12.812 36.594 -4.641 1 94.38 363 THR A CA 1
ATOM 2910 C C . THR A 1 363 ? 14.07 36.219 -3.854 1 94.38 363 THR A C 1
ATOM 2912 O O . THR A 1 363 ? 14.805 35.312 -4.246 1 94.38 363 THR A O 1
ATOM 2915 N N . LYS A 1 364 ? 14.375 36.969 -2.775 1 95.69 364 LYS A N 1
ATOM 2916 C CA . LYS A 1 364 ? 15.539 36.688 -1.945 1 95.69 364 LYS A CA 1
ATOM 2917 C C . LYS A 1 364 ? 15.43 35.281 -1.323 1 95.69 364 LYS A C 1
ATOM 2919 O O . LYS A 1 364 ? 16.438 34.594 -1.158 1 95.69 364 LYS A O 1
ATOM 2924 N N . GLY A 1 365 ? 14.141 34.875 -0.97 1 95.94 365 GLY A N 1
ATOM 2925 C CA . GLY A 1 365 ? 13.953 33.5 -0.464 1 95.94 365 GLY A CA 1
ATOM 2926 C C . GLY A 1 365 ? 14.328 32.438 -1.467 1 95.94 365 GLY A C 1
ATOM 2927 O O . GLY A 1 365 ? 14.938 31.438 -1.106 1 95.94 365 GLY A O 1
ATOM 2928 N N . GLU A 1 366 ? 13.992 32.594 -2.701 1 95.5 366 GLU A N 1
ATOM 2929 C CA . GLU A 1 366 ? 14.336 31.656 -3.76 1 95.5 366 GLU A CA 1
ATOM 2930 C C . GLU A 1 366 ? 15.844 31.594 -3.969 1 95.5 366 GLU A C 1
ATOM 2932 O O . GLU A 1 366 ? 16.391 30.516 -4.234 1 95.5 366 GLU A O 1
ATOM 2937 N N . VAL A 1 367 ? 16.484 32.75 -3.936 1 97.69 367 VAL A N 1
ATOM 2938 C CA . VAL A 1 367 ? 17.938 32.812 -4.074 1 97.69 367 VAL A CA 1
ATOM 2939 C C . VAL A 1 367 ? 18.594 32.031 -2.924 1 97.69 367 VAL A C 1
ATOM 2941 O O . VAL A 1 367 ? 19.562 31.297 -3.129 1 97.69 367 VAL A O 1
ATOM 2944 N N . LEU A 1 368 ? 18.062 32.25 -1.688 1 98.06 368 LEU A N 1
ATOM 2945 C CA . LEU A 1 368 ? 18.578 31.516 -0.534 1 98.06 368 LEU A CA 1
ATOM 2946 C C . LEU A 1 368 ? 18.516 30.016 -0.776 1 98.06 368 LEU A C 1
ATOM 2948 O O . LEU A 1 368 ? 19.484 29.297 -0.533 1 98.06 368 LEU A O 1
ATOM 2952 N N . ASN A 1 369 ? 17.375 29.562 -1.196 1 97.75 369 ASN A N 1
ATOM 2953 C CA . ASN A 1 369 ? 17.203 28.141 -1.487 1 97.75 369 ASN A CA 1
ATOM 2954 C C . ASN A 1 369 ? 18.188 27.656 -2.545 1 97.75 369 ASN A C 1
ATOM 2956 O O . ASN A 1 369 ? 18.766 26.578 -2.418 1 97.75 369 ASN A O 1
ATOM 2960 N N . ALA A 1 370 ? 18.328 28.391 -3.604 1 97.56 370 ALA A N 1
ATOM 2961 C CA . ALA A 1 370 ? 19.266 28.031 -4.672 1 97.56 370 ALA A CA 1
ATOM 2962 C C . ALA A 1 370 ? 20.688 27.969 -4.156 1 97.56 370 ALA A C 1
ATOM 2964 O O . ALA A 1 370 ? 21.469 27.094 -4.559 1 97.56 370 ALA A O 1
ATOM 2965 N N . LEU A 1 371 ? 21.094 28.938 -3.312 1 98.19 371 LEU A N 1
ATOM 2966 C CA . LEU A 1 371 ? 22.422 28.938 -2.709 1 98.19 371 LEU A CA 1
ATOM 2967 C C . LEU A 1 371 ? 22.641 27.672 -1.883 1 98.19 371 LEU A C 1
ATOM 2969 O O . LEU A 1 371 ? 23.719 27.078 -1.932 1 98.19 371 LEU A O 1
ATOM 2973 N N . TYR A 1 372 ? 21.656 27.297 -1.117 1 98.31 372 TYR A N 1
ATOM 2974 C CA . TYR A 1 372 ? 21.75 26.078 -0.322 1 98.31 372 TYR A CA 1
ATOM 2975 C C . TYR A 1 372 ? 21.984 24.859 -1.213 1 98.31 372 TYR A C 1
ATOM 2977 O O . TYR A 1 372 ? 22.891 24.062 -0.964 1 98.31 372 TYR A O 1
ATOM 2985 N N . GLU A 1 373 ? 21.109 24.688 -2.189 1 97.81 373 GLU A N 1
ATOM 2986 C CA . GLU A 1 373 ? 21.188 23.547 -3.084 1 97.81 373 GLU A CA 1
ATOM 2987 C C . GLU A 1 373 ? 22.547 23.453 -3.773 1 97.81 373 GLU A C 1
ATOM 2989 O O . GLU A 1 373 ? 23.094 22.375 -3.943 1 97.81 373 GLU A O 1
ATOM 2994 N N . GLU A 1 374 ? 23.094 24.609 -4.141 1 97.5 374 GLU A N 1
ATOM 2995 C CA . GLU A 1 374 ? 24.328 24.656 -4.918 1 97.5 374 GLU A CA 1
ATOM 2996 C C . GLU A 1 374 ? 25.547 24.453 -4.027 1 97.5 374 GLU A C 1
ATOM 2998 O O . GLU A 1 374 ? 26.5 23.781 -4.426 1 97.5 374 GLU A O 1
ATOM 3003 N N . TYR A 1 375 ? 25.516 24.938 -2.803 1 97.81 375 TYR A N 1
ATOM 3004 C CA . TYR A 1 375 ? 26.766 25.047 -2.084 1 97.81 375 TYR A CA 1
ATOM 3005 C C . TYR A 1 375 ? 26.734 24.266 -0.784 1 97.81 375 TYR A C 1
ATOM 3007 O O . TYR A 1 375 ? 27.781 23.906 -0.235 1 97.81 375 TYR A O 1
ATOM 3015 N N . ALA A 1 376 ? 25.562 24 -0.231 1 98.44 376 ALA A N 1
ATOM 3016 C CA . ALA A 1 376 ? 25.516 23.484 1.135 1 98.44 376 ALA A CA 1
ATOM 3017 C C . ALA A 1 376 ? 25.078 22.016 1.156 1 98.44 376 ALA A C 1
ATOM 3019 O O . ALA A 1 376 ? 25.578 21.234 1.957 1 98.44 376 ALA A O 1
ATOM 3020 N N . GLU A 1 377 ? 24.141 21.625 0.286 1 98.25 377 GLU A N 1
ATOM 3021 C CA . GLU A 1 377 ? 23.453 20.344 0.305 1 98.25 377 GLU A CA 1
ATOM 3022 C C . GLU A 1 377 ? 24.438 19.188 0.321 1 98.25 377 GLU A C 1
ATOM 3024 O O . GLU A 1 377 ? 24.281 18.234 1.091 1 98.25 377 GLU A O 1
ATOM 3029 N N . GLU A 1 378 ? 25.469 19.219 -0.468 1 97.69 378 GLU A N 1
ATOM 3030 C CA . GLU A 1 378 ? 26.422 18.141 -0.647 1 97.69 378 GLU A CA 1
ATOM 3031 C C . GLU A 1 378 ? 27.203 17.859 0.638 1 97.69 378 GLU A C 1
ATOM 3033 O O . GLU A 1 378 ? 27.797 16.797 0.795 1 97.69 378 GLU A O 1
ATOM 3038 N N . HIS A 1 379 ? 27.172 18.828 1.54 1 98.19 379 HIS A N 1
ATOM 3039 C CA . HIS A 1 379 ? 27.953 18.719 2.768 1 98.19 379 HIS A CA 1
ATOM 3040 C C . HIS A 1 379 ? 27.141 18.047 3.875 1 98.19 379 HIS A C 1
ATOM 3042 O O . HIS A 1 379 ? 27.672 17.766 4.953 1 98.19 379 HIS A O 1
ATOM 3048 N N . MET A 1 380 ? 25.875 17.797 3.635 1 98.62 380 MET A N 1
ATOM 3049 C CA . MET A 1 380 ? 25.016 17.141 4.613 1 98.62 380 MET A CA 1
ATOM 3050 C C . MET A 1 380 ? 25.172 15.625 4.539 1 98.62 380 MET A C 1
ATOM 3052 O O . MET A 1 380 ? 24.203 14.914 4.254 1 98.62 380 MET A O 1
ATOM 3056 N N . ILE A 1 381 ? 26.344 15.117 4.957 1 98.56 381 ILE A N 1
ATOM 3057 C CA . ILE A 1 381 ? 26.672 13.695 4.867 1 98.56 381 ILE A CA 1
ATOM 3058 C C . ILE A 1 381 ? 26 12.945 6.02 1 98.56 381 ILE A C 1
ATOM 3060 O O . ILE A 1 381 ? 25.266 11.984 5.797 1 98.56 381 ILE A O 1
ATOM 3064 N N . GLN A 1 382 ? 26.328 13.352 7.281 1 98.75 382 GLN A N 1
ATOM 3065 C CA . GLN A 1 382 ? 25.625 12.797 8.43 1 98.75 382 GLN A CA 1
ATOM 3066 C C . GLN A 1 382 ? 24.188 13.289 8.477 1 98.75 382 GLN A C 1
ATOM 3068 O O . GLN A 1 382 ? 23.859 14.352 7.938 1 98.75 382 GLN A O 1
ATOM 3073 N N . PRO A 1 383 ? 23.297 12.531 9.055 1 98.88 383 PRO A N 1
ATOM 3074 C CA . PRO A 1 383 ? 21.891 12.938 9.133 1 98.88 383 PRO A CA 1
ATOM 3075 C C . PRO A 1 383 ? 21.719 14.344 9.703 1 98.88 383 PRO A C 1
ATOM 3077 O O . PRO A 1 383 ? 22.188 14.633 10.805 1 98.88 383 PRO A O 1
ATOM 3080 N N . THR A 1 384 ? 21.047 15.188 8.93 1 98.94 384 THR A N 1
ATOM 3081 C CA . THR A 1 384 ? 20.906 16.594 9.281 1 98.94 384 THR A CA 1
ATOM 3082 C C . THR A 1 384 ? 19.531 17.125 8.859 1 98.94 384 THR A C 1
ATOM 3084 O O . THR A 1 384 ? 19.062 16.828 7.758 1 98.94 384 THR A O 1
ATOM 3087 N N . PHE A 1 385 ? 18.859 17.812 9.758 1 98.94 385 PHE A N 1
ATOM 3088 C CA . PHE A 1 385 ? 17.656 18.562 9.422 1 98.94 385 PHE A CA 1
ATOM 3089 C C . PHE A 1 385 ? 18 19.984 9.016 1 98.94 385 PHE A C 1
ATOM 3091 O O . PHE A 1 385 ? 18.594 20.734 9.789 1 98.94 385 PHE A O 1
ATOM 3098 N N . ILE A 1 386 ? 17.656 20.359 7.812 1 98.88 386 ILE A N 1
ATOM 3099 C CA . ILE A 1 386 ? 17.703 21.75 7.367 1 98.88 386 ILE A CA 1
ATOM 3100 C C . ILE A 1 386 ? 16.359 22.422 7.645 1 98.88 386 ILE A C 1
ATOM 3102 O O . ILE A 1 386 ? 15.336 22.031 7.086 1 98.88 386 ILE A O 1
ATOM 3106 N N . MET A 1 387 ? 16.406 23.5 8.438 1 98.69 387 MET A N 1
ATOM 3107 C CA . MET A 1 387 ? 15.164 24.047 8.984 1 98.69 387 MET A CA 1
ATOM 3108 C C . MET A 1 387 ? 14.898 25.438 8.445 1 98.69 387 MET A C 1
ATOM 3110 O O . MET A 1 387 ? 15.805 26.078 7.902 1 98.69 387 MET A O 1
ATOM 3114 N N . ASP A 1 388 ? 13.695 25.891 8.578 1 98.19 388 ASP A N 1
ATOM 3115 C CA . ASP A 1 388 ? 13.242 27.266 8.422 1 98.19 388 ASP A CA 1
ATOM 3116 C C . ASP A 1 388 ? 13.406 27.734 6.984 1 98.19 388 ASP A C 1
ATOM 3118 O O . ASP A 1 388 ? 14.078 28.734 6.727 1 98.19 388 ASP A O 1
ATOM 3122 N N . TYR A 1 389 ? 12.719 27.078 6.137 1 98.38 389 TYR A N 1
ATOM 3123 C CA . TYR A 1 389 ? 12.703 27.422 4.719 1 98.38 389 TYR A CA 1
ATOM 3124 C C . TYR A 1 389 ? 11.961 28.734 4.492 1 98.38 389 TYR A C 1
ATOM 3126 O O . TYR A 1 389 ? 11.039 29.078 5.238 1 98.38 389 TYR A O 1
ATOM 3134 N N . PRO A 1 390 ? 12.367 29.469 3.469 1 97.06 390 PRO A N 1
ATOM 3135 C CA . PRO A 1 390 ? 11.656 30.719 3.15 1 97.06 390 PRO A CA 1
ATOM 3136 C C . PRO A 1 390 ? 10.18 30.484 2.84 1 97.06 390 PRO A C 1
ATOM 3138 O O . PRO A 1 390 ? 9.82 29.453 2.238 1 97.06 390 PRO A O 1
ATOM 3141 N N . VAL A 1 391 ? 9.305 31.422 3.193 1 94.5 391 VAL A N 1
ATOM 3142 C CA . VAL A 1 391 ? 7.859 31.328 3.027 1 94.5 391 VAL A CA 1
ATOM 3143 C C . VAL A 1 391 ? 7.516 31.234 1.543 1 94.5 391 VAL A C 1
ATOM 3145 O O . VAL A 1 391 ? 6.57 30.531 1.161 1 94.5 391 VAL A O 1
ATOM 3148 N N . GLU A 1 392 ? 8.344 31.75 0.634 1 88.62 392 GLU A N 1
ATOM 3149 C CA . GLU A 1 392 ? 8.094 31.859 -0.801 1 88.62 392 GLU A CA 1
ATOM 3150 C C . GLU A 1 392 ? 8.062 30.484 -1.457 1 88.62 392 GLU A C 1
ATOM 3152 O O . GLU A 1 392 ? 7.414 30.297 -2.49 1 88.62 392 GLU A O 1
ATOM 3157 N N . ILE A 1 393 ? 8.711 29.547 -0.853 1 90.94 393 ILE A N 1
ATOM 3158 C CA . ILE A 1 393 ? 8.828 28.234 -1.477 1 90.94 393 ILE A CA 1
ATOM 3159 C C . ILE A 1 393 ? 8.156 27.188 -0.6 1 90.94 393 ILE A C 1
ATOM 3161 O O . ILE A 1 393 ? 8.531 26 -0.625 1 90.94 393 ILE A O 1
ATOM 3165 N N . SER A 1 394 ? 7.242 27.609 0.286 1 93.62 394 SER A N 1
ATOM 3166 C CA . SER A 1 394 ? 6.594 26.734 1.25 1 93.62 394 SER A CA 1
ATOM 3167 C C . SER A 1 394 ? 5.09 26.984 1.306 1 93.62 394 SER A C 1
ATOM 3169 O O . SER A 1 394 ? 4.562 27.391 2.342 1 93.62 394 SER A O 1
ATOM 3171 N N . PRO A 1 395 ? 4.383 26.625 0.273 1 91.94 395 PRO A N 1
ATOM 3172 C CA . PRO A 1 395 ? 2.982 27.031 0.138 1 91.94 395 PRO A CA 1
ATOM 3173 C C . PRO A 1 395 ? 2.066 26.328 1.135 1 91.94 395 PRO A C 1
ATOM 3175 O O . PRO A 1 395 ? 0.947 26.781 1.382 1 91.94 395 PRO A O 1
ATOM 3178 N N . LEU A 1 396 ? 2.469 25.219 1.747 1 95 396 LEU A N 1
ATOM 3179 C CA . LEU A 1 396 ? 1.571 24.422 2.58 1 95 396 LEU A CA 1
ATOM 3180 C C . LEU A 1 396 ? 2.012 24.453 4.039 1 95 396 LEU A C 1
ATOM 3182 O O . LEU A 1 396 ? 1.547 23.656 4.852 1 95 396 LEU A O 1
ATOM 3186 N N . THR A 1 397 ? 2.889 25.375 4.387 1 97.19 397 THR A N 1
ATOM 3187 C CA . THR A 1 397 ? 3.527 25.375 5.699 1 97.19 397 THR A CA 1
ATOM 3188 C C . THR A 1 397 ? 3.215 26.672 6.457 1 97.19 397 THR A C 1
ATOM 3190 O O . THR A 1 397 ? 3.152 27.75 5.859 1 97.19 397 THR A O 1
ATOM 3193 N N . LYS A 1 398 ? 3.08 26.609 7.754 1 97.88 398 LYS A N 1
ATOM 3194 C CA . LYS A 1 398 ? 2.881 27.781 8.602 1 97.88 398 LYS A CA 1
ATOM 3195 C C . LYS A 1 398 ? 4.156 28.609 8.688 1 97.88 398 LYS A C 1
ATOM 3197 O O . LYS A 1 398 ? 5.262 28.078 8.633 1 97.88 398 LYS A O 1
ATOM 3202 N N . LYS A 1 399 ? 3.916 29.859 8.867 1 97.12 399 LYS A N 1
ATOM 3203 C CA . LYS A 1 399 ? 5.047 30.75 9.102 1 97.12 399 LYS A CA 1
ATOM 3204 C C . LYS A 1 399 ? 5.793 30.359 10.383 1 97.12 399 LYS A C 1
ATOM 3206 O O . LYS A 1 399 ? 5.215 29.75 11.281 1 97.12 399 LYS A O 1
ATOM 3211 N N . LYS A 1 400 ? 6.977 30.719 10.398 1 97.88 400 LYS A N 1
ATOM 3212 C CA . LYS A 1 400 ? 7.781 30.453 11.594 1 97.88 400 LYS A CA 1
ATOM 3213 C C . LYS A 1 400 ? 7.379 31.391 12.734 1 97.88 400 LYS A C 1
ATOM 3215 O O . LYS A 1 400 ? 7.223 32.594 12.539 1 97.88 400 LYS A O 1
ATOM 3220 N N . ARG A 1 401 ? 7.148 30.766 13.938 1 96.69 401 ARG A N 1
ATOM 3221 C CA . ARG A 1 401 ? 6.93 31.594 15.125 1 96.69 401 ARG A CA 1
ATOM 3222 C C . ARG A 1 401 ? 8.086 32.562 15.352 1 96.69 401 ARG A C 1
ATOM 3224 O O . ARG A 1 401 ? 9.25 32.125 15.422 1 96.69 401 ARG A O 1
ATOM 3231 N N . GLY A 1 402 ? 7.777 33.875 15.328 1 95 402 GLY A N 1
ATOM 3232 C CA . GLY A 1 402 ? 8.773 34.875 15.625 1 95 402 GLY A CA 1
ATOM 3233 C C . GLY A 1 402 ? 9.461 35.438 14.391 1 95 402 GLY A C 1
ATOM 3234 O O . GLY A 1 402 ? 10.219 36.406 14.469 1 95 402 GLY A O 1
ATOM 3235 N N . ASN A 1 403 ? 9.312 34.875 13.188 1 95.62 403 ASN A N 1
ATOM 3236 C CA . ASN A 1 403 ? 9.922 35.375 11.953 1 95.62 403 ASN A CA 1
ATOM 3237 C C . ASN A 1 403 ? 9.086 35 10.734 1 95.62 403 ASN A C 1
ATOM 3239 O O . ASN A 1 403 ? 9.258 33.906 10.172 1 95.62 403 ASN A O 1
ATOM 3243 N N . GLU A 1 404 ? 8.336 35.844 10.227 1 93.25 404 GLU A N 1
ATOM 3244 C CA . GLU A 1 404 ? 7.332 35.594 9.195 1 93.25 404 GLU A CA 1
ATOM 3245 C C . GLU A 1 404 ? 7.98 35.375 7.832 1 93.25 404 GLU A C 1
ATOM 3247 O O . GLU A 1 404 ? 7.32 34.938 6.887 1 93.25 404 GLU A O 1
ATOM 3252 N N . MET A 1 405 ? 9.281 35.656 7.707 1 94.88 405 MET A N 1
ATOM 3253 C CA . MET A 1 405 ? 9.977 35.438 6.438 1 94.88 405 MET A CA 1
ATOM 3254 C C . MET A 1 405 ? 10.266 33.969 6.191 1 94.88 405 MET A C 1
ATOM 3256 O O . MET A 1 405 ? 10.57 33.562 5.07 1 94.88 405 MET A O 1
ATOM 3260 N N . PHE A 1 406 ? 10.141 33.219 7.258 1 97.88 406 PHE A N 1
ATOM 3261 C CA . PHE A 1 406 ? 10.445 31.781 7.191 1 97.88 406 PHE A CA 1
ATOM 3262 C C . PHE A 1 406 ? 9.25 30.953 7.641 1 97.88 406 PHE A C 1
ATOM 3264 O O . PHE A 1 406 ? 8.211 31.5 8.023 1 97.88 406 PHE A O 1
ATOM 3271 N N . THR A 1 407 ? 9.391 29.672 7.438 1 98.25 407 THR A N 1
ATOM 3272 C CA . THR A 1 407 ? 8.32 28.75 7.801 1 98.25 407 THR A CA 1
ATOM 3273 C C . THR A 1 407 ? 8.859 27.641 8.703 1 98.25 407 THR A C 1
ATOM 3275 O O . THR A 1 407 ? 10.07 27.406 8.766 1 98.25 407 THR A O 1
ATOM 3278 N N . GLU A 1 408 ? 7.992 27.031 9.469 1 98.62 408 GLU A N 1
ATOM 3279 C CA . GLU A 1 408 ? 8.344 25.828 10.227 1 98.62 408 GLU A CA 1
ATOM 3280 C C . GLU A 1 408 ? 8.328 24.594 9.336 1 98.62 408 GLU A C 1
ATOM 3282 O O . GLU A 1 408 ? 7.473 23.719 9.5 1 98.62 408 GLU A O 1
ATOM 3287 N N . ARG A 1 409 ? 9.227 24.562 8.438 1 98.69 409 ARG A N 1
ATOM 3288 C CA . ARG A 1 409 ? 9.508 23.5 7.477 1 98.69 409 ARG A CA 1
ATOM 3289 C C . ARG A 1 409 ? 10.938 22.984 7.645 1 98.69 409 ARG A C 1
ATOM 3291 O O . ARG A 1 409 ? 11.859 23.75 7.922 1 98.69 409 ARG A O 1
ATOM 3298 N N . PHE A 1 410 ? 11.094 21.688 7.641 1 98.81 410 PHE A N 1
ATOM 3299 C CA . PHE A 1 410 ? 12.438 21.141 7.531 1 98.81 410 PHE A CA 1
ATOM 3300 C C . PHE A 1 410 ? 12.5 20.062 6.453 1 98.81 410 PHE A C 1
ATOM 3302 O O . PHE A 1 410 ? 11.477 19.469 6.105 1 98.81 410 PHE A O 1
ATOM 3309 N N . GLU A 1 411 ? 13.625 19.875 5.91 1 98.81 411 GLU A N 1
ATOM 3310 C CA . GLU A 1 411 ? 13.984 18.703 5.137 1 98.81 411 GLU A CA 1
ATOM 3311 C C . GLU A 1 411 ? 15.125 17.922 5.805 1 98.81 411 GLU A C 1
ATOM 3313 O O . GLU A 1 411 ? 16 18.531 6.434 1 98.81 411 GLU A O 1
ATOM 3318 N N . GLY A 1 412 ? 15.016 16.656 5.75 1 98.81 412 GLY A N 1
ATOM 3319 C CA . GLY A 1 412 ? 16.094 15.812 6.234 1 98.81 412 GLY A CA 1
ATOM 3320 C C . GLY A 1 412 ? 17.031 15.359 5.141 1 98.81 412 GLY A C 1
ATOM 3321 O O . GLY A 1 412 ? 16.609 15.055 4.027 1 98.81 412 GLY A O 1
ATOM 3322 N N . PHE A 1 413 ? 18.328 15.328 5.516 1 98.81 413 PHE A N 1
ATOM 3323 C CA . PHE A 1 413 ? 19.344 14.93 4.551 1 98.81 413 PHE A CA 1
ATOM 3324 C C . PHE A 1 413 ? 20.25 13.844 5.125 1 98.81 413 PHE A C 1
ATOM 3326 O O . PHE A 1 413 ? 20.578 13.867 6.312 1 98.81 413 PHE A O 1
ATOM 3333 N N . ILE A 1 414 ? 20.594 12.898 4.371 1 98.62 414 ILE A N 1
ATOM 3334 C CA . ILE A 1 414 ? 21.609 11.875 4.59 1 98.62 414 ILE A CA 1
ATOM 3335 C C . ILE A 1 414 ? 22.469 11.727 3.338 1 98.62 414 ILE A C 1
ATOM 3337 O O . ILE A 1 414 ? 21.953 11.594 2.229 1 98.62 414 ILE A O 1
ATOM 3341 N N . PHE A 1 415 ? 23.797 11.773 3.486 1 98.31 415 PHE A N 1
ATOM 3342 C CA . PHE A 1 415 ? 24.719 11.586 2.385 1 98.31 415 PHE A CA 1
ATOM 3343 C C . PHE A 1 415 ? 24.469 12.602 1.277 1 98.31 415 PHE A C 1
ATOM 3345 O O . PHE A 1 415 ? 24.516 12.258 0.093 1 98.31 415 PHE A O 1
ATOM 3352 N N . GLY A 1 416 ? 24.078 13.82 1.684 1 97.75 416 GLY A N 1
ATOM 3353 C CA . GLY A 1 416 ? 23.844 14.914 0.751 1 97.75 416 GLY A CA 1
ATOM 3354 C C . GLY A 1 416 ? 22.562 14.781 -0.036 1 97.75 416 GLY A C 1
ATOM 3355 O O . GLY A 1 416 ? 22.359 15.461 -1.044 1 97.75 416 GLY A O 1
ATOM 3356 N N . ARG A 1 417 ? 21.688 13.867 0.404 1 97.19 417 ARG A N 1
ATOM 3357 C CA . ARG A 1 417 ? 20.438 13.625 -0.317 1 97.19 417 ARG A CA 1
ATOM 3358 C C . ARG A 1 417 ? 19.219 13.852 0.583 1 97.19 417 ARG A C 1
ATOM 3360 O O . ARG A 1 417 ? 19.234 13.453 1.748 1 97.19 417 ARG A O 1
ATOM 3367 N N . GLU A 1 418 ? 18.219 14.555 0.054 1 98.12 418 GLU A N 1
ATOM 3368 C CA . GLU A 1 418 ? 16.984 14.781 0.791 1 98.12 418 GLU A CA 1
ATOM 3369 C C . GLU A 1 418 ? 16.234 13.469 1.023 1 98.12 418 GLU A C 1
ATOM 3371 O O . GLU A 1 418 ? 16 12.711 0.083 1 98.12 418 GLU A O 1
ATOM 3376 N N . VAL A 1 419 ? 15.82 13.211 2.26 1 98.25 419 VAL A N 1
ATOM 3377 C CA . VAL A 1 419 ? 15.156 11.953 2.553 1 98.25 419 VAL A CA 1
ATOM 3378 C C . VAL A 1 419 ? 13.742 12.227 3.072 1 98.25 419 VAL A C 1
ATOM 3380 O O . VAL A 1 419 ? 12.906 11.32 3.115 1 98.25 419 VAL A O 1
ATOM 3383 N N . CYS A 1 420 ? 13.461 13.445 3.494 1 98.69 420 CYS A N 1
ATOM 3384 C CA . CYS A 1 420 ? 12.133 13.758 4.012 1 98.69 420 CYS A CA 1
ATOM 3385 C C . CYS A 1 420 ? 11.852 15.25 3.951 1 98.69 420 CYS A C 1
ATOM 3387 O O . CYS A 1 420 ? 12.773 16.047 3.777 1 98.69 420 CYS A O 1
ATOM 3389 N N . ASN A 1 421 ? 10.633 15.609 3.959 1 98.44 421 ASN A N 1
ATOM 3390 C CA . ASN A 1 421 ? 10.094 16.969 4.051 1 98.44 421 ASN A CA 1
ATOM 3391 C C . ASN A 1 421 ? 8.961 17.047 5.074 1 98.44 421 ASN A C 1
ATOM 3393 O O . ASN A 1 421 ? 8.203 16.094 5.246 1 98.44 421 ASN A O 1
ATOM 3397 N N . SER A 1 422 ? 8.93 18.141 5.832 1 98.69 422 SER A N 1
ATOM 3398 C CA . SER A 1 422 ? 7.965 18.203 6.926 1 98.69 422 SER A CA 1
ATOM 3399 C C . SER A 1 422 ? 7.531 19.625 7.215 1 98.69 422 SER A C 1
ATOM 3401 O O . SER A 1 422 ? 8.289 20.578 6.977 1 98.69 422 SER A O 1
ATOM 3403 N N . TYR A 1 423 ? 6.324 19.75 7.699 1 98.56 423 TYR A N 1
ATOM 3404 C CA . TYR A 1 423 ? 5.703 21.047 7.949 1 98.56 423 TYR A CA 1
ATOM 3405 C C . TYR A 1 423 ? 5 21.062 9.305 1 98.56 423 TYR A C 1
ATOM 3407 O O . TYR A 1 423 ? 4.438 20.047 9.727 1 98.56 423 TYR A O 1
ATOM 3415 N N . SER A 1 424 ? 5.125 22.219 10.031 1 98.81 424 SER A N 1
ATOM 3416 C CA . SER A 1 424 ? 3.889 22.609 10.695 1 98.81 424 SER A CA 1
ATOM 3417 C C . SER A 1 424 ? 2.84 23.062 9.688 1 98.81 424 SER A C 1
ATOM 3419 O O . SER A 1 424 ? 2.994 24.109 9.047 1 98.81 424 SER A O 1
ATOM 3421 N N . GLU A 1 425 ? 1.836 22.328 9.586 1 98.75 425 GLU A N 1
ATOM 3422 C CA . GLU A 1 425 ? 0.925 22.453 8.453 1 98.75 425 GLU A CA 1
ATOM 3423 C C . GLU A 1 425 ? 0.158 23.781 8.516 1 98.75 425 GLU A C 1
ATOM 3425 O O . GLU A 1 425 ? -0.289 24.188 9.586 1 98.75 425 GLU A O 1
ATOM 3430 N N . LEU A 1 426 ? 0.08 24.422 7.391 1 98.38 426 LEU A N 1
ATOM 3431 C CA . LEU A 1 426 ? -0.798 25.578 7.281 1 98.38 426 LEU A CA 1
ATOM 3432 C C . LEU A 1 426 ? -2.262 25.172 7.383 1 98.38 426 LEU A C 1
ATOM 3434 O O . LEU A 1 426 ? -2.738 24.359 6.59 1 98.38 426 LEU A O 1
ATOM 3438 N N . ASN A 1 427 ? -2.971 25.641 8.43 1 98.5 427 ASN A N 1
ATOM 3439 C CA . ASN A 1 427 ? -4.352 25.234 8.641 1 98.5 427 ASN A CA 1
ATOM 3440 C C . ASN A 1 427 ? -5.309 26.422 8.602 1 98.5 427 ASN A C 1
ATOM 3442 O O . ASN A 1 427 ? -6.488 26.281 8.93 1 98.5 427 ASN A O 1
ATOM 3446 N N . ASP A 1 428 ? -4.805 27.703 8.289 1 98.31 428 ASP A N 1
ATOM 3447 C CA . ASP A 1 428 ? -5.645 28.875 8.016 1 98.31 428 ASP A CA 1
ATOM 3448 C C . ASP A 1 428 ? -6.148 28.859 6.574 1 98.31 428 ASP A C 1
ATOM 3450 O O . ASP A 1 428 ? -5.375 29.078 5.641 1 98.31 428 ASP A O 1
ATOM 3454 N N . PRO A 1 429 ? -7.438 28.672 6.402 1 97.81 429 PRO A N 1
ATOM 3455 C CA . PRO A 1 429 ? -7.941 28.531 5.031 1 97.81 429 PRO A CA 1
ATOM 3456 C C . PRO A 1 429 ? -7.785 29.812 4.215 1 97.81 429 PRO A C 1
ATOM 3458 O O . PRO A 1 429 ? -7.641 29.75 2.99 1 97.81 429 PRO A O 1
ATOM 3461 N N . ILE A 1 430 ? -7.844 30.953 4.875 1 96.75 430 ILE A N 1
ATOM 3462 C CA . ILE A 1 430 ? -7.707 32.219 4.176 1 96.75 430 ILE A CA 1
ATOM 3463 C C . ILE A 1 430 ? -6.277 32.375 3.654 1 96.75 430 ILE A C 1
ATOM 3465 O O . ILE A 1 430 ? -6.07 32.656 2.475 1 96.75 430 ILE A O 1
ATOM 3469 N N . VAL A 1 431 ? -5.328 32.094 4.492 1 96.31 431 VAL A N 1
ATOM 3470 C CA . VAL A 1 431 ? -3.922 32.188 4.109 1 96.31 431 VAL A CA 1
ATOM 3471 C C . VAL A 1 431 ? -3.596 31.125 3.076 1 96.31 431 VAL A C 1
ATOM 3473 O O . VAL A 1 431 ? -2.832 31.359 2.139 1 96.31 431 VAL A O 1
ATOM 3476 N N . GLN A 1 432 ? -4.109 29.906 3.227 1 96.69 432 GLN A N 1
ATOM 3477 C CA . GLN A 1 432 ? -3.871 28.828 2.271 1 96.69 432 GLN A CA 1
ATOM 3478 C C . GLN A 1 432 ? -4.336 29.219 0.873 1 96.69 432 GLN A C 1
ATOM 3480 O O . GLN A 1 432 ? -3.643 28.969 -0.113 1 96.69 432 GLN A O 1
ATOM 3485 N N . ARG A 1 433 ? -5.492 29.766 0.791 1 95.38 433 ARG A N 1
ATOM 3486 C CA . ARG A 1 433 ? -5.996 30.203 -0.505 1 95.38 433 ARG A CA 1
ATOM 3487 C C . ARG A 1 433 ? -5.066 31.234 -1.138 1 95.38 433 ARG A C 1
ATOM 3489 O O . ARG A 1 433 ? -4.789 31.172 -2.338 1 95.38 433 ARG A O 1
ATOM 3496 N N . GLU A 1 434 ? -4.625 32.188 -0.294 1 94.06 434 GLU A N 1
ATOM 3497 C CA . GLU A 1 434 ? -3.686 33.188 -0.775 1 94.06 434 GLU A CA 1
ATOM 3498 C C . GLU A 1 434 ? -2.42 32.562 -1.331 1 94.06 434 GLU A C 1
ATOM 3500 O O . GLU A 1 434 ? -1.906 32.969 -2.369 1 94.06 434 GLU A O 1
ATOM 3505 N N . ARG A 1 435 ? -1.947 31.547 -0.603 1 92.75 435 ARG A N 1
ATOM 3506 C CA . ARG A 1 435 ? -0.748 30.844 -1.046 1 92.75 435 ARG A CA 1
ATOM 3507 C C . ARG A 1 435 ? -0.978 30.156 -2.389 1 92.75 435 ARG A C 1
ATOM 3509 O O . ARG A 1 435 ? -0.101 30.156 -3.256 1 92.75 435 ARG A O 1
ATOM 3516 N N . PHE A 1 436 ? -2.117 29.469 -2.559 1 90.44 436 PHE A N 1
ATOM 3517 C CA . PHE A 1 436 ? -2.434 28.781 -3.807 1 90.44 436 PHE A CA 1
ATOM 3518 C C . PHE A 1 436 ? -2.574 29.781 -4.949 1 90.44 436 PHE A C 1
ATOM 3520 O O . PHE A 1 436 ? -2.182 29.484 -6.082 1 90.44 436 PHE A O 1
ATOM 3527 N N . GLU A 1 437 ? -3.137 30.922 -4.672 1 89.81 437 GLU A N 1
ATOM 3528 C CA . GLU A 1 437 ? -3.26 31.969 -5.684 1 89.81 437 GLU A CA 1
ATOM 3529 C C . GLU A 1 437 ? -1.889 32.469 -6.125 1 89.81 437 GLU A C 1
ATOM 3531 O O . GLU A 1 437 ? -1.674 32.75 -7.305 1 89.81 437 GLU A O 1
ATOM 3536 N N . GLN A 1 438 ? -1.061 32.594 -5.148 1 87.38 438 GLN A N 1
ATOM 3537 C CA . GLN A 1 438 ? 0.316 32.969 -5.465 1 87.38 438 GLN A CA 1
ATOM 3538 C C . GLN A 1 438 ? 0.968 31.922 -6.371 1 87.38 438 GLN A C 1
ATOM 3540 O O . GLN A 1 438 ? 1.703 32.281 -7.297 1 87.38 438 GLN A O 1
ATOM 3545 N N . GLN A 1 439 ? 0.766 30.656 -6.082 1 85.69 439 GLN A N 1
ATOM 3546 C CA . GLN A 1 439 ? 1.309 29.578 -6.898 1 85.69 439 GLN A CA 1
ATOM 3547 C C . GLN A 1 439 ? 0.74 29.609 -8.312 1 85.69 439 GLN A C 1
ATOM 3549 O O . GLN A 1 439 ? 1.437 29.297 -9.281 1 85.69 439 GLN A O 1
ATOM 3554 N N . ALA A 1 440 ? -0.456 29.938 -8.414 1 84 440 ALA A N 1
ATOM 3555 C CA . ALA A 1 440 ? -1.084 30.062 -9.727 1 84 440 ALA A CA 1
ATOM 3556 C C . ALA A 1 440 ? -0.39 31.125 -10.562 1 84 440 ALA A C 1
ATOM 3558 O O . ALA A 1 440 ? -0.205 30.953 -11.773 1 84 440 ALA A O 1
ATOM 3559 N N . LYS A 1 441 ? -0.019 32.188 -9.914 1 84.25 441 LYS A N 1
ATOM 3560 C CA . LYS A 1 441 ? 0.703 33.281 -10.594 1 84.25 441 LYS A CA 1
ATOM 3561 C C . LYS A 1 441 ? 2.086 32.812 -11.039 1 84.25 441 LYS A C 1
ATOM 3563 O O . LYS A 1 441 ? 2.568 33.188 -12.102 1 84.25 441 LYS A O 1
ATOM 3568 N N . GLU A 1 442 ? 2.664 32.031 -10.203 1 82.5 442 GLU A N 1
ATOM 3569 C CA . GLU A 1 442 ? 3.965 31.453 -10.547 1 82.5 442 GLU A CA 1
ATOM 3570 C C . GLU A 1 442 ? 3.875 30.594 -11.805 1 82.5 442 GLU A C 1
ATOM 3572 O O . GLU A 1 442 ? 4.801 30.562 -12.609 1 82.5 442 GLU A O 1
ATOM 3577 N N . ARG A 1 443 ? 2.842 29.859 -11.93 1 81.5 443 ARG A N 1
ATOM 3578 C CA . ARG A 1 443 ? 2.617 29.031 -13.117 1 81.5 443 ARG A CA 1
ATOM 3579 C C . ARG A 1 443 ? 2.572 29.891 -14.375 1 81.5 443 ARG A C 1
ATOM 3581 O O . ARG A 1 443 ? 3.074 29.484 -15.43 1 81.5 443 ARG A O 1
ATOM 3588 N N . GLU A 1 444 ? 2.047 31 -14.242 1 82.12 444 GLU A N 1
ATOM 3589 C CA . GLU A 1 444 ? 1.979 31.938 -15.359 1 82.12 444 GLU A CA 1
ATOM 3590 C C . GLU A 1 444 ? 3.365 32.469 -15.734 1 82.12 444 GLU A C 1
ATOM 3592 O O . GLU A 1 444 ? 3.613 32.812 -16.891 1 82.12 444 GLU A O 1
ATOM 3597 N N . LEU A 1 445 ? 4.156 32.438 -14.742 1 82.94 445 LEU A N 1
ATOM 3598 C CA . LEU A 1 445 ? 5.508 32.906 -14.961 1 82.94 445 LEU A CA 1
ATOM 3599 C C . LEU A 1 445 ? 6.422 31.812 -15.461 1 82.94 445 LEU A C 1
ATOM 3601 O O . LEU A 1 445 ? 7.629 32 -15.617 1 82.94 445 LEU A O 1
ATOM 3605 N N . GLY A 1 446 ? 5.809 30.516 -15.648 1 76.38 446 GLY A N 1
ATOM 3606 C CA . GLY A 1 446 ? 6.59 29.469 -16.297 1 76.38 446 GLY A CA 1
ATOM 3607 C C . GLY A 1 446 ? 6.863 28.281 -15.391 1 76.38 446 GLY A C 1
ATOM 3608 O O . GLY A 1 446 ? 7.531 27.328 -15.789 1 76.38 446 GLY A O 1
ATOM 3609 N N . ASP A 1 447 ? 6.395 28.328 -14.234 1 79.31 447 ASP A N 1
ATOM 3610 C CA . ASP A 1 447 ? 6.566 27.188 -13.336 1 79.31 447 ASP A CA 1
ATOM 3611 C C . ASP A 1 447 ? 5.43 26.172 -13.5 1 79.31 447 ASP A C 1
ATOM 3613 O O . ASP A 1 447 ? 4.488 26.156 -12.695 1 79.31 447 ASP A O 1
ATOM 3617 N N . ASP A 1 448 ? 5.59 25.203 -14.266 1 77.38 448 ASP A N 1
ATOM 3618 C CA . ASP A 1 448 ? 4.551 24.266 -14.664 1 77.38 448 ASP A CA 1
ATOM 3619 C C . ASP A 1 448 ? 4.27 23.25 -13.555 1 77.38 448 ASP A C 1
ATOM 3621 O O . ASP A 1 448 ? 3.27 22.531 -13.609 1 77.38 448 ASP A O 1
ATOM 3625 N N . GLU A 1 449 ? 5.043 23.219 -12.609 1 77.88 449 GLU A N 1
ATOM 3626 C CA . GLU A 1 449 ? 4.883 22.25 -11.539 1 77.88 449 GLU A CA 1
ATOM 3627 C C . GLU A 1 449 ? 4.215 22.875 -10.32 1 77.88 449 GLU A C 1
ATOM 3629 O O . GLU A 1 449 ? 3.982 22.188 -9.312 1 77.88 449 GLU A O 1
ATOM 3634 N N . ALA A 1 450 ? 3.787 24.094 -10.492 1 78.19 450 ALA A N 1
ATOM 3635 C CA . ALA A 1 450 ? 3.209 24.797 -9.359 1 78.19 450 ALA A CA 1
ATOM 3636 C C . ALA A 1 450 ? 1.865 24.188 -8.961 1 78.19 450 ALA A C 1
ATOM 3638 O O . ALA A 1 450 ? 1.196 23.562 -9.781 1 78.19 450 ALA A O 1
ATOM 3639 N N . TYR A 1 451 ? 1.484 24.422 -7.758 1 80 451 TYR A N 1
ATOM 3640 C CA . TYR A 1 451 ? 0.294 23.844 -7.145 1 80 451 TYR A CA 1
ATOM 3641 C C . TYR A 1 451 ? -0.973 24.375 -7.801 1 80 451 TYR A C 1
ATOM 3643 O O . TYR A 1 451 ? -1.001 25.516 -8.273 1 80 451 TYR A O 1
ATOM 3651 N N . VAL A 1 452 ? -1.984 23.5 -7.875 1 81.88 452 VAL A N 1
ATOM 3652 C CA . VAL A 1 452 ? -3.318 23.875 -8.336 1 81.88 452 VAL A CA 1
ATOM 3653 C C . VAL A 1 452 ? -4.27 23.969 -7.145 1 81.88 452 VAL A C 1
ATOM 3655 O O . VAL A 1 452 ? -4.094 23.25 -6.148 1 81.88 452 VAL A O 1
ATOM 3658 N N . ILE A 1 453 ? -5.23 24.875 -7.273 1 86.06 453 ILE A N 1
ATOM 3659 C CA . ILE A 1 453 ? -6.211 25.016 -6.199 1 86.06 453 ILE A CA 1
ATOM 3660 C C . ILE A 1 453 ? -7.156 23.812 -6.203 1 86.06 453 ILE A C 1
ATOM 3662 O O . ILE A 1 453 ? -7.773 23.5 -7.227 1 86.06 453 ILE A O 1
ATOM 3666 N N . ASP A 1 454 ? -7.203 23.125 -5.156 1 90.38 454 ASP A N 1
ATOM 3667 C CA . ASP A 1 454 ? -8.141 22.047 -4.906 1 90.38 454 ASP A CA 1
ATOM 3668 C C . ASP A 1 454 ? -9.32 22.516 -4.051 1 90.38 454 ASP A C 1
ATOM 3670 O O . ASP A 1 454 ? -9.219 22.562 -2.824 1 90.38 454 ASP A O 1
ATOM 3674 N N . GLU A 1 455 ? -10.422 22.688 -4.645 1 91.56 455 GLU A N 1
ATOM 3675 C CA . GLU A 1 455 ? -11.562 23.281 -3.949 1 91.56 455 GLU A CA 1
ATOM 3676 C C . GLU A 1 455 ? -12.125 22.328 -2.902 1 91.56 455 GLU A C 1
ATOM 3678 O O . GLU A 1 455 ? -12.68 22.766 -1.889 1 91.56 455 GLU A O 1
ATOM 3683 N N . GLU A 1 456 ? -12.031 21.016 -3.162 1 91.25 456 GLU A N 1
ATOM 3684 C CA . GLU A 1 456 ? -12.477 20.062 -2.152 1 91.25 456 GLU A CA 1
ATOM 3685 C C . GLU A 1 456 ? -11.602 20.141 -0.903 1 91.25 456 GLU A C 1
ATOM 3687 O O . GLU A 1 456 ? -12.109 20.094 0.219 1 91.25 456 GLU A O 1
ATOM 3692 N N . PHE A 1 457 ? -10.344 20.297 -1.148 1 95.06 457 PHE A N 1
ATOM 3693 C CA . PHE A 1 457 ? -9.438 20.469 -0.021 1 95.06 457 PHE A CA 1
ATOM 3694 C C . PHE A 1 457 ? -9.711 21.766 0.707 1 95.06 457 PHE A C 1
ATOM 3696 O O . PHE A 1 457 ? -9.742 21.812 1.938 1 95.06 457 PHE A O 1
ATOM 3703 N N . MET A 1 458 ? -9.891 22.844 -0.035 1 95.75 458 MET A N 1
ATOM 3704 C CA . MET A 1 458 ? -10.172 24.141 0.569 1 95.75 458 MET A CA 1
ATOM 3705 C C . MET A 1 458 ? -11.43 24.094 1.427 1 95.75 458 MET A C 1
ATOM 3707 O O . MET A 1 458 ? -11.461 24.641 2.525 1 95.75 458 MET A O 1
ATOM 3711 N N . SER A 1 459 ? -12.398 23.391 0.888 1 95.25 459 SER A N 1
ATOM 3712 C CA . SER A 1 459 ? -13.641 23.234 1.639 1 95.25 459 SER A CA 1
ATOM 3713 C C . SER A 1 459 ? -13.398 22.5 2.953 1 95.25 459 SER A C 1
ATOM 3715 O O . SER A 1 459 ? -13.938 22.875 3.992 1 95.25 459 SER A O 1
ATOM 3717 N N . ALA A 1 460 ? -12.633 21.453 2.883 1 96.88 460 ALA A N 1
ATOM 3718 C CA . ALA A 1 460 ? -12.289 20.703 4.086 1 96.88 460 ALA A CA 1
ATOM 3719 C C . ALA A 1 460 ? -11.555 21.594 5.094 1 96.88 460 ALA A C 1
ATOM 3721 O O . ALA A 1 460 ? -11.852 21.547 6.289 1 96.88 460 ALA A O 1
ATOM 3722 N N . LEU A 1 461 ? -10.633 22.359 4.594 1 97.88 461 LEU A N 1
ATOM 3723 C CA . LEU A 1 461 ? -9.852 23.219 5.469 1 97.88 461 LEU A CA 1
ATOM 3724 C C . LEU A 1 461 ? -10.75 24.25 6.16 1 97.88 461 LEU A C 1
ATOM 3726 O O . LEU A 1 461 ? -10.516 24.594 7.32 1 97.88 461 LEU A O 1
ATOM 3730 N N . GLU A 1 462 ? -11.773 24.719 5.48 1 97.88 462 GLU A N 1
ATOM 3731 C CA . GLU A 1 462 ? -12.727 25.672 6.047 1 97.88 462 GLU A CA 1
ATOM 3732 C C . GLU A 1 462 ? -13.594 25.016 7.113 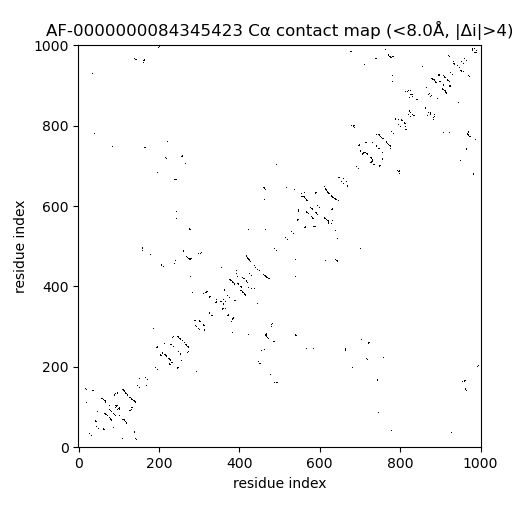1 97.88 462 GLU A C 1
ATOM 3734 O O . GLU A 1 462 ? -14.109 25.703 8.008 1 97.88 462 GLU A O 1
ATOM 3739 N N . THR A 1 463 ? -13.766 23.688 6.996 1 97.31 463 THR A N 1
ATOM 3740 C CA . THR A 1 463 ? -14.453 22.953 8.055 1 97.31 463 THR A CA 1
ATOM 3741 C C . THR A 1 463 ? -13.633 22.969 9.344 1 97.31 463 THR A C 1
ATOM 3743 O O . THR A 1 463 ? -14.195 22.969 10.438 1 97.31 463 THR A O 1
ATOM 3746 N N . GLY A 1 464 ? -12.32 22.984 9.164 1 98.5 464 GLY A N 1
ATOM 3747 C CA . GLY A 1 464 ? -11.438 23.203 10.305 1 98.5 464 GLY A CA 1
ATOM 3748 C C . GLY A 1 464 ? -10.438 22.078 10.5 1 98.5 464 GLY A C 1
ATOM 3749 O O . GLY A 1 464 ? -10.828 20.938 10.773 1 98.5 464 GLY A O 1
ATOM 3750 N N . MET A 1 465 ? -9.195 22.344 10.383 1 98.75 465 MET A N 1
ATOM 3751 C CA . MET A 1 465 ? -8.086 21.438 10.68 1 98.75 465 MET A CA 1
ATOM 3752 C C . MET A 1 465 ? -7.293 21.922 11.891 1 98.75 465 MET A C 1
ATOM 3754 O O . MET A 1 465 ? -6.777 23.047 11.883 1 98.75 465 MET A O 1
ATOM 3758 N N . PRO A 1 466 ? -7.184 21.156 12.922 1 98.75 466 PRO A N 1
ATOM 3759 C CA . PRO A 1 466 ? -6.395 21.594 14.07 1 98.75 466 PRO A CA 1
ATOM 3760 C C . PRO A 1 466 ? -4.906 21.719 13.758 1 98.75 466 PRO A C 1
ATOM 3762 O O . PRO A 1 466 ? -4.465 21.297 12.68 1 98.75 466 PRO A O 1
ATOM 3765 N N . PRO A 1 467 ? -4.152 22.406 14.68 1 98.75 467 PRO A N 1
ATOM 3766 C CA . PRO A 1 467 ? -2.703 22.375 14.469 1 98.75 467 PRO A CA 1
ATOM 3767 C C . PRO A 1 467 ? -2.174 20.953 14.227 1 98.75 467 PRO A C 1
ATOM 3769 O O . PRO A 1 467 ? -2.541 20.031 14.938 1 98.75 467 PRO A O 1
ATOM 3772 N N . THR A 1 468 ? -1.395 20.859 13.164 1 98.88 468 THR A N 1
ATOM 3773 C CA . THR A 1 468 ? -1.023 19.531 12.688 1 98.88 468 THR A CA 1
ATOM 3774 C C . THR A 1 468 ? 0.425 19.516 12.211 1 98.88 468 THR A C 1
ATOM 3776 O O . THR A 1 468 ? 0.883 20.453 11.57 1 98.88 468 THR A O 1
ATOM 3779 N N . GLY A 1 469 ? 1.166 18.453 12.609 1 98.88 469 GLY A N 1
ATOM 3780 C CA . GLY A 1 469 ? 2.443 18.156 11.984 1 98.88 469 GLY A CA 1
ATOM 3781 C C . GLY A 1 469 ? 2.334 17.156 10.852 1 98.88 469 GLY A C 1
ATOM 3782 O O . GLY A 1 469 ? 1.55 16.203 10.93 1 98.88 469 GLY A O 1
ATOM 3783 N N . GLY A 1 470 ? 3.047 17.375 9.773 1 98.81 470 GLY A N 1
ATOM 3784 C CA . GLY A 1 470 ? 3.1 16.469 8.641 1 98.81 470 GLY A CA 1
ATOM 3785 C C . GLY A 1 470 ? 4.516 16.109 8.227 1 98.81 470 GLY A C 1
ATOM 3786 O O . GLY A 1 470 ? 5.426 16.922 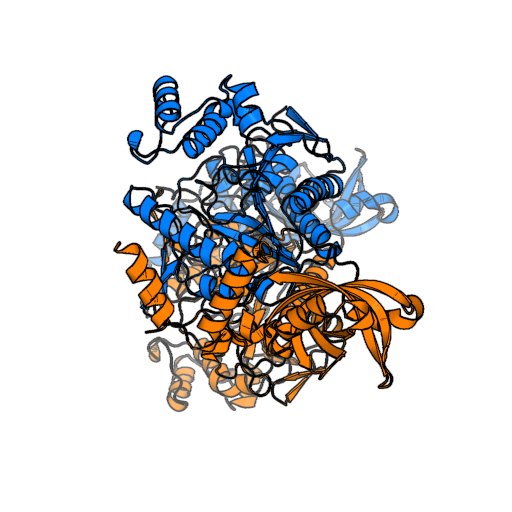8.336 1 98.81 470 GLY A O 1
ATOM 3787 N N . LEU A 1 471 ? 4.711 14.906 7.789 1 98.88 471 LEU A N 1
ATOM 3788 C CA . LEU A 1 471 ? 6.031 14.391 7.441 1 98.88 471 LEU A CA 1
ATOM 3789 C C . LEU A 1 471 ? 5.941 13.438 6.25 1 98.88 471 LEU A C 1
ATOM 3791 O O . LEU A 1 471 ? 5.117 12.523 6.238 1 98.88 471 LEU A O 1
ATOM 3795 N N . GLY A 1 472 ? 6.656 13.719 5.172 1 98.62 472 GLY A N 1
ATOM 3796 C CA . GLY A 1 472 ? 6.844 12.82 4.043 1 98.62 472 GLY A CA 1
ATOM 3797 C C . GLY A 1 472 ? 8.242 12.234 3.975 1 98.62 472 GLY A C 1
ATOM 3798 O O . GLY A 1 472 ? 9.227 12.945 4.156 1 98.62 472 GLY A O 1
ATOM 3799 N N . ILE A 1 473 ? 8.391 10.945 3.805 1 98.81 473 ILE A N 1
ATOM 3800 C CA . ILE A 1 473 ? 9.672 10.258 3.773 1 98.81 473 ILE A CA 1
ATOM 3801 C C . ILE A 1 473 ? 9.789 9.453 2.48 1 98.81 473 ILE A C 1
ATOM 3803 O O . ILE A 1 473 ? 8.883 8.703 2.123 1 98.81 473 ILE A O 1
ATOM 3807 N N . GLY A 1 474 ? 10.867 9.641 1.771 1 98.31 474 GLY A N 1
ATOM 3808 C CA . GLY A 1 474 ? 11.156 8.758 0.657 1 98.31 474 GLY A CA 1
ATOM 3809 C C . GLY A 1 474 ? 11.648 7.391 1.096 1 98.31 474 GLY A C 1
ATOM 3810 O O . GLY A 1 474 ? 12.836 7.211 1.378 1 98.31 474 GLY A O 1
ATOM 3811 N N . ILE A 1 475 ? 10.859 6.402 0.989 1 98.62 475 ILE A N 1
ATOM 3812 C CA . ILE A 1 475 ? 11.141 5.086 1.546 1 98.62 475 ILE A CA 1
ATOM 3813 C C . ILE A 1 475 ? 12.227 4.395 0.718 1 98.62 475 ILE A C 1
ATOM 3815 O O . ILE A 1 475 ? 13.117 3.746 1.269 1 98.62 475 ILE A O 1
ATOM 3819 N N . ASP A 1 476 ? 12.164 4.504 -0.579 1 98.44 476 ASP A N 1
ATOM 3820 C CA . ASP A 1 476 ? 13.164 3.861 -1.431 1 98.44 476 ASP A CA 1
ATOM 3821 C C . ASP A 1 476 ? 14.57 4.375 -1.114 1 98.44 476 ASP A C 1
ATOM 3823 O O . ASP A 1 476 ? 15.523 3.6 -1.08 1 98.44 476 ASP A O 1
ATOM 3827 N N . ARG A 1 477 ? 14.656 5.672 -0.886 1 97.94 477 ARG A N 1
ATOM 3828 C CA . ARG A 1 477 ? 15.961 6.234 -0.544 1 97.94 477 ARG A CA 1
ATOM 3829 C C . ARG A 1 477 ? 16.453 5.703 0.797 1 97.94 477 ARG A C 1
ATOM 3831 O O . ARG A 1 477 ? 17.641 5.422 0.96 1 97.94 477 ARG A O 1
ATOM 3838 N N . ILE A 1 478 ? 15.578 5.648 1.753 1 98.69 478 ILE A N 1
ATOM 3839 C CA . ILE A 1 478 ? 15.945 5.098 3.053 1 98.69 478 ILE A CA 1
ATOM 3840 C C . ILE A 1 478 ? 16.469 3.674 2.879 1 98.69 478 ILE A C 1
ATOM 3842 O O . ILE A 1 478 ? 17.484 3.303 3.475 1 98.69 478 ILE A O 1
ATOM 3846 N N . ILE A 1 479 ? 15.812 2.875 2.07 1 98.62 479 ILE A N 1
ATOM 3847 C CA . ILE A 1 479 ? 16.219 1.493 1.837 1 98.62 479 ILE A CA 1
ATOM 3848 C C . ILE A 1 479 ? 17.578 1.466 1.146 1 98.62 479 ILE A C 1
ATOM 3850 O O . ILE A 1 479 ? 18.406 0.604 1.438 1 98.62 479 ILE A O 1
ATOM 3854 N N . MET A 1 480 ? 17.812 2.379 0.202 1 98.62 480 MET A N 1
ATOM 3855 C CA . MET A 1 480 ? 19.141 2.471 -0.421 1 98.62 480 MET A CA 1
ATOM 3856 C C . MET A 1 480 ? 20.234 2.609 0.634 1 98.62 480 MET A C 1
ATOM 3858 O O . MET A 1 480 ? 21.219 1.884 0.601 1 98.62 480 MET A O 1
ATOM 3862 N N . PHE A 1 481 ? 20.047 3.506 1.577 1 98.69 481 PHE A N 1
ATOM 3863 C CA . PHE A 1 481 ? 21.047 3.754 2.609 1 98.69 481 PHE A CA 1
ATOM 3864 C C . PHE A 1 481 ? 21.203 2.531 3.502 1 98.69 481 PHE A C 1
ATOM 3866 O O . PHE A 1 481 ? 22.328 2.146 3.828 1 98.69 481 PHE A O 1
ATOM 3873 N N . LEU A 1 482 ? 20.109 1.923 3.895 1 98.75 482 LEU A N 1
ATOM 3874 C CA . LEU A 1 482 ? 20.141 0.833 4.863 1 98.75 482 LEU A CA 1
ATOM 3875 C C . LEU A 1 482 ? 20.672 -0.446 4.223 1 98.75 482 LEU A C 1
ATOM 3877 O O . LEU A 1 482 ? 21.031 -1.393 4.922 1 98.75 482 LEU A O 1
ATOM 3881 N N . THR A 1 483 ? 20.766 -0.529 2.873 1 98.56 483 THR A N 1
ATOM 3882 C CA . THR A 1 483 ? 21.219 -1.737 2.195 1 98.56 483 THR A CA 1
ATOM 3883 C C . THR A 1 483 ? 22.453 -1.449 1.354 1 98.56 483 THR A C 1
ATOM 3885 O O . THR A 1 483 ? 22.891 -2.293 0.565 1 98.56 483 THR A O 1
ATOM 3888 N N . ASP A 1 484 ? 22.969 -0.216 1.441 1 98.31 484 ASP A N 1
ATOM 3889 C CA . ASP A 1 484 ? 24.156 0.218 0.711 1 98.31 484 ASP A CA 1
ATOM 3890 C C . ASP A 1 484 ? 23.969 0.033 -0.793 1 98.31 484 ASP A C 1
ATOM 3892 O O . ASP A 1 484 ? 24.828 -0.542 -1.464 1 98.31 484 ASP A O 1
ATOM 3896 N N . ALA A 1 485 ? 22.797 0.406 -1.302 1 97.5 485 ALA A N 1
ATOM 3897 C CA . ALA A 1 485 ? 22.5 0.348 -2.73 1 97.5 485 ALA A CA 1
ATOM 3898 C C . ALA A 1 485 ? 22.781 1.688 -3.404 1 97.5 485 ALA A C 1
ATOM 3900 O O . ALA A 1 485 ? 22.281 2.727 -2.969 1 97.5 485 ALA A O 1
ATOM 3901 N N . ALA A 1 486 ? 23.5 1.736 -4.477 1 95.38 486 ALA A N 1
ATOM 3902 C CA . ALA A 1 486 ? 23.922 2.963 -5.148 1 95.38 486 ALA A CA 1
ATOM 3903 C C . ALA A 1 486 ? 22.797 3.525 -6.02 1 95.38 486 ALA A C 1
ATOM 3905 O O . ALA A 1 486 ? 22.734 4.734 -6.258 1 95.38 486 ALA A O 1
ATOM 3906 N N . SER A 1 487 ? 21.938 2.654 -6.496 1 96 487 SER A N 1
ATOM 3907 C CA . SER A 1 487 ? 20.875 3.064 -7.402 1 96 487 SER A CA 1
ATOM 3908 C C . SER A 1 487 ? 19.5 2.701 -6.844 1 96 487 SER A C 1
ATOM 3910 O O . SER A 1 487 ? 19.328 1.644 -6.234 1 96 487 SER A O 1
ATOM 3912 N N . ILE A 1 488 ? 18.562 3.645 -7.094 1 97 488 ILE A N 1
ATOM 3913 C CA . ILE A 1 488 ? 17.188 3.396 -6.641 1 97 488 ILE A CA 1
ATOM 3914 C C . ILE A 1 488 ? 16.641 2.139 -7.312 1 97 488 ILE A C 1
ATOM 3916 O O . ILE A 1 488 ? 15.789 1.449 -6.75 1 97 488 ILE A O 1
ATOM 3920 N N . ARG A 1 489 ? 17.094 1.72 -8.453 1 95.88 489 ARG A N 1
ATOM 3921 C CA . ARG A 1 489 ? 16.641 0.553 -9.195 1 95.88 489 ARG A CA 1
ATOM 3922 C C . ARG A 1 489 ? 17.109 -0.739 -8.539 1 95.88 489 ARG A C 1
ATOM 3924 O O . ARG A 1 489 ? 16.609 -1.82 -8.852 1 95.88 489 ARG A O 1
ATOM 3931 N N . ASP A 1 490 ? 18.062 -0.623 -7.645 1 97 490 ASP A N 1
ATOM 3932 C CA . ASP A 1 490 ? 18.547 -1.792 -6.922 1 97 490 ASP A CA 1
ATOM 3933 C C . ASP A 1 490 ? 17.625 -2.141 -5.754 1 97 490 ASP A C 1
ATOM 3935 O O . ASP A 1 490 ? 17.734 -3.225 -5.176 1 97 490 ASP A O 1
ATOM 3939 N N . VAL A 1 491 ? 16.719 -1.2 -5.414 1 98.06 491 VAL A N 1
ATOM 3940 C CA . VAL A 1 491 ? 15.891 -1.463 -4.246 1 98.06 491 VAL A CA 1
ATOM 3941 C C . VAL A 1 491 ? 14.414 -1.493 -4.652 1 98.06 491 VAL A C 1
ATOM 3943 O O . VAL A 1 491 ? 13.531 -1.495 -3.799 1 98.06 491 VAL A O 1
ATOM 3946 N N . ILE A 1 492 ? 14.109 -1.404 -5.891 1 97.75 492 ILE A N 1
ATOM 3947 C CA . ILE A 1 492 ? 12.789 -1.603 -6.465 1 97.75 492 ILE A CA 1
ATOM 3948 C C . ILE A 1 492 ? 12.75 -2.918 -7.242 1 97.75 492 ILE A C 1
ATOM 3950 O O . ILE A 1 492 ? 13.555 -3.131 -8.148 1 97.75 492 ILE A O 1
ATOM 3954 N N . LEU A 1 493 ? 11.875 -3.811 -6.91 1 97.5 493 LEU A N 1
ATOM 3955 C CA . LEU A 1 493 ? 11.836 -5.156 -7.473 1 97.5 493 LEU A CA 1
ATOM 3956 C C . LEU A 1 493 ? 11.727 -5.105 -8.992 1 97.5 493 LEU A C 1
ATOM 3958 O O . LEU A 1 493 ? 12.461 -5.801 -9.703 1 97.5 493 LEU A O 1
ATOM 3962 N N . PHE A 1 494 ? 10.805 -4.285 -9.516 1 96.19 494 PHE A N 1
ATOM 3963 C CA . PHE A 1 494 ? 10.547 -4.16 -10.945 1 96.19 494 PHE A CA 1
ATOM 3964 C C . PHE A 1 494 ? 10.516 -2.697 -11.367 1 96.19 494 PHE A C 1
ATOM 3966 O O . PHE A 1 494 ? 9.445 -2.139 -11.609 1 96.19 494 PHE A O 1
ATOM 3973 N N . PRO A 1 495 ? 11.641 -2.07 -11.539 1 95 495 PRO A N 1
ATOM 3974 C CA . PRO A 1 495 ? 11.695 -0.649 -11.883 1 95 495 PRO A CA 1
ATOM 3975 C C . PRO A 1 495 ? 11.266 -0.378 -13.328 1 95 495 PRO A C 1
ATOM 3977 O O . PRO A 1 495 ? 11.227 -1.3 -14.148 1 95 495 PRO A O 1
ATOM 3980 N N . THR A 1 496 ? 10.875 0.767 -13.617 1 90.31 496 THR A N 1
ATOM 3981 C CA . THR A 1 496 ? 10.523 1.185 -14.969 1 90.31 496 THR A CA 1
ATOM 3982 C C . THR A 1 496 ? 11.742 1.131 -15.883 1 90.31 496 THR A C 1
ATOM 3984 O O . THR A 1 496 ? 12.797 1.693 -15.562 1 90.31 496 THR A O 1
ATOM 3987 N N . MET A 1 497 ? 11.578 0.412 -16.953 1 87.19 497 MET A N 1
ATOM 3988 C CA . MET A 1 497 ? 12.688 0.233 -17.891 1 87.19 497 MET A CA 1
ATOM 3989 C C . MET A 1 497 ? 12.383 0.886 -19.234 1 87.19 497 MET A C 1
ATOM 3991 O O . MET A 1 497 ? 11.219 0.993 -19.625 1 87.19 497 MET A O 1
ATOM 3995 N N . LYS A 1 498 ? 13.414 1.318 -19.875 1 81.75 498 LYS A N 1
ATOM 3996 C CA . LYS A 1 498 ? 13.273 1.726 -21.266 1 81.75 498 LYS A CA 1
ATOM 3997 C C . LYS A 1 498 ? 12.922 0.534 -22.156 1 81.75 498 LYS A C 1
ATOM 3999 O O . LYS A 1 498 ? 13.469 -0.559 -21.969 1 81.75 498 LYS A O 1
ATOM 4004 N N . PRO A 1 499 ? 11.891 0.736 -23.047 1 77 499 PRO A N 1
ATOM 4005 C CA . PRO A 1 499 ? 11.555 -0.376 -23.938 1 77 499 PRO A CA 1
ATOM 4006 C C . PRO A 1 499 ? 12.758 -0.856 -24.766 1 77 499 PRO A C 1
ATOM 4008 O O . PRO A 1 499 ? 13.625 -0.057 -25.109 1 77 499 PRO A O 1
ATOM 4011 N N . GLN A 1 500 ? 12.82 -2.201 -24.859 1 70.88 500 GLN A N 1
ATOM 4012 C CA . GLN A 1 500 ? 13.891 -2.736 -25.703 1 70.88 500 GLN A CA 1
ATOM 4013 C C . GLN A 1 500 ? 13.586 -2.537 -27.172 1 70.88 500 GLN A C 1
ATOM 4015 O O . GLN A 1 500 ? 12.422 -2.621 -27.594 1 70.88 500 GLN A O 1
ATOM 4020 N N . ASN A 1 501 ? 14.445 -1.709 -27.953 1 56.28 501 ASN A N 1
ATOM 4021 C CA . ASN A 1 501 ? 14.312 -1.567 -29.406 1 56.28 501 ASN A CA 1
ATOM 4022 C C . ASN A 1 501 ? 14.258 -2.926 -30.094 1 56.28 501 ASN A C 1
ATOM 4024 O O . ASN A 1 501 ? 14.945 -3.863 -29.688 1 56.28 501 ASN A O 1
ATOM 4028 N N . MET B 1 1 ? -9.656 51.688 -6.086 1 32.69 1 MET B N 1
ATOM 4029 C CA . MET B 1 1 ? -10.367 50.656 -5.371 1 32.69 1 MET B CA 1
ATOM 4030 C C . MET B 1 1 ? -10.125 49.281 -6.027 1 32.69 1 MET B C 1
ATOM 4032 O O . MET B 1 1 ? -10.617 49.031 -7.121 1 32.69 1 MET B O 1
ATOM 4036 N N . SER B 1 2 ? -9.023 48.5 -5.727 1 35.94 2 SER B N 1
ATOM 4037 C CA . SER B 1 2 ? -8.289 47.562 -6.562 1 35.94 2 SER B CA 1
ATOM 4038 C C . SER B 1 2 ? -9.055 46.281 -6.738 1 35.94 2 SER B C 1
ATOM 4040 O O . SER B 1 2 ? -9.922 45.938 -5.926 1 35.94 2 SER B O 1
ATOM 4042 N N . ASN B 1 3 ? -8.953 45.656 -8.008 1 41.03 3 ASN B N 1
ATOM 4043 C CA . ASN B 1 3 ? -9.516 44.375 -8.438 1 41.03 3 ASN B CA 1
ATOM 4044 C C . ASN B 1 3 ? -9.422 43.312 -7.348 1 41.03 3 ASN B C 1
ATOM 4046 O O . ASN B 1 3 ? -10.047 42.25 -7.445 1 41.03 3 ASN B O 1
ATOM 4050 N N . GLU B 1 4 ? -8.508 43.438 -6.465 1 39.38 4 GLU B N 1
ATOM 4051 C CA . GLU B 1 4 ? -8.328 42.5 -5.355 1 39.38 4 GLU B CA 1
ATOM 4052 C C . GLU B 1 4 ? -9.477 42.625 -4.355 1 39.38 4 GLU B C 1
ATOM 4054 O O . GLU B 1 4 ? -9.93 41.594 -3.814 1 39.38 4 GLU B O 1
ATOM 4059 N N . GLU B 1 5 ? -9.984 43.812 -4.062 1 43.59 5 GLU B N 1
ATOM 4060 C CA . GLU B 1 5 ? -11.078 44.031 -3.127 1 43.59 5 GLU B CA 1
ATOM 4061 C C . GLU B 1 5 ? -12.398 43.5 -3.68 1 43.59 5 GLU B C 1
ATOM 4063 O O . GLU B 1 5 ? -13.258 43.062 -2.922 1 43.59 5 GLU B O 1
ATOM 4068 N N . ILE B 1 6 ? -12.539 43.5 -4.926 1 45.94 6 ILE B N 1
ATOM 4069 C CA . ILE B 1 6 ? -13.766 43.062 -5.574 1 45.94 6 ILE B CA 1
ATOM 4070 C C . ILE B 1 6 ? -13.883 41.562 -5.516 1 45.94 6 ILE B C 1
ATOM 4072 O O . ILE B 1 6 ? -14.953 41 -5.234 1 45.94 6 ILE B O 1
ATOM 4076 N N . ASN B 1 7 ? -12.672 40.781 -5.738 1 43.19 7 ASN B N 1
ATOM 4077 C CA . ASN B 1 7 ? -12.68 39.312 -5.762 1 43.19 7 ASN B CA 1
ATOM 4078 C C . ASN B 1 7 ? -12.898 38.75 -4.367 1 43.19 7 ASN B C 1
ATOM 4080 O O . ASN B 1 7 ? -13.617 37.75 -4.207 1 43.19 7 ASN B O 1
ATOM 4084 N N . ILE B 1 8 ? -12.414 39.312 -3.354 1 44.44 8 ILE B N 1
ATOM 4085 C CA . ILE B 1 8 ? -12.734 38.906 -1.987 1 44.44 8 ILE B CA 1
ATOM 4086 C C . ILE B 1 8 ? -14.203 39.219 -1.691 1 44.44 8 ILE B C 1
ATOM 4088 O O . ILE B 1 8 ? -14.891 38.438 -1.053 1 44.44 8 ILE B O 1
ATOM 4092 N N . ALA B 1 9 ? -14.727 40.438 -2.15 1 46.88 9 ALA B N 1
ATOM 4093 C CA . ALA B 1 9 ? -16.109 40.844 -1.965 1 46.88 9 ALA B CA 1
ATOM 4094 C C . ALA B 1 9 ? -17.062 39.875 -2.645 1 46.88 9 ALA B C 1
ATOM 4096 O O . ALA B 1 9 ? -18.125 39.562 -2.094 1 46.88 9 ALA B O 1
ATOM 4097 N N . GLU B 1 10 ? -16.781 39.438 -3.84 1 49.03 10 GLU B N 1
ATOM 4098 C CA . GLU B 1 10 ? -17.609 38.469 -4.555 1 49.03 10 GLU B CA 1
ATOM 4099 C C . GLU B 1 10 ? -17.594 37.094 -3.854 1 49.03 10 GLU B C 1
ATOM 4101 O O . GLU B 1 10 ? -18.625 36.438 -3.785 1 49.03 10 GLU B O 1
ATOM 4106 N N . GLN B 1 11 ? -16.438 36.719 -3.404 1 49.62 11 GLN B N 1
ATOM 4107 C CA . GLN B 1 11 ? -16.391 35.469 -2.635 1 49.62 11 GLN B CA 1
ATOM 4108 C C . GLN B 1 11 ? -17.203 35.594 -1.353 1 49.62 11 GLN B C 1
ATOM 4110 O O . GLN B 1 11 ? -17.938 34.688 -0.989 1 49.62 11 GLN B O 1
ATOM 4115 N N . GLU B 1 12 ? -17.094 36.812 -0.684 1 50.62 12 GLU B N 1
ATOM 4116 C CA . GLU B 1 12 ? -17.875 37.062 0.516 1 50.62 12 GLU B CA 1
ATOM 4117 C C . GLU B 1 12 ? -19.375 37.031 0.214 1 50.62 12 GLU B C 1
ATOM 4119 O O . GLU B 1 12 ? -20.172 36.594 1.056 1 50.62 12 GLU B O 1
ATOM 4124 N N . ALA B 1 13 ? -19.688 37.562 -0.97 1 54.84 13 ALA B N 1
ATOM 4125 C CA . ALA B 1 13 ? -21.094 37.562 -1.388 1 54.84 13 ALA B CA 1
ATOM 4126 C C . ALA B 1 13 ? -21.625 36.125 -1.534 1 54.84 13 ALA B C 1
ATOM 4128 O O . ALA B 1 13 ? -22.828 35.875 -1.403 1 54.84 13 ALA B O 1
ATOM 4129 N N . GLN B 1 14 ? -20.703 35.125 -1.621 1 62.44 14 GLN B N 1
ATOM 4130 C CA . GLN B 1 14 ? -21.078 33.719 -1.886 1 62.44 14 GLN B CA 1
ATOM 4131 C C . GLN B 1 14 ? -21.25 32.938 -0.587 1 62.44 14 GLN B C 1
ATOM 4133 O O . GLN B 1 14 ? -21.938 31.922 -0.557 1 62.44 14 GLN B O 1
ATOM 4138 N N . PHE B 1 15 ? -20.766 33.594 0.411 1 70.69 15 PHE B N 1
ATOM 4139 C CA . PHE B 1 15 ? -20.906 32.875 1.673 1 70.69 15 PHE B CA 1
ATOM 4140 C C . PHE B 1 15 ? -22.312 33.062 2.234 1 70.69 15 PHE B C 1
ATOM 4142 O O . PHE B 1 15 ? -22.891 34.125 2.15 1 70.69 15 PHE B O 1
ATOM 4149 N N . ASN B 1 16 ? -22.875 32 2.771 1 83 16 ASN B N 1
ATOM 4150 C CA . ASN B 1 16 ? -24.141 32.125 3.486 1 83 16 ASN B CA 1
ATOM 4151 C C . ASN B 1 16 ? -23.969 32.906 4.781 1 83 16 ASN B C 1
ATOM 4153 O O . ASN B 1 16 ? -22.859 33.312 5.133 1 83 16 ASN B O 1
ATOM 4157 N N . GLU B 1 17 ? -25.016 33.312 5.359 1 88.5 17 GLU B N 1
ATOM 4158 C CA . GLU B 1 17 ? -25.031 34.188 6.516 1 88.5 17 GLU B CA 1
ATOM 4159 C C . GLU B 1 17 ? -24.188 33.625 7.656 1 88.5 17 GLU B C 1
ATOM 4161 O O . GLU B 1 17 ? -23.438 34.375 8.305 1 88.5 17 GLU B O 1
ATOM 4166 N N . GLN B 1 18 ? -24.219 32.406 7.859 1 89.94 18 GLN B N 1
ATOM 4167 C CA . GLN B 1 18 ? -23.453 31.781 8.938 1 89.94 18 GLN B CA 1
ATOM 4168 C C . GLN B 1 18 ? -21.953 31.844 8.664 1 89.94 18 GLN B C 1
ATOM 4170 O O . GLN B 1 18 ? -21.172 32.062 9.578 1 89.94 18 GLN B O 1
ATOM 4175 N N . GLU B 1 19 ? -21.562 31.594 7.461 1 94.12 19 GLU B N 1
ATOM 4176 C CA . GLU B 1 19 ? -20.156 31.656 7.09 1 94.12 19 GLU B CA 1
ATOM 4177 C C . GLU B 1 19 ? -19.609 33.062 7.238 1 94.12 19 GLU B C 1
ATOM 4179 O O . GLU B 1 19 ? -18.469 33.25 7.691 1 94.12 19 GLU B O 1
ATOM 4184 N N . LYS B 1 20 ? -20.438 34.031 6.887 1 94.62 20 LYS B N 1
ATOM 4185 C CA . LYS B 1 20 ? -20.031 35.438 7.023 1 94.62 20 LYS B CA 1
ATOM 4186 C C . LYS B 1 20 ? -19.781 35.781 8.484 1 94.62 20 LYS B C 1
ATOM 4188 O O . LYS B 1 20 ? -18.797 36.438 8.812 1 94.62 20 LYS B O 1
ATOM 4193 N N . LEU B 1 21 ? -20.719 35.375 9.289 1 95.31 21 LEU B N 1
ATOM 4194 C CA . LEU B 1 21 ? -20.609 35.656 10.711 1 95.31 21 LEU B CA 1
ATOM 4195 C C . LEU B 1 21 ? -19.344 35.031 11.289 1 95.31 21 LEU B C 1
ATOM 4197 O O . LEU B 1 21 ? -18.656 35.625 12.117 1 95.31 21 LEU B O 1
ATOM 4201 N N . ARG B 1 22 ? -19.047 33.844 10.906 1 97 22 ARG B N 1
ATOM 4202 C CA . ARG B 1 22 ? -17.875 33.156 11.398 1 97 22 ARG B CA 1
ATOM 4203 C C . ARG B 1 22 ? -16.594 33.844 10.945 1 97 22 ARG B C 1
ATOM 4205 O O . ARG B 1 22 ? -15.617 33.938 11.703 1 97 22 ARG B O 1
ATOM 4212 N N . ARG B 1 23 ? -16.578 34.312 9.758 1 96.88 23 ARG B N 1
ATOM 4213 C CA . ARG B 1 23 ? -15.422 35.062 9.242 1 96.88 23 ARG B CA 1
ATOM 4214 C C . ARG B 1 23 ? -15.242 36.375 9.977 1 96.88 23 ARG B C 1
ATOM 4216 O O . ARG B 1 23 ? -14.117 36.812 10.211 1 96.88 23 ARG B O 1
ATOM 4223 N N . GLU B 1 24 ? -16.375 37 10.297 1 97.06 24 GLU B N 1
ATOM 4224 C CA . GLU B 1 24 ? -16.312 38.219 11.086 1 97.06 24 GLU B CA 1
ATOM 4225 C C . GLU B 1 24 ? -15.75 37.938 12.477 1 97.06 24 GLU B C 1
ATOM 4227 O O . GLU B 1 24 ? -14.938 38.719 12.977 1 97.06 24 GLU B O 1
ATOM 4232 N N . LYS B 1 25 ? -16.234 36.875 13.039 1 97.19 25 LYS B N 1
ATOM 4233 C CA . LYS B 1 25 ? -15.711 36.5 14.344 1 97.19 25 LYS B CA 1
ATOM 4234 C C . LYS B 1 25 ? -14.211 36.25 14.289 1 97.19 25 LYS B C 1
ATOM 4236 O O . LYS B 1 25 ? -13.469 36.625 15.195 1 97.19 25 LYS B O 1
ATOM 4241 N N . LEU B 1 26 ? -13.781 35.562 13.242 1 98 26 LEU B N 1
ATOM 4242 C CA . LEU B 1 26 ? -12.352 35.281 13.07 1 98 26 LEU B CA 1
ATOM 4243 C C . LEU B 1 26 ? -11.562 36.594 12.961 1 98 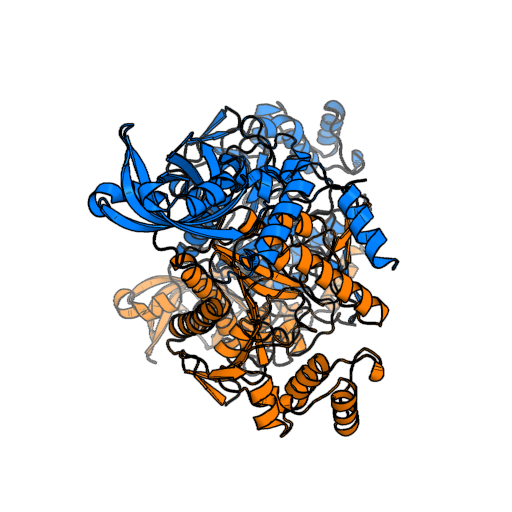26 LEU B C 1
ATOM 4245 O O . LEU B 1 26 ? -10.508 36.719 13.586 1 98 26 LEU B O 1
ATOM 4249 N N . ALA B 1 27 ? -12.07 37.531 12.172 1 97.25 27 ALA B N 1
ATOM 4250 C CA . ALA B 1 27 ? -11.414 38.812 12.016 1 97.25 27 ALA B CA 1
ATOM 4251 C C . ALA B 1 27 ? -11.289 39.531 13.352 1 97.25 27 ALA B C 1
ATOM 4253 O O . ALA B 1 27 ? -10.25 40.125 13.648 1 97.25 27 ALA B O 1
ATOM 4254 N N . ALA B 1 28 ? -12.367 39.438 14.117 1 97.25 28 ALA B N 1
ATOM 4255 C CA . ALA B 1 28 ? -12.375 40.094 15.43 1 97.25 28 ALA B CA 1
ATOM 4256 C C . ALA B 1 28 ? -11.328 39.438 16.344 1 97.25 28 ALA B C 1
ATOM 4258 O O . ALA B 1 28 ? -10.664 40.125 17.109 1 97.25 28 ALA B O 1
ATOM 4259 N N . LEU B 1 29 ? -11.25 38.156 16.312 1 97.5 29 LEU B N 1
ATOM 4260 C CA . LEU B 1 29 ? -10.258 37.438 17.094 1 97.5 29 LEU B CA 1
ATOM 4261 C C . LEU B 1 29 ? -8.844 37.844 16.703 1 97.5 29 LEU B C 1
ATOM 4263 O O . LEU B 1 29 ? -8 38.094 17.562 1 97.5 29 LEU B O 1
ATOM 4267 N N . LYS B 1 30 ? -8.586 37.906 15.391 1 96.69 30 LYS B N 1
ATOM 4268 C CA . LYS B 1 30 ? -7.277 38.312 14.891 1 96.69 30 LYS B CA 1
ATOM 4269 C C . LYS B 1 30 ? -6.938 39.719 15.336 1 96.69 30 LYS B C 1
ATOM 4271 O O . LYS B 1 30 ? -5.812 40 15.766 1 96.69 30 LYS B O 1
ATOM 4276 N N . ASP B 1 31 ? -7.891 40.594 15.281 1 96.94 31 ASP B N 1
ATOM 4277 C CA . ASP B 1 31 ? -7.707 42 15.688 1 96.94 31 ASP B CA 1
ATOM 4278 C C . ASP B 1 31 ? -7.371 42.094 17.172 1 96.94 31 ASP B C 1
ATOM 4280 O O . ASP B 1 31 ? -6.625 42.969 17.594 1 96.94 31 ASP B O 1
ATOM 4284 N N . ALA B 1 32 ? -7.914 41.156 17.922 1 95.88 32 ALA B N 1
ATOM 4285 C CA . ALA B 1 32 ? -7.707 41.156 19.359 1 95.88 32 ALA B CA 1
ATOM 4286 C C . ALA B 1 32 ? -6.418 40.438 19.734 1 95.88 32 ALA B C 1
ATOM 4288 O O . ALA B 1 32 ? -6.109 40.25 20.906 1 95.88 32 ALA B O 1
ATOM 4289 N N . GLY B 1 33 ? -5.66 39.938 18.75 1 94.81 33 GLY B N 1
ATOM 4290 C CA . GLY B 1 33 ? -4.414 39.25 19 1 94.81 33 GLY B CA 1
ATOM 4291 C C . GLY B 1 33 ? -4.621 37.812 19.469 1 94.81 33 GLY B C 1
ATOM 4292 O O . GLY B 1 33 ? -3.748 37.219 20.109 1 94.81 33 GLY B O 1
ATOM 4293 N N . LYS B 1 34 ? -5.797 37.25 19.188 1 96.44 34 LYS B N 1
ATOM 4294 C CA . LYS B 1 34 ? -6.148 35.906 19.594 1 96.44 34 LYS B CA 1
ATOM 4295 C C . LYS B 1 34 ? -6.414 35.031 18.375 1 96.44 34 LYS B C 1
ATOM 4297 O O . LYS B 1 34 ? -7.422 34.312 18.312 1 96.44 34 LYS B O 1
ATOM 4302 N N . ASP B 1 35 ? -5.516 35.125 17.328 1 97.56 35 ASP B N 1
ATOM 4303 C CA . ASP B 1 35 ? -5.641 34.344 16.109 1 97.56 35 ASP B CA 1
ATOM 4304 C C . ASP B 1 35 ? -5.559 32.844 16.422 1 97.56 35 ASP B C 1
ATOM 4306 O O . ASP B 1 35 ? -4.512 32.344 16.844 1 97.56 35 ASP B O 1
ATOM 4310 N N . PRO B 1 36 ? -6.645 32.156 16.203 1 98.19 36 PRO B N 1
ATOM 4311 C CA . PRO B 1 36 ? -6.613 30.719 16.516 1 98.19 36 PRO B CA 1
ATOM 4312 C C . PRO B 1 36 ? -5.598 29.953 15.68 1 98.19 36 PRO B C 1
ATOM 4314 O O . PRO B 1 36 ? -5.148 28.875 16.078 1 98.19 36 PRO B O 1
ATOM 4317 N N . PHE B 1 37 ? -5.234 30.438 14.562 1 98.12 37 PHE B N 1
ATOM 4318 C CA . PHE B 1 37 ? -4.336 29.75 13.648 1 98.12 37 PHE B CA 1
ATOM 4319 C C . PHE B 1 37 ? -2.881 30.016 14.008 1 98.12 37 PHE B C 1
ATOM 4321 O O . PHE B 1 37 ? -1.969 29.484 13.367 1 98.12 37 PHE B O 1
ATOM 4328 N N . ASP B 1 38 ? -2.609 30.781 15.055 1 97.31 38 ASP B N 1
ATOM 4329 C CA . ASP B 1 38 ? -1.263 30.969 15.586 1 97.31 38 ASP B CA 1
ATOM 4330 C C . ASP B 1 38 ? -0.927 29.922 16.641 1 97.31 38 ASP B C 1
ATOM 4332 O O . ASP B 1 38 ? 0.138 29.969 17.25 1 97.31 38 ASP B O 1
ATOM 4336 N N . VAL B 1 39 ? -1.815 28.984 16.844 1 98.19 39 VAL B N 1
ATOM 4337 C CA . VAL B 1 39 ? -1.53 27.812 17.672 1 98.19 39 VAL B CA 1
ATOM 4338 C C . VAL B 1 39 ? -0.879 26.719 16.828 1 98.19 39 VAL B C 1
ATOM 4340 O O . VAL B 1 39 ? -1.448 26.281 15.828 1 98.19 39 VAL B O 1
ATOM 4343 N N . TYR B 1 40 ? 0.316 26.281 17.219 1 98.25 40 TYR B N 1
ATOM 4344 C CA . TYR B 1 40 ? 1.08 25.344 16.422 1 98.25 40 TYR B CA 1
ATOM 4345 C C . TYR B 1 40 ? 1.05 23.953 17.047 1 98.25 40 TYR B C 1
ATOM 4347 O O . TYR B 1 40 ? 1.287 22.953 16.359 1 98.25 40 TYR B O 1
ATOM 4355 N N . LYS B 1 41 ? 0.852 23.906 18.328 1 97.88 41 LYS B N 1
ATOM 4356 C CA . LYS B 1 41 ? 0.882 22.656 19.078 1 97.88 41 LYS B CA 1
ATOM 4357 C C . LYS B 1 41 ? 0.092 22.766 20.375 1 97.88 41 LYS B C 1
ATOM 4359 O O . LYS B 1 41 ? -0.04 23.859 20.922 1 97.88 41 LYS B O 1
ATOM 4364 N N . VAL B 1 42 ? -0.562 21.703 20.719 1 96.94 42 VAL B N 1
ATOM 4365 C CA . VAL B 1 42 ? -1.18 21.625 22.031 1 96.94 42 VAL B CA 1
ATOM 4366 C C . VAL B 1 42 ? -0.708 20.359 22.75 1 96.94 42 VAL B C 1
ATOM 4368 O O . VAL B 1 42 ? -0.37 19.375 22.094 1 96.94 42 VAL B O 1
ATOM 4371 N N . ASN B 1 43 ? -0.633 20.5 24.062 1 94.81 43 ASN B N 1
ATOM 4372 C CA . ASN B 1 43 ? -0.207 19.344 24.844 1 94.81 43 ASN B CA 1
ATOM 4373 C C . ASN B 1 43 ? -1.4 18.578 25.422 1 94.81 43 ASN B C 1
ATOM 4375 O O . ASN B 1 43 ? -1.694 18.688 26.609 1 94.81 43 ASN B O 1
ATOM 4379 N N . LYS B 1 44 ? -2.018 17.891 24.641 1 97 44 LYS B N 1
ATOM 4380 C CA . LYS B 1 44 ? -3.104 17 25.062 1 97 44 LYS B CA 1
ATOM 4381 C C . LYS B 1 44 ? -2.584 15.875 25.938 1 97 44 LYS B C 1
ATOM 4383 O O . LYS B 1 44 ? -1.653 15.164 25.562 1 97 44 LYS B O 1
ATOM 4388 N N . THR B 1 45 ? -3.16 15.727 27.172 1 97.75 45 THR B N 1
ATOM 4389 C CA . THR B 1 45 ? -2.652 14.727 28.109 1 97.75 45 THR B CA 1
ATOM 4390 C C . THR B 1 45 ? -3.504 13.461 28.062 1 97.75 45 THR B C 1
ATOM 4392 O O . THR B 1 45 ? -3.012 12.367 28.328 1 97.75 45 THR B O 1
ATOM 4395 N N . HIS B 1 46 ? -4.781 13.602 27.844 1 97.94 46 HIS B N 1
ATOM 4396 C CA . HIS B 1 46 ? -5.711 12.484 27.844 1 97.94 46 HIS B CA 1
ATOM 4397 C C . HIS B 1 46 ? -6.754 12.633 26.734 1 97.94 46 HIS B C 1
ATOM 4399 O O . HIS B 1 46 ? -7.07 13.75 26.328 1 97.94 46 HIS B O 1
ATOM 4405 N N . ASN B 1 47 ? -7.18 11.547 26.219 1 96.62 47 ASN B N 1
ATOM 4406 C CA . ASN B 1 47 ? -8.352 11.562 25.359 1 96.62 47 ASN B CA 1
ATOM 4407 C C . ASN B 1 47 ? -9.625 11.25 26.141 1 96.62 47 ASN B C 1
ATOM 4409 O O . ASN B 1 47 ? -9.57 10.953 27.328 1 96.62 47 ASN B O 1
ATOM 4413 N N . SER B 1 48 ? -10.75 11.391 25.484 1 97.56 48 SER B N 1
ATOM 4414 C CA . SER B 1 48 ? -12.062 11.234 26.094 1 97.56 48 SER B CA 1
ATOM 4415 C C . SER B 1 48 ? -12.203 9.867 26.75 1 97.56 48 SER B C 1
ATOM 4417 O O . SER B 1 48 ? -12.586 9.766 27.922 1 97.56 48 SER B O 1
ATOM 4419 N N . ILE B 1 49 ? -11.836 8.805 26.047 1 96.44 49 ILE B N 1
ATOM 4420 C CA . ILE B 1 49 ? -12.055 7.441 26.516 1 96.44 49 ILE B CA 1
ATOM 4421 C C . ILE B 1 49 ? -11.125 7.152 27.703 1 96.44 49 ILE B C 1
ATOM 4423 O O . ILE B 1 49 ? -11.492 6.414 28.625 1 96.44 49 ILE B O 1
ATOM 4427 N N . GLU B 1 50 ? -9.961 7.73 27.672 1 97.12 50 GLU B N 1
ATOM 4428 C CA . GLU B 1 50 ? -9.031 7.566 28.781 1 97.12 50 GLU B CA 1
ATOM 4429 C C . GLU B 1 50 ? -9.578 8.203 30.062 1 97.12 50 GLU B C 1
ATOM 4431 O O . GLU B 1 50 ? -9.492 7.621 31.141 1 97.12 50 GLU B O 1
ATOM 4436 N N . VAL B 1 51 ? -10.164 9.406 29.938 1 98.25 51 VAL B N 1
ATOM 4437 C CA . VAL B 1 51 ? -10.711 10.109 31.094 1 98.25 51 VAL B CA 1
ATOM 4438 C C . VAL B 1 51 ? -11.891 9.336 31.672 1 98.25 51 VAL B C 1
ATOM 4440 O O . VAL B 1 51 ? -11.969 9.102 32.875 1 98.25 51 VAL B O 1
ATOM 4443 N N . LYS B 1 52 ? -12.758 8.922 30.844 1 97.94 52 LYS B N 1
ATOM 4444 C CA . LYS B 1 52 ? -13.953 8.203 31.281 1 97.94 52 LYS B CA 1
ATOM 4445 C C . LYS B 1 52 ? -13.602 6.82 31.828 1 97.94 52 LYS B C 1
ATOM 4447 O O . LYS B 1 52 ? -14.133 6.398 32.844 1 97.94 52 LYS B O 1
ATOM 4452 N N . GLY B 1 53 ? -12.711 6.152 31.141 1 97.19 53 GLY B N 1
ATOM 4453 C CA . GLY B 1 53 ? -12.336 4.797 31.531 1 97.19 53 GLY B CA 1
ATOM 4454 C C . GLY B 1 53 ? -11.516 4.738 32.812 1 97.19 53 GLY B C 1
ATOM 4455 O O . GLY B 1 53 ? -11.508 3.719 33.5 1 97.19 53 GLY B O 1
ATOM 4456 N N . ASN B 1 54 ? -10.797 5.82 33.094 1 97.94 54 ASN B N 1
ATOM 4457 C CA . ASN B 1 54 ? -9.953 5.867 34.281 1 97.94 54 ASN B CA 1
ATOM 4458 C C . ASN B 1 54 ? -10.438 6.914 35.281 1 97.94 54 ASN B C 1
ATOM 4460 O O . ASN B 1 54 ? -9.633 7.582 35.938 1 97.94 54 ASN B O 1
ATOM 4464 N N . PHE B 1 55 ? -11.703 7.105 35.375 1 98 55 PHE B N 1
ATOM 4465 C CA . PHE B 1 55 ? -12.297 8.156 36.188 1 98 55 PHE B CA 1
ATOM 4466 C C . PHE B 1 55 ? -11.852 8.031 37.656 1 98 55 PHE B C 1
ATOM 4468 O O . PHE B 1 55 ? -11.492 9.023 38.281 1 98 55 PHE B O 1
ATOM 4475 N N . GLU B 1 56 ? -11.898 6.781 38.219 1 97.5 56 GLU B N 1
ATOM 4476 C CA . GLU B 1 56 ? -11.578 6.582 39.625 1 97.5 56 GLU B CA 1
ATOM 4477 C C . GLU B 1 56 ? -10.18 7.094 39.938 1 97.5 56 GLU B C 1
ATOM 4479 O O . GLU B 1 56 ? -9.969 7.707 41 1 97.5 56 GLU B O 1
ATOM 4484 N N . GLU B 1 57 ? -9.305 6.891 39.062 1 98.12 57 GLU B N 1
ATOM 4485 C CA . GLU B 1 57 ? -7.926 7.312 39.25 1 98.12 57 GLU B CA 1
ATOM 4486 C C . GLU B 1 57 ? -7.754 8.797 38.938 1 98.12 57 GLU B C 1
ATOM 4488 O O . GLU B 1 57 ? -6.895 9.461 39.531 1 98.12 57 GLU B O 1
ATOM 4493 N N . LEU B 1 58 ? -8.609 9.359 38.062 1 98.5 58 LEU B N 1
ATOM 4494 C CA . LEU B 1 58 ? -8.375 10.695 37.531 1 98.5 58 LEU B CA 1
ATOM 4495 C C . LEU B 1 58 ? -9.273 11.711 38.219 1 98.5 58 LEU B C 1
ATOM 4497 O O . LEU B 1 58 ? -9.094 12.922 38.062 1 98.5 58 LEU B O 1
ATOM 4501 N N . GLU B 1 59 ? -10.211 11.234 39 1 98.19 59 GLU B N 1
ATOM 4502 C CA . GLU B 1 59 ? -11.102 12.164 39.719 1 98.19 59 GLU B CA 1
ATOM 4503 C C . GLU B 1 59 ? -10.305 13.172 40.531 1 98.19 59 GLU B C 1
ATOM 4505 O O . GLU B 1 59 ? -9.43 12.789 41.312 1 98.19 59 GLU B O 1
ATOM 4510 N N . GLY B 1 60 ? -10.602 14.398 40.312 1 98.19 60 GLY B N 1
ATOM 4511 C CA . GLY B 1 60 ? -9.93 15.453 41.062 1 98.19 60 GLY B CA 1
ATOM 4512 C C . GLY B 1 60 ? -8.609 15.867 40.438 1 98.19 60 GLY B C 1
ATOM 4513 O O . GLY B 1 60 ? -8.008 16.859 40.844 1 98.19 60 GLY B O 1
ATOM 4514 N N . LYS B 1 61 ? -8.18 15.141 39.469 1 98.5 61 LYS B N 1
ATOM 4515 C CA . LYS B 1 61 ? -6.914 15.453 38.812 1 98.5 61 LYS B CA 1
ATOM 4516 C C . LYS B 1 61 ? -7.125 16.344 37.594 1 98.5 61 LYS B C 1
ATOM 4518 O O . LYS B 1 61 ? -8.211 16.375 37.031 1 98.5 61 LYS B O 1
ATOM 4523 N N . GLU B 1 62 ? -6.098 17.078 37.281 1 98.5 62 GLU B N 1
ATOM 4524 C CA . GLU B 1 62 ? -6.133 17.969 36.125 1 98.5 62 GLU B CA 1
ATOM 4525 C C . GLU B 1 62 ? -5.758 17.219 34.844 1 98.5 62 GLU B C 1
ATOM 4527 O O . GLU B 1 62 ? -4.781 16.469 34.812 1 98.5 62 GLU B O 1
ATOM 4532 N N . VAL B 1 63 ? -6.547 17.359 33.812 1 98.69 63 VAL B N 1
ATOM 4533 C CA . VAL B 1 63 ? -6.266 16.797 32.5 1 98.69 63 VAL B CA 1
ATOM 4534 C C . VAL B 1 63 ? -6.391 17.875 31.438 1 98.69 63 VAL B C 1
ATOM 4536 O O . VAL B 1 63 ? -7 18.922 31.672 1 98.69 63 VAL B O 1
ATOM 4539 N N . THR B 1 64 ? -5.727 17.766 30.328 1 98.75 64 THR B N 1
ATOM 4540 C CA . THR B 1 64 ? -5.895 18.578 29.125 1 98.75 64 THR B CA 1
ATOM 4541 C C . THR B 1 64 ? -6.461 17.734 27.984 1 98.75 64 THR B C 1
ATOM 4543 O O . THR B 1 64 ? -5.859 16.75 27.578 1 98.75 64 THR B O 1
ATOM 4546 N N . VAL B 1 65 ? -7.602 18.125 27.531 1 98.62 65 VAL B N 1
ATOM 4547 C CA . VAL B 1 65 ? -8.273 17.438 26.438 1 98.62 65 VAL B CA 1
ATOM 4548 C C . VAL B 1 65 ? -8.398 18.375 25.234 1 98.62 65 VAL B C 1
ATOM 4550 O O . VAL B 1 65 ? -8.312 19.594 25.375 1 98.62 65 VAL B O 1
ATOM 4553 N N . ALA B 1 66 ? -8.477 17.859 24.031 1 98.75 66 ALA B N 1
ATOM 4554 C CA . ALA B 1 66 ? -8.641 18.625 22.812 1 98.75 66 ALA B CA 1
ATOM 4555 C C . ALA B 1 66 ? -9.539 17.891 21.812 1 98.75 66 ALA B C 1
ATOM 4557 O O . ALA B 1 66 ? -9.539 16.672 21.766 1 98.75 66 ALA B O 1
ATOM 4558 N N . GLY B 1 67 ? -10.297 18.625 21.109 1 98.5 67 GLY B N 1
ATOM 4559 C CA . GLY B 1 67 ? -11.211 18.062 20.125 1 98.5 67 GLY B CA 1
ATOM 4560 C C . GLY B 1 67 ? -12.117 19.094 19.5 1 98.5 67 GLY B C 1
ATOM 4561 O O . GLY B 1 67 ? -11.867 20.297 19.594 1 98.5 67 GLY B O 1
ATOM 4562 N N . ARG B 1 68 ? -13.047 18.641 18.75 1 98.5 68 ARG B N 1
ATOM 4563 C CA . ARG B 1 68 ? -14.008 19.484 18.062 1 98.5 68 ARG B CA 1
ATOM 4564 C C . ARG B 1 68 ? -15.227 19.766 18.922 1 98.5 68 ARG B C 1
ATOM 4566 O O . ARG B 1 68 ? -15.773 18.844 19.547 1 98.5 68 ARG B O 1
ATOM 4573 N N . LEU B 1 69 ? -15.664 21.047 19 1 98.06 69 LEU B N 1
ATOM 4574 C CA . LEU B 1 69 ? -16.859 21.438 19.75 1 98.06 69 LEU B CA 1
ATOM 4575 C C . LEU B 1 69 ? -18.125 20.984 19.031 1 98.06 69 LEU B C 1
ATOM 4577 O O . LEU B 1 69 ? -18.453 21.516 17.969 1 98.06 69 LEU B O 1
ATOM 4581 N N . MET B 1 70 ? -18.859 20.078 19.672 1 96.12 70 MET B N 1
ATOM 4582 C CA . MET B 1 70 ? -19.984 19.453 18.969 1 96.12 70 MET B CA 1
ATOM 4583 C C . MET B 1 70 ? -21.312 19.969 19.516 1 96.12 70 MET B C 1
ATOM 4585 O O . MET B 1 70 ? -22.328 19.938 18.812 1 96.12 70 MET B O 1
ATOM 4589 N N . SER B 1 71 ? -21.312 20.359 20.766 1 95.31 71 SER B N 1
ATOM 4590 C CA . SER B 1 71 ? -22.516 20.906 21.375 1 95.31 71 SER B CA 1
ATOM 4591 C C . SER B 1 71 ? -22.172 21.891 22.484 1 95.31 71 SER B C 1
ATOM 4593 O O . SER B 1 71 ? -21.062 21.859 23.031 1 95.31 71 SER B O 1
ATOM 4595 N N . LYS B 1 72 ? -23.016 22.797 22.688 1 94.75 72 LYS B N 1
ATOM 4596 C CA . LYS B 1 72 ? -22.922 23.766 23.766 1 94.75 72 LYS B CA 1
ATOM 4597 C C . LYS B 1 72 ? -24.312 24.109 24.312 1 94.75 72 LYS B C 1
ATOM 4599 O O . LYS B 1 72 ? -25.25 24.344 23.547 1 94.75 72 LYS B O 1
ATOM 4604 N N . ARG B 1 73 ? -24.391 23.984 25.609 1 93.75 73 ARG B N 1
ATOM 4605 C CA . ARG B 1 73 ? -25.672 24.312 26.25 1 93.75 73 ARG B CA 1
ATOM 4606 C C . ARG B 1 73 ? -25.438 25 27.594 1 93.75 73 ARG B C 1
ATOM 4608 O O . ARG B 1 73 ? -24.422 24.75 28.25 1 93.75 73 ARG B O 1
ATOM 4615 N N . GLY B 1 74 ? -26.25 25.812 27.984 1 85.19 74 GLY B N 1
ATOM 4616 C CA . GLY B 1 74 ? -26.156 26.453 29.281 1 85.19 74 GLY B CA 1
ATOM 4617 C C . GLY B 1 74 ? -26.609 27.906 29.25 1 85.19 74 GLY B C 1
ATOM 4618 O O . GLY B 1 74 ? -26.766 28.5 28.188 1 85.19 74 GLY B O 1
ATOM 4619 N N . GLN B 1 75 ? -27.141 28.312 30.391 1 81.25 75 GLN B N 1
ATOM 4620 C CA . GLN B 1 75 ? -27.594 29.688 30.562 1 81.25 75 GLN B CA 1
ATOM 4621 C C . GLN B 1 75 ? -26.938 30.328 31.766 1 81.25 75 GLN B C 1
ATOM 4623 O O . GLN B 1 75 ? -26.531 29.656 32.719 1 81.25 75 GLN B O 1
ATOM 4628 N N . GLY B 1 76 ? -26.688 31.5 31.703 1 85.81 76 GLY B N 1
ATOM 4629 C CA . GLY B 1 76 ? -26.203 32.312 32.812 1 85.81 76 GLY B CA 1
ATOM 4630 C C . GLY B 1 76 ? -24.734 32.094 33.094 1 85.81 76 GLY B C 1
ATOM 4631 O O . GLY B 1 76 ? -23.891 32.312 32.25 1 85.81 76 GLY B O 1
ATOM 4632 N N . LYS B 1 77 ? -24.469 31.422 34.25 1 94.31 77 LYS B N 1
ATOM 4633 C CA . LYS B 1 77 ? -23.109 31.406 34.781 1 94.31 77 LYS B CA 1
ATOM 4634 C C . LYS B 1 77 ? -22.422 30.062 34.5 1 94.31 77 LYS B C 1
ATOM 4636 O O . LYS B 1 77 ? -21.281 29.859 34.906 1 94.31 77 LYS B O 1
ATOM 4641 N N . VAL B 1 78 ? -23.125 29.141 33.75 1 94.69 78 VAL B N 1
ATOM 4642 C CA . VAL B 1 78 ? -22.578 27.812 33.5 1 94.69 78 VAL B CA 1
ATOM 4643 C C . VAL B 1 78 ? -22.844 27.406 32.062 1 94.69 78 VAL B C 1
ATOM 4645 O O . VAL B 1 78 ? -23.922 27.672 31.531 1 94.69 78 VAL B O 1
ATOM 4648 N N . VAL B 1 79 ? -21.859 26.781 31.438 1 96.75 79 VAL B N 1
ATOM 4649 C CA . VAL B 1 79 ? -22.016 26.219 30.094 1 96.75 79 VAL B CA 1
ATOM 4650 C C . VAL B 1 79 ? -21.5 24.781 30.062 1 96.75 79 VAL B C 1
ATOM 4652 O O . VAL B 1 79 ? -20.469 24.469 30.656 1 96.75 79 VAL B O 1
ATOM 4655 N N . PHE B 1 80 ? -22.328 23.875 29.531 1 97.25 80 PHE B N 1
ATOM 4656 C CA . PHE B 1 80 ? -21.906 22.516 29.203 1 97.25 80 PHE B CA 1
ATOM 4657 C C . PHE B 1 80 ? -21.594 22.391 27.719 1 97.25 80 PHE B C 1
ATOM 4659 O O . PHE B 1 80 ? -22.297 22.953 26.875 1 97.25 80 PHE B O 1
ATOM 4666 N N . ALA B 1 81 ? -20.516 21.781 27.438 1 97.75 81 ALA B N 1
ATOM 4667 C CA . ALA B 1 81 ? -20.156 21.562 26.031 1 97.75 81 ALA B CA 1
ATOM 4668 C C . ALA B 1 81 ? -19.578 20.156 25.828 1 97.75 81 ALA B C 1
ATOM 4670 O O . ALA B 1 81 ? -18.984 19.578 26.75 1 97.75 81 ALA B O 1
ATOM 4671 N N . ASP B 1 82 ? -19.734 19.594 24.656 1 97.56 82 ASP B N 1
ATOM 4672 C CA . ASP B 1 82 ? -19.156 18.297 24.312 1 97.56 82 ASP B CA 1
ATOM 4673 C C . ASP B 1 82 ? -18.016 18.453 23.312 1 97.56 82 ASP B C 1
ATOM 4675 O O . ASP B 1 82 ? -18.172 19.094 22.266 1 97.56 82 ASP B O 1
ATOM 4679 N N . LEU B 1 83 ? -16.922 17.906 23.688 1 98.06 83 LEU B N 1
ATOM 4680 C CA . LEU B 1 83 ? -15.758 17.859 22.812 1 98.06 83 LEU B CA 1
ATOM 4681 C C . LEU B 1 83 ? -15.602 16.469 22.203 1 98.06 83 LEU B C 1
ATOM 4683 O O . LEU B 1 83 ? -15.633 15.461 22.922 1 98.06 83 LEU B O 1
ATOM 4687 N N . LEU B 1 84 ? -15.477 16.469 20.859 1 97.69 84 LEU B N 1
ATOM 4688 C CA . LEU B 1 84 ? -15.297 15.211 20.141 1 97.69 84 LEU B CA 1
ATOM 4689 C C . LEU B 1 84 ? -13.844 15.008 19.75 1 97.69 84 LEU B C 1
ATOM 4691 O O . LEU B 1 84 ? -13.273 15.828 19.016 1 97.69 84 LEU B O 1
ATOM 4695 N N . ASP B 1 85 ? -13.203 14.023 20.297 1 97.44 85 ASP B N 1
ATOM 4696 C CA . ASP B 1 85 ? -11.867 13.641 19.828 1 97.44 85 ASP B CA 1
ATOM 4697 C C . ASP B 1 85 ? -11.93 12.344 19.016 1 97.44 85 ASP B C 1
ATOM 4699 O O . ASP B 1 85 ? -13 11.938 18.562 1 97.44 85 ASP B O 1
ATOM 4703 N N . ARG B 1 86 ? -10.797 11.773 18.625 1 95.94 86 ARG B N 1
ATOM 4704 C CA . ARG B 1 86 ? -10.727 10.602 17.766 1 95.94 86 ARG B CA 1
ATOM 4705 C C . ARG B 1 86 ? -11.562 9.453 18.312 1 95.94 86 ARG B C 1
ATOM 4707 O O . ARG B 1 86 ? -12.211 8.727 17.562 1 95.94 86 ARG B O 1
ATOM 4714 N N . ASP B 1 87 ? -11.602 9.352 19.672 1 93.69 87 ASP B N 1
ATOM 4715 C CA . ASP B 1 87 ? -12.047 8.109 20.281 1 93.69 87 ASP B CA 1
ATOM 4716 C C . ASP B 1 87 ? -13.438 8.266 20.891 1 93.69 87 ASP B C 1
ATOM 4718 O O . ASP B 1 87 ? -14.117 7.273 21.172 1 93.69 87 ASP B O 1
ATOM 4722 N N . GLY B 1 88 ? -13.789 9.508 21.109 1 95.31 88 GLY B N 1
ATOM 4723 C CA . GLY B 1 88 ? -15.094 9.719 21.719 1 95.31 88 GLY B CA 1
ATOM 4724 C C . GLY B 1 88 ? -15.352 11.156 22.109 1 95.31 88 GLY B C 1
ATOM 4725 O O . GLY B 1 88 ? -14.719 12.07 21.578 1 95.31 88 GLY B O 1
ATOM 4726 N N . LYS B 1 89 ? -16.359 11.328 23.031 1 96.75 89 LYS B N 1
ATOM 4727 C CA . LYS B 1 89 ? -16.766 12.656 23.469 1 96.75 89 LYS B CA 1
ATOM 4728 C C . LYS B 1 89 ? -16.5 12.844 24.969 1 96.75 89 LYS B C 1
ATOM 4730 O O . LYS B 1 89 ? -16.562 11.883 25.734 1 96.75 89 LYS B O 1
ATOM 4735 N N . ILE B 1 90 ? -16.172 14.031 25.344 1 98.25 90 ILE B N 1
ATOM 4736 C CA . ILE B 1 90 ? -15.992 14.383 26.75 1 98.25 90 ILE B CA 1
ATOM 4737 C C . ILE B 1 90 ? -16.703 15.703 27.031 1 98.25 90 ILE B C 1
ATOM 4739 O O . ILE B 1 90 ? -16.672 16.625 26.219 1 98.25 90 ILE B O 1
ATOM 4743 N N . GLN B 1 91 ? -17.453 15.75 28.094 1 98.5 91 GLN B N 1
ATOM 4744 C CA . GLN B 1 91 ? -18.203 16.953 28.484 1 98.5 91 GLN B CA 1
ATOM 4745 C C . GLN B 1 91 ? -17.281 17.953 29.188 1 98.5 91 GLN B C 1
ATOM 4747 O O . GLN B 1 91 ? -16.516 17.578 30.078 1 98.5 91 GLN B O 1
ATOM 4752 N N . LEU B 1 92 ? -17.375 19.203 28.781 1 98.44 92 LEU B N 1
ATOM 4753 C CA . LEU B 1 92 ? -16.734 20.328 29.469 1 98.44 92 LEU B CA 1
ATOM 4754 C C . LEU B 1 92 ? -17.75 21.062 30.344 1 98.44 92 LEU B C 1
ATOM 4756 O O . LEU B 1 92 ? -18.891 21.281 29.922 1 98.44 92 LEU B O 1
ATOM 4760 N N . PHE B 1 93 ? -17.344 21.281 31.516 1 97.94 93 PHE B N 1
ATOM 4761 C CA . PHE B 1 93 ? -18.109 22.094 32.469 1 97.94 93 PHE B CA 1
ATOM 4762 C C . PHE B 1 93 ? -17.422 23.438 32.688 1 97.94 93 PHE B C 1
ATOM 4764 O O . PHE B 1 93 ? -16.391 23.516 33.344 1 97.94 93 PHE B O 1
ATOM 4771 N N . VAL B 1 94 ? -18.047 24.547 32.125 1 97.94 94 VAL B N 1
ATOM 4772 C CA . VAL B 1 94 ? -17.438 25.891 32.188 1 97.94 94 VAL B CA 1
ATOM 4773 C C . VAL B 1 94 ? -18.281 26.797 33.094 1 97.94 94 VAL B C 1
ATOM 4775 O O . VAL B 1 94 ? -19.438 27.094 32.781 1 97.94 94 VAL B O 1
ATOM 4778 N N . LYS B 1 95 ? -17.672 27.172 34.125 1 96.38 95 LYS B N 1
ATOM 4779 C CA . LYS B 1 95 ? -18.359 28 35.125 1 96.38 95 LYS B CA 1
ATOM 4780 C C . LYS B 1 95 ? -17.656 29.344 35.312 1 96.38 95 LYS B C 1
ATOM 4782 O O . LYS B 1 95 ? -16.422 29.406 35.312 1 96.38 95 LYS B O 1
ATOM 4787 N N . ILE B 1 96 ? -18.438 30.328 35.562 1 96.31 96 ILE B N 1
ATOM 4788 C CA . ILE B 1 96 ? -17.938 31.703 35.625 1 96.31 96 ILE B CA 1
ATOM 4789 C C . ILE B 1 96 ? -16.891 31.812 36.75 1 96.31 96 ILE B C 1
ATOM 4791 O O . ILE B 1 96 ? -15.93 32.562 36.625 1 96.31 96 ILE B O 1
ATOM 4795 N N . ASP B 1 97 ? -17.047 31.141 37.812 1 95.38 97 ASP B N 1
ATOM 4796 C CA . ASP B 1 97 ? -16.141 31.25 38.969 1 95.38 97 ASP B CA 1
ATOM 4797 C C . ASP B 1 97 ? -14.773 30.672 38.656 1 95.38 97 ASP B C 1
ATOM 4799 O O . ASP B 1 97 ? -13.773 31.031 39.281 1 95.38 97 ASP B O 1
ATOM 4803 N N . ALA B 1 98 ? -14.789 29.766 37.75 1 94.44 98 ALA B N 1
ATOM 4804 C CA . ALA B 1 98 ? -13.539 29.078 37.406 1 94.44 98 ALA B CA 1
ATOM 4805 C C . ALA B 1 98 ? -12.797 29.797 36.312 1 94.44 98 ALA B C 1
ATOM 4807 O O . ALA B 1 98 ? -11.562 29.875 36.312 1 94.44 98 ALA B O 1
ATOM 4808 N N . VAL B 1 99 ? -13.477 30.344 35.281 1 96.25 99 VAL B N 1
ATOM 4809 C CA . VAL B 1 99 ? -12.797 30.859 34.094 1 96.25 99 VAL B CA 1
ATOM 4810 C C . VAL B 1 99 ? -12.914 32.375 34.062 1 96.25 99 VAL B C 1
ATOM 4812 O O . VAL B 1 99 ? -12.203 33.031 33.281 1 96.25 99 VAL B O 1
ATOM 4815 N N . GLY B 1 100 ? -13.797 33.031 34.812 1 96.25 100 GLY B N 1
ATOM 4816 C CA . GLY B 1 100 ? -14.039 34.469 34.781 1 96.25 100 GLY B CA 1
ATOM 4817 C C . GLY B 1 100 ? -15.094 34.875 33.781 1 96.25 100 GLY B C 1
ATOM 4818 O O . GLY B 1 100 ? -15.414 34.125 32.875 1 96.25 100 GLY B O 1
ATOM 4819 N N . GLU B 1 101 ? -15.609 36.031 33.938 1 95.62 101 GLU B N 1
ATOM 4820 C CA . GLU B 1 101 ? -16.734 36.531 33.156 1 95.62 101 GLU B CA 1
ATOM 4821 C C . GLU B 1 101 ? -16.344 36.688 31.688 1 95.62 101 GLU B C 1
ATOM 4823 O O . GLU B 1 101 ? -17.094 36.281 30.797 1 95.62 101 GLU B O 1
ATOM 4828 N N . GLU B 1 102 ? -15.234 37.25 31.438 1 95.69 102 GLU B N 1
ATOM 4829 C CA . GLU B 1 102 ? -14.781 37.5 30.078 1 95.69 102 GLU B CA 1
ATOM 4830 C C . GLU B 1 102 ? -14.57 36.188 29.312 1 95.69 102 GLU B C 1
ATOM 4832 O O . GLU B 1 102 ? -14.969 36.094 28.156 1 95.69 102 GLU B O 1
ATOM 4837 N N . ASN B 1 103 ? -13.961 35.25 29.969 1 96.38 103 ASN B N 1
ATOM 4838 C CA . ASN B 1 103 ? -13.695 33.969 29.344 1 96.38 103 ASN B CA 1
ATOM 4839 C C . ASN B 1 103 ? -14.977 33.188 29.109 1 96.38 103 ASN B C 1
ATOM 4841 O O . ASN B 1 103 ? -15.102 32.469 28.109 1 96.38 103 ASN B O 1
ATOM 4845 N N . LEU B 1 104 ? -15.867 33.25 30.016 1 96.88 104 LEU B N 1
ATOM 4846 C CA . LEU B 1 104 ? -17.141 32.562 29.812 1 96.88 104 LEU B CA 1
ATOM 4847 C C . LEU B 1 104 ? -17.891 33.156 28.625 1 96.88 104 LEU B C 1
ATOM 4849 O O . LEU B 1 104 ? -18.484 32.438 27.828 1 96.88 104 LEU B O 1
ATOM 4853 N N . LYS B 1 105 ? -17.938 34.531 28.562 1 94.75 105 LYS B N 1
ATOM 4854 C CA . LYS B 1 105 ? -18.562 35.188 27.438 1 94.75 105 LYS B CA 1
ATOM 4855 C C . LYS B 1 105 ? -17.922 34.781 26.109 1 94.75 105 LYS B C 1
ATOM 4857 O O . LYS B 1 105 ? -18.625 34.5 25.141 1 94.75 105 LYS B O 1
ATOM 4862 N N . ALA B 1 106 ? -16.625 34.719 26.078 1 95.81 106 ALA B N 1
ATOM 4863 C CA . ALA B 1 106 ? -15.891 34.281 24.891 1 95.81 106 ALA B CA 1
ATOM 4864 C C . ALA B 1 106 ? -16.25 32.844 24.531 1 95.81 106 ALA B C 1
ATOM 4866 O O . ALA B 1 106 ? -16.359 32.5 23.344 1 95.81 106 ALA B O 1
ATOM 4867 N N . PHE B 1 107 ? -16.312 32 25.531 1 97.12 107 PHE B N 1
ATOM 4868 C CA . PHE B 1 107 ? -16.672 30.594 25.297 1 97.12 107 PHE B CA 1
ATOM 4869 C C . PHE B 1 107 ? -18.031 30.484 24.641 1 97.12 107 PHE B C 1
ATOM 4871 O O . PHE B 1 107 ? -18.219 29.703 23.703 1 97.12 107 PHE B O 1
ATOM 4878 N N . LYS B 1 108 ? -18.969 31.25 25.141 1 95.56 108 LYS B N 1
ATOM 4879 C CA . LYS B 1 108 ? -20.328 31.234 24.609 1 95.56 108 LYS B CA 1
ATOM 4880 C C . LYS B 1 108 ? -20.359 31.703 23.156 1 95.56 108 LYS B C 1
ATOM 4882 O O . LYS B 1 108 ? -21.234 31.297 22.375 1 95.56 108 LYS B O 1
ATOM 4887 N N . ALA B 1 109 ? -19.422 32.469 22.766 1 94.56 109 ALA B N 1
ATOM 4888 C CA . ALA B 1 109 ? -19.375 33.031 21.422 1 94.56 109 ALA B CA 1
ATOM 4889 C C . ALA B 1 109 ? -18.766 32.031 20.438 1 94.56 109 ALA B C 1
ATOM 4891 O O . ALA B 1 109 ? -18.859 32.219 19.219 1 94.56 109 ALA B O 1
ATOM 4892 N N . LEU B 1 110 ? -18.156 30.938 20.906 1 97.06 110 LEU B N 1
ATOM 4893 C CA . LEU B 1 110 ? -17.594 29.922 20.031 1 97.06 110 LEU B CA 1
ATOM 4894 C C . LEU B 1 110 ? -18.672 29.281 19.188 1 97.06 110 LEU B C 1
ATOM 4896 O O . LEU B 1 110 ? -19.859 29.312 19.547 1 97.06 110 LEU B O 1
ATOM 4900 N N . ASP B 1 111 ? -18.281 28.781 18.047 1 97 111 ASP B N 1
ATOM 4901 C CA . ASP B 1 111 ? -19.234 28.125 17.156 1 97 111 ASP B CA 1
ATOM 4902 C C . ASP B 1 111 ? -19.031 26.609 17.141 1 97 111 ASP B C 1
ATOM 4904 O O . ASP B 1 111 ? -17.906 26.141 17.328 1 97 111 ASP B O 1
ATOM 4908 N N . LEU B 1 112 ? -20.125 25.891 16.969 1 95.94 112 LEU B N 1
ATOM 4909 C CA . LEU B 1 112 ? -20 24.453 16.766 1 95.94 112 LEU B CA 1
ATOM 4910 C C . LEU B 1 112 ? -19.078 24.141 15.578 1 95.94 112 LEU B C 1
ATOM 4912 O O . LEU B 1 112 ? -19.156 24.828 14.555 1 95.94 112 LEU B O 1
ATOM 4916 N N . GLY B 1 113 ? -18.219 23.203 15.742 1 97.19 113 GLY B N 1
ATOM 4917 C CA . GLY B 1 113 ? -17.234 22.859 14.734 1 97.19 113 GLY B CA 1
ATOM 4918 C C . GLY B 1 113 ? -15.852 23.375 15.047 1 97.19 113 GLY B C 1
ATOM 4919 O O . GLY B 1 113 ? -14.859 22.891 14.5 1 97.19 113 GLY B O 1
ATOM 4920 N N . ASP B 1 114 ? -15.766 24.422 15.922 1 98.5 114 ASP B N 1
ATOM 4921 C CA . ASP B 1 114 ? -14.477 24.938 16.344 1 98.5 114 ASP B CA 1
ATOM 4922 C C . ASP B 1 114 ? -13.656 23.859 17.062 1 98.5 114 ASP B C 1
ATOM 4924 O O . ASP B 1 114 ? -14.211 22.938 17.656 1 98.5 114 ASP B O 1
ATOM 4928 N N . TRP B 1 115 ? -12.336 23.953 16.922 1 98.75 115 TRP B N 1
ATOM 4929 C CA . TRP B 1 115 ? -11.445 23.078 17.672 1 98.75 115 TRP B CA 1
ATOM 4930 C C . TRP B 1 115 ? -10.953 23.766 18.938 1 98.75 115 TRP B C 1
ATOM 4932 O O . TRP B 1 115 ? -10.539 24.938 18.906 1 98.75 115 TRP B O 1
ATOM 4942 N N . LEU B 1 116 ? -10.977 23.031 20.094 1 98.38 116 LEU B N 1
ATOM 4943 C CA . LEU B 1 116 ? -10.602 23.594 21.391 1 98.38 116 LEU B CA 1
ATOM 4944 C C . LEU B 1 116 ? -9.609 22.672 22.109 1 98.38 116 LEU B C 1
ATOM 4946 O O . LEU B 1 116 ? -9.609 21.469 21.875 1 98.38 116 LEU B O 1
ATOM 4950 N N . CYS B 1 117 ? -8.758 23.25 22.828 1 98.62 117 CYS B N 1
ATOM 4951 C CA . CYS B 1 117 ? -7.984 22.594 23.891 1 98.62 117 CYS B CA 1
ATOM 4952 C C . CYS B 1 117 ? -8.391 23.125 25.266 1 98.62 117 CYS B C 1
ATOM 4954 O O . CYS B 1 117 ? -8.469 24.328 25.469 1 98.62 117 CYS B O 1
ATOM 4956 N N . ALA B 1 118 ? -8.742 22.266 26.188 1 98.62 118 ALA B N 1
ATOM 4957 C CA . ALA B 1 118 ? -9.219 22.672 27.5 1 98.62 118 ALA B CA 1
ATOM 4958 C C . ALA B 1 118 ? -8.5 21.906 28.609 1 98.62 118 ALA B C 1
ATOM 4960 O O . ALA B 1 118 ? -8.242 20.703 28.484 1 98.62 118 ALA B O 1
ATOM 4961 N N . THR B 1 119 ? -8.117 22.594 29.625 1 98.62 119 THR B N 1
ATOM 4962 C CA . THR B 1 119 ? -7.508 22.031 30.828 1 98.62 119 THR B CA 1
ATOM 4963 C C . THR B 1 119 ? -8.43 22.203 32.031 1 98.62 119 THR B C 1
ATOM 4965 O O . THR B 1 119 ? -9.047 23.25 32.188 1 98.62 119 THR B O 1
ATOM 4968 N N . GLY B 1 120 ? -8.57 21.188 32.812 1 98.62 120 GLY B N 1
ATOM 4969 C CA . GLY B 1 120 ? -9.406 21.297 34 1 98.62 120 GLY B CA 1
ATOM 4970 C C . GLY B 1 120 ? -9.398 20.031 34.844 1 98.62 120 GLY B C 1
ATOM 4971 O O . GLY B 1 120 ? -8.625 19.109 34.594 1 98.62 120 GLY B O 1
ATOM 4972 N N . GLU B 1 121 ? -10.266 20.016 35.812 1 98.62 121 GLU B N 1
ATOM 4973 C CA . GLU B 1 121 ? -10.352 18.922 36.781 1 98.62 121 GLU B CA 1
ATOM 4974 C C . GLU B 1 121 ? -11.43 17.922 36.406 1 98.62 121 GLU B C 1
ATOM 4976 O O . GLU B 1 121 ? -12.539 18.312 36.031 1 98.62 121 GLU B O 1
ATOM 4981 N N . VAL B 1 122 ? -11.039 16.625 36.5 1 98.81 122 VAL B N 1
ATOM 4982 C CA . VAL B 1 122 ? -12.008 15.57 36.219 1 98.81 122 VAL B CA 1
ATOM 4983 C C . VAL B 1 122 ? -12.969 15.414 37.375 1 98.81 122 VAL B C 1
ATOM 4985 O O . VAL B 1 122 ? -12.547 15.32 38.531 1 98.81 122 VAL B O 1
ATOM 4988 N N . PHE B 1 123 ? -14.219 15.438 37.125 1 98.19 123 PHE B N 1
ATOM 4989 C CA . PHE B 1 123 ? -15.227 15.234 38.156 1 98.19 123 PHE B CA 1
ATOM 4990 C C . PHE B 1 123 ? -16.5 14.641 37.562 1 98.19 123 PHE B C 1
ATOM 4992 O O . PHE B 1 123 ? -16.594 14.438 36.344 1 98.19 123 PHE B O 1
ATOM 4999 N N . LYS B 1 124 ? -17.422 14.281 38.344 1 97.62 124 LYS B N 1
ATOM 5000 C CA . LYS B 1 124 ? -18.734 13.781 37.906 1 97.62 124 LYS B CA 1
ATOM 5001 C C . LYS B 1 124 ? -19.844 14.766 38.25 1 97.62 124 LYS B C 1
ATOM 5003 O O . LYS B 1 124 ? -19.906 15.273 39.375 1 97.62 124 LYS B O 1
ATOM 5008 N N . THR B 1 125 ? -20.609 15.094 37.281 1 95.31 125 THR B N 1
ATOM 5009 C CA . THR B 1 125 ? -21.719 16 37.531 1 95.31 125 THR B CA 1
ATOM 5010 C C . THR B 1 125 ? -22.797 15.312 38.375 1 95.31 125 THR B C 1
ATOM 5012 O O . THR B 1 125 ? -22.734 14.109 38.625 1 95.31 125 THR B O 1
ATOM 5015 N N . LYS B 1 126 ? -23.812 16.078 38.75 1 93.19 126 LYS B N 1
ATOM 5016 C CA . LYS B 1 126 ? -24.938 15.531 39.5 1 93.19 126 LYS B CA 1
ATOM 5017 C C . LYS B 1 126 ? -25.688 14.469 38.719 1 93.19 126 LYS B C 1
ATOM 5019 O O . LYS B 1 126 ? -26.219 13.516 39.281 1 93.19 126 LYS B O 1
ATOM 5024 N N . ALA B 1 127 ? -25.688 14.578 37.406 1 93.94 127 ALA B N 1
ATOM 5025 C CA . ALA B 1 127 ? -26.359 13.641 36.531 1 93.94 127 ALA B CA 1
ATOM 5026 C C . ALA B 1 127 ? -25.516 12.398 36.281 1 93.94 127 ALA B C 1
ATOM 5028 O O . ALA B 1 127 ? -25.906 11.492 35.562 1 93.94 127 ALA B O 1
ATOM 5029 N N . GLY B 1 128 ? -24.297 12.375 36.875 1 95 128 GLY B N 1
ATOM 5030 C CA . GLY B 1 128 ? -23.453 11.203 36.781 1 95 128 GLY B CA 1
ATOM 5031 C C . GLY B 1 128 ? -22.531 11.227 35.562 1 95 128 GLY B C 1
ATOM 5032 O O . GLY B 1 128 ? -21.875 10.234 35.25 1 95 128 GLY B O 1
ATOM 5033 N N . GLU B 1 129 ? -22.5 12.305 34.906 1 96.94 129 GLU B N 1
ATOM 5034 C CA . GLU B 1 129 ? -21.688 12.406 33.688 1 96.94 129 GLU B CA 1
ATOM 5035 C C . GLU B 1 129 ? -20.25 12.805 34.031 1 96.94 129 GLU B C 1
ATOM 5037 O O . GLU B 1 129 ? -20.031 13.781 34.75 1 96.94 129 GLU B O 1
ATOM 5042 N N . VAL B 1 130 ? -19.297 11.953 33.625 1 98.38 130 VAL B N 1
ATOM 5043 C CA . VAL B 1 130 ? -17.891 12.305 33.781 1 98.38 130 VAL B CA 1
ATOM 5044 C C . VAL B 1 130 ? -17.562 13.531 32.938 1 98.38 130 VAL B C 1
ATOM 5046 O O . VAL B 1 130 ? -17.797 13.531 31.719 1 98.38 130 VAL B O 1
ATOM 5049 N N . SER B 1 131 ? -17.062 14.586 33.562 1 98.56 131 SER B N 1
ATOM 5050 C CA . SER B 1 131 ? -16.828 15.875 32.938 1 98.56 131 SER B CA 1
ATOM 5051 C C . SER B 1 131 ? -15.484 16.469 33.344 1 98.56 131 SER B C 1
ATOM 5053 O O . SER B 1 131 ? -14.844 15.977 34.25 1 98.56 131 SER B O 1
ATOM 5055 N N . VAL B 1 132 ? -15.016 17.391 32.562 1 98.75 132 VAL B N 1
ATOM 5056 C CA . VAL B 1 132 ? -13.852 18.203 32.906 1 98.75 132 VAL B CA 1
ATOM 5057 C C . VAL B 1 132 ? -14.297 19.609 33.312 1 98.75 132 VAL B C 1
ATOM 5059 O O . VAL B 1 132 ? -14.883 20.344 32.531 1 98.75 132 VAL B O 1
ATOM 5062 N N . LYS B 1 133 ? -14.125 19.953 34.594 1 98.44 133 LYS B N 1
ATOM 5063 C CA . LYS B 1 133 ? -14.352 21.312 35.062 1 98.44 133 LYS B CA 1
ATOM 5064 C C . LYS B 1 133 ? -13.242 22.25 34.562 1 98.44 133 LYS B C 1
ATOM 5066 O O . LYS B 1 133 ? -12.172 22.312 35.188 1 98.44 133 LYS B O 1
ATOM 5071 N N . VAL B 1 134 ? -13.555 23.062 33.625 1 98.62 134 VAL B N 1
ATOM 5072 C CA . VAL B 1 134 ? -12.555 23.781 32.844 1 98.62 134 VAL B CA 1
ATOM 5073 C C . VAL B 1 134 ? -11.992 24.938 33.656 1 98.62 134 VAL B C 1
ATOM 5075 O O . VAL B 1 134 ? -12.75 25.766 34.188 1 98.62 134 VAL B O 1
ATOM 5078 N N . SER B 1 135 ? -10.688 24.969 33.781 1 98.38 135 SER B N 1
ATOM 5079 C CA . SER B 1 135 ? -10.008 26.109 34.375 1 98.38 135 SER B CA 1
ATOM 5080 C C . SER B 1 135 ? -9.453 27.047 33.312 1 98.38 135 SER B C 1
ATOM 5082 O O . SER B 1 135 ? -9.32 28.25 33.531 1 98.38 135 SER B O 1
ATOM 5084 N N . SER B 1 136 ? -9.062 26.484 32.219 1 98 136 SER B N 1
ATOM 5085 C CA . SER B 1 136 ? -8.578 27.266 31.094 1 98 136 SER B CA 1
ATOM 5086 C C . SER B 1 136 ? -8.852 26.547 29.766 1 98 136 SER B C 1
ATOM 5088 O O . SER B 1 136 ? -8.969 25.328 29.734 1 98 136 SER B O 1
ATOM 5090 N N . TYR B 1 137 ? -9.008 27.312 28.719 1 98.19 137 TYR B N 1
ATOM 5091 C CA . TYR B 1 137 ? -9.188 26.75 27.375 1 98.19 137 TYR B CA 1
ATOM 5092 C C . TYR B 1 137 ? -8.609 27.672 26.312 1 98.19 137 TYR B C 1
ATOM 5094 O O . TYR B 1 137 ? -8.305 28.828 26.594 1 98.19 137 TYR B O 1
ATOM 5102 N N . GLU B 1 138 ? -8.422 27.109 25.141 1 97.94 138 GLU B N 1
ATOM 5103 C CA . GLU B 1 138 ? -7.902 27.859 23.984 1 97.94 138 GLU B CA 1
ATOM 5104 C C . GLU B 1 138 ? -8.562 27.406 22.688 1 97.94 138 GLU B C 1
ATOM 5106 O O . GLU B 1 138 ? -8.727 26.203 22.453 1 97.94 138 GLU B O 1
ATOM 5111 N N . LEU B 1 139 ? -9.102 28.422 21.906 1 98.62 139 LEU B N 1
ATOM 5112 C CA . LEU B 1 139 ? -9.516 28.141 20.547 1 98.62 139 LEU B CA 1
ATOM 5113 C C . LEU B 1 139 ? -8.312 27.859 19.656 1 98.62 139 LEU B C 1
ATOM 5115 O O . LEU B 1 139 ? -7.465 28.75 19.453 1 98.62 139 LEU B O 1
ATOM 5119 N N . ILE B 1 140 ? -8.234 26.656 19.094 1 98.69 140 ILE B N 1
ATOM 5120 C CA . ILE B 1 140 ? -6.996 26.281 18.422 1 98.69 140 ILE B CA 1
ATOM 5121 C C . ILE B 1 140 ? -7.234 26.188 16.922 1 98.69 140 ILE B C 1
ATOM 5123 O O . ILE B 1 140 ? -6.289 26.031 16.141 1 98.69 140 ILE B O 1
ATOM 5127 N N . CYS B 1 141 ? -8.453 26.281 16.469 1 98.62 141 CYS B N 1
ATOM 5128 C CA . CYS B 1 141 ? -8.844 26.375 15.07 1 98.62 141 CYS B CA 1
ATOM 5129 C C . CYS B 1 141 ? -10.273 26.875 14.93 1 98.62 141 CYS B C 1
ATOM 5131 O O . CYS B 1 141 ? -11.18 26.375 15.609 1 98.62 141 CYS B O 1
ATOM 5133 N N . LYS B 1 142 ? -10.484 27.875 14.148 1 98.62 142 LYS B N 1
ATOM 5134 C CA . LYS B 1 142 ? -11.82 28.391 13.867 1 98.62 142 LYS B CA 1
ATOM 5135 C C . LYS B 1 142 ? -12.438 27.703 12.656 1 98.62 142 LYS B C 1
ATOM 5137 O O . LYS B 1 142 ? -11.828 27.656 11.586 1 98.62 142 LYS B O 1
ATOM 5142 N N . SER B 1 143 ? -13.562 27.094 12.852 1 98.19 143 SER B N 1
ATOM 5143 C CA . SER B 1 143 ? -14.32 26.531 11.742 1 98.19 143 SER B CA 1
ATOM 5144 C C . SER B 1 143 ? -15.086 27.625 10.984 1 98.19 143 SER B C 1
ATOM 5146 O O . SER B 1 143 ? -15.914 28.328 11.57 1 98.19 143 SER B O 1
ATOM 5148 N N . LEU B 1 144 ? -14.867 27.734 9.711 1 97.88 144 LEU B N 1
ATOM 5149 C CA . LEU B 1 144 ? -15.492 28.781 8.922 1 97.88 144 LEU B CA 1
ATOM 5150 C C . LEU B 1 144 ? -16.766 28.281 8.242 1 97.88 144 LEU B C 1
ATOM 5152 O O . LEU B 1 144 ? -17.547 29.062 7.707 1 97.88 144 LEU B O 1
ATOM 5156 N N . LYS B 1 145 ? -16.953 26.938 8.312 1 94.69 145 LYS B N 1
ATOM 5157 C CA . LYS B 1 145 ? -18.156 26.328 7.766 1 94.69 145 LYS B CA 1
ATOM 5158 C C . LYS B 1 145 ? -18.969 25.625 8.859 1 94.69 145 LYS B C 1
ATOM 5160 O O . LYS B 1 145 ? -18.406 24.922 9.703 1 94.69 145 LYS B O 1
ATOM 5165 N N . PRO B 1 146 ? -20.297 25.906 8.812 1 92.62 146 PRO B N 1
ATOM 5166 C CA . PRO B 1 146 ? -21.125 25.188 9.789 1 92.62 146 PRO B CA 1
ATOM 5167 C C . PRO B 1 146 ? -21.234 23.703 9.469 1 92.62 146 PRO B C 1
ATOM 5169 O O . PRO B 1 146 ? -21.234 23.312 8.305 1 92.62 146 PRO B O 1
ATOM 5172 N N . LEU B 1 147 ? -21.297 22.906 10.516 1 91.44 147 LEU B N 1
ATOM 5173 C CA . LEU B 1 147 ? -21.625 21.484 10.344 1 91.44 147 LEU B CA 1
ATOM 5174 C C . LEU B 1 147 ? -23.094 21.297 10.016 1 91.44 147 LEU B C 1
ATOM 5176 O O . LEU B 1 147 ? -23.922 22.141 10.367 1 91.44 147 LEU B O 1
ATOM 5180 N N . PRO B 1 148 ? -23.359 20.25 9.289 1 85.12 148 PRO B N 1
ATOM 5181 C CA . PRO B 1 148 ? -24.781 19.969 9.055 1 85.12 148 PRO B CA 1
ATOM 5182 C C . PRO B 1 148 ? -25.562 19.766 10.344 1 85.12 148 PRO B C 1
ATOM 5184 O O . PRO B 1 148 ? -25 19.375 11.367 1 85.12 148 PRO B O 1
ATOM 5187 N N . GLU B 1 149 ? -26.75 20.203 10.438 1 71.06 149 GLU B N 1
ATOM 5188 C CA . GLU B 1 149 ? -27.578 20.125 11.648 1 71.06 149 GLU B CA 1
ATOM 5189 C C . GLU B 1 149 ? -27.656 18.688 12.164 1 71.06 149 GLU B C 1
ATOM 5191 O O . GLU B 1 149 ? -27.672 17.734 11.383 1 71.06 149 GLU B O 1
ATOM 5196 N N . LYS B 1 150 ? -27.344 18.547 13.5 1 56.78 150 LYS B N 1
ATOM 5197 C CA . LYS B 1 150 ? -27.203 17.312 14.273 1 56.78 150 LYS B CA 1
ATOM 5198 C C . LYS B 1 150 ? -28.266 16.297 13.867 1 56.78 150 LYS B C 1
ATOM 5200 O O . LYS B 1 150 ? -27.938 15.117 13.648 1 56.78 150 LYS B O 1
ATOM 5205 N N . TRP B 1 151 ? -29.516 16.797 13.891 1 49.09 151 TRP B N 1
ATOM 5206 C CA . TRP B 1 151 ? -30.578 15.82 13.773 1 49.09 151 TRP B CA 1
ATOM 5207 C C . TRP B 1 151 ? -30.641 15.242 12.359 1 49.09 151 TRP B C 1
ATOM 5209 O O . TRP B 1 151 ? -31.141 14.141 12.156 1 49.09 151 TRP B O 1
ATOM 5219 N N . HIS B 1 152 ? -29.906 15.914 11.484 1 61.94 152 HIS B N 1
ATOM 5220 C CA . HIS B 1 152 ? -30.109 15.398 10.133 1 61.94 152 HIS B CA 1
ATOM 5221 C C . HIS B 1 152 ? -28.812 14.891 9.539 1 61.94 152 HIS B C 1
ATOM 5223 O O . HIS B 1 152 ? -28.812 14.141 8.555 1 61.94 152 HIS B O 1
ATOM 5229 N N . GLY B 1 153 ? -27.719 15 10.281 1 66.5 153 GLY B N 1
ATOM 5230 C CA . GLY B 1 153 ? -26.484 14.586 9.656 1 66.5 153 GLY B CA 1
ATOM 5231 C C . GLY B 1 153 ? -26.453 14.844 8.164 1 66.5 153 GLY B C 1
ATOM 5232 O O . GLY B 1 153 ? -27.328 15.508 7.621 1 66.5 153 GLY B O 1
ATOM 5233 N N . LEU B 1 154 ? -25.312 14.562 7.473 1 78.81 154 LEU B N 1
ATOM 5234 C CA . LEU B 1 154 ? -25.234 14.594 6.016 1 78.81 154 LEU B CA 1
ATOM 5235 C C . LEU B 1 154 ? -25.828 13.32 5.418 1 78.81 154 LEU B C 1
ATOM 5237 O O . LEU B 1 154 ? -25.25 12.234 5.559 1 78.81 154 LEU B O 1
ATOM 5241 N N . LYS B 1 155 ? -27 13.359 4.793 1 82.56 155 LYS B N 1
ATOM 5242 C CA . LYS B 1 155 ? -27.75 12.172 4.395 1 82.56 155 LYS B CA 1
ATOM 5243 C C . LYS B 1 155 ? -27.594 11.898 2.898 1 82.56 155 LYS B C 1
ATOM 5245 O O . LYS B 1 155 ? -27.594 10.75 2.465 1 82.56 155 LYS B O 1
ATOM 5250 N N . ASP B 1 156 ? -27.375 12.984 2.176 1 86.75 156 ASP B N 1
ATOM 5251 C CA . ASP B 1 156 ? -27.219 12.805 0.733 1 86.75 156 ASP B CA 1
ATOM 5252 C C . ASP B 1 156 ? -25.969 12.016 0.398 1 86.75 156 ASP B C 1
ATOM 5254 O O . ASP B 1 156 ? -24.859 12.445 0.714 1 86.75 156 ASP B O 1
ATOM 5258 N N . PRO B 1 157 ? -26.156 10.883 -0.223 1 86.56 157 PRO B N 1
ATOM 5259 C CA . PRO B 1 157 ? -25 10.016 -0.457 1 86.56 157 PRO B CA 1
ATOM 5260 C C . PRO B 1 157 ? -23.906 10.695 -1.271 1 86.56 157 PRO B C 1
ATOM 5262 O O . PRO B 1 157 ? -22.719 10.531 -0.976 1 86.56 157 PRO B O 1
ATOM 5265 N N . ASP B 1 158 ? -24.281 11.414 -2.232 1 87.88 158 ASP B N 1
ATOM 5266 C CA . ASP B 1 158 ? -23.297 12.086 -3.064 1 87.88 158 ASP B CA 1
ATOM 5267 C C . ASP B 1 158 ? -22.469 13.078 -2.248 1 87.88 158 ASP B C 1
ATOM 5269 O O . ASP B 1 158 ? -21.25 13.125 -2.369 1 87.88 158 ASP B O 1
ATOM 5273 N N . LEU B 1 159 ? -23.156 13.852 -1.439 1 88.44 159 LEU B N 1
ATOM 5274 C CA . LEU B 1 159 ? -22.469 14.82 -0.593 1 88.44 159 LEU B CA 1
ATOM 5275 C C . LEU B 1 159 ? -21.609 14.125 0.451 1 88.44 159 LEU B C 1
ATOM 5277 O O . LEU B 1 159 ? -20.516 14.609 0.78 1 88.44 159 LEU B O 1
ATOM 5281 N N . ARG B 1 160 ? -22.125 13.023 0.929 1 91.88 160 ARG B N 1
ATOM 5282 C CA . ARG B 1 160 ? -21.391 12.258 1.923 1 91.88 160 ARG B CA 1
ATOM 5283 C C . ARG B 1 160 ? -20.047 11.797 1.367 1 91.88 160 ARG B C 1
ATOM 5285 O O . ARG B 1 160 ? -19.016 11.938 2.029 1 91.88 160 ARG B O 1
ATOM 5292 N N . TYR B 1 161 ? -20.078 11.32 0.163 1 92.06 161 TYR B N 1
ATOM 5293 C CA . TYR B 1 161 ? -18.859 10.797 -0.451 1 92.06 161 TYR B CA 1
ATOM 5294 C C . TYR B 1 161 ? -17.906 11.93 -0.817 1 92.06 161 TYR B C 1
ATOM 5296 O O . TYR B 1 161 ? -16.688 11.773 -0.728 1 92.06 161 TYR B O 1
ATOM 5304 N N . ARG B 1 162 ? -18.422 13.062 -1.199 1 90.94 162 ARG B N 1
ATOM 5305 C CA . ARG B 1 162 ? -17.609 14.195 -1.627 1 90.94 162 ARG B CA 1
ATOM 5306 C C . ARG B 1 162 ? -17 14.922 -0.428 1 90.94 162 ARG B C 1
ATOM 5308 O O . ARG B 1 162 ? -15.875 15.414 -0.5 1 90.94 162 ARG B O 1
ATOM 5315 N N . GLN B 1 163 ? -17.781 15.016 0.603 1 93.88 163 GLN B N 1
ATOM 5316 C CA . GLN B 1 163 ? -17.328 15.648 1.841 1 93.88 163 GLN B CA 1
ATOM 5317 C C . GLN B 1 163 ? -17.172 14.609 2.951 1 93.88 163 GLN B C 1
ATOM 5319 O O . GLN B 1 163 ? -17.734 14.758 4.035 1 93.88 163 GLN B O 1
ATOM 5324 N N . ARG B 1 164 ? -16.328 13.711 2.629 1 96.25 164 ARG B N 1
ATOM 5325 C CA . ARG B 1 164 ? -16.125 12.555 3.494 1 96.25 164 ARG B CA 1
ATOM 5326 C C . ARG B 1 164 ? -15.758 12.992 4.91 1 96.25 164 ARG B C 1
ATOM 5328 O O . ARG B 1 164 ? -16.172 12.359 5.887 1 96.25 164 ARG B O 1
ATOM 5335 N N . GLU B 1 165 ? -14.953 14.086 5.059 1 96.81 165 GLU B N 1
ATOM 5336 C CA . GLU B 1 165 ? -14.578 14.555 6.387 1 96.81 165 GLU B CA 1
ATOM 5337 C C . GLU B 1 165 ? -15.805 14.992 7.188 1 96.81 165 GLU B C 1
ATOM 5339 O O . GLU B 1 165 ? -15.914 14.688 8.375 1 96.81 165 GLU B O 1
ATOM 5344 N N . VAL B 1 166 ? -16.719 15.68 6.516 1 96 166 VAL B N 1
ATOM 5345 C CA . VAL B 1 166 ? -17.938 16.125 7.18 1 96 166 VAL B CA 1
ATOM 5346 C C . VAL B 1 166 ? -18.828 14.922 7.504 1 96 166 VAL B C 1
ATOM 5348 O O . VAL B 1 166 ? -19.438 14.859 8.57 1 96 166 VAL B O 1
ATOM 5351 N N . ASP B 1 167 ? -18.891 13.961 6.559 1 95.94 167 ASP B N 1
ATOM 5352 C CA . ASP B 1 167 ? -19.641 12.727 6.777 1 95.94 167 ASP B CA 1
ATOM 5353 C C . ASP B 1 167 ? -19.156 12 8.031 1 95.94 167 ASP B C 1
ATOM 5355 O O . ASP B 1 167 ? -19.953 11.594 8.867 1 95.94 167 ASP B O 1
ATOM 5359 N N . ILE B 1 168 ? -17.891 11.914 8.203 1 96.81 168 ILE B N 1
ATOM 5360 C CA . ILE B 1 168 ? -17.281 11.203 9.32 1 96.81 168 ILE B CA 1
ATOM 5361 C C . ILE B 1 168 ? -17.531 11.969 10.617 1 96.81 168 ILE B C 1
ATOM 5363 O O . ILE B 1 168 ? -17.797 11.359 11.656 1 96.81 168 ILE B O 1
ATOM 5367 N N . ILE B 1 169 ? -17.453 13.273 10.57 1 96.19 169 ILE B N 1
ATOM 5368 C CA . ILE B 1 169 ? -17.672 14.102 11.75 1 96.19 169 ILE B CA 1
ATOM 5369 C C . ILE B 1 169 ? -19.094 13.93 12.25 1 96.19 169 ILE B C 1
ATOM 5371 O O . ILE B 1 169 ? -19.328 13.812 13.461 1 96.19 169 ILE B O 1
ATOM 5375 N N . THR B 1 170 ? -20.078 13.875 11.328 1 93.56 170 THR B N 1
ATOM 5376 C CA . THR B 1 170 ? -21.484 13.992 11.703 1 93.56 170 THR B CA 1
ATOM 5377 C C . THR B 1 170 ? -22.125 12.617 11.875 1 93.56 170 THR B C 1
ATOM 5379 O O . THR B 1 170 ? -23.172 12.484 12.5 1 93.56 170 THR B O 1
ATOM 5382 N N . ASN B 1 171 ? -21.484 11.594 11.305 1 93.31 171 ASN B N 1
ATOM 5383 C CA . ASN B 1 171 ? -21.984 10.227 11.391 1 93.31 171 ASN B CA 1
ATOM 5384 C C . ASN B 1 171 ? -20.953 9.289 12.008 1 93.31 171 ASN B C 1
ATOM 5386 O O . ASN B 1 171 ? -20.141 8.703 11.297 1 93.31 171 ASN B O 1
ATOM 5390 N N . PRO B 1 172 ? -21.094 9.039 13.297 1 92.44 172 PRO B N 1
ATOM 5391 C CA . PRO B 1 172 ? -20.078 8.266 14 1 92.44 172 PRO B CA 1
ATOM 5392 C C . PRO B 1 172 ? -19.906 6.855 13.43 1 92.44 172 PRO B C 1
ATOM 5394 O O . PRO B 1 172 ? -18.812 6.293 13.484 1 92.44 172 PRO B O 1
ATOM 5397 N N . GLU B 1 173 ? -21 6.289 12.891 1 94.62 173 GLU B N 1
ATOM 5398 C CA . GLU B 1 173 ? -20.922 4.941 12.336 1 94.62 173 GLU B CA 1
ATOM 5399 C C . GLU B 1 173 ? -19.984 4.895 11.125 1 94.62 173 GLU B C 1
ATOM 5401 O O . GLU B 1 173 ? -19.359 3.867 10.852 1 94.62 173 GLU B O 1
ATOM 5406 N N . VAL B 1 174 ? -19.906 6.012 10.414 1 96.25 174 VAL B N 1
ATOM 5407 C CA . VAL B 1 174 ? -19 6.09 9.266 1 96.25 174 VAL B CA 1
ATOM 5408 C C . VAL B 1 174 ? -17.547 6.027 9.734 1 96.25 174 VAL B C 1
ATOM 5410 O O . VAL B 1 174 ? -16.734 5.316 9.148 1 96.25 174 VAL B O 1
ATOM 5413 N N . LYS B 1 175 ? -17.219 6.766 10.781 1 96.5 175 LYS B N 1
ATOM 5414 C CA . LYS B 1 175 ? -15.883 6.703 11.367 1 96.5 175 LYS B CA 1
ATOM 5415 C C . LYS B 1 175 ? -15.531 5.277 11.781 1 96.5 175 LYS B C 1
ATOM 5417 O O . LYS B 1 175 ? -14.422 4.805 11.523 1 96.5 175 LYS B O 1
ATOM 5422 N N . ASP B 1 176 ? -16.5 4.645 12.383 1 97 176 ASP B N 1
ATOM 5423 C CA . ASP B 1 176 ? -16.312 3.275 12.859 1 97 176 ASP B CA 1
ATOM 5424 C C . ASP B 1 176 ? -15.969 2.338 11.703 1 97 176 ASP B C 1
ATOM 5426 O O . ASP B 1 176 ? -15.125 1.451 11.844 1 97 176 ASP B O 1
ATOM 5430 N N . THR B 1 177 ? -16.609 2.506 10.586 1 98.06 177 THR B N 1
ATOM 5431 C CA . THR B 1 177 ? -16.359 1.688 9.398 1 98.06 177 THR B CA 1
ATOM 5432 C C . THR B 1 177 ? -14.906 1.795 8.969 1 98.06 177 THR B C 1
ATOM 5434 O O . THR B 1 177 ? -14.258 0.781 8.695 1 98.06 177 THR B O 1
ATOM 5437 N N . PHE B 1 178 ? -14.383 2.98 8.977 1 98.12 178 PHE B N 1
ATOM 5438 C CA . PHE B 1 178 ? -13.031 3.18 8.469 1 98.12 178 PHE B CA 1
ATOM 5439 C C . PHE B 1 178 ? -11.992 2.754 9.5 1 98.12 178 PHE B C 1
ATOM 5441 O O . PHE B 1 178 ? -10.914 2.271 9.141 1 98.12 178 PHE B O 1
ATOM 5448 N N . ILE B 1 179 ? -12.336 2.887 10.789 1 97.88 179 ILE B N 1
ATOM 5449 C CA . ILE B 1 179 ? -11.461 2.336 11.82 1 97.88 179 ILE B CA 1
ATOM 5450 C C . ILE B 1 179 ? -11.406 0.815 11.695 1 97.88 179 ILE B C 1
ATOM 5452 O O . ILE B 1 179 ? -10.328 0.221 11.742 1 97.88 179 ILE B O 1
ATOM 5456 N N . LYS B 1 180 ? -12.539 0.168 11.492 1 98.5 180 LYS B N 1
ATOM 5457 C CA . LYS B 1 180 ? -12.594 -1.278 11.289 1 98.5 180 LYS B CA 1
ATOM 5458 C C . LYS B 1 180 ? -11.82 -1.69 10.039 1 98.5 180 LYS B C 1
ATOM 5460 O O . LYS B 1 180 ? -11.141 -2.717 10.039 1 98.5 180 LYS B O 1
ATOM 5465 N N . ARG B 1 181 ? -11.969 -0.918 8.953 1 98.69 181 ARG B N 1
ATOM 5466 C CA . ARG B 1 181 ? -11.211 -1.205 7.738 1 98.69 181 ARG B CA 1
ATOM 5467 C C . ARG B 1 181 ? -9.719 -1.303 8.031 1 98.69 181 ARG B C 1
ATOM 5469 O O . ARG B 1 181 ? -9.055 -2.258 7.617 1 98.69 181 ARG B O 1
ATOM 5476 N N . VAL B 1 182 ? -9.188 -0.321 8.766 1 98.31 182 VAL B N 1
ATOM 5477 C CA . VAL B 1 182 ? -7.77 -0.286 9.109 1 98.31 182 VAL B CA 1
ATOM 5478 C C . VAL B 1 182 ? -7.402 -1.526 9.922 1 98.31 182 VAL B C 1
ATOM 5480 O O . VAL B 1 182 ? -6.387 -2.174 9.648 1 98.31 182 VAL B O 1
ATOM 5483 N N . LYS B 1 183 ? -8.234 -1.87 10.852 1 98.56 183 LYS B N 1
ATOM 5484 C CA . LYS B 1 183 ? -7.98 -3.016 11.719 1 98.56 183 LYS B CA 1
ATOM 5485 C C . LYS B 1 183 ? -8.039 -4.324 10.938 1 98.56 183 LYS B C 1
ATOM 5487 O O . LYS B 1 183 ? -7.254 -5.238 11.188 1 98.56 183 LYS B O 1
ATOM 5492 N N . ILE B 1 184 ? -8.969 -4.449 10.031 1 98.81 184 ILE B N 1
ATOM 5493 C CA . ILE B 1 184 ? -9.133 -5.656 9.227 1 98.81 184 ILE B CA 1
ATOM 5494 C C . ILE B 1 184 ? -7.898 -5.863 8.352 1 98.81 184 ILE B C 1
ATOM 5496 O O . ILE B 1 184 ? -7.352 -6.965 8.289 1 98.81 184 ILE B O 1
ATOM 5500 N N . ILE B 1 185 ? -7.457 -4.824 7.688 1 98.62 185 ILE B N 1
ATOM 5501 C CA . ILE B 1 185 ? -6.277 -4.902 6.832 1 98.62 185 ILE B CA 1
ATOM 5502 C C . ILE B 1 185 ? -5.062 -5.301 7.664 1 98.62 185 ILE B C 1
ATOM 5504 O O . ILE B 1 185 ? -4.262 -6.145 7.242 1 98.62 185 ILE B O 1
ATOM 5508 N N . LYS B 1 186 ? -4.926 -4.703 8.82 1 98.25 186 LYS B N 1
ATOM 5509 C CA . LYS B 1 186 ? -3.848 -5.066 9.734 1 98.25 186 LYS B CA 1
ATOM 5510 C C . LYS B 1 186 ? -3.928 -6.539 10.117 1 98.25 186 LYS B C 1
ATOM 5512 O O . LYS B 1 186 ? -2.904 -7.223 10.195 1 98.25 186 LYS B O 1
ATOM 5517 N N . ALA B 1 187 ? -5.125 -7.016 10.398 1 98.75 187 ALA B N 1
ATOM 5518 C CA . ALA B 1 187 ? -5.328 -8.414 10.773 1 98.75 187 ALA B CA 1
ATOM 5519 C C . ALA B 1 187 ? -4.93 -9.352 9.633 1 98.75 187 ALA B C 1
ATOM 5521 O O . ALA B 1 187 ? -4.332 -10.398 9.859 1 98.75 187 ALA B O 1
ATOM 5522 N N . ILE B 1 188 ? -5.262 -8.992 8.445 1 98.81 188 ILE B N 1
ATOM 5523 C CA . ILE B 1 188 ? -4.91 -9.789 7.27 1 98.81 188 ILE B CA 1
ATOM 5524 C C . ILE B 1 188 ? -3.393 -9.883 7.145 1 98.81 188 ILE B C 1
ATOM 5526 O O . ILE B 1 188 ? -2.842 -10.969 6.941 1 98.81 188 ILE B O 1
ATOM 5530 N N . ARG B 1 189 ? -2.695 -8.742 7.266 1 98.5 189 ARG B N 1
ATOM 5531 C CA . ARG B 1 189 ? -1.237 -8.742 7.207 1 98.5 189 ARG B CA 1
ATOM 5532 C C . ARG B 1 189 ? -0.643 -9.625 8.297 1 98.5 189 ARG B C 1
ATOM 5534 O O . ARG B 1 189 ? 0.297 -10.383 8.047 1 98.5 189 ARG B O 1
ATOM 5541 N N . GLU B 1 190 ? -1.198 -9.445 9.461 1 98.38 190 GLU B N 1
ATOM 5542 C CA . GLU B 1 190 ? -0.727 -10.242 10.594 1 98.38 190 GLU B CA 1
ATOM 5543 C C . GLU B 1 190 ? -0.876 -11.734 10.32 1 98.38 190 GLU B C 1
ATOM 5545 O O . GLU B 1 190 ? 0.041 -12.516 10.586 1 98.38 190 GLU B O 1
ATOM 5550 N N . PHE B 1 191 ? -2.025 -12.18 9.828 1 98.81 191 PHE B N 1
ATOM 5551 C CA . PHE B 1 191 ? -2.301 -13.57 9.492 1 98.81 191 PHE B CA 1
ATOM 5552 C C . PHE B 1 191 ? -1.257 -14.109 8.531 1 98.81 191 PHE B C 1
ATOM 5554 O O . PHE B 1 191 ? -0.733 -15.211 8.727 1 98.81 191 PHE B O 1
ATOM 5561 N N . LEU B 1 192 ? -0.958 -13.375 7.496 1 98.75 192 LEU B N 1
ATOM 5562 C CA . LEU B 1 192 ? -0.036 -13.82 6.457 1 98.75 192 LEU B CA 1
ATOM 5563 C C . LEU B 1 192 ? 1.405 -13.766 6.949 1 98.75 192 LEU B C 1
ATOM 5565 O O . LEU B 1 192 ? 2.205 -14.656 6.637 1 98.75 192 LEU B O 1
ATOM 5569 N N . ASP B 1 193 ? 1.744 -12.688 7.738 1 97.44 193 ASP B N 1
ATOM 5570 C CA . ASP B 1 193 ? 3.072 -12.594 8.336 1 97.44 193 ASP B CA 1
ATOM 5571 C C . ASP B 1 193 ? 3.383 -13.82 9.18 1 97.44 193 ASP B C 1
ATOM 5573 O O . ASP B 1 193 ? 4.484 -14.367 9.109 1 97.44 193 ASP B O 1
ATOM 5577 N N . ASN B 1 194 ? 2.428 -14.219 9.938 1 97.81 194 ASN B N 1
ATOM 5578 C CA . ASN B 1 194 ? 2.598 -15.352 10.836 1 97.81 194 ASN B CA 1
ATOM 5579 C C . ASN B 1 194 ? 2.773 -16.656 10.062 1 97.81 194 ASN B C 1
ATOM 5581 O O . ASN B 1 194 ? 3.199 -17.672 10.625 1 97.81 194 ASN B O 1
ATOM 5585 N N . ARG B 1 195 ? 2.516 -16.609 8.789 1 97.62 195 ARG B N 1
ATOM 5586 C CA . ARG B 1 195 ? 2.631 -17.812 7.953 1 97.62 195 ARG B CA 1
ATOM 5587 C C . ARG B 1 195 ? 3.82 -17.703 7.004 1 97.62 195 ARG B C 1
ATOM 5589 O O . ARG B 1 195 ? 3.965 -18.5 6.086 1 97.62 195 ARG B O 1
ATOM 5596 N N . GLY B 1 196 ? 4.602 -16.703 7.148 1 96.62 196 GLY B N 1
ATOM 5597 C CA . GLY B 1 196 ? 5.871 -16.594 6.445 1 96.62 196 GLY B CA 1
ATOM 5598 C C . GLY B 1 196 ? 5.754 -15.883 5.109 1 96.62 196 GLY B C 1
ATOM 5599 O O . GLY B 1 196 ? 6.695 -15.883 4.316 1 96.62 196 GLY B O 1
ATOM 5600 N N . TYR B 1 197 ? 4.605 -15.305 4.75 1 98.62 197 TYR B N 1
ATOM 5601 C CA . TYR B 1 197 ? 4.465 -14.547 3.51 1 98.62 197 TYR B CA 1
ATOM 5602 C C . TYR B 1 197 ? 5.223 -13.227 3.586 1 98.62 197 TYR B C 1
ATOM 5604 O O . TYR B 1 197 ? 5.27 -12.594 4.641 1 98.62 197 TYR B O 1
ATOM 5612 N N . MET B 1 198 ? 5.781 -12.828 2.461 1 98.19 198 MET B N 1
ATOM 5613 C CA . MET B 1 198 ? 6.441 -11.539 2.328 1 98.19 198 MET B CA 1
ATOM 5614 C C . MET B 1 198 ? 5.586 -10.57 1.517 1 98.19 198 MET B C 1
ATOM 5616 O O . MET B 1 198 ? 5.16 -10.891 0.407 1 98.19 198 MET B O 1
ATOM 5620 N N . GLU B 1 199 ? 5.305 -9.43 2.111 1 98.56 199 GLU B N 1
ATOM 5621 C CA . GLU B 1 199 ? 4.605 -8.391 1.36 1 98.56 199 GLU B CA 1
ATOM 5622 C C . GLU B 1 199 ? 5.555 -7.664 0.413 1 98.56 199 GLU B C 1
ATOM 5624 O O . GLU B 1 199 ? 6.473 -6.969 0.857 1 98.56 199 GLU B O 1
ATOM 5629 N N . VAL B 1 200 ? 5.375 -7.828 -0.903 1 98.31 200 VAL B N 1
ATOM 5630 C CA . VAL B 1 200 ? 6.207 -7.176 -1.907 1 98.31 200 VAL B CA 1
ATOM 5631 C C . VAL B 1 200 ? 5.383 -6.152 -2.684 1 98.31 200 VAL B C 1
ATOM 5633 O O . VAL B 1 200 ? 4.16 -6.09 -2.533 1 98.31 200 VAL B O 1
ATOM 5636 N N . GLU B 1 201 ? 6.031 -5.301 -3.402 1 97.19 201 GLU B N 1
ATOM 5637 C CA . GLU B 1 201 ? 5.371 -4.285 -4.219 1 97.19 201 GLU B CA 1
ATOM 5638 C C . GLU B 1 201 ? 5.574 -4.555 -5.707 1 97.19 201 GLU B C 1
ATOM 5640 O O . GLU B 1 201 ? 6.707 -4.645 -6.18 1 97.19 201 GLU B O 1
ATOM 5645 N N . THR B 1 202 ? 4.508 -4.688 -6.395 1 97.31 202 THR B N 1
ATOM 5646 C CA . THR B 1 202 ? 4.555 -4.805 -7.848 1 97.31 202 THR B CA 1
ATOM 5647 C C . THR B 1 202 ? 4.23 -3.471 -8.508 1 97.31 202 THR B C 1
ATOM 5649 O O . THR B 1 202 ? 3.623 -2.596 -7.891 1 97.31 202 THR B O 1
ATOM 5652 N N . PRO B 1 203 ? 4.648 -3.295 -9.703 1 96.81 203 PRO B N 1
ATOM 5653 C CA . PRO B 1 203 ? 4.445 -2.004 -10.359 1 96.81 203 PRO B CA 1
ATOM 5654 C C . PRO B 1 203 ? 2.967 -1.686 -10.586 1 96.81 203 PRO B C 1
ATOM 5656 O O . PRO B 1 203 ? 2.186 -2.576 -10.93 1 96.81 203 PRO B O 1
ATOM 5659 N N . ILE B 1 204 ? 2.66 -0.434 -10.375 1 97.69 204 ILE B N 1
ATOM 5660 C CA . ILE B 1 204 ? 1.34 0.078 -10.719 1 97.69 204 ILE B CA 1
ATOM 5661 C C . ILE B 1 204 ? 1.319 0.495 -12.188 1 97.69 204 ILE B C 1
ATOM 5663 O O . ILE B 1 204 ? 0.311 0.318 -12.875 1 97.69 204 ILE B O 1
ATOM 5667 N N . LEU B 1 205 ? 2.393 1.044 -12.641 1 96.5 205 LEU B N 1
ATOM 5668 C CA . LEU B 1 205 ? 2.584 1.398 -14.047 1 96.5 205 LEU B CA 1
ATOM 5669 C C . LEU B 1 205 ? 3.377 0.318 -14.773 1 96.5 205 LEU B C 1
ATOM 5671 O O . LEU B 1 205 ? 4.469 -0.055 -14.344 1 96.5 205 LEU B O 1
ATOM 5675 N N . SER B 1 206 ? 2.809 -0.17 -15.82 1 93.19 206 SER B N 1
ATOM 5676 C CA . SER B 1 206 ? 3.486 -1.195 -16.609 1 93.19 206 SER B CA 1
ATOM 5677 C C . SER B 1 206 ? 3.363 -0.917 -18.094 1 93.19 206 SER B C 1
ATOM 5679 O O . SER B 1 206 ? 2.412 -0.269 -18.531 1 93.19 206 SER B O 1
ATOM 5681 N N . PRO B 1 207 ? 4.309 -1.401 -18.844 1 91 207 PRO B N 1
ATOM 5682 C CA . PRO B 1 207 ? 4.223 -1.221 -20.297 1 91 207 PRO B CA 1
ATOM 5683 C C . PRO B 1 207 ? 3.104 -2.045 -20.938 1 91 207 PRO B C 1
ATOM 5685 O O . PRO B 1 207 ? 2.732 -1.81 -22.094 1 91 207 PRO B O 1
ATOM 5688 N N . ILE B 1 208 ? 2.605 -3.02 -20.266 1 87.75 208 ILE B N 1
ATOM 5689 C CA . ILE B 1 208 ? 1.504 -3.85 -20.734 1 87.75 208 ILE B CA 1
ATOM 5690 C C . ILE B 1 208 ? 0.482 -4.035 -19.625 1 87.75 208 ILE B C 1
ATOM 5692 O O . ILE B 1 208 ? 0.841 -4.066 -18.438 1 87.75 208 ILE B O 1
ATOM 5696 N N . ALA B 1 209 ? -0.747 -4.023 -20.031 1 83.44 209 ALA B N 1
ATOM 5697 C CA . ALA B 1 209 ? -1.795 -4.352 -19.078 1 83.44 209 ALA B CA 1
ATOM 5698 C C . ALA B 1 209 ? -2.078 -5.852 -19.062 1 83.44 209 ALA B C 1
ATOM 5700 O O . ALA B 1 209 ? -2.842 -6.352 -19.891 1 83.44 209 ALA B O 1
ATOM 5701 N N . GLY B 1 210 ? -1.518 -6.609 -18.203 1 79.69 210 GLY B N 1
ATOM 5702 C CA . GLY B 1 210 ? -1.688 -8.055 -18.188 1 79.69 210 GLY B CA 1
ATOM 5703 C C . GLY B 1 210 ? -2.141 -8.586 -16.844 1 79.69 210 GLY B C 1
ATOM 5704 O O . GLY B 1 210 ? -2.287 -7.824 -15.883 1 79.69 210 GLY B O 1
ATOM 5705 N N . GLY B 1 211 ? -2.604 -9.852 -16.781 1 80.69 211 GLY B N 1
ATOM 5706 C CA . GLY B 1 211 ? -2.9 -10.562 -15.539 1 80.69 211 GLY B CA 1
ATOM 5707 C C . GLY B 1 211 ? -4.387 -10.695 -15.273 1 80.69 211 GLY B C 1
ATOM 5708 O O . GLY B 1 211 ? -4.793 -11.391 -14.344 1 80.69 211 GLY B O 1
ATOM 5709 N N . ALA B 1 212 ? -5.164 -9.953 -16 1 79.31 212 ALA B N 1
ATOM 5710 C CA . ALA B 1 212 ? -6.617 -10.047 -15.891 1 79.31 212 ALA B CA 1
ATOM 5711 C C . ALA B 1 212 ? -7.301 -9.547 -17.156 1 79.31 212 ALA B C 1
ATOM 5713 O O . ALA B 1 212 ? -6.668 -8.914 -18 1 79.31 212 ALA B O 1
ATOM 5714 N N . ALA B 1 213 ? -8.523 -9.992 -17.266 1 80.75 213 ALA B N 1
ATOM 5715 C CA . ALA B 1 213 ? -9.352 -9.5 -18.359 1 80.75 213 ALA B CA 1
ATOM 5716 C C . ALA B 1 213 ? -10.148 -8.266 -17.938 1 80.75 213 ALA B C 1
ATOM 5718 O O . ALA B 1 213 ? -11.219 -8.391 -17.344 1 80.75 213 ALA B O 1
ATOM 5719 N N . ALA B 1 214 ? -9.602 -7.105 -18.219 1 87.12 214 ALA B N 1
ATOM 5720 C CA . ALA B 1 214 ? -10.258 -5.84 -17.891 1 87.12 214 ALA B CA 1
ATOM 5721 C C . ALA B 1 214 ? -9.711 -4.707 -18.766 1 87.12 214 ALA B C 1
ATOM 5723 O O . ALA B 1 214 ? -8.586 -4.781 -19.266 1 87.12 214 ALA B O 1
ATOM 5724 N N . ARG B 1 215 ? -10.492 -3.678 -18.938 1 89.88 215 ARG B N 1
ATOM 5725 C CA . ARG B 1 215 ? -10.039 -2.504 -19.672 1 89.88 215 ARG B CA 1
ATOM 5726 C C . ARG B 1 215 ? -9.078 -1.666 -18.844 1 89.88 215 ARG B C 1
ATOM 5728 O O . ARG B 1 215 ? -9.43 -1.202 -17.75 1 89.88 215 ARG B O 1
ATOM 5735 N N . PRO B 1 216 ? -7.93 -1.455 -19.312 1 94.5 216 PRO B N 1
ATOM 5736 C CA . PRO B 1 216 ? -6.945 -0.738 -18.5 1 94.5 216 PRO B CA 1
ATOM 5737 C C . PRO B 1 216 ? -7.043 0.778 -18.656 1 94.5 216 PRO B C 1
ATOM 5739 O O . PRO B 1 216 ? -7.621 1.267 -19.641 1 94.5 216 PRO B O 1
ATOM 5742 N N . PHE B 1 217 ? -6.602 1.551 -17.656 1 96.75 217 PHE B N 1
ATOM 5743 C CA . PHE B 1 217 ? -6.273 2.963 -17.812 1 96.75 217 PHE B CA 1
ATOM 5744 C C . PHE B 1 217 ? -4.949 3.133 -18.547 1 96.75 217 PHE B C 1
ATOM 5746 O O . PHE B 1 217 ? -3.963 2.467 -18.234 1 96.75 217 PHE B O 1
ATOM 5753 N N . ILE B 1 218 ? -4.953 3.975 -19.562 1 96.5 218 ILE B N 1
ATOM 5754 C CA . ILE B 1 218 ? -3.76 4.211 -20.359 1 96.5 218 ILE B CA 1
ATOM 5755 C C . ILE B 1 218 ? -3.189 5.59 -20.047 1 96.5 218 ILE B C 1
ATOM 5757 O O . ILE B 1 218 ? -3.938 6.562 -19.922 1 96.5 218 ILE B O 1
ATOM 5761 N N . THR B 1 219 ? -1.917 5.691 -19.797 1 97.31 219 THR B N 1
ATOM 5762 C CA . THR B 1 219 ? -1.209 6.949 -19.594 1 97.31 219 THR B CA 1
ATOM 5763 C C . THR B 1 219 ? 0.06 7 -20.438 1 97.31 219 THR B C 1
ATOM 5765 O O . THR B 1 219 ? 0.248 6.172 -21.344 1 97.31 219 THR B O 1
ATOM 5768 N N . HIS B 1 220 ? 0.851 8.086 -20.281 1 96.75 220 HIS B N 1
ATOM 5769 C CA . HIS B 1 220 ? 2.004 8.289 -21.141 1 96.75 220 HIS B CA 1
ATOM 5770 C C . HIS B 1 220 ? 3.207 8.797 -20.359 1 96.75 220 HIS B C 1
ATOM 5772 O O . HIS B 1 220 ? 3.088 9.742 -19.578 1 96.75 220 HIS B O 1
ATOM 5778 N N . HIS B 1 221 ? 4.273 8.078 -20.5 1 95.06 221 HIS B N 1
ATOM 5779 C CA . HIS B 1 221 ? 5.539 8.531 -19.938 1 95.06 221 HIS B CA 1
ATOM 5780 C C . HIS B 1 221 ? 6.246 9.5 -20.875 1 95.06 221 HIS B C 1
ATOM 5782 O O . HIS B 1 221 ? 6.727 9.102 -21.938 1 95.06 221 HIS B O 1
ATOM 5788 N N . ASN B 1 222 ? 6.496 10.656 -20.469 1 93 222 ASN B N 1
ATOM 5789 C CA . ASN B 1 222 ? 6.969 11.719 -21.344 1 93 222 ASN B CA 1
ATOM 5790 C C . ASN B 1 222 ? 8.438 11.523 -21.719 1 93 222 ASN B C 1
ATOM 5792 O O . ASN B 1 222 ? 8.797 11.602 -22.891 1 93 222 ASN B O 1
ATOM 5796 N N . ALA B 1 223 ? 9.25 11.32 -20.75 1 91 223 ALA B N 1
ATOM 5797 C CA . ALA B 1 223 ? 10.688 11.258 -20.984 1 91 223 ALA B CA 1
ATOM 5798 C C . ALA B 1 223 ? 11.039 10.07 -21.891 1 91 223 ALA B C 1
ATOM 5800 O O . ALA B 1 223 ? 11.93 10.172 -22.734 1 91 223 ALA B O 1
ATOM 5801 N N . LEU B 1 224 ? 10.352 8.945 -21.734 1 91.69 224 LEU B N 1
ATOM 5802 C CA . LEU B 1 224 ? 10.617 7.746 -22.531 1 91.69 224 LEU B CA 1
ATOM 5803 C C . LEU B 1 224 ? 9.734 7.703 -23.766 1 91.69 224 LEU B C 1
ATOM 5805 O O . LEU B 1 224 ? 9.977 6.902 -24.672 1 91.69 224 LEU B O 1
ATOM 5809 N N . ASP B 1 225 ? 8.789 8.531 -23.828 1 93.56 225 ASP B N 1
ATOM 5810 C CA . ASP B 1 225 ? 7.828 8.633 -24.938 1 93.56 225 ASP B CA 1
ATOM 5811 C C . ASP B 1 225 ? 7.18 7.277 -25.219 1 93.56 225 ASP B C 1
ATOM 5813 O O . ASP B 1 225 ? 7.207 6.801 -26.359 1 93.56 225 ASP B O 1
ATOM 5817 N N . ILE B 1 226 ? 6.621 6.641 -24.188 1 93.69 226 ILE B N 1
ATOM 5818 C CA . ILE B 1 226 ? 5.926 5.363 -24.312 1 93.69 226 ILE B CA 1
ATOM 5819 C C . ILE B 1 226 ? 4.598 5.418 -23.562 1 93.69 226 ILE B C 1
ATOM 5821 O O . ILE B 1 226 ? 4.477 6.121 -22.562 1 93.69 226 ILE B O 1
ATOM 5825 N N . ASP B 1 227 ? 3.66 4.715 -24.062 1 94.94 227 ASP B N 1
ATOM 5826 C CA . ASP B 1 227 ? 2.426 4.516 -23.312 1 94.94 227 ASP B CA 1
ATOM 5827 C C . ASP B 1 227 ? 2.633 3.527 -22.156 1 94.94 227 ASP B C 1
ATOM 5829 O O . ASP B 1 227 ? 3.422 2.586 -22.281 1 94.94 227 ASP B O 1
ATOM 5833 N N . MET B 1 228 ? 2.039 3.807 -21.109 1 95.62 228 MET B N 1
ATOM 5834 C CA . MET B 1 228 ? 2.023 2.922 -19.953 1 95.62 228 MET B CA 1
ATOM 5835 C C . MET B 1 228 ? 0.593 2.627 -19.516 1 95.62 228 MET B C 1
ATOM 5837 O O . MET B 1 228 ? -0.334 3.355 -19.875 1 95.62 228 MET B O 1
ATOM 5841 N N . TYR B 1 229 ? 0.416 1.568 -18.812 1 95.88 229 TYR B N 1
ATOM 5842 C CA . TYR B 1 229 ? -0.893 1.101 -18.359 1 95.88 229 TYR B CA 1
ATOM 5843 C C . TYR B 1 229 ? -0.924 0.921 -16.859 1 95.88 229 TYR B C 1
ATOM 5845 O O . TYR B 1 229 ? 0.044 0.442 -16.266 1 95.88 229 TYR B O 1
ATOM 5853 N N . LEU B 1 230 ? -2.041 1.419 -16.203 1 97.56 230 LEU B N 1
ATOM 5854 C CA . LEU B 1 230 ? -2.229 1.084 -14.797 1 97.56 230 LEU B CA 1
ATOM 5855 C C . LEU B 1 230 ? -2.572 -0.392 -14.633 1 97.56 230 LEU B C 1
ATOM 5857 O O . LEU B 1 230 ? -3.338 -0.949 -15.422 1 97.56 230 LEU B O 1
ATOM 5861 N N . ARG B 1 231 ? -2.061 -1.014 -13.617 1 97.12 231 ARG B N 1
ATOM 5862 C CA . ARG B 1 231 ? -2.203 -2.453 -13.422 1 97.12 231 ARG B CA 1
ATOM 5863 C C . ARG B 1 231 ? -3.66 -2.832 -13.188 1 97.12 231 ARG B C 1
ATOM 5865 O O . ARG B 1 231 ? -4.375 -2.143 -12.453 1 97.12 231 ARG B O 1
ATOM 5872 N N . ILE B 1 232 ? -4.105 -3.902 -13.797 1 95.94 232 ILE B N 1
ATOM 5873 C CA . ILE B 1 232 ? -5.441 -4.449 -13.578 1 95.94 232 ILE B CA 1
ATOM 5874 C C . ILE B 1 232 ? -5.359 -5.648 -12.641 1 95.94 232 ILE B C 1
ATOM 5876 O O . ILE B 1 232 ? -6.383 -6.133 -12.148 1 95.94 232 ILE B O 1
ATOM 5880 N N . ALA B 1 233 ? -4.141 -6.172 -12.43 1 95.81 233 ALA B N 1
ATOM 5881 C CA . ALA B 1 233 ? -3.822 -7.289 -11.547 1 95.81 233 ALA B CA 1
ATOM 5882 C C . ALA B 1 233 ? -2.33 -7.328 -11.227 1 95.81 233 ALA B C 1
ATOM 5884 O O . ALA B 1 233 ? -1.521 -6.738 -11.945 1 95.81 233 ALA B O 1
ATOM 5885 N N . THR B 1 234 ? -1.936 -8.023 -10.141 1 96.88 234 THR B N 1
ATOM 5886 C CA . THR B 1 234 ? -0.536 -8.086 -9.742 1 96.88 234 THR B CA 1
ATOM 5887 C C . THR B 1 234 ? 0.064 -9.445 -10.062 1 96.88 234 THR B C 1
ATOM 5889 O O . THR B 1 234 ? 1.245 -9.688 -9.805 1 96.88 234 THR B O 1
ATOM 5892 N N . GLU B 1 235 ? -0.628 -10.312 -10.688 1 96.38 235 GLU B N 1
ATOM 5893 C CA . GLU B 1 235 ? -0.363 -11.742 -10.812 1 96.38 235 GLU B CA 1
ATOM 5894 C C . GLU B 1 235 ? 0.968 -12 -11.508 1 96.38 235 GLU B C 1
ATOM 5896 O O . GLU B 1 235 ? 1.826 -12.703 -10.977 1 96.38 235 GLU B O 1
ATOM 5901 N N . LEU B 1 236 ? 1.178 -11.445 -12.664 1 96.5 236 LEU B N 1
ATOM 5902 C CA . LEU B 1 236 ? 2.324 -11.812 -13.484 1 96.5 236 LEU B CA 1
ATOM 5903 C C . LEU B 1 236 ? 3.631 -11.453 -12.789 1 96.5 236 LEU B C 1
ATOM 5905 O O . LEU B 1 236 ? 4.598 -12.219 -12.836 1 96.5 236 LEU B O 1
ATOM 5909 N N . TYR B 1 237 ? 3.621 -10.336 -12.109 1 97.38 237 TYR B N 1
ATOM 5910 C CA . TYR B 1 237 ? 4.828 -9.922 -11.398 1 97.38 237 TYR B CA 1
ATOM 5911 C C . TYR B 1 237 ? 5.051 -10.781 -10.156 1 97.38 237 TYR B C 1
ATOM 5913 O O . TYR B 1 237 ? 6.191 -11.102 -9.812 1 97.38 237 TYR B O 1
ATOM 5921 N N . LEU B 1 238 ? 3.996 -11.102 -9.438 1 98.56 238 LEU B N 1
ATOM 5922 C CA . LEU B 1 238 ? 4.141 -11.945 -8.258 1 98.56 238 LEU B CA 1
ATOM 5923 C C . LEU B 1 238 ? 4.625 -13.344 -8.641 1 98.56 238 LEU B C 1
ATOM 5925 O O . LEU B 1 238 ? 5.395 -13.961 -7.906 1 98.56 238 LEU B O 1
ATOM 5929 N N . LYS B 1 239 ? 4.18 -13.867 -9.805 1 98.5 239 LYS B N 1
ATOM 5930 C CA . LYS B 1 239 ? 4.699 -15.141 -10.297 1 98.5 239 LYS B CA 1
ATOM 5931 C C . LYS B 1 239 ? 6.199 -15.055 -10.57 1 98.5 239 LYS B C 1
ATOM 5933 O O . LYS B 1 239 ? 6.934 -16.016 -10.32 1 98.5 239 LYS B O 1
ATOM 5938 N N . ARG B 1 240 ? 6.66 -13.922 -11.039 1 98.25 240 ARG B N 1
ATOM 5939 C CA . ARG B 1 240 ? 8.094 -13.734 -11.25 1 98.25 240 ARG B CA 1
ATOM 5940 C C . ARG B 1 240 ? 8.852 -13.773 -9.93 1 98.25 240 ARG B C 1
ATOM 5942 O O . ARG B 1 240 ? 10 -14.219 -9.883 1 98.25 240 ARG B O 1
ATOM 5949 N N . CYS B 1 241 ? 8.219 -13.297 -8.891 1 98.69 241 CYS B N 1
ATOM 5950 C CA . CYS B 1 241 ? 8.828 -13.406 -7.574 1 98.69 241 CYS B CA 1
ATOM 5951 C C . CYS B 1 241 ? 8.984 -14.859 -7.156 1 98.69 241 CYS B C 1
ATOM 5953 O O . CYS B 1 241 ? 9.984 -15.234 -6.543 1 98.69 241 CYS B O 1
ATOM 5955 N N . ILE B 1 242 ? 8 -15.703 -7.457 1 98.81 242 ILE B N 1
ATOM 5956 C CA . ILE B 1 242 ? 8.078 -17.125 -7.152 1 98.81 242 ILE B CA 1
ATOM 5957 C C . ILE B 1 242 ? 9.211 -17.766 -7.957 1 98.81 242 ILE B C 1
ATOM 5959 O O . ILE B 1 242 ? 9.984 -18.562 -7.43 1 98.81 242 ILE B O 1
ATOM 5963 N N . VAL B 1 243 ? 9.289 -17.391 -9.242 1 98.69 243 VAL B N 1
ATOM 5964 C CA . VAL B 1 243 ? 10.383 -17.859 -10.086 1 98.69 243 VAL B CA 1
ATOM 5965 C C . VAL B 1 243 ? 11.727 -17.5 -9.438 1 98.69 243 VAL B C 1
ATOM 5967 O O . VAL B 1 243 ? 12.664 -18.312 -9.469 1 98.69 243 VAL B O 1
ATOM 5970 N N . ALA B 1 244 ? 11.82 -16.328 -8.797 1 98.19 244 ALA B N 1
ATOM 5971 C CA . ALA B 1 244 ? 13.039 -15.82 -8.188 1 98.19 244 ALA B CA 1
ATOM 5972 C C . ALA B 1 244 ? 13.398 -16.609 -6.93 1 98.19 244 ALA B C 1
ATOM 5974 O O . ALA B 1 244 ? 14.516 -16.516 -6.426 1 98.19 244 ALA B O 1
ATOM 5975 N N . GLY B 1 245 ? 12.469 -17.359 -6.383 1 98.06 245 GLY B N 1
ATOM 5976 C CA . GLY B 1 245 ? 12.758 -18.203 -5.238 1 98.06 245 GLY B CA 1
ATOM 5977 C C . GLY B 1 245 ? 12.188 -17.672 -3.938 1 98.06 245 GLY B C 1
ATOM 5978 O O . GLY B 1 245 ? 12.508 -18.172 -2.859 1 98.06 245 GLY B O 1
ATOM 5979 N N . PHE B 1 246 ? 11.32 -16.656 -3.805 1 97.81 246 PHE B N 1
ATOM 5980 C CA . PHE B 1 246 ? 10.742 -16.125 -2.58 1 97.81 246 PHE B CA 1
ATOM 5981 C C . PHE B 1 246 ? 9.688 -17.062 -2.01 1 97.81 246 PHE B C 1
ATOM 5983 O O . PHE B 1 246 ? 9.367 -17 -0.822 1 97.81 246 PHE B O 1
ATOM 5990 N N . GLU B 1 247 ? 9.156 -17.969 -2.506 1 98 247 GLU B N 1
ATOM 5991 C CA . GLU B 1 247 ? 8.305 -19.125 -2.217 1 98 247 GLU B CA 1
ATOM 5992 C C . GLU B 1 247 ? 6.938 -18.688 -1.705 1 98 247 GLU B C 1
ATOM 5994 O O . GLU B 1 247 ? 5.934 -19.359 -1.945 1 98 247 GLU B O 1
ATOM 5999 N N . LYS B 1 248 ? 6.805 -17.625 -0.824 1 98.62 248 LYS B N 1
ATOM 6000 C CA . LYS B 1 248 ? 5.559 -17.062 -0.307 1 98.62 248 LYS B CA 1
ATOM 6001 C C . LYS B 1 248 ? 5.555 -15.547 -0.401 1 98.62 248 LYS B C 1
ATOM 6003 O O . LYS B 1 248 ? 6.27 -14.867 0.347 1 98.62 248 LYS B O 1
ATOM 6008 N N . VAL B 1 249 ? 4.695 -15.008 -1.277 1 98.81 249 VAL B N 1
ATOM 6009 C CA . VAL B 1 249 ? 4.68 -13.562 -1.484 1 98.81 249 VAL B CA 1
ATOM 6010 C C . VAL B 1 249 ? 3.24 -13.078 -1.63 1 98.81 249 VAL B C 1
ATOM 6012 O O . VAL B 1 249 ? 2.352 -13.852 -1.991 1 98.81 249 VAL B O 1
ATOM 6015 N N . TYR B 1 250 ? 2.98 -11.867 -1.279 1 98.81 250 TYR B N 1
ATOM 6016 C CA . TYR B 1 250 ? 1.71 -11.227 -1.601 1 98.81 250 TYR B CA 1
ATOM 6017 C C . TYR B 1 250 ? 1.899 -9.734 -1.85 1 98.81 250 TYR B C 1
ATOM 6019 O O . TYR B 1 250 ? 2.936 -9.164 -1.496 1 98.81 250 TYR B O 1
ATOM 6027 N N . ASP B 1 251 ? 1.081 -9.164 -2.572 1 98.5 251 ASP B N 1
ATOM 6028 C CA . ASP B 1 251 ? 0.905 -7.73 -2.777 1 98.5 251 ASP B CA 1
ATOM 6029 C C . ASP B 1 251 ? -0.509 -7.289 -2.402 1 98.5 251 ASP B C 1
ATOM 6031 O O . ASP B 1 251 ? -1.49 -7.875 -2.867 1 98.5 251 ASP B O 1
ATOM 6035 N N . MET B 1 252 ? -0.632 -6.41 -1.479 1 98.12 252 MET B N 1
ATOM 6036 C CA . MET B 1 252 ? -1.913 -5.797 -1.144 1 98.12 252 MET B CA 1
ATOM 6037 C C . MET B 1 252 ? -1.92 -4.316 -1.507 1 98.12 252 MET B C 1
ATOM 6039 O O . MET B 1 252 ? -1.132 -3.537 -0.969 1 98.12 252 MET B O 1
ATOM 6043 N N . GLY B 1 253 ? -2.686 -3.912 -2.41 1 96.94 253 GLY B N 1
ATOM 6044 C CA . GLY B 1 253 ? -2.748 -2.539 -2.885 1 96.94 253 GLY B CA 1
ATOM 6045 C C . GLY B 1 253 ? -3.83 -2.314 -3.924 1 96.94 253 GLY B C 1
ATOM 6046 O O . GLY B 1 253 ? -4.773 -3.102 -4.023 1 96.94 253 GLY B O 1
ATOM 6047 N N . LYS B 1 254 ? -3.762 -1.237 -4.637 1 97.94 254 LYS B N 1
ATOM 6048 C CA . LYS B 1 254 ? -4.816 -0.804 -5.551 1 97.94 254 LYS B CA 1
ATOM 6049 C C . LYS B 1 254 ? -4.656 -1.455 -6.922 1 97.94 254 LYS B C 1
ATOM 6051 O O . LYS B 1 254 ? -3.539 -1.594 -7.422 1 97.94 254 LYS B O 1
ATOM 6056 N N . ASN B 1 255 ? -5.684 -1.918 -7.496 1 97.56 255 ASN B N 1
ATOM 6057 C CA . ASN B 1 255 ? -5.848 -2.23 -8.914 1 97.56 255 ASN B CA 1
ATOM 6058 C C . ASN B 1 255 ? -6.793 -1.245 -9.594 1 97.56 255 ASN B C 1
ATOM 6060 O O . ASN B 1 255 ? -7.535 -0.523 -8.93 1 97.56 255 ASN B O 1
ATOM 6064 N N . PHE B 1 256 ? -6.773 -1.257 -10.914 1 97.38 256 PHE B N 1
ATOM 6065 C CA . PHE B 1 256 ? -7.504 -0.261 -11.695 1 97.38 256 PHE B CA 1
ATOM 6066 C C . PHE B 1 256 ? -8.227 -0.913 -12.859 1 97.38 256 PHE B C 1
ATOM 6068 O O . PHE B 1 256 ? -7.617 -1.626 -13.656 1 97.38 256 PHE B O 1
ATOM 6075 N N . ARG B 1 257 ? -9.422 -0.727 -12.961 1 95.38 257 ARG B N 1
ATOM 6076 C CA . ARG B 1 257 ? -10.211 -1.179 -14.102 1 95.38 257 ARG B CA 1
ATOM 6077 C C . ARG B 1 257 ? -11.102 -0.059 -14.625 1 95.38 257 ARG B C 1
ATOM 6079 O O . ARG B 1 257 ? -11.938 0.473 -13.891 1 95.38 257 ARG B O 1
ATOM 6086 N N . ASN B 1 258 ? -10.805 0.354 -15.836 1 95.12 258 ASN B N 1
ATOM 6087 C CA . ASN B 1 258 ? -11.453 1.506 -16.453 1 95.12 258 ASN B CA 1
ATOM 6088 C C . ASN B 1 258 ? -12.859 1.164 -16.938 1 95.12 258 ASN B C 1
ATOM 6090 O O . ASN B 1 258 ? -13.133 1.19 -18.141 1 95.12 258 ASN B O 1
ATOM 6094 N N . GLU B 1 259 ? -13.625 0.822 -16 1 88.56 259 GLU B N 1
ATOM 6095 C CA . GLU B 1 259 ? -15.016 0.429 -16.203 1 88.56 259 GLU B CA 1
ATOM 6096 C C . GLU B 1 259 ? -15.977 1.422 -15.547 1 88.56 259 GLU B C 1
ATOM 6098 O O . GLU B 1 259 ? -15.547 2.455 -15.023 1 88.56 259 GLU B O 1
ATOM 6103 N N . GLY B 1 260 ? -17.203 1.177 -15.672 1 85.56 260 GLY B N 1
ATOM 6104 C CA . GLY B 1 260 ? -18.188 2.053 -15.055 1 85.56 260 GLY B CA 1
ATOM 6105 C C . GLY B 1 260 ? -18.203 1.964 -13.539 1 85.56 260 GLY B C 1
ATOM 6106 O O . GLY B 1 260 ? -17.5 1.133 -12.953 1 85.56 260 GLY B O 1
ATOM 6107 N N . ILE B 1 261 ? -18.859 2.881 -12.898 1 87.06 261 ILE B N 1
ATOM 6108 C CA . ILE B 1 261 ? -19 2.918 -11.453 1 87.06 261 ILE B CA 1
ATOM 6109 C C . ILE B 1 261 ? -20.359 2.355 -11.055 1 87.06 261 ILE B C 1
ATOM 6111 O O . ILE B 1 261 ? -21.359 2.59 -11.734 1 87.06 261 ILE B O 1
ATOM 6115 N N . SER B 1 262 ? -20.375 1.54 -10.008 1 90.56 262 SER B N 1
ATOM 6116 C CA . SER B 1 262 ? -21.609 1 -9.453 1 90.56 262 SER B CA 1
ATOM 6117 C C . SER B 1 262 ? -21.484 0.789 -7.945 1 90.56 262 SER B C 1
ATOM 6119 O O . SER B 1 262 ? -20.484 1.161 -7.34 1 90.56 262 SER B O 1
ATOM 6121 N N . VAL B 1 263 ? -22.484 0.293 -7.32 1 88.94 263 VAL B N 1
ATOM 6122 C CA . VAL B 1 263 ? -22.5 0.009 -5.891 1 88.94 263 VAL B CA 1
ATOM 6123 C C . VAL B 1 263 ? -21.422 -1.017 -5.555 1 88.94 263 VAL B C 1
ATOM 6125 O O . VAL B 1 263 ? -20.938 -1.079 -4.418 1 88.94 263 VAL B O 1
ATOM 6128 N N . ARG B 1 264 ? -20.984 -1.718 -6.555 1 90.75 264 ARG B N 1
ATOM 6129 C CA . ARG B 1 264 ? -20.047 -2.807 -6.289 1 90.75 264 ARG B CA 1
ATOM 6130 C C . ARG B 1 264 ? -18.703 -2.547 -6.949 1 90.75 264 ARG B C 1
ATOM 6132 O O . ARG B 1 264 ? -17.734 -3.283 -6.719 1 90.75 264 ARG B O 1
ATOM 6139 N N . HIS B 1 265 ? -18.734 -1.547 -7.797 1 91.88 265 HIS B N 1
ATOM 6140 C CA . HIS B 1 265 ? -17.531 -1.344 -8.602 1 91.88 265 HIS B CA 1
ATOM 6141 C C . HIS B 1 265 ? -17.016 0.082 -8.461 1 91.88 265 HIS B C 1
ATOM 6143 O O . HIS B 1 265 ? -17.781 1.043 -8.57 1 91.88 265 HIS B O 1
ATOM 6149 N N . ASN B 1 266 ? -15.852 0.249 -8.086 1 95.69 266 ASN B N 1
ATOM 6150 C CA . ASN B 1 266 ? -15.07 1.479 -8.133 1 95.69 266 ASN B CA 1
ATOM 6151 C C . ASN B 1 266 ? -13.82 1.319 -9 1 95.69 266 ASN B C 1
ATOM 6153 O O . ASN B 1 266 ? -13.164 0.278 -8.969 1 95.69 266 ASN B O 1
ATOM 6157 N N . PRO B 1 267 ? -13.492 2.26 -9.883 1 95.69 267 PRO B N 1
ATOM 6158 C CA . PRO B 1 267 ? -12.398 2.107 -10.844 1 95.69 267 PRO B CA 1
ATOM 6159 C C . PRO B 1 267 ? -11.07 1.753 -10.172 1 95.69 267 PRO B C 1
ATOM 6161 O O . PRO B 1 267 ? -10.227 1.091 -10.781 1 95.69 267 PRO B O 1
ATOM 6164 N N . GLU B 1 268 ? -10.797 2.32 -9.094 1 96.94 268 GLU B N 1
ATOM 6165 C CA . GLU B 1 268 ? -9.664 1.926 -8.258 1 96.94 268 GLU B CA 1
ATOM 6166 C C . GLU B 1 268 ? -10.133 1.213 -6.992 1 96.94 268 GLU B C 1
ATOM 6168 O O . GLU B 1 268 ? -10.945 1.749 -6.238 1 96.94 268 GLU B O 1
ATOM 6173 N N . PHE B 1 269 ? -9.68 0.04 -6.805 1 97.56 269 PHE B N 1
ATOM 6174 C CA . PHE B 1 269 ? -10.133 -0.765 -5.676 1 97.56 269 PHE B CA 1
ATOM 6175 C C . PHE B 1 269 ? -8.977 -1.546 -5.066 1 97.56 269 PHE B C 1
ATOM 6177 O O . PHE B 1 269 ? -7.945 -1.74 -5.719 1 97.56 269 PHE B O 1
ATOM 6184 N N . THR B 1 270 ? -9.078 -1.937 -3.781 1 98.31 270 THR B N 1
ATOM 6185 C CA . THR B 1 270 ? -8.016 -2.613 -3.049 1 98.31 270 THR B CA 1
ATOM 6186 C C . THR B 1 270 ? -8.148 -4.129 -3.172 1 98.31 270 THR B C 1
ATOM 6188 O O . THR B 1 270 ? -9.227 -4.68 -2.928 1 98.31 270 THR B O 1
ATOM 6191 N N . MET B 1 271 ? -7.062 -4.711 -3.607 1 97.69 271 MET B N 1
ATOM 6192 C CA . MET B 1 271 ? -6.988 -6.164 -3.725 1 97.69 271 MET B CA 1
ATOM 6193 C C . MET B 1 271 ? -5.727 -6.699 -3.059 1 97.69 271 MET B C 1
ATOM 6195 O O . MET B 1 271 ? -4.762 -5.961 -2.863 1 97.69 271 MET B O 1
ATOM 6199 N N . ILE B 1 272 ? -5.832 -7.922 -2.672 1 98.62 272 ILE B N 1
ATOM 6200 C CA . ILE B 1 272 ? -4.633 -8.672 -2.299 1 98.62 272 ILE B CA 1
ATOM 6201 C C . ILE B 1 272 ? -4.48 -9.891 -3.209 1 98.62 272 ILE B C 1
ATOM 6203 O O . ILE B 1 272 ? -5.469 -10.531 -3.568 1 98.62 272 ILE B O 1
ATOM 6207 N N . GLU B 1 273 ? -3.295 -10.109 -3.684 1 98.69 273 GLU B N 1
ATOM 6208 C CA . GLU B 1 273 ? -2.939 -11.367 -4.336 1 98.69 273 GLU B CA 1
ATOM 6209 C C . GLU B 1 273 ? -1.756 -12.031 -3.643 1 98.69 273 GLU B C 1
ATOM 6211 O O . GLU B 1 273 ? -0.781 -11.367 -3.287 1 98.69 273 GLU B O 1
ATOM 6216 N N . LEU B 1 274 ? -1.869 -13.305 -3.342 1 98.81 274 LEU B N 1
ATOM 6217 C CA . LEU B 1 274 ? -0.781 -14.047 -2.709 1 98.81 274 LEU B CA 1
ATOM 6218 C C . LEU B 1 274 ? -0.458 -15.312 -3.492 1 98.81 274 LEU B C 1
ATOM 6220 O O . LEU B 1 274 ? -1.329 -15.875 -4.156 1 98.81 274 LEU B O 1
ATOM 6224 N N . TYR B 1 275 ? 0.781 -15.719 -3.48 1 98.88 275 TYR B N 1
ATOM 6225 C CA . TYR B 1 275 ? 1.309 -16.891 -4.176 1 98.88 275 TYR B CA 1
ATOM 6226 C C . TYR B 1 275 ? 2.221 -17.703 -3.264 1 98.88 275 TYR B C 1
ATOM 6228 O O . TYR B 1 275 ? 2.994 -17.125 -2.486 1 98.88 275 TYR B O 1
ATOM 6236 N N . GLU B 1 276 ? 2.074 -18.969 -3.314 1 98.88 276 GLU B N 1
ATOM 6237 C CA . GLU B 1 276 ? 2.846 -19.891 -2.479 1 98.88 276 GLU B CA 1
ATOM 6238 C C . GLU B 1 276 ? 3.395 -21.047 -3.297 1 98.88 276 GLU B C 1
ATOM 6240 O O . GLU B 1 276 ? 2.631 -21.812 -3.906 1 98.88 276 GLU B O 1
ATOM 6245 N N . ALA B 1 277 ? 4.707 -21.141 -3.359 1 98.75 277 ALA B N 1
ATOM 6246 C CA . ALA B 1 277 ? 5.352 -22.281 -4.012 1 98.75 277 ALA B CA 1
ATOM 6247 C C . ALA B 1 277 ? 5 -23.594 -3.312 1 98.75 277 ALA B C 1
ATOM 6249 O O . ALA B 1 277 ? 4.762 -23.609 -2.102 1 98.75 277 ALA B O 1
ATOM 6250 N N . PHE B 1 278 ? 4.91 -24.688 -4.082 1 98.69 278 PHE B N 1
ATOM 6251 C CA . PHE B 1 278 ? 4.742 -26.062 -3.641 1 98.69 278 PHE B CA 1
ATOM 6252 C C . PHE B 1 278 ? 3.334 -26.297 -3.111 1 98.69 278 PHE B C 1
ATOM 6254 O O . PHE B 1 278 ? 3.1 -27.234 -2.346 1 98.69 278 PHE B O 1
ATOM 6261 N N . ALA B 1 279 ? 2.42 -25.391 -3.471 1 98.69 279 ALA B N 1
ATOM 6262 C CA . ALA B 1 279 ? 1.033 -25.453 -3.018 1 98.69 279 ALA B CA 1
ATOM 6263 C C . ALA B 1 279 ? 0.074 -25.547 -4.203 1 98.69 279 ALA B C 1
ATOM 6265 O O . ALA B 1 279 ? 0.459 -25.281 -5.344 1 98.69 279 ALA B O 1
ATOM 6266 N N . ASP B 1 280 ? -1.14 -25.969 -3.973 1 98.69 280 ASP B N 1
ATOM 6267 C CA . ASP B 1 280 ? -2.188 -26.031 -4.984 1 98.69 280 ASP B CA 1
ATOM 6268 C C . ASP B 1 280 ? -3.428 -25.25 -4.539 1 98.69 280 ASP B C 1
ATOM 6270 O O . ASP B 1 280 ? -3.395 -24.547 -3.525 1 98.69 280 ASP B O 1
ATOM 6274 N N . TYR B 1 281 ? -4.547 -25.297 -5.324 1 98.69 281 TYR B N 1
ATOM 6275 C CA . TYR B 1 281 ? -5.707 -24.453 -5.055 1 98.69 281 TYR B CA 1
ATOM 6276 C C . TYR B 1 281 ? -6.441 -24.922 -3.805 1 98.69 281 TYR B C 1
ATOM 6278 O O . TYR B 1 281 ? -7.234 -24.172 -3.227 1 98.69 281 TYR B O 1
ATOM 6286 N N . LYS B 1 282 ? -6.25 -26.203 -3.322 1 98.56 282 LYS B N 1
ATOM 6287 C CA . LYS B 1 282 ? -6.832 -26.625 -2.051 1 98.56 282 LYS B CA 1
ATOM 6288 C C . LYS B 1 282 ? -6.172 -25.906 -0.878 1 98.56 282 LYS B C 1
ATOM 6290 O O . LYS B 1 282 ? -6.836 -25.562 0.098 1 98.56 282 LYS B O 1
ATOM 6295 N N . ASP B 1 283 ? -4.836 -25.75 -0.959 1 98.69 283 ASP B N 1
ATOM 6296 C CA . ASP B 1 283 ? -4.145 -24.953 0.048 1 98.69 283 ASP B CA 1
ATOM 6297 C C . ASP B 1 283 ? -4.68 -23.516 0.079 1 98.69 283 ASP B C 1
ATOM 6299 O O . ASP B 1 283 ? -4.82 -22.922 1.15 1 98.69 283 ASP B O 1
ATOM 6303 N N . MET B 1 284 ? -4.961 -22.953 -1.071 1 98.88 284 MET B N 1
ATOM 6304 C CA . MET B 1 284 ? -5.48 -21.594 -1.172 1 98.88 284 MET B CA 1
ATOM 6305 C C . MET B 1 284 ? -6.871 -21.5 -0.55 1 98.88 284 MET B C 1
ATOM 6307 O O . MET B 1 284 ? -7.219 -20.469 0.04 1 98.88 284 MET B O 1
ATOM 6311 N N . MET B 1 285 ? -7.715 -22.609 -0.709 1 98.88 285 MET B N 1
ATOM 6312 C CA . MET B 1 285 ? -9.016 -22.641 -0.051 1 98.88 285 MET B CA 1
ATOM 6313 C C . MET B 1 285 ? -8.867 -22.516 1.462 1 98.88 285 MET B C 1
ATOM 6315 O O . MET B 1 285 ? -9.578 -21.734 2.1 1 98.88 285 MET B O 1
ATOM 6319 N N . GLU B 1 286 ? -7.938 -23.25 1.971 1 98.81 286 GLU B N 1
ATOM 6320 C CA . GLU B 1 286 ? -7.699 -23.219 3.41 1 98.81 286 GLU B CA 1
ATOM 6321 C C . GLU B 1 286 ? -7.223 -21.844 3.863 1 98.81 286 GLU B C 1
ATOM 6323 O O . GLU B 1 286 ? -7.66 -21.344 4.898 1 98.81 286 GLU B O 1
ATOM 6328 N N . ILE B 1 287 ? -6.348 -21.25 3.104 1 98.88 287 ILE B N 1
ATOM 6329 C CA . ILE B 1 287 ? -5.848 -19.922 3.438 1 98.88 287 ILE B CA 1
ATOM 6330 C C . ILE B 1 287 ? -6.996 -18.922 3.396 1 98.88 287 ILE B C 1
ATOM 6332 O O . ILE B 1 287 ? -7.172 -18.125 4.324 1 98.88 287 ILE B O 1
ATOM 6336 N N . MET B 1 288 ? -7.836 -18.953 2.395 1 98.88 288 MET B N 1
ATOM 6337 C CA . MET B 1 288 ? -8.922 -17.984 2.193 1 98.88 288 MET B CA 1
ATOM 6338 C C . MET B 1 288 ? -9.922 -18.047 3.34 1 98.88 288 MET B C 1
ATOM 6340 O O . MET B 1 288 ? -10.234 -17.031 3.955 1 98.88 288 MET B O 1
ATOM 6344 N N . GLU B 1 289 ? -10.445 -19.234 3.633 1 98.88 289 GLU B N 1
ATOM 6345 C CA . GLU B 1 289 ? -11.508 -19.359 4.625 1 98.88 289 GLU B CA 1
ATOM 6346 C C . GLU B 1 289 ? -10.992 -19.047 6.027 1 98.88 289 GLU B C 1
ATOM 6348 O O . GLU B 1 289 ? -11.688 -18.406 6.82 1 98.88 289 GLU B O 1
ATOM 6353 N N . ASN B 1 290 ? -9.711 -19.406 6.344 1 98.88 290 ASN B N 1
ATOM 6354 C CA . ASN B 1 290 ? -9.148 -19.125 7.664 1 98.88 290 ASN B CA 1
ATOM 6355 C C . ASN B 1 290 ? -8.75 -17.656 7.801 1 98.88 290 ASN B C 1
ATOM 6357 O O . ASN B 1 290 ? -8.836 -17.094 8.891 1 98.88 290 ASN B O 1
ATOM 6361 N N . LEU B 1 291 ? -8.273 -17.078 6.727 1 98.88 291 LEU B N 1
ATOM 6362 C CA . LEU B 1 291 ? -7.902 -15.656 6.727 1 98.88 291 LEU B CA 1
ATOM 6363 C C . LEU B 1 291 ? -9.102 -14.781 7.07 1 98.88 291 LEU B C 1
ATOM 6365 O O . LEU B 1 291 ? -9.008 -13.922 7.945 1 98.88 291 LEU B O 1
ATOM 6369 N N . ILE B 1 292 ? -10.219 -14.992 6.414 1 98.88 292 ILE B N 1
ATOM 6370 C CA . ILE B 1 292 ? -11.422 -14.195 6.629 1 98.88 292 ILE B CA 1
ATOM 6371 C C . ILE B 1 292 ? -11.953 -14.438 8.039 1 98.88 292 ILE B C 1
ATOM 6373 O O . ILE B 1 292 ? -12.344 -13.5 8.734 1 98.88 292 ILE B O 1
ATOM 6377 N N . ALA B 1 293 ? -11.992 -15.703 8.453 1 98.88 293 ALA B N 1
ATOM 6378 C CA . ALA B 1 293 ? -12.438 -16.031 9.805 1 98.88 293 ALA B CA 1
ATOM 6379 C C . ALA B 1 293 ? -11.57 -15.352 10.852 1 98.88 293 ALA B C 1
ATOM 6381 O O . ALA B 1 293 ? -12.086 -14.82 11.836 1 98.88 293 ALA B O 1
ATOM 6382 N N . TYR B 1 294 ? -10.273 -15.367 10.656 1 98.88 294 TYR B N 1
ATOM 6383 C CA . TYR B 1 294 ? -9.328 -14.75 11.578 1 98.88 294 TYR B CA 1
ATOM 6384 C C . TYR B 1 294 ? -9.578 -13.25 11.688 1 98.88 294 TYR B C 1
ATOM 6386 O O . TYR B 1 294 ? -9.672 -12.703 12.789 1 98.88 294 TYR B O 1
ATOM 6394 N N . ALA B 1 295 ? -9.688 -12.578 10.57 1 98.81 295 ALA B N 1
ATOM 6395 C CA . ALA B 1 295 ? -9.906 -11.133 10.555 1 98.81 295 ALA B CA 1
ATOM 6396 C C . ALA B 1 295 ? -11.227 -10.773 11.234 1 98.81 295 ALA B C 1
ATOM 6398 O O . ALA B 1 295 ? -11.289 -9.836 12.031 1 98.81 295 ALA B O 1
ATOM 6399 N N . ALA B 1 296 ? -12.297 -11.547 10.891 1 98.88 296 ALA B N 1
ATOM 6400 C CA . ALA B 1 296 ? -13.609 -11.305 11.492 1 98.88 296 ALA B CA 1
ATOM 6401 C C . ALA B 1 296 ? -13.562 -11.492 13.008 1 98.88 296 ALA B C 1
ATOM 6403 O O . ALA B 1 296 ? -14.055 -10.648 13.758 1 98.88 296 ALA B O 1
ATOM 6404 N N . GLN B 1 297 ? -12.961 -12.594 13.469 1 98.88 297 GLN B N 1
ATOM 6405 C CA . GLN B 1 297 ? -12.867 -12.875 14.891 1 98.88 297 GLN B CA 1
ATOM 6406 C C . GLN B 1 297 ? -12.047 -11.805 15.617 1 98.88 297 GLN B C 1
ATOM 6408 O O . GLN B 1 297 ? -12.438 -11.344 16.688 1 98.88 297 GLN B O 1
ATOM 6413 N N . LYS B 1 298 ? -10.977 -11.445 15.062 1 98.69 298 LYS B N 1
ATOM 6414 C CA . LYS B 1 298 ? -10.055 -10.516 15.695 1 98.69 298 LYS B CA 1
ATOM 6415 C C . LYS B 1 298 ? -10.672 -9.125 15.805 1 98.69 298 LYS B C 1
ATOM 6417 O O . LYS B 1 298 ? -10.5 -8.438 16.812 1 98.69 298 LYS B O 1
ATOM 6422 N N . VAL B 1 299 ? -11.352 -8.656 14.789 1 98.62 299 VAL B N 1
ATOM 6423 C CA . VAL B 1 299 ? -11.797 -7.273 14.719 1 98.62 299 VAL B CA 1
ATOM 6424 C C . VAL B 1 299 ? -13.219 -7.156 15.273 1 98.62 299 VAL B C 1
ATOM 6426 O O . VAL B 1 299 ? -13.547 -6.18 15.945 1 98.62 299 VAL B O 1
ATOM 6429 N N . LEU B 1 300 ? -14.078 -8.18 15.039 1 98.62 300 LEU B N 1
ATOM 6430 C CA . LEU B 1 300 ? -15.484 -8.094 15.414 1 98.62 300 LEU B CA 1
ATOM 6431 C C . LEU B 1 300 ? -15.781 -8.977 16.609 1 98.62 300 LEU B C 1
ATOM 6433 O O . LEU B 1 300 ? -16.844 -8.852 17.234 1 98.62 300 LEU B O 1
ATOM 6437 N N . GLY B 1 301 ? -14.906 -9.875 16.953 1 98.62 301 GLY B N 1
ATOM 6438 C CA . GLY B 1 301 ? -15.133 -10.781 18.062 1 98.62 301 GLY B CA 1
ATOM 6439 C C . GLY B 1 301 ? -16.047 -11.945 17.719 1 98.62 301 GLY B C 1
ATOM 6440 O O . GLY B 1 301 ? -16.484 -12.688 18.594 1 98.62 301 GLY B O 1
ATOM 6441 N N . THR B 1 302 ? -16.391 -12.109 16.375 1 98.62 302 THR B N 1
ATOM 6442 C CA . THR B 1 302 ? -17.281 -13.172 15.938 1 98.62 302 THR B CA 1
ATOM 6443 C C . THR B 1 302 ? -17.016 -13.531 14.477 1 98.62 302 THR B C 1
ATOM 6445 O O . THR B 1 302 ? -16.469 -12.727 13.719 1 98.62 302 THR B O 1
ATOM 6448 N N . THR B 1 303 ? -17.344 -14.742 14.094 1 98.62 303 THR B N 1
ATOM 6449 C CA . THR B 1 303 ? -17.297 -15.164 12.703 1 98.62 303 THR B CA 1
ATOM 6450 C C . THR B 1 303 ? -18.703 -15.203 12.094 1 98.62 303 THR B C 1
ATOM 6452 O O . THR B 1 303 ? -18.859 -15.477 10.906 1 98.62 303 THR B O 1
ATOM 6455 N N . LYS B 1 304 ? -19.703 -14.938 12.93 1 98.69 304 LYS B N 1
ATOM 6456 C CA . LYS B 1 304 ? -21.078 -14.82 12.453 1 98.69 304 LYS B CA 1
ATOM 6457 C C . LYS B 1 304 ? -21.484 -13.352 12.328 1 98.69 304 LYS B C 1
ATOM 6459 O O . LYS B 1 304 ? -21.672 -12.672 13.344 1 98.69 304 LYS B O 1
ATOM 6464 N N . ILE B 1 305 ? -21.672 -12.938 11.117 1 98.56 305 ILE B N 1
ATOM 6465 C CA . ILE B 1 305 ? -21.969 -11.531 10.891 1 98.56 305 ILE B CA 1
ATOM 6466 C C . ILE B 1 305 ? -23.359 -11.375 10.305 1 98.56 305 ILE B C 1
ATOM 6468 O O . ILE B 1 305 ? -23.984 -12.352 9.883 1 98.56 305 ILE B O 1
ATOM 6472 N N . THR B 1 306 ? -23.922 -10.203 10.406 1 98.44 306 THR B N 1
ATOM 6473 C CA . THR B 1 306 ? -25.141 -9.844 9.703 1 98.44 306 THR B CA 1
ATOM 6474 C C . THR B 1 306 ? -24.859 -8.883 8.555 1 98.44 306 THR B C 1
ATOM 6476 O O . THR B 1 306 ? -24.25 -7.828 8.758 1 98.44 306 THR B O 1
ATOM 6479 N N . TYR B 1 307 ? -25.219 -9.25 7.363 1 98.19 307 TYR B N 1
ATOM 6480 C CA . TYR B 1 307 ? -25.062 -8.383 6.195 1 98.19 307 TYR B CA 1
ATOM 6481 C C . TYR B 1 307 ? -26.406 -8.125 5.535 1 98.19 307 TYR B C 1
ATOM 6483 O O . TYR B 1 307 ? -27.047 -9.047 5.02 1 98.19 307 TYR B O 1
ATOM 6491 N N . GLN B 1 308 ? -26.828 -6.859 5.57 1 97.44 308 GLN B N 1
ATOM 6492 C CA . GLN B 1 308 ? -28.094 -6.453 4.973 1 97.44 308 GLN B CA 1
ATOM 6493 C C . GLN B 1 308 ? -29.25 -7.336 5.465 1 97.44 308 GLN B C 1
ATOM 6495 O O . GLN B 1 308 ? -30.047 -7.828 4.664 1 97.44 308 GLN B O 1
ATOM 6500 N N . GLY B 1 309 ? -29.25 -7.641 6.711 1 98.06 309 GLY B N 1
ATOM 6501 C CA . GLY B 1 309 ? -30.328 -8.359 7.371 1 98.06 309 GLY B CA 1
ATOM 6502 C C . GLY B 1 309 ? -30.172 -9.867 7.312 1 98.06 309 GLY B C 1
ATOM 6503 O O . GLY B 1 309 ? -30.969 -10.602 7.902 1 98.06 309 GLY B O 1
ATOM 6504 N N . THR B 1 310 ? -29.141 -10.383 6.664 1 98.5 310 THR B N 1
ATOM 6505 C CA . THR B 1 310 ? -28.906 -11.812 6.512 1 98.5 310 THR B CA 1
ATOM 6506 C C . THR B 1 310 ? -27.734 -12.273 7.363 1 98.5 310 THR B C 1
ATOM 6508 O O . THR B 1 310 ? -26.656 -11.672 7.32 1 98.5 310 THR B O 1
ATOM 6511 N N . GLU B 1 311 ? -27.938 -13.289 8.102 1 98.56 311 GLU B N 1
ATOM 6512 C CA . GLU B 1 311 ? -26.828 -13.867 8.867 1 98.56 311 GLU B CA 1
ATOM 6513 C C . GLU B 1 311 ? -25.891 -14.664 7.961 1 98.56 311 GLU B C 1
ATOM 6515 O O . GLU B 1 311 ? -26.344 -15.484 7.156 1 98.56 311 GLU B O 1
ATOM 6520 N N . ILE B 1 312 ? -24.656 -14.406 8.039 1 98.75 312 ILE B N 1
ATOM 6521 C CA . ILE B 1 312 ? -23.594 -15.086 7.301 1 98.75 312 ILE B CA 1
ATOM 6522 C C . ILE B 1 312 ? -22.594 -15.688 8.273 1 98.75 312 ILE B C 1
ATOM 6524 O O . ILE B 1 312 ? -22.078 -14.992 9.156 1 98.75 312 ILE B O 1
ATOM 6528 N N . ASP B 1 313 ? -22.312 -16.969 8.188 1 98.88 313 ASP B N 1
ATOM 6529 C CA . ASP B 1 313 ? -21.344 -17.672 9.031 1 98.88 313 ASP B CA 1
ATOM 6530 C C . ASP B 1 313 ? -20.031 -17.875 8.297 1 98.88 313 ASP B C 1
ATOM 6532 O O . ASP B 1 313 ? -19.938 -18.734 7.414 1 98.88 313 ASP B O 1
ATOM 6536 N N . LEU B 1 314 ? -19 -17.172 8.68 1 98.88 314 LEU B N 1
ATOM 6537 C CA . LEU B 1 314 ? -17.703 -17.188 8.016 1 98.88 314 LEU B CA 1
ATOM 6538 C C . LEU B 1 314 ? -16.812 -18.297 8.57 1 98.88 314 LEU B C 1
ATOM 6540 O O . LEU B 1 314 ? -15.641 -18.406 8.188 1 98.88 314 LEU B O 1
ATOM 6544 N N . THR B 1 315 ? -17.297 -19.156 9.43 1 98.75 315 THR B N 1
ATOM 6545 C CA . THR B 1 315 ? -16.516 -20.219 10.062 1 98.75 315 THR B CA 1
ATOM 6546 C C . THR B 1 315 ? -16.109 -21.266 9.031 1 98.75 315 THR B C 1
ATOM 6548 O O . THR B 1 315 ? -16.969 -21.797 8.305 1 98.75 315 THR B O 1
ATOM 6551 N N . PRO B 1 316 ? -14.891 -21.594 8.953 1 98.56 316 PRO B N 1
ATOM 6552 C CA . PRO B 1 316 ? -14.453 -22.688 8.078 1 98.56 316 PRO B CA 1
ATOM 6553 C C . PRO B 1 316 ? -14.953 -24.047 8.539 1 98.56 316 PRO B C 1
ATOM 6555 O O . PRO B 1 316 ? -15.203 -24.25 9.727 1 98.56 316 PRO B O 1
ATOM 6558 N N . PRO B 1 317 ? -15 -25.047 7.676 1 98.5 317 PRO B N 1
ATOM 6559 C CA . PRO B 1 317 ? -14.742 -24.953 6.234 1 98.5 317 PRO B CA 1
ATOM 6560 C C . PRO B 1 317 ? -15.945 -24.422 5.457 1 98.5 317 PRO B C 1
ATOM 6562 O O . PRO B 1 317 ? -17.094 -24.703 5.816 1 98.5 317 PRO B O 1
ATOM 6565 N N . TRP B 1 318 ? -15.734 -23.688 4.426 1 98.81 318 TRP B N 1
ATOM 6566 C CA . TRP B 1 318 ? -16.781 -23.203 3.539 1 98.81 318 TRP B CA 1
ATOM 6567 C C . TRP B 1 318 ? -17.328 -24.344 2.676 1 98.81 318 TRP B C 1
ATOM 6569 O O . TRP B 1 318 ? -16.641 -25.328 2.443 1 98.81 318 TRP B O 1
ATOM 6579 N N . ARG B 1 319 ? -18.562 -24.172 2.248 1 98.69 319 ARG B N 1
ATOM 6580 C CA . ARG B 1 319 ? -19.141 -25.109 1.3 1 98.69 319 ARG B CA 1
ATOM 6581 C C . ARG B 1 319 ? -18.312 -25.188 0.025 1 98.69 319 ARG B C 1
ATOM 6583 O O . ARG B 1 319 ? -17.828 -24.172 -0.476 1 98.69 319 ARG B O 1
ATOM 6590 N N . ARG B 1 320 ? -18.047 -26.438 -0.441 1 98.75 320 ARG B N 1
ATOM 6591 C CA . ARG B 1 320 ? -17.344 -26.688 -1.694 1 98.75 320 ARG B CA 1
ATOM 6592 C C . ARG B 1 320 ? -18.25 -27.391 -2.699 1 98.75 320 ARG B C 1
ATOM 6594 O O . ARG B 1 320 ? -18.844 -28.438 -2.393 1 98.75 320 ARG B O 1
ATOM 6601 N N . ILE B 1 321 ? -18.406 -26.828 -3.844 1 98.75 321 ILE B N 1
ATOM 6602 C CA . ILE B 1 321 ? -19.25 -27.406 -4.875 1 98.75 321 ILE B CA 1
ATOM 6603 C C . ILE B 1 321 ? -18.688 -27.094 -6.258 1 98.75 321 ILE B C 1
ATOM 6605 O O . ILE B 1 321 ? -18.156 -26 -6.48 1 98.75 321 ILE B O 1
ATOM 6609 N N . THR B 1 322 ? -18.672 -28.031 -7.188 1 98.56 322 THR B N 1
ATOM 6610 C CA . THR B 1 322 ? -18.203 -27.766 -8.539 1 98.56 322 THR B CA 1
ATOM 6611 C C . THR B 1 322 ? -19.203 -26.906 -9.305 1 98.56 322 THR B C 1
ATOM 6613 O O . THR B 1 322 ? -20.391 -26.891 -8.992 1 98.56 322 THR B O 1
ATOM 6616 N N . MET B 1 323 ? -18.75 -26.188 -10.312 1 98.56 323 MET B N 1
ATOM 6617 C CA . MET B 1 323 ? -19.641 -25.391 -11.148 1 98.56 323 MET B CA 1
ATOM 6618 C C . MET B 1 323 ? -20.703 -26.266 -11.805 1 98.56 323 MET B C 1
ATOM 6620 O O . MET B 1 323 ? -21.875 -25.891 -11.883 1 98.56 323 MET B O 1
ATOM 6624 N N . VAL B 1 324 ? -20.281 -27.453 -12.281 1 98.5 324 VAL B N 1
ATOM 6625 C CA . VAL B 1 324 ? -21.188 -28.406 -12.93 1 98.5 324 VAL B CA 1
ATOM 6626 C C . VAL B 1 324 ? -22.312 -28.766 -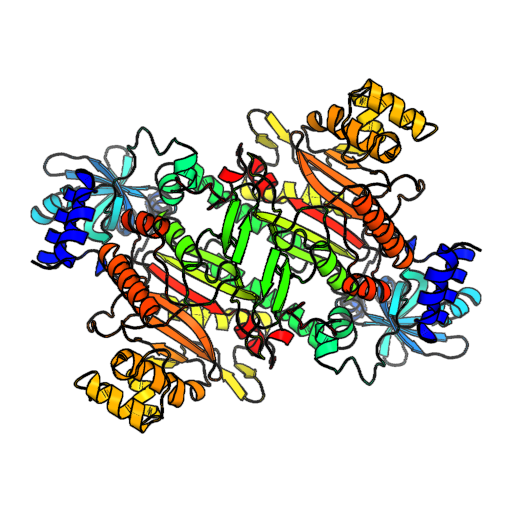11.977 1 98.5 324 VAL B C 1
ATOM 6628 O O . VAL B 1 324 ? -23.484 -28.719 -12.359 1 98.5 324 VAL B O 1
ATOM 6631 N N . ASP B 1 325 ? -21.969 -29.094 -10.727 1 98.62 325 ASP B N 1
ATOM 6632 C CA . ASP B 1 325 ? -22.969 -29.5 -9.742 1 98.62 325 ASP B CA 1
ATOM 6633 C C . ASP B 1 325 ? -23.875 -28.328 -9.375 1 98.62 325 ASP B C 1
ATOM 6635 O O . ASP B 1 325 ? -25.078 -28.516 -9.156 1 98.62 325 ASP B O 1
ATOM 6639 N N . ALA B 1 326 ? -23.328 -27.141 -9.266 1 98.56 326 ALA B N 1
ATOM 6640 C CA . ALA B 1 326 ? -24.125 -25.953 -8.953 1 98.56 326 ALA B CA 1
ATOM 6641 C C . ALA B 1 326 ? -25.156 -25.688 -10.047 1 98.56 326 ALA B C 1
ATOM 6643 O O . ALA B 1 326 ? -26.312 -25.406 -9.758 1 98.56 326 ALA B O 1
ATOM 6644 N N . VAL B 1 327 ? -24.719 -25.75 -11.32 1 98.5 327 VAL B N 1
ATOM 6645 C CA . VAL B 1 327 ? -25.625 -25.516 -12.445 1 98.5 327 VAL B CA 1
ATOM 6646 C C . VAL B 1 327 ? -26.703 -26.578 -12.477 1 98.5 327 VAL B C 1
ATOM 6648 O O . VAL B 1 327 ? -27.875 -26.297 -12.742 1 98.5 327 VAL B O 1
ATOM 6651 N N . LYS B 1 328 ? -26.297 -27.828 -12.25 1 98.5 328 LYS B N 1
ATOM 6652 C CA . LYS B 1 328 ? -27.266 -28.906 -12.188 1 98.5 328 LYS B CA 1
ATOM 6653 C C . LYS B 1 328 ? -28.297 -28.656 -11.094 1 98.5 328 LYS B C 1
ATOM 6655 O O . LYS B 1 328 ? -29.5 -28.828 -11.305 1 98.5 328 LYS B O 1
ATOM 6660 N N . GLU B 1 329 ? -27.859 -28.25 -10 1 98.19 329 GLU B N 1
ATOM 6661 C CA . GLU B 1 329 ? -28.719 -28.047 -8.844 1 98.19 329 GLU B CA 1
ATOM 6662 C C . GLU B 1 329 ? -29.672 -26.875 -9.062 1 98.19 329 GLU B C 1
ATOM 6664 O O . GLU B 1 329 ? -30.859 -26.953 -8.742 1 98.19 329 GLU B O 1
ATOM 6669 N N . TYR B 1 330 ? -29.234 -25.781 -9.656 1 97.94 330 TYR B N 1
ATOM 6670 C CA . TYR B 1 330 ? -30.016 -24.531 -9.602 1 97.94 330 TYR B CA 1
ATOM 6671 C C . TYR B 1 330 ? -30.625 -24.219 -10.961 1 97.94 330 TYR B C 1
ATOM 6673 O O . TYR B 1 330 ? -31.625 -23.5 -11.047 1 97.94 330 TYR B O 1
ATOM 6681 N N . ALA B 1 331 ? -29.969 -24.672 -12.055 1 96.75 331 ALA B N 1
ATOM 6682 C CA . ALA B 1 331 ? -30.516 -24.453 -13.383 1 96.75 331 ALA B CA 1
ATOM 6683 C C . A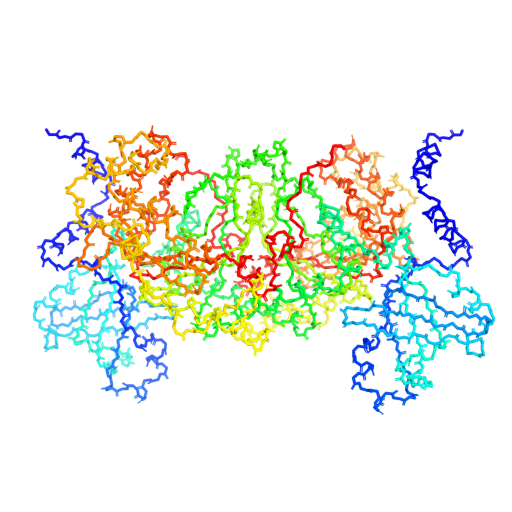LA B 1 331 ? -31.266 -25.688 -13.883 1 96.75 331 ALA B C 1
ATOM 6685 O O . ALA B 1 331 ? -32.031 -25.609 -14.852 1 96.75 331 ALA B O 1
ATOM 6686 N N . GLY B 1 332 ? -31.062 -26.828 -13.289 1 97.25 332 GLY B N 1
ATOM 6687 C CA . GLY B 1 332 ? -31.656 -28.078 -13.734 1 97.25 332 GLY B CA 1
ATOM 6688 C C . GLY B 1 332 ? -31.047 -28.609 -15.016 1 97.25 332 GLY B C 1
ATOM 6689 O O . GLY B 1 332 ? -31.672 -29.391 -15.734 1 97.25 332 GLY B O 1
ATOM 6690 N N . ILE B 1 333 ? -29.906 -28.141 -15.359 1 97.25 333 ILE B N 1
ATOM 6691 C CA . ILE B 1 333 ? -29.234 -28.531 -16.594 1 97.25 333 ILE B CA 1
ATOM 6692 C C . ILE B 1 333 ? -27.953 -29.297 -16.25 1 97.25 333 ILE B C 1
ATOM 6694 O O . ILE B 1 333 ? -27.109 -28.812 -15.492 1 97.25 333 ILE B O 1
ATOM 6698 N N . ASP B 1 334 ? -27.734 -30.453 -16.812 1 97 334 ASP B N 1
ATOM 6699 C CA . ASP B 1 334 ? -26.547 -31.266 -16.578 1 97 334 ASP B CA 1
ATOM 6700 C C . ASP B 1 334 ? -25.531 -31.094 -17.703 1 97 334 ASP B C 1
ATOM 6702 O O . ASP B 1 334 ? -25.719 -31.609 -18.797 1 97 334 ASP B O 1
ATOM 6706 N N . TYR B 1 335 ? -24.5 -30.438 -17.422 1 95.38 335 TYR B N 1
ATOM 6707 C CA . TYR B 1 335 ? -23.422 -30.141 -18.375 1 95.38 335 TYR B CA 1
ATOM 6708 C C . TYR B 1 335 ? -22.891 -31.422 -19.016 1 95.38 335 TYR B C 1
ATOM 6710 O O . TYR B 1 335 ? -22.516 -31.438 -20.188 1 95.38 335 TYR B O 1
ATOM 6718 N N . ASN B 1 336 ? -22.922 -32.531 -18.266 1 94 336 ASN B N 1
ATOM 6719 C CA . ASN B 1 336 ? -22.375 -33.781 -18.734 1 94 336 ASN B CA 1
ATOM 6720 C C . ASN B 1 336 ? -23.188 -34.375 -19.891 1 94 336 ASN B C 1
ATOM 6722 O O . ASN B 1 336 ? -22.734 -35.281 -20.594 1 94 336 ASN B O 1
ATOM 6726 N N . ASN B 1 337 ? -24.312 -33.812 -20.078 1 94 337 ASN B N 1
ATOM 6727 C CA . ASN B 1 337 ? -25.172 -34.25 -21.156 1 94 337 ASN B CA 1
ATOM 6728 C C . ASN B 1 337 ? -24.859 -33.531 -22.469 1 94 337 ASN B C 1
ATOM 6730 O O . ASN B 1 337 ? -25.359 -33.906 -23.531 1 94 337 ASN B O 1
ATOM 6734 N N . PHE B 1 338 ? -24.062 -32.438 -22.375 1 94.75 338 PHE B N 1
ATOM 6735 C CA . PHE B 1 338 ? -23.672 -31.781 -23.609 1 94.75 338 PHE B CA 1
ATOM 6736 C C . PHE B 1 338 ? -22.703 -32.625 -24.406 1 94.75 338 PHE B C 1
ATOM 6738 O O . PHE B 1 338 ? -21.578 -32.906 -23.953 1 94.75 338 PHE B O 1
ATOM 6745 N N . LYS B 1 339 ? -22.984 -33.031 -25.562 1 92.5 339 LYS B N 1
ATOM 6746 C CA . LYS B 1 339 ? -22.141 -33.875 -26.406 1 92.5 339 LYS B CA 1
ATOM 6747 C C . LYS B 1 339 ? -21.234 -33 -27.297 1 92.5 339 LYS B C 1
ATOM 6749 O O . LYS B 1 339 ? -20.203 -33.469 -27.766 1 92.5 339 LYS B O 1
ATOM 6754 N N . SER B 1 340 ? -21.703 -31.797 -27.547 1 94.75 340 SER B N 1
ATOM 6755 C CA . SER B 1 340 ? -20.969 -30.906 -28.422 1 94.75 340 SER B CA 1
ATOM 6756 C C . SER B 1 340 ? -21.234 -29.438 -28.062 1 94.75 340 SER B C 1
ATOM 6758 O O . SER B 1 340 ? -22.109 -29.141 -27.266 1 94.75 340 SER B O 1
ATOM 6760 N N . ASP B 1 341 ? -20.438 -28.594 -28.609 1 96.31 341 ASP B N 1
ATOM 6761 C CA . ASP B 1 341 ? -20.656 -27.172 -28.469 1 96.31 341 ASP B CA 1
ATOM 6762 C C . ASP B 1 341 ? -22.047 -26.781 -28.984 1 96.31 341 ASP B C 1
ATOM 6764 O O . ASP B 1 341 ? -22.719 -25.922 -28.406 1 96.31 341 ASP B O 1
ATOM 6768 N N . GLU B 1 342 ? -22.469 -27.453 -30.062 1 96.69 342 GLU B N 1
ATOM 6769 C CA . GLU B 1 342 ? -23.766 -27.156 -30.656 1 96.69 342 GLU B CA 1
ATOM 6770 C C . GLU B 1 342 ? -24.891 -27.438 -29.672 1 96.69 342 GLU B C 1
ATOM 6772 O O . GLU B 1 342 ? -25.875 -26.688 -29.609 1 96.69 342 GLU B O 1
ATOM 6777 N N . ASP B 1 343 ? -24.766 -28.562 -28.922 1 96.38 343 ASP B N 1
ATOM 6778 C CA . ASP B 1 343 ? -25.75 -28.891 -27.891 1 96.38 343 ASP B CA 1
ATOM 6779 C C . ASP B 1 343 ? -25.859 -27.75 -26.875 1 96.38 343 ASP B C 1
ATOM 6781 O O . ASP B 1 343 ? -26.969 -27.359 -26.5 1 96.38 343 ASP B O 1
ATOM 6785 N N . ALA B 1 344 ? -24.719 -27.297 -26.438 1 97.25 344 ALA B N 1
ATOM 6786 C CA . ALA B 1 344 ? -24.672 -26.234 -25.438 1 97.25 344 ALA B CA 1
ATOM 6787 C C . ALA B 1 344 ? -25.234 -24.938 -26 1 97.25 344 ALA B C 1
ATOM 6789 O O . ALA B 1 344 ? -25.938 -24.203 -25.297 1 97.25 344 ALA B O 1
ATOM 6790 N N . GLN B 1 345 ? -24.922 -24.656 -27.25 1 97.62 345 GLN B N 1
ATOM 6791 C CA . GLN B 1 345 ? -25.406 -23.453 -27.906 1 97.62 345 GLN B CA 1
ATOM 6792 C C . GLN B 1 345 ? -26.938 -23.453 -28 1 97.62 345 GLN B C 1
ATOM 6794 O O . GLN B 1 345 ? -27.578 -22.422 -27.844 1 97.62 345 GLN B O 1
ATOM 6799 N N . ALA B 1 346 ? -27.469 -24.578 -28.281 1 97.12 346 ALA B N 1
ATOM 6800 C CA . ALA B 1 346 ? -28.922 -24.703 -28.344 1 97.12 346 ALA B CA 1
ATOM 6801 C C . ALA B 1 346 ? -29.562 -24.359 -27 1 97.12 346 ALA B C 1
ATOM 6803 O O . ALA B 1 346 ? -30.578 -23.672 -26.953 1 97.12 346 ALA B O 1
ATOM 6804 N N . ILE B 1 347 ? -28.984 -24.859 -25.984 1 97 347 ILE B N 1
ATOM 6805 C CA . ILE B 1 347 ? -29.484 -24.578 -24.641 1 97 347 ILE B CA 1
ATOM 6806 C C . ILE B 1 347 ? -29.328 -23.094 -24.344 1 97 347 ILE B C 1
ATOM 6808 O O . ILE B 1 347 ? -30.219 -22.469 -23.766 1 97 347 ILE B O 1
ATOM 6812 N N . ALA B 1 348 ? -28.172 -22.5 -24.656 1 97.56 348 ALA B N 1
ATOM 6813 C CA . ALA B 1 348 ? -27.922 -21.062 -24.469 1 97.56 348 ALA B CA 1
ATOM 6814 C C . ALA B 1 348 ? -28.984 -20.219 -25.156 1 97.56 348 ALA B C 1
ATOM 6816 O O . ALA B 1 348 ? -29.453 -19.234 -24.594 1 97.56 348 ALA B O 1
ATOM 6817 N N . LYS B 1 349 ? -29.266 -20.625 -26.375 1 97 349 LYS B N 1
ATOM 6818 C CA . LYS B 1 349 ? -30.297 -19.938 -27.125 1 97 349 LYS B CA 1
ATOM 6819 C C . LYS B 1 349 ? -31.656 -20.062 -26.438 1 97 349 LYS B C 1
ATOM 6821 O O . LYS B 1 349 ? -32.375 -19.062 -26.312 1 97 349 LYS B O 1
ATOM 6826 N N . GLU B 1 350 ? -31.953 -21.234 -26.078 1 96.75 350 GLU B N 1
ATOM 6827 C CA . GLU B 1 350 ? -33.219 -21.5 -25.406 1 96.75 350 GLU B CA 1
ATOM 6828 C C . GLU B 1 350 ? -33.344 -20.656 -24.125 1 96.75 350 GLU B C 1
ATOM 6830 O O . GLU B 1 350 ? -34.438 -20.156 -23.828 1 96.75 350 GLU B O 1
ATOM 6835 N N . LYS B 1 351 ? -32.281 -20.516 -23.375 1 96.5 351 LYS B N 1
ATOM 6836 C CA . LYS B 1 351 ? -32.312 -19.828 -22.078 1 96.5 351 LYS B CA 1
ATOM 6837 C C . LYS B 1 351 ? -32.062 -18.344 -22.25 1 96.5 351 LYS B C 1
ATOM 6839 O O . LYS B 1 351 ? -32.094 -17.578 -21.281 1 96.5 351 LYS B O 1
ATOM 6844 N N . GLY B 1 352 ? -31.734 -17.844 -23.406 1 96.19 352 GLY B N 1
ATOM 6845 C CA . GLY B 1 352 ? -31.516 -16.422 -23.688 1 96.19 352 GLY B CA 1
ATOM 6846 C C . GLY B 1 352 ? -30.234 -15.883 -23.094 1 96.19 352 GLY B C 1
ATOM 6847 O O . GLY B 1 352 ? -30.188 -14.75 -22.625 1 96.19 352 GLY B O 1
ATOM 6848 N N . LEU B 1 353 ? -29.188 -16.734 -23.031 1 96.38 353 LEU B N 1
ATOM 6849 C CA . LEU B 1 353 ? -27.891 -16.281 -22.516 1 96.38 353 LEU B CA 1
ATOM 6850 C C . LEU B 1 353 ? -27.188 -15.367 -23.516 1 96.38 353 LEU B C 1
ATOM 6852 O O . LEU B 1 353 ? -27.281 -15.578 -24.719 1 96.38 353 LEU B O 1
ATOM 6856 N N . GLU B 1 354 ? -26.484 -14.367 -23.016 1 92.88 354 GLU B N 1
ATOM 6857 C CA . GLU B 1 354 ? -25.766 -13.406 -23.844 1 92.88 354 GLU B CA 1
ATOM 6858 C C . GLU B 1 354 ? -24.25 -13.633 -23.766 1 92.88 354 GLU B C 1
ATOM 6860 O O . GLU B 1 354 ? -23.719 -13.953 -22.688 1 92.88 354 GLU B O 1
ATOM 6865 N N . PHE B 1 355 ? -23.594 -13.492 -24.859 1 91.81 355 PHE B N 1
ATOM 6866 C CA . PHE B 1 355 ? -22.156 -13.633 -24.984 1 91.81 355 PHE B CA 1
ATOM 6867 C C . PHE B 1 355 ? -21.562 -12.477 -25.781 1 91.81 355 PHE B C 1
ATOM 6869 O O . PHE B 1 355 ? -22.266 -11.82 -26.547 1 91.81 355 PHE B O 1
ATOM 6876 N N . LYS B 1 356 ? -20.266 -12.156 -25.547 1 84.44 356 LYS B N 1
ATOM 6877 C CA . LYS B 1 356 ? -19.578 -11.102 -26.281 1 84.44 356 LYS B CA 1
ATOM 6878 C C . LYS B 1 356 ? -19.344 -11.508 -27.734 1 84.44 356 LYS B C 1
ATOM 6880 O O . LYS B 1 356 ? -19.328 -10.656 -28.625 1 84.44 356 LYS B O 1
ATOM 6885 N N . LYS B 1 357 ? -19.203 -12.781 -27.984 1 88.62 357 LYS B N 1
ATOM 6886 C CA . LYS B 1 357 ? -18.969 -13.289 -29.344 1 88.62 357 LYS B CA 1
ATOM 6887 C C . LYS B 1 357 ? -20.219 -13.992 -29.875 1 88.62 357 LYS B C 1
ATOM 6889 O O . LYS B 1 357 ? -21.188 -14.203 -29.141 1 88.62 357 LYS B O 1
ATOM 6894 N N . ASP B 1 358 ? -20.156 -14.305 -31.203 1 92.62 358 ASP B N 1
ATOM 6895 C CA . ASP B 1 358 ? -21.266 -15.008 -31.844 1 92.62 358 ASP B CA 1
ATOM 6896 C C . ASP B 1 358 ? -21.516 -16.359 -31.188 1 92.62 358 ASP B C 1
ATOM 6898 O O . ASP B 1 358 ? -20.562 -17.094 -30.875 1 92.62 358 ASP B O 1
ATOM 6902 N N . LEU B 1 359 ? -22.766 -16.625 -31.031 1 94.38 359 LEU B N 1
ATOM 6903 C CA . LEU B 1 359 ? -23.172 -17.844 -30.344 1 94.38 359 LEU B CA 1
ATOM 6904 C C . LEU B 1 359 ? -22.531 -19.078 -30.969 1 94.38 359 LEU B C 1
ATOM 6906 O O . LEU B 1 359 ? -22.188 -20.031 -30.281 1 94.38 359 LEU B O 1
ATOM 6910 N N . LYS B 1 360 ? -22.328 -19.062 -32.281 1 93.75 360 LYS B N 1
ATOM 6911 C CA . LYS B 1 360 ? -21.781 -20.203 -33 1 93.75 360 LYS B CA 1
ATOM 6912 C C . LYS B 1 360 ? -20.344 -20.469 -32.594 1 93.75 360 LYS B C 1
ATOM 6914 O O . LYS B 1 360 ? -19.812 -21.562 -32.812 1 93.75 360 LYS B O 1
ATOM 6919 N N . GLU B 1 361 ? -19.703 -19.453 -32 1 93 361 GLU B N 1
ATOM 6920 C CA . GLU B 1 361 ? -18.297 -19.562 -31.625 1 93 361 GLU B CA 1
ATOM 6921 C C . GLU B 1 361 ? -18.156 -19.859 -30.125 1 93 361 GLU B C 1
ATOM 6923 O O . GLU B 1 361 ? -17.047 -20.031 -29.625 1 93 361 GLU B O 1
ATOM 6928 N N . VAL B 1 362 ? -19.312 -19.953 -29.438 1 94.69 362 VAL B N 1
ATOM 6929 C CA . VAL B 1 362 ? -19.312 -20.125 -27.984 1 94.69 362 VAL B CA 1
ATOM 6930 C C . VAL B 1 362 ? -19.109 -21.609 -27.656 1 94.69 362 VAL B C 1
ATOM 6932 O O . VAL B 1 362 ? -19.75 -22.484 -28.25 1 94.69 362 VAL B O 1
ATOM 6935 N N . THR B 1 363 ? -18.219 -21.906 -26.766 1 94.38 363 THR B N 1
ATOM 6936 C CA . THR B 1 363 ? -17.906 -23.281 -26.391 1 94.38 363 THR B CA 1
ATOM 6937 C C . THR B 1 363 ? -18.828 -23.766 -25.266 1 94.38 363 THR B C 1
ATOM 6939 O O . THR B 1 363 ? -19.516 -22.969 -24.641 1 94.38 363 THR B O 1
ATOM 6942 N N . LYS B 1 364 ? -18.906 -25.109 -25.078 1 95.75 364 LYS B N 1
ATOM 6943 C CA . LYS B 1 364 ? -19.734 -25.672 -24.016 1 95.75 364 LYS B CA 1
ATOM 6944 C C . LYS B 1 364 ? -19.281 -25.188 -22.641 1 95.75 364 LYS B C 1
ATOM 6946 O O . LYS B 1 364 ? -20.094 -24.984 -21.75 1 95.75 364 LYS B O 1
ATOM 6951 N N . GLY B 1 365 ? -17.906 -25 -22.484 1 95.94 365 GLY B N 1
ATOM 6952 C CA . GLY B 1 365 ? -17.391 -24.438 -21.234 1 95.94 365 GLY B CA 1
ATOM 6953 C C . GLY B 1 365 ? -17.906 -23.031 -20.953 1 95.94 365 GLY B C 1
ATOM 6954 O O . GLY B 1 365 ? -18.266 -22.719 -19.812 1 95.94 365 GLY B O 1
ATOM 6955 N N . GLU B 1 366 ? -17.953 -22.188 -21.938 1 95.5 366 GLU B N 1
ATOM 6956 C CA . GLU B 1 366 ? -18.453 -20.828 -21.797 1 95.5 366 GLU B CA 1
ATOM 6957 C C . GLU B 1 366 ? -19.938 -20.828 -21.438 1 95.5 366 GLU B C 1
ATOM 6959 O O . GLU B 1 366 ? -20.391 -19.984 -20.672 1 95.5 366 GLU B O 1
ATOM 6964 N N . VAL B 1 367 ? -20.688 -21.703 -22.094 1 97.69 367 VAL B N 1
ATOM 6965 C CA . VAL B 1 367 ? -22.125 -21.828 -21.797 1 97.69 367 VAL B CA 1
ATOM 6966 C C . VAL B 1 367 ? -22.312 -22.234 -20.344 1 97.69 367 VAL B C 1
ATOM 6968 O O . VAL B 1 367 ? -23.203 -21.719 -19.656 1 97.69 367 VAL B O 1
ATOM 6971 N N . LEU B 1 368 ? -21.5 -23.219 -19.891 1 98.06 368 LEU B N 1
ATOM 6972 C CA . LEU B 1 368 ? -21.562 -23.641 -18.5 1 98.06 368 LEU B CA 1
ATOM 6973 C C . LEU B 1 368 ? -21.375 -22.453 -17.562 1 98.06 368 LEU B C 1
ATOM 6975 O O . LEU B 1 368 ? -22.141 -22.281 -16.609 1 98.06 368 LEU B O 1
ATOM 6979 N N . ASN B 1 369 ? -20.359 -21.688 -17.812 1 97.69 369 ASN B N 1
ATOM 6980 C CA . ASN B 1 369 ? -20.078 -20.516 -17 1 97.69 369 ASN B CA 1
ATOM 6981 C C . ASN B 1 369 ? -21.266 -19.531 -17.016 1 97.69 369 ASN B C 1
ATOM 6983 O O . ASN B 1 369 ? -21.625 -18.984 -15.977 1 97.69 369 ASN B O 1
ATOM 6987 N N . ALA B 1 370 ? -21.797 -19.281 -18.172 1 97.56 370 ALA B N 1
ATOM 6988 C CA . ALA B 1 370 ? -22.922 -18.375 -18.297 1 97.56 370 ALA B CA 1
ATOM 6989 C C . ALA B 1 370 ? -24.141 -18.891 -17.531 1 97.56 370 ALA B C 1
ATOM 6991 O O . ALA B 1 370 ? -24.875 -18.109 -16.922 1 97.56 370 ALA B O 1
ATOM 6992 N N . LEU B 1 371 ? -24.406 -20.203 -17.594 1 98.19 371 LEU B N 1
ATOM 6993 C CA . LEU B 1 371 ? -25.5 -20.828 -16.844 1 98.19 371 LEU B CA 1
ATOM 6994 C C . LEU B 1 371 ? -25.312 -20.609 -15.352 1 98.19 371 LEU B C 1
ATOM 6996 O O . LEU B 1 371 ? -26.266 -20.312 -14.641 1 98.19 371 LEU B O 1
ATOM 7000 N N . TYR B 1 372 ? -24.109 -20.781 -14.891 1 98.31 372 TYR B N 1
ATOM 7001 C CA . TYR B 1 372 ? -23.812 -20.562 -13.477 1 98.31 372 TYR B CA 1
ATOM 7002 C C . TYR B 1 372 ? -24.125 -19.141 -13.07 1 98.31 372 TYR B C 1
ATOM 7004 O O . TYR B 1 372 ? -24.812 -18.906 -12.07 1 98.31 372 TYR B O 1
ATOM 7012 N N . GLU B 1 373 ? -23.562 -18.188 -13.797 1 97.75 373 GLU B N 1
ATOM 7013 C CA . GLU B 1 373 ? -23.734 -16.781 -13.484 1 97.75 373 GLU B CA 1
ATOM 7014 C C . GLU B 1 373 ? -25.203 -16.391 -13.461 1 97.75 373 GLU B C 1
ATOM 7016 O O . GLU B 1 373 ? -25.641 -15.609 -12.609 1 97.75 373 GLU B O 1
ATOM 7021 N N . GLU B 1 374 ? -25.969 -16.969 -14.367 1 97.44 374 GLU B N 1
ATOM 7022 C CA . GLU B 1 374 ? -27.375 -16.594 -14.539 1 97.44 374 GLU B CA 1
ATOM 7023 C C . GLU B 1 374 ? -28.25 -17.25 -13.484 1 97.44 374 GLU B C 1
ATOM 7025 O O . GLU B 1 374 ? -29.188 -16.641 -12.969 1 97.44 374 GLU B O 1
ATOM 7030 N N . TYR B 1 375 ? -27.938 -18.484 -13.102 1 97.81 375 TYR B N 1
ATOM 7031 C CA . TYR B 1 375 ? -28.953 -19.25 -12.383 1 97.81 375 TYR B CA 1
ATOM 7032 C C . TYR B 1 375 ? -28.438 -19.656 -11.008 1 97.81 375 TYR B C 1
ATOM 7034 O O . TYR B 1 375 ? -29.234 -19.953 -10.109 1 97.81 375 TYR B O 1
ATOM 7042 N N . ALA B 1 376 ? -27.141 -19.734 -10.805 1 98.44 376 ALA B N 1
ATOM 7043 C CA . ALA B 1 376 ? -26.641 -20.391 -9.594 1 98.44 376 ALA B CA 1
ATOM 7044 C C . ALA B 1 376 ? -26.031 -19.375 -8.633 1 98.44 376 ALA B C 1
ATOM 7046 O O . ALA B 1 376 ? -26.172 -19.484 -7.418 1 98.44 376 ALA B O 1
ATOM 7047 N N . GLU B 1 377 ? -25.328 -18.344 -9.156 1 98.25 377 GLU B N 1
ATOM 7048 C CA . GLU B 1 377 ? -24.516 -17.422 -8.391 1 98.25 377 GLU B CA 1
ATOM 7049 C C . GLU B 1 377 ? -25.312 -16.781 -7.254 1 98.25 377 GLU B C 1
ATOM 7051 O O . GLU B 1 377 ? -24.812 -16.688 -6.125 1 98.25 377 GLU B O 1
ATOM 7056 N N . GLU B 1 378 ? -26.516 -16.359 -7.477 1 97.69 378 GLU B N 1
ATOM 7057 C CA . GLU B 1 378 ? -27.328 -15.625 -6.52 1 97.69 378 GLU B CA 1
ATOM 7058 C C . GLU B 1 378 ? -27.672 -16.484 -5.309 1 97.69 378 GLU B C 1
ATOM 7060 O O . GLU B 1 378 ? -28.062 -15.969 -4.262 1 97.69 378 GLU B O 1
ATOM 7065 N N . HIS B 1 379 ? -27.516 -17.797 -5.469 1 98.19 379 HIS B N 1
ATOM 7066 C CA . HIS B 1 379 ? -27.891 -18.719 -4.402 1 98.19 379 HIS B CA 1
ATOM 7067 C C . HIS B 1 379 ? -26.719 -18.984 -3.461 1 98.19 379 HIS B C 1
ATOM 7069 O O . HIS B 1 379 ? -26.875 -19.656 -2.439 1 98.19 379 HIS B O 1
ATOM 7075 N N . MET B 1 380 ? -25.547 -18.469 -3.791 1 98.62 380 MET B N 1
ATOM 7076 C CA . MET B 1 380 ? -24.375 -18.641 -2.943 1 98.62 380 MET B CA 1
ATOM 7077 C C . MET B 1 380 ? -24.344 -17.594 -1.835 1 98.62 380 MET B C 1
ATOM 7079 O O . MET B 1 380 ? -23.422 -16.781 -1.765 1 98.62 380 MET B O 1
ATOM 7083 N N . ILE B 1 381 ? -25.281 -17.703 -0.873 1 98.56 381 ILE B N 1
ATOM 7084 C CA . ILE B 1 381 ? -25.422 -16.734 0.205 1 98.56 381 ILE B CA 1
ATOM 7085 C C . ILE B 1 381 ? -24.375 -16.984 1.283 1 98.56 381 ILE B C 1
ATOM 7087 O O . ILE B 1 381 ? -23.609 -16.094 1.634 1 98.56 381 ILE B O 1
ATOM 7091 N N . GLN B 1 382 ? -24.375 -18.234 1.855 1 98.75 382 GLN B N 1
ATOM 7092 C CA . GLN B 1 382 ? -23.312 -18.609 2.773 1 98.75 382 GLN B CA 1
ATOM 7093 C C . GLN B 1 382 ? -21.984 -18.797 2.031 1 98.75 382 GLN B C 1
ATOM 7095 O O . GLN B 1 382 ? -21.984 -19.062 0.829 1 98.75 382 GLN B O 1
ATOM 7100 N N . PRO B 1 383 ? -20.891 -18.594 2.695 1 98.88 383 PRO B N 1
ATOM 7101 C CA . PRO B 1 383 ? -19.578 -18.734 2.045 1 98.88 383 PRO B CA 1
ATOM 7102 C C . PRO B 1 383 ? -19.438 -20.078 1.313 1 98.88 383 PRO B C 1
ATOM 7104 O O . PRO B 1 383 ? -19.609 -21.141 1.915 1 98.88 383 PRO B O 1
ATOM 7107 N N . THR B 1 384 ? -19.125 -19.984 0.027 1 98.94 384 THR B N 1
ATOM 7108 C CA . THR B 1 384 ? -19.062 -21.156 -0.832 1 98.94 384 THR B CA 1
ATOM 7109 C C . THR B 1 384 ? -17.953 -21.031 -1.864 1 98.94 384 THR B C 1
ATOM 7111 O O . THR B 1 384 ? -17.781 -19.969 -2.469 1 98.94 384 THR B O 1
ATOM 7114 N N . PHE B 1 385 ? -17.156 -22.078 -2.01 1 98.94 385 PHE B N 1
ATOM 7115 C CA . PHE B 1 385 ? -16.203 -22.156 -3.105 1 98.94 385 PHE B CA 1
ATOM 7116 C C . PHE B 1 385 ? -16.828 -22.859 -4.309 1 98.94 385 PHE B C 1
ATOM 7118 O O . PHE B 1 385 ? -17.266 -24 -4.203 1 98.94 385 PHE B O 1
ATOM 7125 N N . ILE B 1 386 ? -16.891 -22.188 -5.426 1 98.88 386 ILE B N 1
ATOM 7126 C CA . ILE B 1 386 ? -17.234 -22.797 -6.703 1 98.88 386 ILE B CA 1
ATOM 7127 C C . ILE B 1 386 ? -15.961 -23.266 -7.406 1 98.88 386 ILE B C 1
ATOM 7129 O O . ILE B 1 386 ? -15.094 -22.469 -7.754 1 98.88 386 ILE B O 1
ATOM 7133 N N . MET B 1 387 ? -15.922 -24.578 -7.684 1 98.69 387 MET B N 1
ATOM 7134 C CA . MET B 1 387 ? -14.656 -25.188 -8.094 1 98.69 387 MET B CA 1
ATOM 7135 C C . MET B 1 387 ? -14.734 -25.688 -9.531 1 98.69 387 MET B C 1
ATOM 7137 O O . MET B 1 387 ? -15.828 -25.844 -10.078 1 98.69 387 MET B O 1
ATOM 7141 N N . ASP B 1 388 ? -13.602 -25.922 -10.109 1 98.19 388 ASP B N 1
ATOM 7142 C CA . ASP B 1 388 ? -13.383 -26.672 -11.344 1 98.19 388 ASP B CA 1
ATOM 7143 C C . ASP B 1 388 ? -14.016 -25.953 -12.531 1 98.19 388 ASP B C 1
ATOM 7145 O O . ASP B 1 388 ? -14.859 -26.531 -13.234 1 98.19 388 ASP B O 1
ATOM 7149 N N . TYR B 1 389 ? -13.516 -24.812 -12.781 1 98.38 389 TYR B N 1
ATOM 7150 C CA . TYR B 1 389 ? -13.945 -24 -13.914 1 98.38 389 TYR B CA 1
ATOM 7151 C C . TYR B 1 389 ? -13.484 -24.609 -15.234 1 98.38 389 TYR B C 1
ATOM 7153 O O . TYR B 1 389 ? -12.438 -25.266 -15.281 1 98.38 389 TYR B O 1
ATOM 7161 N N . PRO B 1 390 ? -14.258 -24.391 -16.281 1 97.12 390 PRO B N 1
ATOM 7162 C CA . PRO B 1 390 ? -13.828 -24.891 -17.594 1 97.12 390 PRO B CA 1
ATOM 7163 C C . PRO B 1 390 ? -12.484 -24.312 -18.031 1 97.12 390 PRO B C 1
ATOM 7165 O O . PRO B 1 390 ? -12.188 -23.156 -17.75 1 97.12 390 PRO B O 1
ATOM 7168 N N . VAL B 1 391 ? -11.68 -25.109 -18.766 1 94.56 391 VAL B N 1
ATOM 7169 C CA . VAL B 1 391 ? -10.336 -24.719 -19.203 1 94.56 391 VAL B CA 1
ATOM 7170 C C . VAL B 1 391 ? -10.422 -23.516 -20.141 1 94.56 391 VAL B C 1
ATOM 7172 O O . VAL B 1 391 ? -9.547 -22.656 -20.141 1 94.56 391 VAL B O 1
ATOM 7175 N N . GLU B 1 392 ? -11.539 -23.312 -20.844 1 88.75 392 GLU B N 1
ATOM 7176 C CA . GLU B 1 392 ? -11.734 -22.297 -21.875 1 88.75 392 GLU B CA 1
ATOM 7177 C C . GLU B 1 392 ? -11.711 -20.891 -21.281 1 88.75 392 GLU B C 1
ATOM 7179 O O . GLU B 1 392 ? -11.367 -19.922 -21.969 1 88.75 392 GLU B O 1
ATOM 7184 N N . ILE B 1 393 ? -12.023 -20.781 -20.031 1 91.06 393 ILE B N 1
ATOM 7185 C CA . ILE B 1 393 ? -12.148 -19.469 -19.422 1 91.06 393 ILE B CA 1
ATOM 7186 C C . ILE B 1 393 ? -11.117 -19.328 -18.297 1 91.06 393 ILE B C 1
ATOM 7188 O O . ILE B 1 393 ? -11.328 -18.578 -17.344 1 91.06 393 ILE B O 1
ATOM 7192 N N . SER B 1 394 ? -10.047 -20.156 -18.344 1 93.75 394 SER B N 1
ATOM 7193 C CA . SER B 1 394 ? -9.047 -20.188 -17.281 1 93.75 394 SER B CA 1
ATOM 7194 C C . SER B 1 394 ? -7.633 -20.203 -17.859 1 93.75 394 SER B C 1
ATOM 7196 O O . SER B 1 394 ? -6.891 -21.156 -17.672 1 93.75 394 SER B O 1
ATOM 7198 N N . PRO B 1 395 ? -7.207 -19.109 -18.422 1 92 395 PRO B N 1
ATOM 7199 C CA . PRO B 1 395 ? -5.969 -19.094 -19.203 1 92 395 PRO B CA 1
ATOM 7200 C C . PRO B 1 395 ? -4.723 -19.25 -18.328 1 92 395 PRO B C 1
ATOM 7202 O O . PRO B 1 395 ? -3.65 -19.594 -18.828 1 92 395 PRO B O 1
ATOM 7205 N N . LEU B 1 396 ? -4.789 -19 -17.031 1 95 396 LEU B N 1
ATOM 7206 C CA . LEU B 1 396 ? -3.598 -18.984 -16.188 1 95 396 LEU B CA 1
ATOM 7207 C C . LEU B 1 396 ? -3.607 -20.125 -15.195 1 95 396 LEU B C 1
ATOM 7209 O O . LEU B 1 396 ? -2.832 -20.125 -14.234 1 95 396 LEU B O 1
ATOM 7213 N N . THR B 1 397 ? -4.457 -21.125 -15.406 1 97.19 397 THR B N 1
ATOM 7214 C CA . THR B 1 397 ? -4.695 -22.156 -14.414 1 97.19 397 THR B CA 1
ATOM 7215 C C . THR B 1 397 ? -4.344 -23.531 -14.977 1 97.19 397 THR B C 1
ATOM 7217 O O . THR B 1 397 ? -4.582 -23.812 -16.156 1 97.19 397 THR B O 1
ATOM 7220 N N . LYS B 1 398 ? -3.846 -24.422 -14.164 1 97.88 398 LYS B N 1
ATOM 7221 C CA . LYS B 1 398 ? -3.564 -25.812 -14.547 1 97.88 398 LYS B CA 1
ATOM 7222 C C . LYS B 1 398 ? -4.855 -26.594 -14.75 1 97.88 398 LYS B C 1
ATOM 7224 O O . LYS B 1 398 ? -5.855 -26.344 -14.078 1 97.88 398 LYS B O 1
ATOM 7229 N N . LYS B 1 399 ? -4.734 -27.531 -15.625 1 97.12 399 LYS B N 1
ATOM 7230 C CA . LYS B 1 399 ? -5.859 -28.438 -15.812 1 97.12 399 LYS B CA 1
ATOM 7231 C C . LYS B 1 399 ? -6.16 -29.219 -14.531 1 97.12 399 LYS B C 1
ATOM 7233 O O . LYS B 1 399 ? -5.281 -29.391 -13.688 1 97.12 399 LYS B O 1
ATOM 7238 N N . LYS B 1 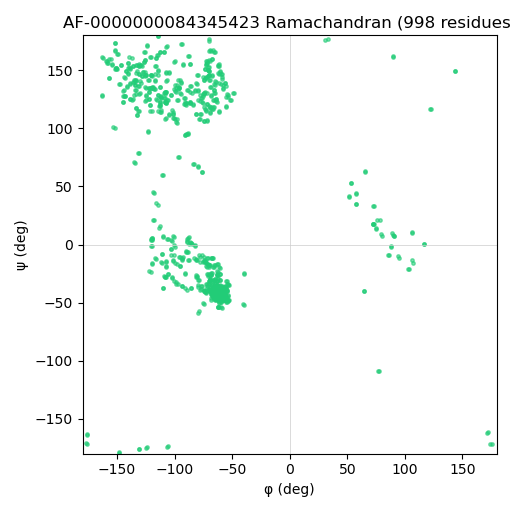400 ? -7.332 -29.609 -14.438 1 97.94 400 LYS B N 1
ATOM 7239 C CA . LYS B 1 400 ? -7.727 -30.422 -13.289 1 97.94 400 LYS B CA 1
ATOM 7240 C C . LYS B 1 400 ? -7.137 -31.828 -13.383 1 97.94 400 LYS B C 1
ATOM 7242 O O . LYS B 1 400 ? -7.199 -32.469 -14.43 1 97.94 400 LYS B O 1
ATOM 7247 N N . ARG B 1 401 ? -6.492 -32.281 -12.25 1 96.69 401 ARG B N 1
ATOM 7248 C CA . ARG B 1 401 ? -6.051 -33.656 -12.18 1 96.69 401 ARG B CA 1
ATOM 7249 C C . ARG B 1 401 ? -7.211 -34.625 -12.422 1 96.69 401 ARG B C 1
ATOM 7251 O O . ARG B 1 401 ? -8.234 -34.531 -11.742 1 96.69 401 ARG B O 1
ATOM 7258 N N . GLY B 1 402 ? -7.094 -35.438 -13.492 1 94.94 402 GLY B N 1
ATOM 7259 C CA . GLY B 1 402 ? -8.086 -36.469 -13.773 1 94.94 402 GLY B CA 1
ATOM 7260 C C . GLY B 1 402 ? -9.156 -36 -14.742 1 94.94 402 GLY B C 1
ATOM 7261 O O . GLY B 1 402 ? -9.984 -36.812 -15.18 1 94.94 402 GLY B O 1
ATOM 7262 N N . ASN B 1 403 ? -9.289 -34.75 -15.125 1 95.62 403 ASN B N 1
ATOM 7263 C CA . ASN B 1 403 ? -10.289 -34.25 -16.062 1 95.62 403 ASN B CA 1
ATOM 7264 C C . ASN B 1 403 ? -9.789 -32.969 -16.781 1 95.62 403 ASN B C 1
ATOM 7266 O O . ASN B 1 403 ? -9.961 -31.875 -16.281 1 95.62 403 ASN B O 1
ATOM 7270 N N . GLU B 1 404 ? -9.344 -33.094 -17.953 1 93.25 404 GLU B N 1
ATOM 7271 C CA . GLU B 1 404 ? -8.641 -32.031 -18.688 1 93.25 404 GLU B CA 1
ATOM 7272 C C . GLU B 1 404 ? -9.617 -30.984 -19.188 1 93.25 404 GLU B C 1
ATOM 7274 O O . GLU B 1 404 ? -9.203 -29.922 -19.641 1 93.25 404 GLU B O 1
ATOM 7279 N N . MET B 1 405 ? -10.922 -31.219 -19.078 1 94.94 405 MET B N 1
ATOM 7280 C CA . MET B 1 405 ? -11.914 -30.25 -19.516 1 94.94 405 MET B CA 1
ATOM 7281 C C . MET B 1 405 ? -12.055 -29.125 -18.5 1 94.94 405 MET B C 1
ATOM 7283 O O . MET B 1 405 ? -12.609 -28.062 -18.812 1 94.94 405 MET B O 1
ATOM 7287 N N . PHE B 1 406 ? -11.539 -29.375 -17.328 1 97.94 406 PHE B N 1
ATOM 7288 C CA . PHE B 1 406 ? -11.664 -28.422 -16.234 1 97.94 406 PHE B CA 1
ATOM 7289 C C . PHE B 1 406 ? -10.297 -28.047 -15.68 1 97.94 406 PHE B C 1
ATOM 7291 O O . PHE B 1 406 ? -9.273 -28.562 -16.141 1 97.94 406 PHE B O 1
ATOM 7298 N N . THR B 1 407 ? -10.312 -27.062 -14.836 1 98.25 407 THR B N 1
ATOM 7299 C CA . THR B 1 407 ? -9.078 -26.578 -14.227 1 98.25 407 THR B CA 1
ATOM 7300 C C . THR B 1 407 ? -9.188 -26.562 -12.711 1 98.25 407 THR B C 1
ATOM 7302 O O . THR B 1 407 ? -10.297 -26.609 -12.156 1 98.25 407 THR B O 1
ATOM 7305 N N . GLU B 1 408 ? -8.078 -26.609 -12.023 1 98.62 408 GLU B N 1
ATOM 7306 C CA . GLU B 1 408 ? -8.047 -26.406 -10.578 1 98.62 408 GLU B CA 1
ATOM 7307 C C . GLU B 1 408 ? -8.117 -24.922 -10.227 1 98.62 408 GLU B C 1
ATOM 7309 O O . GLU B 1 408 ? -7.152 -24.344 -9.734 1 98.62 408 GLU B O 1
ATOM 7314 N N . ARG B 1 409 ? -9.227 -24.359 -10.5 1 98.75 409 ARG B N 1
ATOM 7315 C CA . ARG B 1 409 ? -9.641 -22.984 -10.242 1 98.75 409 ARG B CA 1
ATOM 7316 C C . ARG B 1 409 ? -10.883 -22.953 -9.352 1 98.75 409 ARG B C 1
ATOM 7318 O O . ARG B 1 409 ? -11.773 -23.781 -9.484 1 98.75 409 ARG B O 1
ATOM 7325 N N . PHE B 1 410 ? -10.867 -22.094 -8.359 1 98.81 410 PHE B N 1
ATOM 7326 C CA . PHE B 1 410 ? -12.109 -21.828 -7.641 1 98.81 410 PHE B CA 1
ATOM 7327 C C . PHE B 1 410 ? -12.336 -20.328 -7.504 1 98.81 410 PHE B C 1
ATOM 7329 O O . PHE B 1 410 ? -11.383 -19.547 -7.57 1 98.81 410 PHE B O 1
ATOM 7336 N N . GLU B 1 411 ? -13.539 -19.953 -7.383 1 98.81 411 GLU B N 1
ATOM 7337 C CA . GLU B 1 411 ? -13.953 -18.641 -6.898 1 98.81 411 GLU B CA 1
ATOM 7338 C C . GLU B 1 411 ? -14.742 -18.766 -5.598 1 98.81 411 GLU B C 1
ATOM 7340 O O . GLU B 1 411 ? -15.477 -19.734 -5.398 1 98.81 411 GLU B O 1
ATOM 7345 N N . GLY B 1 412 ? -14.5 -17.859 -4.734 1 98.81 412 GLY B N 1
ATOM 7346 C CA . GLY B 1 412 ? -15.273 -17.797 -3.504 1 98.81 412 GLY B CA 1
ATOM 7347 C C . GLY B 1 412 ? -16.422 -16.797 -3.578 1 98.81 412 GLY B C 1
ATOM 7348 O O . GLY B 1 412 ? -16.297 -15.727 -4.16 1 98.81 412 GLY B O 1
ATOM 7349 N N . PHE B 1 413 ? -17.531 -17.234 -2.957 1 98.81 413 PHE B N 1
ATOM 7350 C CA . PHE B 1 413 ? -18.719 -16.375 -2.975 1 98.81 413 PHE B CA 1
ATOM 7351 C C . PHE B 1 413 ? -19.281 -16.203 -1.565 1 98.81 413 PHE B C 1
ATOM 7353 O O . PHE B 1 413 ? -19.266 -17.125 -0.76 1 98.81 413 PHE B O 1
ATOM 7360 N N . ILE B 1 414 ? -19.719 -15.062 -1.244 1 98.69 414 ILE B N 1
ATOM 7361 C CA . ILE B 1 414 ? -20.484 -14.664 -0.069 1 98.69 414 ILE B CA 1
ATOM 7362 C C . ILE B 1 414 ? -21.641 -13.758 -0.489 1 98.69 414 ILE B C 1
ATOM 7364 O O . ILE B 1 414 ? -21.438 -12.797 -1.234 1 98.69 414 ILE B O 1
ATOM 7368 N N . PHE B 1 415 ? -22.844 -14.07 -0.06 1 98.31 415 PHE B N 1
ATOM 7369 C CA . PHE B 1 415 ? -24.031 -13.25 -0.336 1 98.31 415 PHE B CA 1
ATOM 7370 C C . PHE B 1 415 ? -24.234 -13.086 -1.837 1 98.31 415 PHE B C 1
ATOM 7372 O O . PHE B 1 415 ? -24.547 -11.992 -2.307 1 98.31 415 PHE B O 1
ATOM 7379 N N . GLY B 1 416 ? -23.891 -14.148 -2.588 1 97.75 416 GLY B N 1
ATOM 7380 C CA . GLY B 1 416 ? -24.078 -14.164 -4.027 1 97.75 416 GLY B CA 1
ATOM 7381 C C . GLY B 1 416 ? -23.062 -13.328 -4.777 1 97.75 416 GLY B C 1
ATOM 7382 O O . GLY B 1 416 ? -23.25 -13.016 -5.957 1 97.75 416 GLY B O 1
ATOM 7383 N N . ARG B 1 417 ? -21.984 -12.938 -4.094 1 97.19 417 ARG B N 1
ATOM 7384 C CA . ARG B 1 417 ? -20.969 -12.086 -4.715 1 97.19 417 ARG B CA 1
ATOM 7385 C C . ARG B 1 417 ? -19.594 -12.742 -4.672 1 97.19 417 ARG B C 1
ATOM 7387 O O . ARG B 1 417 ? -19.219 -13.328 -3.656 1 97.19 417 ARG B O 1
ATOM 7394 N N . GLU B 1 418 ? -18.891 -12.695 -5.805 1 98.12 418 GLU B N 1
ATOM 7395 C CA . GLU B 1 418 ? -17.531 -13.219 -5.859 1 98.12 418 GLU B CA 1
ATOM 7396 C C . GLU B 1 418 ? -16.594 -12.422 -4.965 1 98.12 418 GLU B C 1
ATOM 7398 O O . GLU B 1 418 ? -16.531 -11.188 -5.055 1 98.12 418 GLU B O 1
ATOM 7403 N N . VAL B 1 419 ? -15.812 -13.102 -4.125 1 98.25 419 VAL B N 1
ATOM 7404 C CA . VAL B 1 419 ? -14.93 -12.391 -3.209 1 98.25 419 VAL B CA 1
ATOM 7405 C C . VAL B 1 419 ? -13.477 -12.766 -3.486 1 98.25 419 VAL B C 1
ATOM 7407 O O . VAL B 1 419 ? -12.555 -12.086 -3.035 1 98.25 419 VAL B O 1
ATOM 7410 N N . CYS B 1 420 ? -13.25 -13.852 -4.211 1 98.69 420 CYS B N 1
ATOM 7411 C CA . CYS B 1 420 ? -11.875 -14.266 -4.488 1 98.69 420 CYS B CA 1
ATOM 7412 C C . CYS B 1 420 ? -11.82 -15.188 -5.699 1 98.69 420 CYS B C 1
ATOM 7414 O O . CYS B 1 420 ? -12.844 -15.727 -6.129 1 98.69 420 CYS B O 1
ATOM 7416 N N . ASN B 1 421 ? -10.703 -15.281 -6.305 1 98.44 421 ASN B N 1
ATOM 7417 C CA . ASN B 1 421 ? -10.328 -16.188 -7.391 1 98.44 421 ASN B CA 1
ATOM 7418 C C . ASN B 1 421 ? -8.977 -16.844 -7.137 1 98.44 421 ASN B C 1
ATOM 7420 O O . ASN B 1 421 ? -8.086 -16.234 -6.543 1 98.44 421 ASN B O 1
ATOM 7424 N N . SER B 1 422 ? -8.875 -18.125 -7.496 1 98.69 422 SER B N 1
ATOM 7425 C CA . SER B 1 422 ? -7.656 -18.844 -7.129 1 98.69 422 SER B CA 1
ATOM 7426 C C . SER B 1 422 ? -7.344 -19.953 -8.133 1 98.69 422 SER B C 1
ATOM 7428 O O . SER B 1 422 ? -8.25 -20.5 -8.758 1 98.69 422 SER B O 1
ATOM 7430 N N . TYR B 1 423 ? -6.07 -20.234 -8.258 1 98.56 423 TYR B N 1
ATOM 7431 C CA . TYR B 1 423 ? -5.574 -21.203 -9.234 1 98.56 423 TYR B CA 1
ATOM 7432 C C . TYR B 1 423 ? -4.523 -22.109 -8.609 1 98.56 423 TYR B C 1
ATOM 7434 O O . TYR B 1 423 ? -3.738 -21.672 -7.762 1 98.56 423 TYR B O 1
ATOM 7442 N N . SER B 1 424 ? -4.586 -23.438 -8.961 1 98.81 424 SER B N 1
ATOM 7443 C CA . SER B 1 424 ? -3.273 -24.016 -9.188 1 98.81 424 SER B CA 1
ATOM 7444 C C . SER B 1 424 ? -2.621 -23.453 -10.438 1 98.81 424 SER B C 1
ATOM 7446 O O . SER B 1 424 ? -3.084 -23.703 -11.555 1 98.81 424 SER B O 1
ATOM 7448 N N . GLU B 1 425 ? -1.603 -22.766 -10.25 1 98.75 425 GLU B N 1
ATOM 7449 C CA . GLU B 1 425 ? -1.074 -21.906 -11.305 1 98.75 425 GLU B CA 1
ATOM 7450 C C . GLU B 1 425 ? -0.497 -22.734 -12.453 1 98.75 425 GLU B C 1
ATOM 7452 O O . GLU B 1 425 ? 0.18 -23.734 -12.219 1 98.75 425 GLU B O 1
ATOM 7457 N N . LEU B 1 426 ? -0.817 -22.328 -13.641 1 98.38 426 LEU B N 1
ATOM 7458 C CA . LEU B 1 426 ? -0.161 -22.906 -14.805 1 98.38 426 LEU B CA 1
ATOM 7459 C C . LEU B 1 426 ? 1.313 -22.531 -14.852 1 98.38 426 LEU B C 1
ATOM 7461 O O . LEU B 1 426 ? 1.647 -21.344 -14.883 1 98.38 426 LEU B O 1
ATOM 7465 N N . ASN B 1 427 ? 2.219 -23.516 -14.758 1 98.5 427 ASN B N 1
ATOM 7466 C CA . ASN B 1 427 ? 3.645 -23.219 -14.711 1 98.5 427 ASN B CA 1
ATOM 7467 C C . ASN B 1 427 ? 4.395 -23.859 -15.867 1 98.5 427 ASN B C 1
ATOM 7469 O O . ASN B 1 427 ? 5.629 -23.875 -15.891 1 98.5 427 ASN B O 1
ATOM 7473 N N . ASP B 1 428 ? 3.666 -24.547 -16.875 1 98.31 428 ASP B N 1
ATOM 7474 C CA . ASP B 1 428 ? 4.242 -25.016 -18.141 1 98.31 428 ASP B CA 1
ATOM 7475 C C . ASP B 1 428 ? 4.309 -23.891 -19.156 1 98.31 428 ASP B C 1
ATOM 7477 O O . ASP B 1 428 ? 3.279 -23.453 -19.672 1 98.31 428 ASP B O 1
ATOM 7481 N N . PRO B 1 429 ? 5.504 -23.469 -19.5 1 97.81 429 PRO B N 1
ATOM 7482 C CA . PRO B 1 429 ? 5.609 -22.312 -20.375 1 97.81 429 PRO B CA 1
ATOM 7483 C C . PRO B 1 429 ? 5.07 -22.578 -21.781 1 97.81 429 PRO B C 1
ATOM 7485 O O . PRO B 1 429 ? 4.586 -21.672 -22.453 1 97.81 429 PRO B O 1
ATOM 7488 N N . ILE B 1 430 ? 5.172 -23.812 -22.219 1 96.81 430 ILE B N 1
ATOM 7489 C CA . ILE B 1 430 ? 4.68 -24.172 -23.547 1 96.81 430 ILE B CA 1
ATOM 7490 C C . ILE B 1 430 ? 3.158 -24.078 -23.578 1 96.81 430 ILE B C 1
ATOM 7492 O O . ILE B 1 430 ? 2.588 -23.438 -24.469 1 96.81 430 ILE B O 1
ATOM 7496 N N . VAL B 1 431 ? 2.529 -24.641 -22.594 1 96.38 431 VAL B N 1
ATOM 7497 C CA . VAL B 1 431 ? 1.073 -24.594 -22.5 1 96.38 431 VAL B CA 1
ATOM 7498 C C . VAL B 1 431 ? 0.605 -23.172 -22.266 1 96.38 431 VAL B C 1
ATOM 7500 O O . VAL B 1 431 ? -0.417 -22.734 -22.812 1 96.38 431 VAL B O 1
ATOM 7503 N N . GLN B 1 432 ? 1.287 -22.406 -21.422 1 96.75 432 GLN B N 1
ATOM 7504 C CA . GLN B 1 432 ? 0.926 -21.016 -21.156 1 96.75 432 GLN B CA 1
ATOM 7505 C C . GLN B 1 432 ? 0.922 -20.188 -22.438 1 96.75 432 GLN B C 1
ATOM 7507 O O . GLN B 1 432 ? 0.016 -19.375 -22.656 1 96.75 432 GLN B O 1
ATOM 7512 N N . ARG B 1 433 ? 1.926 -20.344 -23.219 1 95.44 433 ARG B N 1
ATOM 7513 C CA . ARG B 1 433 ? 1.985 -19.609 -24.484 1 95.44 433 ARG B CA 1
ATOM 7514 C C . ARG B 1 433 ? 0.791 -19.953 -25.359 1 95.44 433 ARG B C 1
ATOM 7516 O O . ARG B 1 433 ? 0.195 -19.078 -25.984 1 95.44 433 ARG B O 1
ATOM 7523 N N . GLU B 1 434 ? 0.484 -21.266 -25.406 1 94.19 434 GLU B N 1
ATOM 7524 C CA . GLU B 1 434 ? -0.674 -21.719 -26.188 1 94.19 434 GLU B CA 1
ATOM 7525 C C . GLU B 1 434 ? -1.952 -21.031 -25.688 1 94.19 434 GLU B C 1
ATOM 7527 O O . GLU B 1 434 ? -2.787 -20.625 -26.5 1 94.19 434 GLU B O 1
ATOM 7532 N N . ARG B 1 435 ? -2.066 -20.953 -24.375 1 92.88 435 ARG B N 1
ATOM 7533 C CA . ARG B 1 435 ? -3.242 -20.312 -23.797 1 92.88 435 ARG B CA 1
ATOM 7534 C C . ARG B 1 435 ? -3.314 -18.844 -24.188 1 92.88 435 ARG B C 1
ATOM 7536 O O . ARG B 1 435 ? -4.395 -18.328 -24.484 1 92.88 435 ARG B O 1
ATOM 7543 N N . PHE B 1 436 ? -2.195 -18.109 -24.109 1 90.5 436 PHE B N 1
ATOM 7544 C CA . PHE B 1 436 ? -2.16 -16.703 -24.469 1 90.5 436 PHE B CA 1
ATOM 7545 C C . PHE B 1 436 ? -2.477 -16.516 -25.953 1 90.5 436 PHE B C 1
ATOM 7547 O O . PHE B 1 436 ? -3.129 -15.539 -26.328 1 90.5 436 PHE B O 1
ATOM 7554 N N . GLU B 1 437 ? -2.006 -17.406 -26.766 1 89.94 437 GLU B N 1
ATOM 7555 C CA . GLU B 1 437 ? -2.309 -17.344 -28.203 1 89.94 437 GLU B CA 1
ATOM 7556 C C . GLU B 1 437 ? -3.803 -17.531 -28.453 1 89.94 437 GLU B C 1
ATOM 7558 O O . GLU B 1 437 ? -4.375 -16.891 -29.328 1 89.94 437 GLU B O 1
ATOM 7563 N N . GLN B 1 438 ? -4.336 -18.453 -27.719 1 87.38 438 GLN B N 1
ATOM 7564 C CA . GLN B 1 438 ? -5.781 -18.641 -27.781 1 87.38 438 GLN B CA 1
ATOM 7565 C C . GLN B 1 438 ? -6.523 -17.359 -27.391 1 87.38 438 GLN B C 1
ATOM 7567 O O . GLN B 1 438 ? -7.531 -17 -28.016 1 87.38 438 GLN B O 1
ATOM 7572 N N . GLN B 1 439 ? -6.082 -16.688 -26.344 1 85.69 439 GLN B N 1
ATOM 7573 C CA . GLN B 1 439 ? -6.688 -15.445 -25.891 1 85.69 439 GLN B CA 1
ATOM 7574 C C . GLN B 1 439 ? -6.555 -14.359 -26.969 1 85.69 439 GLN B C 1
ATOM 7576 O O . GLN B 1 439 ? -7.449 -13.531 -27.125 1 85.69 439 GLN B O 1
ATOM 7581 N N . ALA B 1 440 ? -5.496 -14.352 -27.609 1 84 440 ALA B N 1
ATOM 7582 C CA . ALA B 1 440 ? -5.289 -13.391 -28.688 1 84 440 ALA B CA 1
ATOM 7583 C C . ALA B 1 440 ? -6.324 -13.586 -29.797 1 84 440 ALA B C 1
ATOM 7585 O O . ALA B 1 440 ? -6.82 -12.609 -30.359 1 84 440 ALA B O 1
ATOM 7586 N N . LYS B 1 441 ? -6.629 -14.82 -30.062 1 84.25 441 LYS B N 1
ATOM 7587 C CA . LYS B 1 441 ? -7.648 -15.133 -31.062 1 84.25 441 LYS B CA 1
ATOM 7588 C C . LYS B 1 441 ? -9.031 -14.672 -30.609 1 84.25 441 LYS B C 1
ATOM 7590 O O . LYS B 1 441 ? -9.836 -14.211 -31.406 1 84.25 441 LYS B O 1
ATOM 7595 N N . GLU B 1 442 ? -9.242 -14.844 -29.344 1 82.5 442 GLU B N 1
ATOM 7596 C CA . GLU B 1 442 ? -10.5 -14.375 -28.781 1 82.5 442 GLU B CA 1
ATOM 7597 C C . GLU B 1 442 ? -10.656 -12.867 -28.938 1 82.5 442 GLU B C 1
ATOM 7599 O O . GLU B 1 442 ? -11.766 -12.375 -29.156 1 82.5 442 GLU B O 1
ATOM 7604 N N . ARG B 1 443 ? -9.617 -12.148 -28.781 1 81.5 443 ARG B N 1
ATOM 7605 C CA . ARG B 1 443 ? -9.633 -10.695 -28.984 1 81.5 443 ARG B CA 1
ATOM 7606 C C . ARG B 1 443 ? -10.062 -10.344 -30.406 1 81.5 443 ARG B C 1
ATOM 7608 O O . ARG B 1 443 ? -10.789 -9.375 -30.609 1 81.5 443 ARG B O 1
ATOM 7615 N N . GLU B 1 444 ? -9.664 -11.125 -31.281 1 82.06 444 GLU B N 1
ATOM 7616 C CA . GLU B 1 444 ? -10.039 -10.922 -32.688 1 82.06 444 GLU B CA 1
ATOM 7617 C C . GLU B 1 444 ? -11.531 -11.172 -32.906 1 82.06 444 GLU B C 1
ATOM 7619 O O . GLU B 1 444 ? -12.141 -10.586 -33.781 1 82.06 444 GLU B O 1
ATOM 7624 N N . LEU B 1 445 ? -11.992 -11.984 -32.031 1 82.56 445 LEU B N 1
ATOM 7625 C CA . LEU B 1 445 ? -13.406 -12.328 -32.156 1 82.56 445 LEU B CA 1
ATOM 7626 C C . LEU B 1 445 ? -14.273 -11.336 -31.375 1 82.56 445 LEU B C 1
ATOM 7628 O O . LEU B 1 445 ? -15.492 -11.516 -31.281 1 82.56 445 LEU B O 1
ATOM 7632 N N . GLY B 1 446 ? -13.57 -10.258 -30.719 1 76.12 446 GLY B N 1
ATOM 7633 C CA . GLY B 1 446 ? -14.367 -9.188 -30.141 1 76.12 446 GLY B CA 1
ATOM 7634 C C . GLY B 1 446 ? -14.211 -9.086 -28.625 1 76.12 446 GLY B C 1
ATOM 7635 O O . GLY B 1 446 ? -14.836 -8.234 -28 1 76.12 446 GLY B O 1
ATOM 7636 N N . ASP B 1 4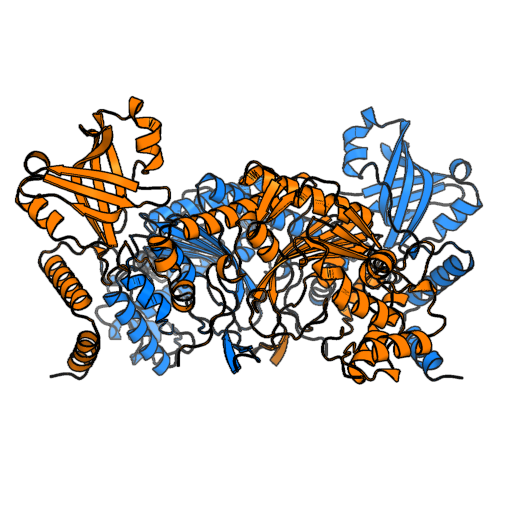47 ? -13.438 -9.906 -28.078 1 79.25 447 ASP B N 1
ATOM 7637 C CA . ASP B 1 447 ? -13.195 -9.82 -26.641 1 79.25 447 ASP B CA 1
ATOM 7638 C C . ASP B 1 447 ? -12.031 -8.883 -26.344 1 79.25 447 ASP B C 1
ATOM 7640 O O . ASP B 1 447 ? -10.914 -9.328 -26.094 1 79.25 447 ASP B O 1
ATOM 7644 N N . ASP B 1 448 ? -12.281 -7.68 -26.047 1 77.56 448 ASP B N 1
ATOM 7645 C CA . ASP B 1 448 ? -11.281 -6.621 -25.906 1 77.56 448 ASP B CA 1
ATOM 7646 C C . ASP B 1 448 ? -10.57 -6.711 -24.562 1 77.56 448 ASP B C 1
ATOM 7648 O O . ASP B 1 448 ? -9.539 -6.059 -24.359 1 77.56 448 ASP B O 1
ATOM 7652 N N . GLU B 1 449 ? -11.031 -7.5 -23.75 1 77.75 449 GLU B N 1
ATOM 7653 C CA . GLU B 1 449 ? -10.438 -7.602 -22.406 1 77.75 449 GLU B CA 1
ATOM 7654 C C . GLU B 1 449 ? -9.539 -8.828 -22.297 1 77.75 449 GLU B C 1
ATOM 7656 O O . GLU B 1 449 ? -8.953 -9.078 -21.25 1 77.75 449 GLU B O 1
ATOM 7661 N N . ALA B 1 450 ? -9.336 -9.461 -23.422 1 78.31 450 ALA B N 1
ATOM 7662 C CA . ALA B 1 450 ? -8.555 -10.695 -23.391 1 78.31 450 ALA B CA 1
ATOM 7663 C C . ALA B 1 450 ? -7.09 -10.406 -23.094 1 78.31 450 ALA B C 1
ATOM 7665 O O . ALA B 1 450 ? -6.605 -9.297 -23.328 1 78.31 450 ALA B O 1
ATOM 7666 N N . TYR B 1 451 ? -6.414 -11.391 -22.625 1 80.06 451 TYR B N 1
ATOM 7667 C CA . TYR B 1 451 ? -5.035 -11.297 -22.156 1 80.06 451 TYR B CA 1
ATOM 7668 C C . TYR B 1 451 ? -4.09 -11.016 -23.312 1 80.06 451 TYR B C 1
ATOM 7670 O O . TYR B 1 451 ? -4.34 -11.43 -24.453 1 80.06 451 TYR B O 1
ATOM 7678 N N . VAL B 1 452 ? -3.039 -10.234 -23.016 1 81.75 452 VAL B N 1
ATOM 7679 C CA . VAL B 1 452 ? -1.946 -9.977 -23.953 1 81.75 452 VAL B CA 1
ATOM 7680 C C . VAL B 1 452 ? -0.716 -10.781 -23.547 1 81.75 452 VAL B C 1
ATOM 7682 O O . VAL B 1 452 ? -0.513 -11.055 -22.359 1 81.75 452 VAL B O 1
ATOM 7685 N N . ILE B 1 453 ? 0.042 -11.188 -24.562 1 86.12 453 ILE B N 1
ATOM 7686 C CA . ILE B 1 453 ? 1.256 -11.945 -24.266 1 86.12 453 ILE B CA 1
ATOM 7687 C C . ILE B 1 453 ? 2.309 -11.023 -23.672 1 86.12 453 ILE B C 1
ATOM 7689 O O . ILE B 1 453 ? 2.654 -9.992 -24.25 1 86.12 453 ILE B O 1
ATOM 7693 N N . ASP B 1 454 ? 2.732 -11.312 -22.516 1 90.38 454 ASP B N 1
ATOM 7694 C CA . ASP B 1 454 ? 3.836 -10.648 -21.828 1 90.38 454 ASP B CA 1
ATOM 7695 C C . ASP B 1 454 ? 5.133 -11.445 -21.984 1 90.38 454 ASP B C 1
ATOM 7697 O O . ASP B 1 454 ? 5.375 -12.391 -21.234 1 90.38 454 ASP B O 1
ATOM 7701 N N . GLU B 1 455 ? 6 -10.992 -22.797 1 91.56 455 GLU B N 1
ATOM 7702 C CA . GLU B 1 455 ? 7.203 -11.75 -23.109 1 91.56 455 GLU B CA 1
ATOM 7703 C C . GLU B 1 455 ? 8.156 -11.805 -21.922 1 91.56 455 GLU B C 1
ATOM 7705 O O . GLU B 1 455 ? 8.906 -12.773 -21.766 1 91.56 455 GLU B O 1
ATOM 7710 N N . GLU B 1 456 ? 8.156 -10.758 -21.094 1 91.31 456 GLU B N 1
ATOM 7711 C CA . GLU B 1 456 ? 8.977 -10.805 -19.891 1 91.31 456 GLU B CA 1
ATOM 7712 C C . GLU B 1 456 ? 8.492 -11.883 -18.922 1 91.31 456 GLU B C 1
ATOM 7714 O O . GLU B 1 456 ? 9.297 -12.609 -18.344 1 91.31 456 GLU B O 1
ATOM 7719 N N . PHE B 1 457 ? 7.211 -11.969 -18.844 1 95.06 457 PHE B N 1
ATOM 7720 C CA . PHE B 1 457 ? 6.641 -13.023 -18.016 1 95.06 457 PHE B CA 1
ATOM 7721 C C . PHE B 1 457 ? 6.941 -14.398 -18.594 1 95.06 457 PHE B C 1
ATOM 7723 O O . PHE B 1 457 ? 7.309 -15.32 -17.875 1 95.06 457 PHE B O 1
ATOM 7730 N N . MET B 1 458 ? 6.77 -14.539 -19.891 1 95.75 458 MET B N 1
ATOM 7731 C CA . MET B 1 458 ? 7.039 -15.82 -20.547 1 95.75 458 MET B CA 1
ATOM 7732 C C . MET B 1 458 ? 8.484 -16.25 -20.328 1 95.75 458 MET B C 1
ATOM 7734 O O . MET B 1 458 ? 8.758 -17.422 -20.062 1 95.75 458 MET B O 1
ATOM 7738 N N . SER B 1 459 ? 9.344 -15.266 -20.438 1 95.31 459 SER B N 1
ATOM 7739 C CA . SER B 1 459 ? 10.758 -15.547 -20.188 1 95.31 459 SER B CA 1
ATOM 7740 C C . SER B 1 459 ? 10.992 -16.047 -18.766 1 95.31 459 SER B C 1
ATOM 7742 O O . SER B 1 459 ? 11.75 -17 -18.562 1 95.31 459 SER B O 1
ATOM 7744 N N . ALA B 1 460 ? 10.367 -15.398 -17.844 1 96.94 460 ALA B N 1
ATOM 7745 C CA . ALA B 1 460 ? 10.469 -15.828 -16.453 1 96.94 460 ALA B CA 1
ATOM 7746 C C . ALA B 1 460 ? 9.945 -17.25 -16.266 1 96.94 460 ALA B C 1
ATOM 7748 O O . ALA B 1 460 ? 10.57 -18.062 -15.586 1 96.94 460 ALA B O 1
ATOM 7749 N N . LEU B 1 461 ? 8.836 -17.516 -16.891 1 97.88 461 LEU B N 1
ATOM 7750 C CA . LEU B 1 461 ? 8.234 -18.828 -16.766 1 97.88 461 LEU B CA 1
ATOM 7751 C C . LEU B 1 461 ? 9.148 -19.906 -17.344 1 97.88 461 LEU B C 1
ATOM 7753 O O . LEU B 1 461 ? 9.211 -21.031 -16.812 1 97.88 461 LEU B O 1
ATOM 7757 N N . GLU B 1 462 ? 9.867 -19.594 -18.391 1 97.94 462 GLU B N 1
ATOM 7758 C CA . GLU B 1 462 ? 10.805 -20.531 -19.016 1 97.94 462 GLU B CA 1
ATOM 7759 C C . GLU B 1 462 ? 12.023 -20.766 -18.125 1 97.94 462 GLU B C 1
ATOM 7761 O O . GLU B 1 462 ? 12.68 -21.797 -18.219 1 97.94 462 GLU B O 1
ATOM 7766 N N . THR B 1 463 ? 12.312 -19.766 -17.266 1 97.38 463 THR B N 1
ATOM 7767 C CA . THR B 1 463 ? 13.359 -19.969 -16.266 1 97.38 463 THR B CA 1
ATOM 7768 C C . THR B 1 463 ? 12.945 -21.016 -15.242 1 97.38 463 THR B C 1
ATOM 7770 O O . THR B 1 463 ? 13.789 -21.75 -14.727 1 97.38 463 THR B O 1
ATOM 7773 N N . GLY B 1 464 ? 11.648 -21.078 -15 1 98.5 464 GLY B N 1
ATOM 7774 C CA . GLY B 1 464 ? 11.102 -22.172 -14.195 1 98.5 464 GLY B CA 1
ATOM 7775 C C . GLY B 1 464 ? 10.352 -21.688 -12.969 1 98.5 464 GLY B C 1
ATOM 7776 O O . GLY B 1 464 ? 10.945 -21.078 -12.078 1 98.5 464 GLY B O 1
ATOM 7777 N N . MET B 1 465 ? 9.102 -21.938 -12.883 1 98.75 465 MET B N 1
ATOM 7778 C CA . MET B 1 465 ? 8.25 -21.688 -11.719 1 98.75 465 MET B CA 1
ATOM 7779 C C . MET B 1 465 ? 7.77 -23 -11.109 1 98.75 465 MET B C 1
ATOM 7781 O O . MET B 1 465 ? 7.129 -23.812 -11.789 1 98.75 465 MET B O 1
ATOM 7785 N N . PRO B 1 466 ? 8.07 -23.266 -9.883 1 98.75 466 PRO B N 1
ATOM 7786 C CA . PRO B 1 466 ? 7.586 -24.5 -9.273 1 98.75 466 PRO B CA 1
ATOM 7787 C C . PRO B 1 466 ? 6.066 -24.547 -9.133 1 98.75 466 PRO B C 1
ATOM 7789 O O . PRO B 1 466 ? 5.395 -23.531 -9.367 1 98.75 466 PRO B O 1
ATOM 7792 N N . PRO B 1 467 ? 5.523 -25.781 -8.852 1 98.75 467 PRO B N 1
ATOM 7793 C CA . PRO B 1 467 ? 4.09 -25.797 -8.547 1 98.75 467 PRO B CA 1
ATOM 7794 C C . PRO B 1 467 ? 3.699 -24.734 -7.52 1 98.75 467 PRO B C 1
ATOM 7796 O O . PRO B 1 467 ? 4.371 -24.594 -6.492 1 98.75 467 PRO B O 1
ATOM 7799 N N . THR B 1 468 ? 2.672 -23.984 -7.875 1 98.88 468 THR B N 1
ATOM 7800 C CA . THR B 1 468 ? 2.355 -22.797 -7.09 1 98.88 468 THR B CA 1
ATOM 7801 C C . THR B 1 468 ? 0.845 -22.625 -6.961 1 98.88 468 THR B C 1
ATOM 7803 O O . THR B 1 468 ? 0.106 -22.844 -7.926 1 98.88 468 THR B O 1
ATOM 7806 N N . GLY B 1 469 ? 0.391 -22.297 -5.734 1 98.88 469 GLY B N 1
ATOM 7807 C CA . GLY B 1 469 ? -0.963 -21.812 -5.543 1 98.88 469 GLY B CA 1
ATOM 7808 C C . GLY B 1 469 ? -1.053 -20.297 -5.539 1 98.88 469 GLY B C 1
ATOM 7809 O O . GLY B 1 469 ? -0.165 -19.609 -5.016 1 98.88 469 GLY B O 1
ATOM 7810 N N . GLY B 1 470 ? -2.068 -19.75 -6.156 1 98.81 470 GLY B N 1
ATOM 7811 C CA . GLY B 1 470 ? -2.324 -18.312 -6.18 1 98.81 470 GLY B CA 1
ATOM 7812 C C . GLY B 1 470 ? -3.738 -17.953 -5.766 1 98.81 470 GLY B C 1
ATOM 7813 O O . GLY B 1 470 ? -4.68 -18.703 -6.047 1 98.81 470 GLY B O 1
ATOM 7814 N N . LEU B 1 471 ? -3.893 -16.859 -5.102 1 98.88 471 LEU B N 1
ATOM 7815 C CA . LEU B 1 471 ? -5.176 -16.422 -4.562 1 98.88 471 LEU B CA 1
ATOM 7816 C C . LEU B 1 471 ? -5.309 -14.906 -4.629 1 98.88 471 LEU B C 1
ATOM 7818 O O . LEU B 1 471 ? -4.414 -14.18 -4.195 1 98.88 471 LEU B O 1
ATOM 7822 N N . GLY B 1 472 ? -6.344 -14.398 -5.297 1 98.62 472 GLY B N 1
ATOM 7823 C CA . GLY B 1 472 ? -6.723 -12.992 -5.281 1 98.62 472 GLY B CA 1
ATOM 7824 C C . GLY B 1 472 ? -7.996 -12.727 -4.5 1 98.62 472 GLY B C 1
ATOM 7825 O O . GLY B 1 472 ? -8.977 -13.453 -4.641 1 98.62 472 GLY B O 1
ATOM 7826 N N . ILE B 1 473 ? -8.016 -11.758 -3.617 1 98.81 473 ILE B N 1
ATOM 7827 C CA . ILE B 1 473 ? -9.156 -11.438 -2.77 1 98.81 473 ILE B CA 1
ATOM 7828 C C . ILE B 1 473 ? -9.531 -9.969 -2.941 1 98.81 473 ILE B C 1
ATOM 7830 O O . ILE B 1 473 ? -8.672 -9.086 -2.867 1 98.81 473 ILE B O 1
ATOM 7834 N N . GLY B 1 474 ? -10.781 -9.711 -3.219 1 98.31 474 GLY B N 1
ATOM 7835 C CA . GLY B 1 474 ? -11.258 -8.344 -3.172 1 98.31 474 GLY B CA 1
ATOM 7836 C C . GLY B 1 474 ? -11.43 -7.812 -1.76 1 98.31 474 GLY B C 1
ATOM 7837 O O . GLY B 1 474 ? -12.453 -8.055 -1.118 1 98.31 474 GLY B O 1
ATOM 7838 N N . ILE B 1 475 ? -10.578 -6.969 -1.324 1 98.62 475 ILE B N 1
ATOM 7839 C CA . ILE B 1 475 ? -10.523 -6.535 0.068 1 98.62 475 ILE B CA 1
ATOM 7840 C C . ILE B 1 475 ? -11.695 -5.609 0.369 1 98.62 475 ILE B C 1
ATOM 7842 O O . ILE B 1 475 ? -12.305 -5.695 1.438 1 98.62 475 ILE B O 1
ATOM 7846 N N . ASP B 1 476 ? -12.023 -4.719 -0.531 1 98.44 476 ASP B N 1
ATOM 7847 C CA . ASP B 1 476 ? -13.133 -3.797 -0.306 1 98.44 476 ASP B CA 1
ATOM 7848 C C . ASP B 1 476 ? -14.445 -4.551 -0.089 1 98.44 476 ASP B C 1
ATOM 7850 O O . ASP B 1 476 ? -15.242 -4.184 0.775 1 98.44 476 ASP B O 1
ATOM 7854 N N . ARG B 1 477 ? -14.625 -5.59 -0.875 1 97.94 477 ARG B N 1
ATOM 7855 C CA . ARG B 1 477 ? -15.836 -6.387 -0.71 1 97.94 477 ARG B CA 1
ATOM 7856 C C . ARG B 1 477 ? -15.859 -7.078 0.648 1 97.94 477 ARG B C 1
ATOM 7858 O O . ARG B 1 477 ? -16.906 -7.164 1.292 1 97.94 477 ARG B O 1
ATOM 7865 N N . ILE B 1 478 ? -14.75 -7.641 1.032 1 98.69 478 ILE B N 1
ATOM 7866 C CA . ILE B 1 478 ? -14.656 -8.273 2.344 1 98.69 478 ILE B CA 1
ATOM 7867 C C . ILE B 1 478 ? -15.023 -7.262 3.43 1 98.69 478 ILE B C 1
ATOM 7869 O O . ILE B 1 478 ? -15.773 -7.582 4.359 1 98.69 478 ILE B O 1
ATOM 7873 N N . ILE B 1 479 ? -14.523 -6.047 3.328 1 98.62 479 ILE B N 1
ATOM 7874 C CA . ILE B 1 479 ? -14.797 -5.004 4.312 1 98.62 479 ILE B CA 1
ATOM 7875 C C . ILE B 1 479 ? -16.281 -4.656 4.293 1 98.62 479 ILE B C 1
ATOM 7877 O O . ILE B 1 479 ? -16.875 -4.402 5.344 1 98.62 479 ILE B O 1
ATOM 7881 N N . MET B 1 480 ? -16.906 -4.605 3.109 1 98.62 480 MET B N 1
ATOM 7882 C CA . MET B 1 480 ? -18.344 -4.379 3.033 1 98.62 480 MET B CA 1
ATOM 7883 C C . MET B 1 480 ? -19.094 -5.387 3.893 1 98.62 480 MET B C 1
ATOM 7885 O O . MET B 1 480 ? -19.953 -5.008 4.688 1 98.62 480 MET B O 1
ATOM 7889 N N . PHE B 1 481 ? -18.766 -6.656 3.77 1 98.69 481 PHE B N 1
ATOM 7890 C CA . PHE B 1 481 ? -19.453 -7.703 4.508 1 98.69 481 PHE B CA 1
ATOM 7891 C C . PHE B 1 481 ? -19.203 -7.566 6.004 1 98.69 481 PHE B C 1
ATOM 7893 O O . PHE B 1 481 ? -20.125 -7.691 6.809 1 98.69 481 PHE B O 1
ATOM 7900 N N . LEU B 1 482 ? -17.969 -7.309 6.379 1 98.75 482 LEU B N 1
ATOM 7901 C CA . LEU B 1 482 ? -17.594 -7.297 7.785 1 98.75 482 LEU B CA 1
ATOM 7902 C C . LEU B 1 482 ? -18.109 -6.043 8.477 1 98.75 482 LEU B C 1
ATOM 7904 O O . LEU B 1 482 ? -18.141 -5.973 9.711 1 98.75 482 LEU B O 1
ATOM 7908 N N . THR B 1 483 ? -18.578 -5 7.73 1 98.56 483 THR B N 1
ATOM 7909 C CA . THR B 1 483 ? -19.047 -3.758 8.328 1 98.56 483 THR B CA 1
ATOM 7910 C C . THR B 1 483 ? -20.5 -3.49 7.953 1 98.56 483 THR B C 1
ATOM 7912 O O . THR B 1 483 ? -21.016 -2.404 8.211 1 98.56 483 THR B O 1
ATOM 7915 N N . ASP B 1 484 ? -21.109 -4.449 7.238 1 98.31 484 ASP B N 1
ATOM 7916 C CA . ASP B 1 484 ? -22.5 -4.352 6.805 1 98.31 484 ASP B CA 1
ATOM 7917 C C . ASP B 1 484 ? -22.719 -3.102 5.961 1 98.31 484 ASP B C 1
ATOM 7919 O O . ASP B 1 484 ? -23.656 -2.332 6.215 1 98.31 484 ASP B O 1
ATOM 7923 N N . ALA B 1 485 ? -21.812 -2.836 5.039 1 97.5 485 ALA B N 1
ATOM 7924 C CA . ALA B 1 485 ? -21.922 -1.709 4.117 1 97.5 485 ALA B CA 1
ATOM 7925 C C . ALA B 1 485 ? -22.547 -2.143 2.793 1 97.5 485 ALA B C 1
ATOM 7927 O O . ALA B 1 485 ? -22.078 -3.09 2.156 1 97.5 485 ALA B O 1
ATOM 7928 N N . ALA B 1 486 ? -23.531 -1.469 2.291 1 95.44 486 ALA B N 1
ATOM 7929 C CA . ALA B 1 486 ? -24.281 -1.849 1.097 1 95.44 486 ALA B CA 1
ATOM 7930 C C . ALA B 1 486 ? -23.547 -1.441 -0.171 1 95.44 486 ALA B C 1
ATOM 7932 O O . ALA B 1 486 ? -23.703 -2.061 -1.224 1 95.44 486 ALA B O 1
ATOM 7933 N N . SER B 1 487 ? -22.734 -0.416 -0.07 1 96.06 487 SER B N 1
ATOM 7934 C CA . SER B 1 487 ? -22.031 0.113 -1.233 1 96.06 487 SER B CA 1
ATOM 7935 C C . SER B 1 487 ? -20.516 0.121 -1.009 1 96.06 487 SER B C 1
ATOM 7937 O O . SER B 1 487 ? -20.062 0.399 0.098 1 96.06 487 SER B O 1
ATOM 7939 N N . ILE B 1 488 ? -19.812 -0.202 -2.113 1 97.06 488 ILE B N 1
ATOM 7940 C CA . ILE B 1 488 ? -18.359 -0.187 -2.037 1 97.06 488 ILE B CA 1
ATOM 7941 C C . ILE B 1 488 ? -17.875 1.217 -1.683 1 97.06 488 ILE B C 1
ATOM 7943 O O . ILE B 1 488 ? -16.812 1.379 -1.067 1 97.06 488 ILE B O 1
ATOM 7947 N N . ARG B 1 489 ? -18.578 2.273 -1.953 1 95.94 489 ARG B N 1
ATOM 7948 C CA . ARG B 1 489 ? -18.203 3.66 -1.688 1 95.94 489 ARG B CA 1
ATOM 7949 C C . ARG B 1 489 ? -18.297 3.977 -0.2 1 95.94 489 ARG B C 1
ATOM 7951 O O . ARG B 1 489 ? -17.781 4.992 0.259 1 95.94 489 ARG B O 1
ATOM 7958 N N . ASP B 1 490 ? -18.969 3.123 0.537 1 97 490 ASP B N 1
ATOM 7959 C CA . ASP B 1 490 ? -19.078 3.307 1.98 1 97 490 ASP B CA 1
ATOM 7960 C C . ASP B 1 490 ? -17.828 2.809 2.695 1 97 490 ASP B C 1
ATOM 7962 O O . ASP B 1 490 ? -17.609 3.098 3.877 1 97 490 ASP B O 1
ATOM 7966 N N . VAL B 1 491 ? -16.984 2.049 1.952 1 98.06 491 VAL B N 1
ATOM 7967 C CA . VAL B 1 491 ? -15.828 1.474 2.633 1 98.06 491 VAL B CA 1
ATOM 7968 C C . VAL B 1 491 ? -14.547 1.979 1.981 1 98.06 491 VAL B C 1
ATOM 7970 O O . VAL B 1 491 ? -13.453 1.468 2.262 1 98.06 491 VAL B O 1
ATOM 7973 N N . ILE B 1 492 ? -14.617 2.861 1.062 1 97.81 492 ILE B N 1
ATOM 7974 C CA . ILE B 1 492 ? -13.492 3.584 0.475 1 97.81 492 ILE B CA 1
ATOM 7975 C C . ILE B 1 492 ? -13.508 5.035 0.948 1 97.81 492 ILE B C 1
ATOM 7977 O O . ILE B 1 492 ? -14.5 5.742 0.767 1 97.81 492 ILE B O 1
ATOM 7981 N N . LEU B 1 493 ? -12.469 5.508 1.566 1 97.5 493 LEU B N 1
ATOM 7982 C CA . LEU B 1 493 ? -12.422 6.824 2.195 1 97.5 493 LEU B CA 1
ATOM 7983 C C . LEU B 1 493 ? -12.75 7.922 1.187 1 97.5 493 LEU B C 1
ATOM 7985 O O . LEU B 1 493 ? -13.562 8.805 1.469 1 97.5 493 LEU B O 1
ATOM 7989 N N . PHE B 1 494 ? -12.133 7.867 -0.005 1 96.25 494 PHE B N 1
ATOM 7990 C CA . PHE B 1 494 ? -12.312 8.867 -1.05 1 96.25 494 PHE B CA 1
ATOM 7991 C C . PHE B 1 494 ? -12.586 8.203 -2.395 1 96.25 494 PHE B C 1
ATOM 7993 O O . PHE B 1 494 ? -11.711 8.148 -3.258 1 96.25 494 PHE B O 1
ATOM 8000 N N . PRO B 1 495 ? -13.781 7.762 -2.629 1 95.06 495 PRO B N 1
ATOM 8001 C CA . PRO B 1 495 ? -14.117 7.066 -3.873 1 95.06 495 PRO B CA 1
ATOM 8002 C C . PRO B 1 495 ? -14.156 7.996 -5.082 1 95.06 495 PRO B C 1
ATOM 8004 O O . PRO B 1 495 ? -14.227 9.219 -4.922 1 95.06 495 PRO B O 1
ATOM 8007 N N . THR B 1 496 ? -14.016 7.496 -6.215 1 90.69 496 THR B N 1
ATOM 8008 C CA . THR B 1 496 ? -14.125 8.258 -7.457 1 90.69 496 THR B CA 1
ATOM 8009 C C . THR B 1 496 ? -15.539 8.797 -7.637 1 90.69 496 THR B C 1
ATOM 8011 O O . THR B 1 496 ? -16.516 8.047 -7.555 1 90.69 496 THR B O 1
ATOM 8014 N N . MET B 1 497 ? -15.602 10.086 -7.82 1 87.56 497 MET B N 1
ATOM 8015 C CA . MET B 1 497 ? -16.891 10.742 -7.949 1 87.56 497 MET B CA 1
ATOM 8016 C C . MET B 1 497 ? -17.078 11.328 -9.344 1 87.56 497 MET B C 1
ATOM 8018 O O . MET B 1 497 ? -16.094 11.695 -10 1 87.56 497 MET B O 1
ATOM 8022 N N . LYS B 1 498 ? -18.281 11.367 -9.773 1 82.38 498 LYS B N 1
ATOM 8023 C CA . LYS B 1 498 ? -18.609 12.125 -10.977 1 82.38 498 LYS B CA 1
ATOM 8024 C C . LYS B 1 498 ? -18.391 13.617 -10.766 1 82.38 498 LYS B C 1
ATOM 8026 O O . LYS B 1 498 ? -18.703 14.148 -9.695 1 82.38 498 LYS B O 1
ATOM 8031 N N . PRO B 1 499 ? -17.703 14.273 -11.766 1 77.44 499 PRO B N 1
ATOM 8032 C CA . PRO B 1 499 ? -17.5 15.719 -11.602 1 77.44 499 PRO B CA 1
ATOM 8033 C C . PRO B 1 499 ? -18.812 16.484 -11.414 1 77.44 499 PRO B C 1
ATOM 8035 O O . PRO B 1 499 ? -19.844 16.094 -11.961 1 77.44 499 PRO B O 1
ATOM 8038 N N . GLN B 1 500 ? -18.703 17.438 -10.469 1 71.75 500 GLN B N 1
ATOM 8039 C CA . GLN B 1 500 ? -19.891 18.266 -10.289 1 71.75 500 GLN B CA 1
ATOM 8040 C C . GLN B 1 500 ? -20.047 19.266 -11.43 1 71.75 500 GLN B C 1
ATOM 8042 O O . GLN B 1 500 ? -19.062 19.797 -11.945 1 71.75 500 GLN B O 1
ATOM 8047 N N . ASN B 1 501 ? -21.219 19.188 -12.273 1 56.56 501 ASN B N 1
ATOM 8048 C CA . ASN B 1 501 ? -21.516 20.172 -13.305 1 56.56 501 ASN B CA 1
ATOM 8049 C C . ASN B 1 501 ? -21.469 21.594 -12.758 1 56.56 501 ASN B C 1
ATOM 8051 O O . ASN B 1 501 ? -21.891 21.844 -11.625 1 56.56 501 ASN B O 1
#

Secondary structure (DSSP, 8-state):
--HHHHHHHHHHHHS-HHHHHHHHHHHHHHHTT--GGG---------HHHHHHTHHHHBT-EEEEEEEEEEEE--TTEEEEEEE-SS-EEEEEEEHHHH-HHHHHHHHH--TT-EEEEEEEEEE-TT--EEEEEEEEEEEE---SPPPPTTT----HHHHHHTHHHHHHH-HHHHHHHHHHHHHHHHHHHHHHTTT-EE----SEESS--SSSSPPPEEEETTTTEEEEE-S-SHHHHHHHHHHT--EEEEEEEEE------SS--SEEEEEEEEEET--HHHHHHHHHHHHHHHHHHHHS-SEEEETTEEEE-PSSPEEEEHHHHHHHHH---GGG--SHHHHHHHHHHHT---SS-GGG--HHHHHHHHIIIIIGGG--S-EEEE--BGGG-TTBPEETTEEEEESEEEEEETTEEEEEEEEB---HHHHHHHHHHHHHHHHTT-TT-----HHHHHHHHH---SEEEEEEEHHHHHHHHHT-SSGGGSSSS---PPP-/--HHHHHHHHHHHHS-HHHHHHHHHHHHHHHTT--GGG---------HHHHHHTHHHHBT-EEEEEEEEEEEE--TTEEEEEEE-SS-EEEEEEEHHHH-HHHHHHHHH--TT-EEEEEEEEEE-TTS-EEEEEEEEEEEE---SPPPPTTT----HHHHHHTHHHHHHH-HHHHHHHHHHHHHHHHHHHHHHTTT-EE----SEESS--SSSSPPPEEEETTTTEEEEE-S-SHHHHHHHHHHT--EEEEEEEEE------SS--SEEEEEEEEEET--HHHHHHHHHHHHHHHHHHHHS-SEEEETTEEEE-PSSPEEEEHHHHHHHHH---GGG--SHHHHHHHHHHHT---SS-GGG--HHHHHHHHIIIIIGGG--S-EEEE--BGGG-TTBPEETTEEEEESEEEEEETTEEEEEEEEB---HHHHHHHHHHHHHHHHTT-TT-----HHHHHHHHH---SEEEEEEEHHHHHHHHHT-SSGGGSSSS---PPP-

Radius of gyration: 31.81 Å; Cα contacts (8 Å, |Δi|>4): 2108; chains: 2; bounding box: 67×99×85 Å

Foldseek 3Di:
DDPVVVVVVVVLVPDPPLLNVLVVVQVVCVVVVQNLQPFDDDDFDDEACRCVVCVVVQAFHKGKYKAFWADWDDDDFWIWTWGQDLPGIAIEIEGCVQANDVVVVVVVVAAGGWIKIFMAGWHADPVRGTHGHGNDMGGNGRDSDDQDDQVPQDDPPQVCQVPVVSNVVNPVLLSVLQVLLVLLVVQLVVLLVVVLEAEDDADQKALDAFDFQAAWDWDADDVVGGIITGYQDRPLVQLLVLLVPSQKYKYWAWHAGPDDDDLEDFRIAIKMKMKGFPDWVVVVLVSVLVSLQRSLCVRVVAQWFAAPNDIERSHDDAAEDELQRLLCVWVVDHLVPDPFLVSLLVVCVVVVFDDQFDSVPAGSLNSSVSSCLVTRLQVCAYKYKHAWRAPLVPLFADADVPHRRTGGKIFIDHNSDTFKIKHQTDLPLVSSVVSQVSQVVVVVRRSVSTGHDDVVSSVSSVSPRHGMMMMMGRSLVSSCRSSNNSGSSSNDSNTDHDDDD/DDPVVVVVVVVLVVDPPLLNVLVVVQVVCVVVVQNLQPFDDDDFDDEACRCVVCVVVQAFHKGKYKAFWADWDDDDFWIWTWGQDLPGIAIEIEGCVQANDVVVVVVVVAAGGFIKIFMAGWHADPVRGTHGHGNDMGGNGRDSDDQDDQVVQDDPPQVCQVPVVSNVVNPVLLSVLQVLLVLLVVQLVVLLVVVLEAEDDADQKALDAFDFQAAWDWDADDVVGGIITGYQDRPLVQLLVLLVPSQKYKYWAWHAGPDDDDLEDFRIAIKMKMKGFPDWVVVVLVSVLVSLQRSLCVRVVAQWFAAPNDTERSHDDAAEDELQVLLCVFVVDHLVPDPFLVSLLVVCVVVVFDDQFDSVPAGSLNSSVSSCLPTRLQVCAYKYKHFWRAPLVPLFADADVPHRRTGGKIFIDHNSDTFKIKHQTDLPLVSSVVSQVSQVVVVVRRSVSTGHDDVVSSVSSVSDRHGMMMMMGRSLVSSCRSSNNSGSSSNDSNTDHDDDD

Sequence (1002 aa):
MSNEEINIAEQEAQFNEQEKLRREKLAALKDAGKDPFDVYKVNKTHNSIEVKGNFEELEGKEVTVAGRLMSKRGQGKVVFADLLDRDGKIQLFVKIDAVGEENLKAFKALDLGDWLCATGEVFKTKAGEVSVKVSSYELICKSLKPLPEKWHGLKDPDLRYRQREVDIITNPEVKDTFIKRVKIIKAIREFLDNRGYMEVETPILSPIAGGAAARPFITHHNALDIDMYLRIATELYLKRCIVAGFEKVYDMGKNFRNEGISVRHNPEFTMIELYEAFADYKDMMEIMENLIAYAAQKVLGTTKITYQGTEIDLTPPWRRITMVDAVKEYAGIDYNNFKSDEDAQAIAKEKGLEFKKDLKEVTKGEVLNALYEEYAEEHMIQPTFIMDYPVEISPLTKKKRGNEMFTERFEGFIFGREVCNSYSELNDPIVQRERFEQQAKERELGDDEAYVIDEEFMSALETGMPPTGGLGIGIDRIIMFLTDAASIRDVILFPTMKPQNMSNEEINIAEQEAQFNEQEKLRREKLAALKDAGKDPFDVYKVNKTHNSIEVKGNFEELEGKEVTVAGRLMSKRGQGKVVFADLLDRDGKIQLFVKIDAVGEENLKAFKALDLGDWLCATGEVFKTKAGEVSVKVSSYELICKSLKPLPEKWHGLKDPDLRYRQREVDIITNPEVKDTFIKRVKIIKAIREFLDNRGYMEVETPILSPIAGGAAARPFITHHNALDIDMYLRIATELYLKRCIVAGFEKVYDMGKNFRNEGISVRHNPEFTMIELYEAFADYKDMMEIMENLIAYAAQKVLGTTKITYQGTEIDLTPPWRRITMVDAVKEYAGIDYNNFKSDEDAQAIAKEKGLEFKKDLKEVTKGEVLNALYEEYAEEHMIQPTFIMDYPVEISPLTKKKRGNEMFTERFEGFIFGREVCNSYSELNDPIVQRERFEQQAKERELGDDEAYVIDEEFMSALETGMPPTGGLGIGIDRIIMFLTDAASIRDVILFPTMKPQN